Protein 6Y9B (pdb70)

Radius of gyration: 36.38 Å; Cα contacts (8 Å, |Δi|>4): 2744; chains: 9; bounding box: 90×86×98 Å

InterPro domains:
  IPR013130 Ferric reductase transmembrane component-like domain [PF01794] (120-263)
  IPR051267 STEAP family metalloreductases [PTHR14239] (14-333)

Solvent-accessible surface area: 61866 Å² total; per-residue (Å²): 75,36,94,114,67,88,60,0,91,125,52,6,55,106,30,28,65,125,6,57,107,45,0,32,65,13,45,2,77,40,19,63,60,68,57,152,19,51,22,70,15,42,49,18,0,40,0,44,10,62,9,16,33,22,0,10,20,16,0,7,0,23,17,17,33,0,26,6,39,13,29,71,42,84,108,160,108,63,92,171,180,76,52,156,145,0,68,88,49,47,131,4,92,99,7,4,17,44,22,0,45,48,35,12,42,12,40,21,41,1,20,14,0,56,2,26,7,56,1,21,28,2,54,6,3,2,16,4,7,2,3,26,43,4,53,36,14,4,4,1,59,50,107,18,0,74,16,14,0,42,25,8,14,42,18,13,47,5,24,10,28,8,36,57,11,18,66,9,15,22,47,21,29,24,122,74,49,71,178,135,14,62,72,84,16,53,34,107,52,0,36,54,2,0,77,32,19,3,56,41,19,53,45,62,2,112,80,54,97,144,49,130,129,36,66,32,117,207,39,44,3,12,18,58,68,10,3,130,37,0,64,45,1,31,90,87,60,58,104,50,179,100,139,132,121,4,89,13,54,24,86,33,88,62,40,59,5,41,90,54,83,140,11,65,0,30,0,92,2,66,28,48,0,44,1,97,8,14,40,34,16,0,0,0,1,0,8,19,51,98,83,99,21,0,83,6,1,0,54,38,2,53,49,93,47,112,81,19,58,106,28,2,63,10,55,36,70,16,40,77,0,45,0,24,0,69,44,0,93,71,94,2,66,4,28,0,0,0,1,0,3,10,16,17,7,5,26,20,4,62,9,0,96,0,71,47,179,72,107,2,114,14,44,41,55,43,98,12,125,79,100,88,68,8,48,0,23,0,36,6,71,76,79,51,2,48,57,48,20,4,1,0,0,0,11,10,39,110,66,79,127,10,32,1,0,0,8,3,15,27,55,13,3,28,8,44,10,78,83,4,114,101,62,10,36,5,54,68,40,77,98,113,32,35,2,48,0,49,0,96,50,4,67,94,130,0,37,5,35,0,11,0,0,30,9,112,40,40,41,32,97,16,6,8,41,7,1,41,70,10,1,126,22,24,89,0,61,39,71,108,2,114,13,45,41,56,44,99,12,122,79,100,88,68,7,47,0,24,0,35,6,71,77,78,49,2,48,58,48,20,4,1,0,0,0,11,10,38,110,67,77,126,11,33,2,0,0,7,4,17,27,58,13,5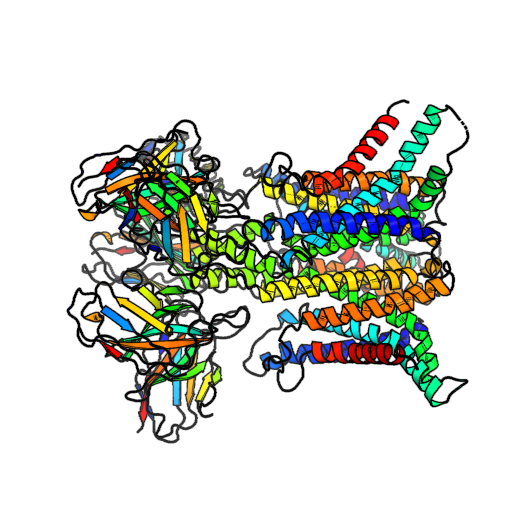,28,9,45,10,76,86,4,115,101,60,11,37,5,54,68,42,78,98,115,32,35,2,46,0,49,0,98,50,3,66,95,131,0,37,5,36,0,10,0,0,30,8,111,41,41,42,32,96,17,6,6,40,7,1,42,72,10,2,126,21,25,90,0,61,39,71,108,2,114,14,46,41,54,44,98,12,123,78,100,89,69,7,46,0,24,0,35,7,73,78,78,50,2,48,58,48,19,4,1,0,0,0,11,11,40,112,67,78,125,9,32,1,0,0,8,3,16,27,57,14,4,28,8,45,10,78,83,5,115,102,62,11,37,5,54,66,40,78,97,117,31,35,2,47,0,50,0,96,49,3,67,94,130,1,38,4,36,0,12,0,0,30,9,111,41,40,41,31,100,18,6,7,41,8,1,42,70,10,1,124,21,23,89,0,62,38,117,3,89,14,53,22,87,33,88,61,40,60,6,41,90,53,81,140,10,67,0,30,0,92,2,64,24,49,0,44,1,97,7,13,40,32,15,0,0,0,1,0,8,18,52,99,82,99,21,1,83,6,1,0,55,40,1,53,48,91,48,110,81,20,57,105,29,3,63,10,56,36,68,16,40,76,0,46,0,23,0,68,43,0,94,71,91,2,63,4,28,0,0,0,2,0,2,9,16,16,8,3,27,19,5,60,9,0,94,0,72,46,177,117,3,89,14,54,23,86,33,88,60,40,60,6,41,89,53,81,141,10,67,1,30,0,93,2,64,25,47,0,44,2,96,7,14,43,30,16,0,0,0,0,0,8,18,50,98,83,98,23,1,84,7,1,0,55,39,1,52,46,92,49,110,79,19,57,105,29,3,62,9,55,36,69,16,41,75,0,44,0,24,0,68,44,0,93,71,93,2,65,4,28,0,0,0,1,0,2,9,17,16,7,3,27,19,4,59,10,0,95,0,72,48,178,80,36,97,113,66,87,61,0,93,127,53,6,55,108,30,27,66,122,7,57,107,47,0,32,65,12,44,2,75,39,19,61,61,67,54,151,18,50,21,70,16,40,51,20,0,39,0,44,11,63,9,16,34,24,1,10,18,15,0,7,0,23,16,17,34,0,26,5,38,12,29,71,44,85,109,160,104,63,93,173,179,77,54,155,147,0,67,89,48,48,133,4,93,100,6,4,17,45,23,0,45,50,35,11,42,14,40,21,43,1,20,15,0,56,2,27,7,53,1,20,30,2,56,6,3,2,14,4,7,2,4,22,44,4,53,37,14,4,3,1,60,46,108,17,0,68,16,14,0,41,24,10,13,41,20,14,46,6,24,9,29,9,35,57,11,17,67,9,15,21,48,22,30,24,122,73,49,69,178,134,12,62,72,84,15,53,34,107,53,0,35,54,2,0,78,31,19,3,56,41,19,54,44,60,3,112,81,52,96,142,49,130,135,36,64,34,116,205,38,44,3,13,17,60,67,10,4,131,39,0,64,45,2,31,89,87,58,60,103,48,180,100,140,132,82,38,96,113,67,90,61,0,93,123,52,6,55,108,30,28,65,125,5,58,107,46,0,34,65,13,44,2,75,39,18,62,61,67,54,152,21,50,23,72,18,42,51,20,0,39,0,43,10,64,9,16,35,23,1,10,19,16,0,6,0,21,18,16,33,0,27,5,37,12,29,72,45,84,108,160,106,63,95,172,180,76,52,154,145,0,67,88,47,46,132,4,92,99,6,4,16,45,22,0,44,51,36,12,41,14,41,21,44,2,19,15,0,56,2,26,7,52,1,21,29,2,56,6,3,2,15,3,8,2,3,24,41,4,54,36,14,4,3,0,60,46,106,17,0,67,15,13,0,41,24,9,12,42,19,12,45,6,24,10,27,9,36,55,11,19,66,9,15,21,46,21,29,23,121,74,50,68,182,133,14,60,74,84,17,53,34,105,54,0,35,54,2,0,77,32,19,3,56,41,20,54,45,60,2,112,81,53,98,143,49,131,135,36,62,32,117,207,37,44,3,14,19,58,66,10,2,132,39,0,62,46,1,30,92,88,59,60,102,49,179,97,141,132

Secondary structure (DSSP, 8-state):
--GGGHHHHHHHHHHHHHHHHHHHIIIIIHHHHSS----GGGIIIIIHHHHHHHHHHHHHHHHHHHHHHHHHHHHHH------HHHHHHHHTHHHHHHHHHHHHHHHHHHHHTTTTSHHHHHHHHHHHHHHHHTT------HHHHHHHHHHHHHHHHHHHHHHHHHHTTSHHHHTTS-HHHHHIIIIIIHHHHHHHHHHHHHHHSSSTTT-STT-SSSPPPHHHHHTHHHHHHHHHHHHHHS--/--GGGHHHHHHHHHHHHHHHHHHHIIIIIHHHHSS----GGGIIIIIHHHHHHHHHHHHHHHHHHHHHHHHHHHHHH------HHHHHHHHTHHHHHHHHHHHHHHHHHHHHTTTTSHHHHHHHHHHHHHHHHTT------HHHHHHHHHHHHHHHHHHHHHHHHHHTTSHHHHTTS-HHHHHIIIIIIHHHHHHHHHHHHHHHSSSTTT-STT-SSSPPPHHHHHTHHHHHHHHHHHHHHS--/--GGGHHHHHHHHHHHHHHHHHHHIIIIIHHHHSS----GGGIIIIIHHHHHHHHHHHHHHHHHHHHHHHHHHHHHH------HHHHHHHHTHHHHHHHHHHHHHHHHHHHHTTTTSHHHHHHHHHHHHHHHHTT------HHHHHHHHHHHHHHHHHHHHHHHHHHTTSHHHHTTS-HHHHHIIIIIIHHHHHHHHHHHHHHHSSSTTT-STT-SSSPPPHHHHHTHHHHHHHHHHHHHHS--/-EE--B--SB--TT--EEEE--EESS-TTSSEEEEEEEEETTTEEEEEEEE-TTS-EEE-GGGSTT-EEEEETTTTEEEEEESS--GGG-EEEEEEEEEPP-SSS-----------EEEB-/-EE--B--SB--TT--EEEE--EESS-TTSSEEEEEEEEETTTEEEEEEEE-TTS-EEE-GGGSTT-EEEEETTTTEEEEEESS--GGG-EEEEEEEEEPP-SSS-----------EEEB-/-EE--B--SB--TT--EEEE--EESS-TTSSEEEEEEEEETTTEEEEEEEE-TTS-EEE-GGGSTT-EEEEETTTTEEEEEESS--GGG-EEEEEEEEEPP-SSS-----------EEEB-/----EES-SEEEE-SS--EEEEEE-SS--EETTTTEE-EEEEEE-TTS--EEEEETTTEEPTT--TTEEEEEETTEEEEEESS--GGG-SEEEEEE-SSSS-EE---EEEEE-/----EES-SEEEE-SS--EEEEEE-SS--EETTTTEE-EEEEEE-TTS--EEEEETTTEEPTT--TTEEEEEETTEEEEEESS--GGG-SEEEEEE-SSSS-EE---EEEEE-/----EES-SEEEE-SS--EEEEEE-SS--EETTTTEE-EEEEEE-TTS--EEEEETTTEEPTT--TTEEEEEETTEEEEEESS--GGG-SEEEEEE-SSSS-EE---EEEEE-

Foldseek 3Di:
DPPLCPVVVVVLVVQLVVQLVVLCCQQAVLCCVPVHDHSVVCNPQVRNLLSLLLSLLVLLLLLCVLVLVCVVVCVVVVDDDDDPVSVSSNVSSLVSLQSSLVSLVVNVVSVVCVCVDVVNVVVVVVVVVVCVVVVPPDPDDPVVVVLVVPLVVLSVVLSVLSVVSNVCSPVVNVVPDDPVVNCCSCPVSSLVSSVSSLVSLVSVPVPVPPDPVQQSPNDHHSSVVRSPSSVVSVVSVVVVVPDD/DKAKEKDAQEDEDAFFAKDKIKIFIRWFQADPVPGFRAKWKWWAFVPGDTDTADGSQAHGDPPHDPQWGKDDGTGMIMIMGRGHHPRRQTWMKMWGVSDPPIDIYSIYGYHYD/DAWAKAWDAEDDFFAKTKIKIQDPPDQLQDFKKKWKWWAAPVRDIDTAKIAHSVRDIDGDPVQVPQWDWGADRVGRMIMIMRGGHHQRNWTWMKMFMDGAADPPDGDGDRDGIHPTGTHGD/DAWAKAWDAEDDFFAKTKIKIQDPPDQLQDFKKKWKWWAAPVRDIDTAKIAHSVRDIDGDPVQVPQWDWGADRVGRMIMIMRGGHHQRNWTWMKMFMDGAADPPDGDGDRDGIHPTGTHGD/DAWAKAWDAEDDFFAKTKIKIQDPPDQLQDFKKKWKWWAAPVRDIDTAKIAHSVRDIDGDPVQVPQWDWGADRVGRMIMIMRGGHHQRNWTWMKMFMDGAADPPDGDGDRDGIHPTGTHGD/DKAKEKDAQEDEDAFFAKDKIKIFIRWFQADPVPGFRAKWKWWAFVPGDTDTADGSQAHGDPPHDPQWGKDDGTGMIMIMGRGHHPRRQTWMKMWGVSDPPIDIYSIYGYHYD/DKAKEKDAQEDEDAFFAKDKIKIFIRWFQADPVPGFRAKWKWWAFVPGDTDTADGSQAHGDPPHDPQWGKDDGTGMIMIMGRGHHPRRQTWMKMWGVSDPPIDIYSIYGYHYD/DPPLCPVVVVVLVVQLVVQLVVLCCQQAVLCCVPVHDHSVVCNPQVRNLLSLLLSLLVLLLLLCVLVLVCVVVCVVVVDDDDDPVSVSSNVSSLVSLQSSLVSLVVNVVSVVCVCVDVVNVVVVVVVVVVCVVVVPPDPDDPVVVVLVVPLVVLSVVLSVLSVVSNVCSPVVNVVPDDPVVNCCSCPVSSLVSSVSSLVSLVSVPVPVPPDPVQQSPNDHHSSVVRSPSSVVSVVSVVVVVPDD/DPPLCPVVVVVLVVQLVVQLVVLCCQQAVLCCVPVHDHSVVCNPQVRNLLSLLLSLLVLLLLLCVLVLVCVVVCVVVVDDDDDPVSVSSNVSSLVSLQSSLVSLVVNVVSVVCVCVDVVNVVVVVVVVVVCVVVVPPDPDDPVVVVLVVPLVVLSVVLSVLSVVSNVCSPVVNVVPDDPVVNCCSCPVSSLVSSVSSLVSLVSVPVPVPPDPVQQSPNDHHSSVVRSPSSVVSVVSVVVVVPDD

GO terms:
  GO:0005886 plasma membrane (C, IDA)
  GO:0020037 heme binding (F, IDA)
  GO:0005886 plasma membrane (C, TAS)
  GO:0005911 cell-cell junction (C, TAS)
  GO:0005515 protein binding (F, IPI)
  GO:0016020 membrane (C, HDA)

B-factor: mean 100.31, std 15.34, range [70.2, 149.29]

Nearest PDB structures (foldseek):
  6y9b-assembly1_L  TM=1.009E+00  e=1.838E-23  Mus musculus
  8fym-assembly4_G  TM=9.999E-01  e=4.791E-21  Mus musculus
  6h3t-assembly2_M  TM=9.952E-01  e=6.277E-21  Mus musculus
  4s2s-assembly2_B  TM=9.960E-01  e=3.173E-20  Mus musculus
  2gki-assembly1_A  TM=9.829E-01  e=2.906E-19  Mus musculus

Sequence (1434 aa):
LFPQWHLPIKIAAIIASLTFLYTLLREVIHPLATSHQQYFYKIPILVINKVLPMVSITLLALVYLPGVIAAIVQLHNGTKKFPHWLDKWMLTRKQFGLLSFFFAVLHAIYSLSYPMRRSYRYKLLNWAYQQVQQNKEDAWIEHDVWRMEIYVSLGIVGLAILALLAVTSIPSVSDSLTWREFHYIQSKLGIVSLLLGTIHALIFAWNKWIDIKQFVWYTPPTFMIAVFLPIVVLIFKSILFLPCDIVMSQSPSSLAVSVGEKVTMSCKSSQSLLYRSNQKNYLAWYQQKPGQSPKLLIYWASTRESGVPDRFTGSGSGTDFTLTISSV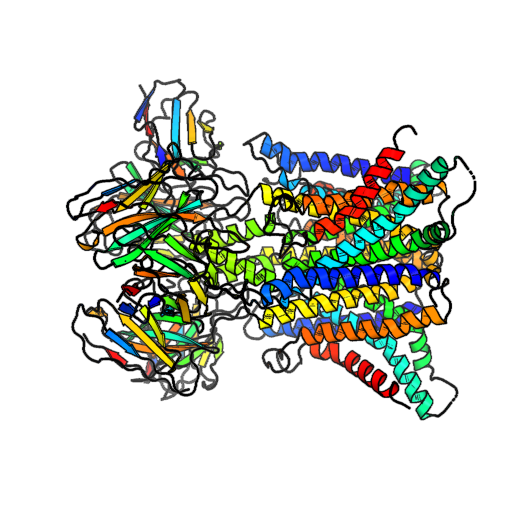KAEDLAVYYCQQYYNYPRTFGGGTKLEIKVQVQESGPGLVKPSQSLSLTCTVTGYSITSDYAWNWIRQFPGNKLEWMGYISNSGSTSYNPSLKSRISITRDTSKNQFFLQLISVTTEDTATYYCARERNYDYDDYYYAMDYWGQGTTLTVVQVQESGPGLVKPSQSLSLTCTVTGYSITSDYAWNWIRQFPGNKLEWMGYISNSGSTSYNPSLKSRISITRDTSKNQFFLQLISVTTEDTATYYCARERNYDYDDYYYAMDYWGQGTTLTVVQVQESGPGLVKPSQSLSLTCTVTGYSITSDYAWNWIRQFPGNKLEWMGYISNSGSTSYNPSLKSRISITRDTSKNQFFLQLISVTTEDTATYYCARERNYDYDDYYYAMDYWGQGTTLTVDIVMSQSPSSLAVSVGEKVTMSCKSSQSLLYRSNQKNYLAWYQQKPGQSPKLLIYWASTRESGVPDRFTGSGSGTDFTLTISSVKAEDLAVYYCQQYYNYPRTFGGGTKLEIKDIVMSQSPSSLAVSVGEKVTMSCKSSQSLLYRSNQKNYLAWYQQKPGQSPKLLIYWASTRESGVPDRFTGSGSGTDFTLTISSVKAEDLAVYYCQQYYNYPRTFGGGTKLEIKLFPQWHLPIKIAAIIASLTFLYTLLREVIHPLATSHQQYFYKIPILVINKVLPMVSITLLALVYLPGVIAAIVQLHNGTKKFPHWLDKWMLTRKQFGLLSFFFAVLHAIYSLSYPMRRSYRYKLLNWAYQQVQQNKEDAWIEHDVWRMEIYVSLGIVGLAILALLAVTSIPSVSDSLTWREFHYIQSKLGIVSLLLGTIHALIFAWNKWIDIKQFVWYTPPTFMIAVFLPIVVLIFKSILFLPCLFPQWHLPIKIAAIIASLTFLYTLLREVIHPLATSHQQYFYKIPILVINKVLPMVSITLLALVYLPGVIAAIVQLHNGTKKFPHWLDKWMLTRKQFGLLSFFFAVLHAIYSLSYPMRRSYRYKLLNWAYQQVQQNKEDAWIEHDVWRMEIYVSLGIVGLAILALLAVTSIPSVSDSLTWREFHYIQSKLGIVSLLLGTIHALIFAWNKWIDIKQFVWYTPPTFMIAVFLPIVVLIFKSILFLPC

Structure (mmCIF, N/CA/C/O backbone):
data_6Y9B
#
_entry.id   6Y9B
#
_cell.length_a   1.00
_cell.length_b   1.00
_cell.length_c   1.00
_cell.angle_alpha   90.00
_cell.angle_beta   90.00
_cell.angle_gamma   90.00
#
_symmetry.space_group_name_H-M   'P 1'
#
loop_
_entity.id
_entity.type
_entity.pdbx_description
1 polymer 'Metalloreductase STEAP1'
2 polymer 'Fab120.545 light chain'
3 polymer 'Fab120.545 heavy chain'
4 non-polymer 'PROTOPORPHYRIN IX CONTAINING FE'
5 non-polymer 1,2-DIMYRISTOYL-SN-GLYCERO-3-PHOSPHATE
#
loop_
_atom_site.group_PDB
_atom_site.id
_atom_site.type_symbol
_atom_site.label_atom_id
_atom_site.label_alt_id
_atom_site.label_comp_id
_atom_site.label_asym_id
_atom_site.label_entity_id
_atom_site.label_seq_id
_atom_site.pdbx_PDB_ins_code
_atom_site.Cartn_x
_atom_site.Cartn_y
_atom_site.Cartn_z
_atom_site.occupancy
_atom_site.B_iso_or_equiv
_atom_site.auth_seq_id
_atom_site.auth_comp_id
_atom_site.auth_asym_id
_atom_site.auth_atom_id
_atom_site.pdbx_PDB_model_num
ATOM 1 N N . LEU A 1 69 ? 133.385 160.661 116.708 1.00 115.52 67 LEU C N 1
ATOM 2 C CA . LEU A 1 69 ? 134.325 160.912 117.793 1.00 115.52 67 LEU C CA 1
ATOM 3 C C . LEU A 1 69 ? 134.476 159.675 118.672 1.00 115.52 67 LEU C C 1
ATOM 4 O O . LEU A 1 69 ? 133.586 159.355 119.460 1.00 115.52 67 LEU C O 1
ATOM 9 N N . PHE A 1 70 ? 135.614 158.992 118.530 1.00 113.00 68 PHE C N 1
ATOM 10 C CA . PHE A 1 70 ? 135.912 157.751 119.235 1.00 113.00 68 PHE C CA 1
ATOM 11 C C . PHE A 1 70 ? 134.786 156.743 119.048 1.00 113.00 68 PHE C C 1
ATOM 12 O O . PHE A 1 70 ? 134.033 156.473 119.991 1.00 113.00 68 PHE C O 1
ATOM 20 N N . PRO A 1 71 ? 134.634 156.172 117.852 1.00 112.42 69 PRO C N 1
ATOM 21 C CA . PRO A 1 71 ? 133.541 155.213 117.647 1.00 112.42 69 PRO C CA 1
ATOM 22 C C . PRO A 1 71 ? 133.759 153.893 118.361 1.00 112.42 69 PRO C C 1
ATOM 23 O O . PRO A 1 71 ? 132.782 153.270 118.794 1.00 112.42 69 PRO C O 1
ATOM 27 N N . GLN A 1 72 ? 135.002 153.446 118.500 1.00 111.11 70 GLN C N 1
ATOM 28 C CA . GLN A 1 72 ? 135.292 152.166 119.128 1.00 111.11 70 GLN C CA 1
ATOM 29 C C . GLN A 1 72 ? 135.422 152.260 120.640 1.00 111.11 70 GLN C C 1
ATOM 30 O O . GLN A 1 72 ? 135.679 151.241 121.287 1.00 111.11 70 GLN C O 1
ATOM 36 N N . TRP A 1 73 ? 135.255 153.446 121.217 1.00 106.47 71 TRP C N 1
ATOM 37 C CA . TRP A 1 73 ? 135.345 153.622 122.657 1.00 106.47 71 TRP C CA 1
ATOM 38 C C . TRP A 1 73 ? 134.005 153.918 123.308 1.00 106.47 71 TRP C C 1
ATOM 39 O O . TRP A 1 73 ? 133.943 154.028 124.536 1.00 106.47 71 TRP C O 1
ATOM 50 N N . HIS A 1 74 ? 132.931 154.051 122.529 1.00 106.52 72 HIS C N 1
ATOM 51 C CA . HIS A 1 74 ? 131.626 154.316 123.122 1.00 106.52 72 HIS C CA 1
ATOM 52 C C . HIS A 1 74 ? 131.161 153.140 123.968 1.00 106.52 72 HIS C C 1
ATOM 53 O O . HIS A 1 74 ? 130.811 153.307 125.141 1.00 106.52 72 HIS C O 1
ATOM 60 N N . LEU A 1 75 ? 131.156 151.941 123.393 1.00 104.07 73 LEU C N 1
ATOM 61 C CA . LEU A 1 75 ? 130.692 150.771 124.134 1.00 104.07 73 LEU C CA 1
ATOM 62 C C . LEU A 1 75 ? 131.548 150.460 125.355 1.00 104.07 73 LEU C C 1
ATOM 63 O O . LEU A 1 75 ? 130.975 150.208 126.429 1.00 104.07 73 LEU C O 1
ATOM 68 N N . PRO A 1 76 ? 132.884 150.446 125.284 1.00 101.50 74 PRO C N 1
ATOM 69 C CA . PRO A 1 76 ? 133.650 150.126 126.500 1.00 101.50 74 PRO C CA 1
ATOM 70 C C . PRO A 1 76 ? 133.502 151.160 127.598 1.00 101.50 74 PRO C C 1
ATOM 71 O O . PRO A 1 76 ? 133.455 150.793 128.778 1.00 101.50 74 PRO C O 1
ATOM 75 N N . ILE A 1 77 ? 133.427 152.445 127.252 1.00 100.31 75 ILE C N 1
ATOM 76 C CA . ILE A 1 77 ? 133.316 153.474 128.281 1.00 100.31 75 ILE C CA 1
ATOM 77 C C . ILE A 1 77 ? 131.957 153.406 128.964 1.00 100.31 75 ILE C C 1
ATOM 78 O O . ILE A 1 77 ? 131.861 153.521 130.192 1.00 100.31 75 ILE C O 1
ATOM 83 N N . LYS A 1 78 ? 130.887 153.216 128.189 1.00 100.47 76 LYS C N 1
ATOM 84 C CA . LYS A 1 78 ? 129.562 153.102 128.789 1.00 100.47 76 LYS C CA 1
ATOM 85 C C . LYS A 1 78 ? 129.489 151.913 129.737 1.00 100.47 76 LYS C C 1
ATOM 86 O O . LYS A 1 78 ? 128.865 151.996 130.800 1.00 100.47 76 LYS C O 1
ATOM 92 N N . ILE A 1 79 ? 130.126 150.800 129.375 1.00 99.78 77 ILE C N 1
ATOM 93 C CA . ILE A 1 79 ? 130.153 149.648 130.270 1.00 99.78 77 ILE C CA 1
ATOM 94 C C . ILE A 1 79 ? 131.038 149.933 131.474 1.00 99.78 77 ILE C C 1
ATOM 95 O O . ILE A 1 79 ? 130.731 149.522 132.599 1.00 99.78 77 ILE C O 1
ATOM 100 N N . ALA A 1 80 ? 132.143 150.650 131.267 1.00 98.66 78 ALA C N 1
ATOM 101 C CA . ALA A 1 80 ? 133.007 151.002 132.388 1.00 98.66 78 ALA C CA 1
ATOM 102 C C . ALA A 1 80 ? 132.327 151.999 133.315 1.00 98.66 78 ALA C C 1
ATOM 103 O O . ALA A 1 80 ? 132.493 151.930 134.537 1.00 98.66 78 ALA C O 1
ATOM 105 N N . ALA A 1 81 ? 131.557 152.932 132.755 1.00 98.38 79 ALA C N 1
ATOM 106 C CA . ALA A 1 81 ? 130.870 153.912 133.588 1.00 98.38 79 ALA C CA 1
ATOM 107 C C . ALA A 1 81 ? 129.723 153.275 134.359 1.00 98.38 79 ALA C C 1
ATOM 108 O O . ALA A 1 81 ? 129.448 153.658 135.501 1.00 98.38 79 ALA C O 1
ATOM 110 N N . ILE A 1 82 ? 129.039 152.304 133.753 1.00 97.59 80 ILE C N 1
ATOM 111 C CA . ILE A 1 82 ? 127.942 151.635 134.443 1.00 97.59 80 ILE C CA 1
ATOM 112 C C . ILE A 1 82 ? 128.469 150.807 135.607 1.00 97.59 80 ILE C C 1
ATOM 113 O O . ILE A 1 82 ? 127.920 150.846 136.713 1.00 97.59 80 ILE C O 1
ATOM 118 N N . ILE A 1 83 ? 129.544 150.051 135.381 1.00 96.72 81 ILE C N 1
ATOM 119 C CA . ILE A 1 83 ? 130.121 149.249 136.455 1.00 96.72 81 ILE C CA 1
ATOM 120 C C . ILE A 1 83 ? 130.678 150.146 137.552 1.00 96.72 81 ILE C C 1
ATOM 121 O O . ILE A 1 83 ? 130.520 149.861 138.744 1.00 96.72 81 ILE C O 1
ATOM 126 N N . ALA A 1 84 ? 131.329 151.246 137.172 1.00 97.28 82 ALA C N 1
ATOM 127 C CA . ALA A 1 84 ? 131.899 152.146 138.168 1.00 97.28 82 ALA C CA 1
ATOM 128 C C . ALA A 1 84 ? 130.809 152.832 138.979 1.00 97.28 82 ALA C C 1
ATOM 129 O O . ALA A 1 84 ? 130.884 152.893 140.211 1.00 97.28 82 ALA C O 1
ATOM 131 N N . SER A 1 85 ? 129.784 153.354 138.305 1.00 98.65 83 SER C N 1
ATOM 132 C CA . SER A 1 85 ? 128.717 154.050 139.016 1.00 98.65 83 SER C CA 1
ATOM 133 C C . SER A 1 85 ? 127.918 153.094 139.891 1.00 98.65 83 SER C C 1
ATOM 134 O O . SER A 1 85 ? 127.521 153.450 141.006 1.00 98.65 83 SER C O 1
ATOM 137 N N . LEU A 1 86 ? 127.671 151.878 139.406 1.00 97.48 84 LEU C N 1
ATOM 138 C CA . LEU A 1 86 ? 126.899 150.921 140.189 1.00 97.48 84 LEU C CA 1
ATOM 139 C C . LEU A 1 86 ? 127.694 150.419 141.386 1.00 97.48 84 LEU C C 1
ATOM 140 O O . LEU A 1 86 ? 127.142 150.257 142.479 1.00 97.48 84 LEU C O 1
ATOM 145 N N . THR A 1 87 ? 128.990 150.165 141.201 1.00 96.52 85 THR C N 1
ATOM 146 C CA . THR A 1 87 ? 129.819 149.734 142.321 1.00 96.52 85 THR C CA 1
ATOM 147 C C . THR A 1 87 ? 130.012 150.861 143.326 1.00 96.52 85 THR C C 1
ATOM 148 O O . THR A 1 87 ? 130.044 150.619 144.539 1.00 96.52 85 THR C O 1
ATOM 152 N N . PHE A 1 88 ? 130.134 152.098 142.844 1.00 97.98 86 PHE C N 1
ATOM 153 C CA . PHE A 1 88 ? 130.345 153.226 143.744 1.00 97.98 86 PHE C CA 1
ATOM 154 C C . PHE A 1 88 ? 129.189 153.370 144.723 1.00 97.98 86 PHE C C 1
ATOM 155 O O . PHE A 1 88 ? 129.396 153.418 145.940 1.00 97.98 86 PHE C O 1
ATOM 163 N N . LEU A 1 89 ? 127.960 153.435 144.209 1.00 99.42 87 LEU C N 1
ATOM 164 C CA . LEU A 1 89 ? 126.800 153.523 145.089 1.00 99.42 87 LEU C CA 1
ATOM 165 C C . LEU A 1 89 ? 126.686 152.301 145.986 1.00 99.42 87 LEU C C 1
ATOM 166 O O . LEU A 1 89 ? 126.226 152.409 147.127 1.00 99.42 87 LEU C O 1
ATOM 171 N N . TYR A 1 90 ? 127.100 151.135 145.494 1.00 100.04 88 TYR C N 1
ATOM 172 C CA . TYR A 1 90 ? 127.036 149.929 146.310 1.00 100.04 88 TYR C CA 1
ATOM 173 C C . TYR A 1 90 ? 128.073 149.960 147.424 1.00 100.04 88 TYR C C 1
ATOM 174 O O . TYR A 1 90 ? 127.775 149.598 148.566 1.00 100.04 88 TYR C O 1
ATOM 183 N N . THR A 1 91 ? 129.297 150.389 147.113 1.00 98.99 89 THR C N 1
ATOM 184 C CA . THR A 1 91 ? 130.331 150.461 148.140 1.00 98.99 89 THR C CA 1
ATOM 185 C C . THR A 1 91 ? 130.077 151.619 149.095 1.00 98.99 89 THR C C 1
ATOM 186 O O . THR A 1 91 ? 130.271 151.484 150.308 1.00 98.99 89 THR C O 1
ATOM 190 N N . LEU A 1 92 ? 129.642 152.764 148.566 1.00 100.73 90 LEU C N 1
ATOM 191 C CA . LEU A 1 92 ? 129.311 153.896 149.423 1.00 100.73 90 LEU C CA 1
ATOM 192 C C . LEU A 1 92 ? 128.188 153.552 150.389 1.00 100.73 90 LEU C C 1
ATOM 193 O O . LEU A 1 92 ? 128.126 154.102 151.493 1.00 100.73 90 LEU C O 1
ATOM 198 N N . LEU A 1 93 ? 127.298 152.642 149.996 1.00 101.96 91 LEU C N 1
ATOM 199 C CA . LEU A 1 93 ? 126.190 152.268 150.866 1.00 101.96 91 LEU C CA 1
ATOM 200 C C . LEU A 1 93 ? 126.666 151.400 152.023 1.00 101.96 91 LEU C C 1
ATOM 201 O O . LEU A 1 93 ? 126.184 151.543 153.152 1.00 101.96 91 LEU C O 1
ATOM 206 N N . ARG A 1 94 ? 127.611 150.497 151.768 1.00 104.29 92 ARG C N 1
ATOM 207 C CA . ARG A 1 94 ? 128.059 149.584 152.811 1.00 104.29 92 ARG C CA 1
ATOM 208 C C . ARG A 1 94 ? 129.042 150.235 153.773 1.00 104.29 92 ARG C C 1
ATOM 209 O O . ARG A 1 94 ? 129.148 149.805 154.926 1.00 104.29 92 ARG C O 1
ATOM 217 N N . GLU A 1 95 ? 129.766 151.263 153.330 1.00 104.05 93 GLU C N 1
ATOM 218 C CA . GLU A 1 95 ? 130.837 151.838 154.129 1.00 104.05 93 GLU C CA 1
ATOM 219 C C . GLU A 1 95 ? 130.497 153.178 154.758 1.00 104.05 93 GLU C C 1
ATOM 220 O O . GLU A 1 95 ? 131.142 153.556 155.739 1.00 104.05 93 GLU C O 1
ATOM 226 N N . VAL A 1 96 ? 129.516 153.904 154.228 1.00 100.50 94 VAL C N 1
ATOM 227 C CA . VAL A 1 96 ? 129.188 155.245 154.693 1.00 100.50 94 VAL C CA 1
ATOM 228 C C . VAL A 1 96 ? 127.724 155.356 155.098 1.00 100.50 94 VAL C C 1
ATOM 229 O O . VAL A 1 96 ? 127.407 155.808 156.201 1.00 100.50 94 VAL C O 1
ATOM 233 N N . ILE A 1 97 ? 126.814 154.949 154.213 1.00 100.68 95 ILE C N 1
ATOM 234 C CA . ILE A 1 97 ? 125.391 155.133 154.481 1.00 100.68 95 ILE C CA 1
ATOM 235 C C . ILE A 1 97 ? 124.935 154.239 155.625 1.00 100.68 95 ILE C C 1
ATOM 236 O O . ILE A 1 97 ? 124.237 154.691 156.540 1.00 100.68 95 ILE C O 1
ATOM 241 N N . HIS A 1 98 ? 125.312 152.963 155.596 1.00 104.07 96 HIS C N 1
ATOM 242 C CA . HIS A 1 98 ? 124.876 152.053 156.649 1.00 104.07 96 HIS C CA 1
ATOM 243 C C . HIS A 1 98 ? 125.361 152.458 158.036 1.00 104.07 96 HIS C C 1
ATOM 244 O O . HIS A 1 98 ? 124.542 152.436 158.970 1.00 104.07 96 HIS C O 1
ATOM 251 N N . PRO A 1 99 ? 126.630 152.822 158.254 1.00 102.06 97 PRO C N 1
ATOM 252 C CA . PRO A 1 99 ? 127.001 153.297 159.596 1.00 102.06 97 PRO C CA 1
ATOM 253 C C . PRO A 1 99 ? 126.348 154.615 159.957 1.00 102.06 97 PRO C C 1
ATOM 254 O O . PRO A 1 99 ? 126.119 154.883 161.142 1.00 102.06 97 PRO C O 1
ATOM 258 N N . LEU A 1 100 ? 126.042 155.453 158.967 1.00 102.37 98 LEU C N 1
ATOM 259 C CA . LEU A 1 100 ? 125.441 156.748 159.262 1.00 102.37 98 LEU C CA 1
ATOM 260 C C . LEU A 1 100 ? 123.992 156.598 159.702 1.00 102.37 98 LEU C C 1
ATOM 261 O O . LEU A 1 100 ? 123.533 157.309 160.603 1.00 102.37 98 LEU C O 1
ATOM 266 N N . ALA A 1 101 ? 123.255 155.679 159.078 1.00 105.47 99 ALA C N 1
ATOM 267 C CA . ALA A 1 101 ? 121.849 155.499 159.421 1.00 105.47 99 ALA C CA 1
ATOM 268 C C . ALA A 1 101 ? 121.699 154.876 160.802 1.00 105.47 99 ALA C C 1
ATOM 269 O O . ALA A 1 101 ? 121.117 155.478 161.711 1.00 105.47 99 ALA C O 1
ATOM 271 N N . THR A 1 102 ? 122.221 153.668 160.979 1.00 106.35 100 THR C N 1
ATOM 272 C CA . THR A 1 102 ? 122.158 152.979 162.259 1.00 106.35 100 THR C CA 1
ATOM 273 C C . THR A 1 102 ? 123.416 153.280 163.060 1.00 106.35 100 THR C C 1
ATOM 274 O O . THR A 1 102 ? 124.530 153.082 162.566 1.00 106.35 100 THR C O 1
ATOM 278 N N . SER A 1 103 ? 123.236 153.749 164.298 1.00 107.88 101 SER C N 1
ATOM 279 C CA . SER A 1 103 ? 124.348 154.087 165.186 1.00 107.88 101 SER C CA 1
ATOM 280 C C . SER A 1 103 ? 125.248 155.143 164.538 1.00 107.88 101 SER C C 1
ATOM 281 O O . SER A 1 103 ? 126.378 154.874 164.132 1.00 107.88 101 SER C O 1
ATOM 284 N N . HIS A 1 104 ? 124.684 156.346 164.428 1.00 108.38 102 HIS C N 1
ATOM 285 C CA . HIS A 1 104 ? 125.233 157.446 163.641 1.00 108.38 102 HIS C CA 1
ATOM 286 C C . HIS A 1 104 ? 126.747 157.537 163.752 1.00 108.38 102 HIS C C 1
ATOM 287 O O . HIS A 1 104 ? 127.296 157.692 164.847 1.00 108.38 102 HIS C O 1
ATOM 294 N N . GLN A 1 105 ? 127.418 157.444 162.607 1.00 100.02 103 GLN C N 1
ATOM 295 C CA . GLN A 1 105 ? 128.867 157.549 162.517 1.00 100.02 103 GLN C CA 1
ATOM 296 C C . GLN A 1 105 ? 129.193 158.244 161.207 1.00 100.02 103 GLN C C 1
ATOM 297 O O . GLN A 1 105 ? 128.658 157.869 160.161 1.00 100.02 103 GLN C O 1
ATOM 303 N N . GLN A 1 106 ? 130.056 159.256 161.267 1.00 98.74 104 GLN C N 1
ATOM 304 C CA . GLN A 1 106 ? 130.334 160.071 160.093 1.00 98.74 104 GLN C CA 1
ATOM 305 C C . GLN A 1 106 ? 130.949 159.249 158.967 1.00 98.74 104 GLN C C 1
ATOM 306 O O . GLN A 1 106 ? 130.308 159.037 157.933 1.00 98.74 104 GLN C O 1
ATOM 312 N N . TYR A 1 107 ? 132.176 158.765 159.164 1.00 94.53 105 TYR C N 1
ATOM 313 C CA . TYR A 1 107 ? 132.895 157.957 158.175 1.00 94.53 105 TYR C CA 1
ATOM 314 C C . TYR A 1 107 ? 132.951 158.619 156.802 1.00 94.53 105 TYR C C 1
ATOM 315 O O . TYR A 1 107 ? 133.167 157.943 155.793 1.00 94.53 105 TYR C O 1
ATOM 324 N N . PHE A 1 108 ? 132.761 159.936 156.735 1.00 93.08 106 PHE C N 1
ATOM 325 C CA . PHE A 1 108 ? 132.756 160.614 155.446 1.00 93.08 106 PHE C CA 1
ATOM 326 C C . PHE A 1 108 ? 134.149 160.736 154.848 1.00 93.08 106 PHE C C 1
ATOM 327 O O . PHE A 1 108 ? 134.272 160.987 153.646 1.00 93.08 106 PHE C O 1
ATOM 335 N N . TYR A 1 109 ? 135.196 160.566 155.653 1.00 87.26 107 TYR C N 1
ATOM 336 C CA . TYR A 1 109 ? 136.555 160.674 155.141 1.00 87.26 107 TYR C CA 1
ATOM 337 C C . TYR A 1 109 ? 136.963 159.476 154.297 1.00 87.26 107 TYR C C 1
ATOM 338 O O . TYR A 1 109 ? 138.002 159.536 153.633 1.00 87.26 107 TYR C O 1
ATOM 347 N N . LYS A 1 110 ? 136.191 158.391 154.316 1.00 86.63 108 LYS C N 1
ATOM 348 C CA . LYS A 1 110 ? 136.544 157.199 153.560 1.00 86.63 108 LYS C CA 1
ATOM 349 C C . LYS A 1 110 ? 136.217 157.315 152.080 1.00 86.63 108 LYS C C 1
ATOM 350 O O . LYS A 1 110 ? 136.680 156.481 151.296 1.00 86.63 108 LYS C O 1
ATOM 356 N N . ILE A 1 111 ? 135.444 158.318 151.683 1.00 84.60 109 ILE C N 1
ATOM 357 C CA . ILE A 1 111 ? 134.988 158.457 150.302 1.00 84.60 109 ILE C CA 1
ATOM 358 C C . ILE A 1 111 ? 136.143 158.739 149.344 1.00 84.60 109 ILE C C 1
ATOM 359 O O . ILE A 1 111 ? 136.249 158.053 148.318 1.00 84.60 109 ILE C O 1
ATOM 364 N N . PRO A 1 112 ? 137.021 159.717 149.603 1.00 83.28 110 PRO C N 1
ATOM 365 C CA . PRO A 1 112 ? 138.012 160.075 148.575 1.00 83.28 110 PRO C CA 1
ATOM 366 C C . PRO A 1 112 ? 138.966 158.955 148.197 1.00 83.28 110 PRO C C 1
ATOM 367 O O . PRO A 1 112 ? 139.379 158.887 147.034 1.00 83.28 110 PRO C O 1
ATOM 371 N N . ILE A 1 113 ? 139.340 158.080 149.127 1.00 81.63 111 ILE C N 1
ATOM 372 C CA . ILE A 1 113 ? 140.331 157.058 148.810 1.00 81.63 111 ILE C CA 1
ATOM 373 C C . ILE A 1 113 ? 139.807 155.663 149.118 1.00 81.63 111 ILE C C 1
ATOM 374 O O . ILE A 1 113 ? 139.782 154.795 148.240 1.00 81.63 111 ILE C O 1
ATOM 379 N N . LEU A 1 114 ? 139.387 155.433 150.362 1.00 83.23 112 LEU C N 1
ATOM 380 C CA . LEU A 1 114 ? 139.010 154.087 150.774 1.00 83.23 112 LEU C CA 1
ATOM 381 C C . LEU A 1 114 ? 137.776 153.569 150.050 1.00 83.23 112 LEU C C 1
ATOM 382 O O . LEU A 1 114 ? 137.516 152.363 150.089 1.00 83.23 112 LEU C O 1
ATOM 387 N N . VAL A 1 115 ? 137.013 154.440 149.400 1.00 84.55 113 VAL C N 1
ATOM 388 C CA . VAL A 1 115 ? 135.882 154.021 148.586 1.00 84.55 113 VAL C CA 1
ATOM 389 C C . VAL A 1 115 ? 136.249 153.962 147.111 1.00 84.55 113 VAL C C 1
ATOM 390 O O . VAL A 1 115 ? 135.859 153.030 146.408 1.00 84.55 113 VAL C O 1
ATOM 394 N N . ILE A 1 116 ? 137.013 154.945 146.631 1.00 82.48 114 ILE C N 1
ATOM 395 C CA . ILE A 1 116 ? 137.447 154.932 145.239 1.00 82.48 114 ILE C CA 1
ATOM 396 C C . ILE A 1 116 ? 138.364 153.746 144.980 1.00 82.48 114 ILE C C 1
ATOM 397 O O . ILE A 1 116 ? 138.311 153.122 143.915 1.00 82.48 114 ILE C O 1
ATOM 402 N N . ASN A 1 117 ? 139.206 153.403 145.952 1.00 80.55 115 ASN C N 1
ATOM 403 C CA . ASN A 1 117 ? 140.096 152.261 145.794 1.00 80.55 115 ASN C CA 1
ATOM 404 C C . ASN A 1 117 ? 139.374 150.929 145.931 1.00 80.55 115 ASN C C 1
ATOM 405 O O . ASN A 1 117 ? 140.028 149.884 145.894 1.00 80.55 115 ASN C O 1
ATOM 410 N N . LYS A 1 118 ? 138.056 150.935 146.107 1.00 85.39 116 LYS C N 1
ATOM 411 C CA . LYS A 1 118 ? 137.260 149.724 145.996 1.00 85.39 116 LYS C CA 1
ATOM 412 C C . LYS A 1 118 ? 136.418 149.691 144.733 1.00 85.39 116 LYS C C 1
ATOM 413 O O . LYS A 1 118 ? 135.820 148.653 144.434 1.00 85.39 116 LYS C O 1
ATOM 419 N N . VAL A 1 119 ? 136.355 150.792 143.993 1.00 86.00 117 VAL C N 1
ATOM 420 C CA . VAL A 1 119 ? 135.683 150.814 142.701 1.00 86.00 117 VAL C CA 1
ATOM 421 C C . VAL A 1 119 ? 136.662 150.537 141.571 1.00 86.00 117 VAL C C 1
ATOM 422 O O . VAL A 1 119 ? 136.354 149.779 140.650 1.00 86.00 117 VAL C O 1
ATOM 426 N N . LEU A 1 120 ? 137.846 151.143 141.630 1.00 83.25 118 LEU C N 1
ATOM 427 C CA . LEU A 1 120 ? 138.848 150.928 140.589 1.00 83.25 118 LEU C CA 1
ATOM 428 C C . LEU A 1 120 ? 139.225 149.464 140.415 1.00 83.25 118 LEU C C 1
ATOM 429 O O . LEU A 1 120 ? 139.209 148.982 139.270 1.00 83.25 118 LEU C O 1
ATOM 434 N N . PRO A 1 121 ? 139.574 148.706 141.461 1.00 84.45 119 PRO C N 1
ATOM 435 C CA . PRO A 1 121 ? 139.954 147.308 141.216 1.00 84.45 119 PRO C CA 1
ATOM 436 C C . PRO A 1 121 ? 138.811 146.462 140.696 1.00 84.45 119 PRO C C 1
ATOM 437 O O . PRO A 1 121 ? 139.034 145.589 139.850 1.00 84.45 119 PRO C O 1
ATOM 441 N N . MET A 1 122 ? 137.586 146.691 141.172 1.00 95.13 120 MET C N 1
ATOM 442 C CA . MET A 1 122 ? 136.460 145.915 140.669 1.00 95.13 120 MET C CA 1
ATOM 443 C C . MET A 1 122 ? 136.180 146.237 139.209 1.00 95.13 120 MET C C 1
ATOM 444 O O . MET A 1 122 ? 135.857 145.341 138.422 1.00 95.13 120 MET C O 1
ATOM 449 N N . VAL A 1 123 ? 136.300 147.507 138.826 1.00 90.71 121 VAL C N 1
ATOM 450 C CA . VAL A 1 123 ? 136.178 147.862 137.417 1.00 90.71 121 VAL C CA 1
ATOM 451 C C . VAL A 1 123 ? 137.340 147.285 136.623 1.00 90.71 121 VAL C C 1
ATOM 452 O O . VAL A 1 123 ? 137.168 146.818 135.492 1.00 90.71 121 VAL C O 1
ATOM 456 N N . SER A 1 124 ? 138.539 147.292 137.206 1.00 89.96 122 SER C N 1
ATOM 457 C CA . SER A 1 124 ? 139.712 146.809 136.488 1.00 89.96 122 SER C CA 1
ATOM 458 C C . SER A 1 124 ? 139.631 145.312 136.230 1.00 89.96 122 SER C C 1
ATOM 459 O O . SER A 1 124 ? 139.912 144.854 135.118 1.00 89.96 122 SER C O 1
ATOM 462 N N . ILE A 1 125 ? 139.250 144.530 137.241 1.00 91.02 123 ILE C N 1
ATOM 463 C CA . ILE A 1 125 ? 139.232 143.082 137.074 1.00 91.02 123 ILE C CA 1
ATOM 464 C C . ILE A 1 125 ? 137.995 142.606 136.326 1.00 91.02 123 ILE C C 1
ATOM 465 O O . ILE A 1 125 ? 138.024 141.527 135.724 1.00 91.02 123 ILE C O 1
ATOM 470 N N . THR A 1 126 ? 136.909 143.379 136.332 1.00 93.76 124 THR C N 1
ATOM 471 C CA . THR A 1 126 ? 135.735 142.986 135.564 1.00 93.76 124 THR C CA 1
ATOM 472 C C . THR A 1 126 ? 135.946 143.235 134.077 1.00 93.76 124 THR C C 1
ATOM 473 O O . THR A 1 126 ? 135.659 142.365 133.249 1.00 93.76 124 THR C O 1
ATOM 477 N N . LEU A 1 127 ? 136.448 144.420 133.722 1.00 94.41 125 LEU C N 1
ATOM 478 C CA . LEU A 1 127 ? 136.772 144.691 132.327 1.00 94.41 125 LEU C CA 1
ATOM 479 C C . LEU A 1 127 ? 137.804 143.712 131.795 1.00 94.41 125 LEU C C 1
ATOM 480 O O . LEU A 1 127 ? 137.754 143.338 130.619 1.00 94.41 125 LEU C O 1
ATOM 485 N N . LEU A 1 128 ? 138.744 143.285 132.637 1.00 94.76 126 LEU C N 1
ATOM 486 C CA . LEU A 1 128 ? 139.724 142.299 132.199 1.00 94.76 126 LEU C CA 1
ATOM 487 C C . LEU A 1 128 ? 139.065 140.956 131.923 1.00 94.76 126 LEU C C 1
ATOM 488 O O . LEU A 1 128 ? 139.451 140.250 130.986 1.00 94.76 126 LEU C O 1
ATOM 493 N N . ALA A 1 129 ? 138.068 140.585 132.728 1.00 97.43 127 ALA C N 1
ATOM 494 C CA . ALA A 1 129 ? 137.361 139.334 132.489 1.00 97.43 127 ALA C CA 1
ATOM 495 C C . ALA A 1 129 ? 136.517 139.400 131.225 1.00 97.43 127 ALA C C 1
ATOM 496 O O . ALA A 1 129 ? 136.313 138.377 130.565 1.00 97.43 127 ALA C O 1
ATOM 498 N N . LEU A 1 130 ? 136.022 140.585 130.871 1.00 98.69 128 LEU C N 1
ATOM 499 C CA . LEU A 1 130 ? 135.238 140.731 129.653 1.00 98.69 128 LEU C CA 1
ATOM 500 C C . LEU A 1 130 ? 136.086 140.652 128.394 1.00 98.69 128 LEU C C 1
ATOM 501 O O . LEU A 1 130 ? 135.529 140.672 127.294 1.00 98.69 128 LEU C O 1
ATOM 506 N N . VAL A 1 131 ? 137.409 140.572 128.524 1.00 100.38 129 VAL C N 1
ATOM 507 C CA . VAL A 1 131 ? 138.257 140.427 127.349 1.00 100.38 129 VAL C CA 1
ATOM 508 C C . VAL A 1 131 ? 138.257 138.987 126.863 1.00 100.38 129 VAL C C 1
ATOM 509 O O . VAL A 1 131 ? 138.228 138.726 125.656 1.00 100.38 129 VAL C O 1
ATOM 513 N N . TYR A 1 132 ? 138.281 138.031 127.789 1.00 104.19 130 TYR C N 1
ATOM 514 C CA . TYR A 1 132 ? 138.361 136.620 127.446 1.00 104.19 130 TYR C CA 1
ATOM 515 C C . TYR A 1 132 ? 137.029 135.902 127.570 1.00 104.19 130 TYR C C 1
ATOM 516 O O . TYR A 1 132 ? 136.937 134.733 127.187 1.00 104.19 130 TYR C O 1
ATOM 525 N N . LEU A 1 133 ? 136.004 136.566 128.096 1.00 112.09 131 LEU C N 1
ATOM 526 C CA . LEU A 1 133 ? 134.675 135.967 128.106 1.00 112.09 131 LEU C CA 1
ATOM 527 C C . LEU A 1 133 ? 134.150 135.675 126.705 1.00 112.09 131 LEU C C 1
ATOM 528 O O . LEU A 1 133 ? 133.582 134.587 126.510 1.00 112.09 131 LEU C O 1
ATOM 533 N N . PRO A 1 134 ? 134.290 136.556 125.709 1.00 114.78 132 PRO C N 1
ATOM 534 C CA . PRO A 1 134 ? 133.875 136.166 124.354 1.00 114.78 132 PRO C CA 1
ATOM 535 C C . PRO A 1 134 ? 134.700 135.030 123.787 1.00 114.78 132 PRO C C 1
ATOM 536 O O . PRO A 1 134 ? 134.168 134.210 123.030 1.00 114.78 132 PRO C O 1
ATOM 540 N N . GLY A 1 135 ? 135.986 134.955 124.130 1.00 118.55 133 GLY C N 1
ATOM 541 C CA . GLY A 1 135 ? 136.803 133.851 123.660 1.00 118.55 133 GLY C CA 1
ATOM 542 C C . GLY A 1 135 ? 136.303 132.503 124.134 1.00 118.55 133 GLY C C 1
ATOM 543 O O . GLY A 1 135 ? 136.510 131.489 123.464 1.00 118.55 133 GLY C O 1
ATOM 544 N N . VAL A 1 136 ? 135.642 132.469 125.290 1.00 122.41 134 VAL C N 1
ATOM 545 C CA . VAL A 1 136 ? 135.052 131.226 125.769 1.00 122.41 134 VAL C CA 1
ATOM 546 C C . VAL A 1 136 ? 133.692 130.997 125.127 1.00 122.41 134 VAL C C 1
ATOM 547 O O . VAL A 1 136 ? 133.370 129.879 124.710 1.00 122.41 134 VAL C O 1
ATOM 551 N N . ILE A 1 137 ? 132.876 132.049 125.031 1.00 124.03 135 ILE C N 1
ATOM 552 C CA . ILE A 1 137 ? 131.560 131.915 124.415 1.00 124.03 135 ILE C CA 1
ATOM 553 C C . ILE A 1 137 ? 131.695 131.531 122.948 1.00 124.03 135 ILE C C 1
ATOM 554 O O . ILE A 1 137 ? 130.955 130.679 122.444 1.00 124.03 135 ILE C O 1
ATOM 559 N N . ALA A 1 138 ? 132.650 132.142 122.243 1.00 128.66 136 ALA C N 1
ATOM 560 C CA . ALA A 1 138 ? 132.836 131.828 120.831 1.00 128.66 136 ALA C CA 1
ATOM 561 C C . ALA A 1 138 ? 133.223 130.372 120.626 1.00 128.66 136 ALA C C 1
ATOM 562 O O . ALA A 1 138 ? 132.929 129.793 119.574 1.00 128.66 136 ALA C O 1
ATOM 564 N N . ALA A 1 139 ? 133.877 129.762 121.612 1.00 131.21 137 ALA C N 1
ATOM 565 C CA . ALA A 1 139 ? 134.275 128.368 121.472 1.00 131.21 137 ALA C CA 1
ATOM 566 C C . ALA A 1 139 ? 133.110 127.421 121.731 1.00 131.21 137 ALA C C 1
ATOM 567 O O . ALA A 1 139 ? 132.951 126.425 121.018 1.00 131.21 137 ALA C O 1
ATOM 569 N N . ILE A 1 140 ? 132.284 127.710 122.738 1.00 133.44 138 ILE C N 1
ATOM 570 C CA . ILE A 1 140 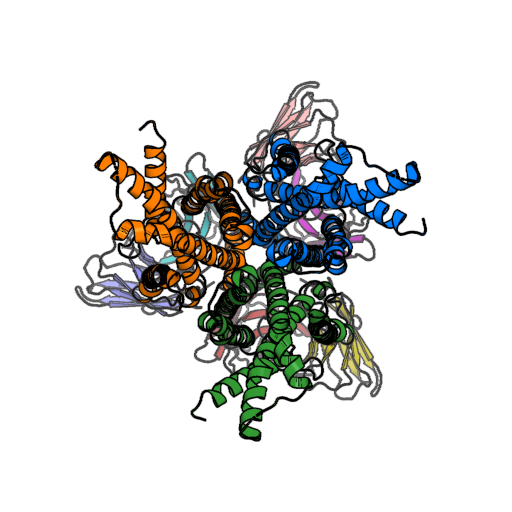? 131.194 126.794 123.053 1.00 133.44 138 ILE C CA 1
ATOM 571 C C . ILE A 1 140 ? 130.088 126.885 122.010 1.00 133.44 138 ILE C C 1
ATOM 572 O O . ILE A 1 140 ? 129.442 125.878 121.698 1.00 133.44 138 ILE C O 1
ATOM 577 N N . VAL A 1 141 ? 129.851 128.071 121.445 1.00 136.17 139 VAL C N 1
ATOM 578 C CA . VAL A 1 141 ? 128.850 128.179 120.389 1.00 136.17 139 VAL C CA 1
ATOM 579 C C . VAL A 1 141 ? 129.360 127.604 119.077 1.00 136.17 139 VAL C C 1
ATOM 580 O O . VAL A 1 141 ? 128.553 127.222 118.221 1.00 136.17 139 VAL C O 1
ATOM 584 N N . GLN A 1 142 ? 130.679 127.532 118.892 1.00 140.32 140 GLN C N 1
ATOM 585 C CA . GLN A 1 142 ? 131.217 126.832 117.734 1.00 140.32 140 GLN C CA 1
ATOM 586 C C . GLN A 1 142 ? 130.985 125.332 117.846 1.00 140.32 140 GLN C C 1
ATOM 587 O O . GLN A 1 142 ? 130.754 124.663 116.833 1.00 140.32 140 GLN C O 1
ATOM 593 N N . LEU A 1 143 ? 131.034 124.792 119.064 1.00 140.51 141 LEU C N 1
ATOM 594 C CA . LEU A 1 143 ? 130.724 123.384 119.272 1.00 140.51 141 LEU C CA 1
ATOM 595 C C . LEU A 1 143 ? 129.226 123.146 119.400 1.00 140.51 141 LEU C C 1
ATOM 596 O O . LEU A 1 143 ? 128.745 122.060 119.059 1.00 140.51 141 LEU C O 1
ATOM 601 N N . HIS A 1 144 ? 128.479 124.140 119.888 1.00 143.50 142 HIS C N 1
ATOM 602 C CA . HIS A 1 144 ? 127.036 123.985 120.035 1.00 143.50 142 HIS C CA 1
ATOM 603 C C . HIS A 1 144 ? 126.351 123.826 118.685 1.00 143.50 142 HIS C C 1
ATOM 604 O O . HIS A 1 144 ? 125.303 123.178 118.596 1.00 143.50 142 HIS C O 1
ATOM 611 N N . ASN A 1 145 ? 126.922 124.410 117.633 1.00 147.36 143 ASN C N 1
ATOM 612 C CA . ASN A 1 145 ? 126.418 124.243 116.279 1.00 147.36 143 ASN C CA 1
ATOM 613 C C . ASN A 1 145 ? 127.308 123.362 115.415 1.00 147.36 143 ASN C C 1
ATOM 614 O O . ASN A 1 145 ? 126.894 122.986 114.314 1.00 147.36 143 ASN C O 1
ATOM 619 N N . GLY A 1 146 ? 128.511 123.027 115.879 1.00 147.61 144 GLY C N 1
ATOM 620 C CA . GLY A 1 146 ? 129.431 122.210 115.119 1.00 147.61 144 GLY C CA 1
ATOM 621 C C . GLY A 1 146 ? 130.166 122.925 114.009 1.00 147.61 144 GLY C C 1
ATOM 622 O O . GLY A 1 146 ? 131.191 122.413 113.540 1.00 147.61 144 GLY C O 1
ATOM 623 N N . THR A 1 147 ? 129.688 124.086 113.573 1.00 149.29 145 THR C N 1
ATOM 624 C CA . THR A 1 147 ? 130.341 124.834 112.506 1.00 149.29 145 THR C CA 1
ATOM 625 C C . THR A 1 147 ? 130.084 126.329 112.658 1.00 149.29 145 THR C C 1
ATOM 626 O O . THR A 1 147 ? 129.147 126.741 113.342 1.00 149.29 145 THR C O 1
ATOM 630 N N . LYS A 1 150 ? 129.342 128.288 109.397 1.00 146.12 148 LYS C N 1
ATOM 631 C CA . LYS A 1 150 ? 130.216 128.946 110.360 1.00 146.12 148 LYS C CA 1
ATOM 632 C C . LYS A 1 150 ? 129.943 130.444 110.409 1.00 146.12 148 LYS C C 1
ATOM 633 O O . LYS A 1 150 ? 130.241 131.168 109.460 1.00 146.12 148 LYS C O 1
ATOM 639 N N . LYS A 1 151 ? 129.378 130.903 111.522 1.00 142.53 149 LYS C N 1
ATOM 640 C CA . LYS A 1 151 ? 129.020 132.305 111.671 1.00 142.53 149 LYS C CA 1
ATOM 641 C C . LYS A 1 151 ? 128.904 132.632 113.152 1.00 142.53 149 LYS C C 1
ATOM 642 O O . LYS A 1 151 ? 128.724 131.746 113.991 1.00 142.53 149 LYS C O 1
ATOM 648 N N . PHE A 1 152 ? 129.011 133.922 113.457 1.00 136.68 150 PHE C N 1
ATOM 649 C CA . PHE A 1 152 ? 128.793 134.435 114.797 1.00 136.68 150 PHE C CA 1
ATOM 650 C C . PHE A 1 152 ? 127.615 135.399 114.792 1.00 136.68 150 PHE C C 1
ATOM 651 O O . PHE A 1 152 ? 127.393 136.106 113.805 1.00 136.68 150 PHE C O 1
ATOM 659 N N . PRO A 1 153 ? 126.841 135.450 115.873 1.00 132.28 151 PRO C N 1
ATOM 660 C CA . PRO A 1 153 ? 125.762 136.437 115.952 1.00 132.28 151 PRO C CA 1
ATOM 661 C C . PRO A 1 153 ? 126.318 137.853 115.950 1.00 132.28 151 PRO C C 1
ATOM 662 O O . PRO A 1 153 ? 127.499 138.088 116.215 1.00 132.28 151 PRO C O 1
ATOM 666 N N . HIS A 1 154 ? 125.442 138.807 115.630 1.00 132.17 152 HIS C N 1
ATOM 667 C CA . HIS A 1 154 ? 125.874 140.196 115.526 1.00 132.17 152 HIS C CA 1
ATOM 668 C C . HIS A 1 154 ? 126.370 140.728 116.863 1.00 132.17 152 HIS C C 1
ATOM 669 O O . HIS A 1 154 ? 127.391 141.423 116.923 1.00 132.17 152 HIS C O 1
ATOM 676 N N . TRP A 1 155 ? 125.660 140.415 117.949 1.00 128.41 153 TRP C N 1
ATOM 677 C CA . TRP A 1 155 ? 126.052 140.928 119.256 1.00 128.41 153 TRP C CA 1
ATOM 678 C C . TRP A 1 155 ? 127.403 140.382 119.696 1.00 128.41 153 TRP C C 1
ATOM 679 O O . TRP A 1 155 ? 128.138 141.062 120.419 1.00 128.41 153 TRP C O 1
ATOM 690 N N . LEU A 1 156 ? 127.750 139.166 119.272 1.00 126.22 154 LEU C N 1
ATOM 691 C CA . LEU A 1 156 ? 129.024 138.585 119.677 1.00 126.22 154 LEU C CA 1
ATOM 692 C C . LEU A 1 156 ? 130.181 139.140 118.858 1.00 126.22 154 LEU C C 1
ATOM 693 O O . LEU A 1 156 ? 131.231 139.475 119.416 1.00 126.22 154 LEU C O 1
ATOM 698 N N . ASP A 1 157 ? 130.014 139.241 117.539 1.00 124.94 155 ASP C N 1
ATOM 699 C CA . ASP A 1 157 ? 131.102 139.735 116.703 1.00 124.94 155 ASP C CA 1
ATOM 700 C C . ASP A 1 157 ? 131.393 141.202 116.991 1.00 124.94 155 ASP C C 1
ATOM 701 O O . ASP A 1 157 ? 132.552 141.628 116.959 1.00 124.94 155 ASP C O 1
ATOM 706 N N . LYS A 1 158 ? 130.352 141.989 117.270 1.00 119.83 156 LYS C N 1
ATOM 707 C CA . LYS A 1 158 ? 130.565 143.355 117.736 1.00 119.83 156 LYS C CA 1
ATOM 708 C C . LYS A 1 158 ? 131.343 143.366 119.044 1.00 119.83 156 LYS C C 1
ATOM 709 O O . LYS A 1 158 ? 132.183 144.244 119.272 1.00 119.83 156 LYS C O 1
ATOM 715 N N . TRP A 1 159 ? 131.085 142.387 119.909 1.00 115.98 157 TRP C N 1
ATOM 716 C CA . TRP A 1 159 ? 131.800 142.297 121.176 1.00 115.98 157 TRP C CA 1
ATOM 717 C C . TRP A 1 159 ? 133.250 141.883 120.961 1.00 115.98 157 TRP C C 1
ATOM 718 O O . TRP A 1 159 ? 134.150 142.373 121.650 1.00 115.98 157 TRP C O 1
ATOM 729 N N . MET A 1 160 ? 133.496 140.988 120.002 1.00 117.37 158 MET C N 1
ATOM 730 C CA . MET A 1 160 ? 134.852 140.500 119.770 1.00 117.37 158 MET C CA 1
ATOM 731 C C . MET A 1 160 ? 135.788 141.611 119.317 1.00 117.37 158 MET C C 1
ATOM 732 O O . MET A 1 160 ? 136.998 141.534 119.554 1.00 117.37 158 MET C O 1
ATOM 737 N N . LEU A 1 161 ? 135.256 142.645 118.666 1.00 113.85 159 LEU C N 1
ATOM 738 C CA . LEU A 1 161 ? 136.108 143.711 118.154 1.00 113.85 159 LEU C CA 1
ATOM 739 C C . LEU A 1 161 ? 136.598 144.638 119.256 1.00 113.85 159 LEU C C 1
ATOM 740 O O . LEU A 1 161 ? 137.713 145.162 119.165 1.00 113.85 159 LEU C O 1
ATOM 745 N N . THR A 1 162 ? 135.794 144.854 120.295 1.00 109.95 160 THR C N 1
ATOM 746 C CA . THR A 1 162 ? 136.142 145.775 121.366 1.00 109.95 160 THR C CA 1
ATOM 747 C C . THR A 1 162 ? 137.007 145.132 122.442 1.00 109.95 160 THR C C 1
ATOM 748 O O . THR A 1 162 ? 137.119 145.682 123.542 1.00 109.95 160 THR C O 1
ATOM 752 N N . ARG A 1 163 ? 137.618 143.982 122.157 1.00 107.03 161 ARG C N 1
ATOM 753 C CA . ARG A 1 163 ? 138.493 143.364 123.145 1.00 107.03 161 ARG C CA 1
ATOM 754 C C . ARG A 1 163 ? 139.764 144.175 123.350 1.00 107.03 161 ARG C C 1
ATOM 755 O O . ARG A 1 163 ? 140.342 144.151 124.441 1.00 107.03 161 ARG C O 1
ATOM 763 N N . LYS A 1 164 ? 140.215 144.892 122.320 1.00 106.05 162 LYS C N 1
ATOM 764 C CA . LYS A 1 164 ? 141.399 145.729 122.475 1.00 106.05 162 LYS C CA 1
ATOM 765 C C . LYS A 1 164 ? 141.129 146.890 123.421 1.00 106.05 162 LYS C C 1
ATOM 766 O O . LYS A 1 164 ? 141.996 147.264 124.218 1.00 106.05 162 LYS C O 1
ATOM 772 N N . GLN A 1 165 ? 139.931 147.470 123.352 1.00 104.94 163 GLN C N 1
ATOM 773 C CA . GLN A 1 165 ? 139.616 148.608 124.208 1.00 104.94 163 GLN C CA 1
ATOM 774 C C . GLN A 1 165 ? 139.410 148.173 125.651 1.00 104.94 163 GLN C C 1
ATOM 775 O O . GLN A 1 165 ? 139.819 148.879 126.580 1.00 104.94 163 GLN C O 1
ATOM 781 N N . PHE A 1 166 ? 138.773 147.021 125.862 1.00 100.65 164 PHE C N 1
ATOM 782 C CA . PHE A 1 166 ? 138.587 146.522 127.220 1.00 100.65 164 PHE C CA 1
ATOM 783 C C . PHE A 1 166 ? 139.923 146.267 127.899 1.00 100.65 164 PHE C C 1
ATOM 784 O O . PHE A 1 166 ? 140.097 146.582 129.081 1.00 100.65 164 PHE C O 1
ATOM 792 N N . GLY A 1 167 ? 140.882 145.699 127.168 1.00 98.34 165 GLY C N 1
ATOM 793 C CA . GLY A 1 167 ? 142.193 145.449 127.737 1.00 98.34 165 GLY C CA 1
ATOM 794 C C . GLY A 1 167 ? 142.959 146.703 128.092 1.00 98.34 165 GLY C C 1
ATOM 795 O O . GLY A 1 167 ? 143.875 146.643 128.917 1.00 98.34 165 GLY C O 1
ATOM 796 N N . LEU A 1 168 ? 142.610 147.836 127.487 1.00 95.66 166 LEU C N 1
ATOM 797 C CA . LEU A 1 168 ? 143.273 149.094 127.803 1.00 95.66 166 LEU C CA 1
ATOM 798 C C . LEU A 1 168 ? 142.624 149.805 128.980 1.00 95.66 166 LEU C C 1
ATOM 799 O O . LEU A 1 168 ? 143.329 150.314 129.856 1.00 95.66 166 LEU C O 1
ATOM 804 N N . LEU A 1 169 ? 141.292 149.861 129.018 1.00 92.93 167 LEU C N 1
ATOM 805 C CA . LEU A 1 169 ? 140.624 150.440 130.176 1.00 92.93 167 LEU C CA 1
ATOM 806 C C . LEU A 1 169 ? 140.921 149.635 131.431 1.00 92.93 167 LEU C C 1
ATOM 807 O O . LEU A 1 169 ? 141.111 150.204 132.511 1.00 92.93 167 LEU C O 1
ATOM 812 N N . SER A 1 170 ? 140.968 148.308 131.309 1.00 90.91 168 SER C N 1
ATOM 813 C CA . SER A 1 170 ? 141.323 147.477 132.452 1.00 90.91 168 SER C CA 1
ATOM 814 C C . SER A 1 170 ? 142.707 147.827 132.973 1.00 90.91 168 SER C C 1
ATOM 815 O O . SER A 1 170 ? 142.936 147.841 134.187 1.00 90.91 168 SER C O 1
ATOM 818 N N . PHE A 1 171 ? 143.644 148.115 132.072 1.00 89.46 169 PHE C N 1
ATOM 819 C CA . PHE A 1 171 ? 144.971 148.525 132.504 1.00 89.46 169 PHE C CA 1
ATOM 820 C C . PHE A 1 171 ? 144.982 149.951 133.028 1.00 89.46 169 PHE C C 1
ATOM 821 O O . PHE A 1 171 ? 145.728 150.256 133.963 1.00 89.46 169 PHE C O 1
ATOM 829 N N . PHE A 1 172 ? 144.172 150.834 132.445 1.00 86.87 170 PHE C N 1
ATOM 830 C CA . PHE A 1 172 ? 144.134 152.212 132.914 1.00 86.87 170 PHE C CA 1
ATOM 831 C C . PHE A 1 172 ? 143.591 152.308 134.332 1.00 86.87 170 PHE C C 1
ATOM 832 O O . PHE A 1 172 ? 144.017 153.179 135.096 1.00 86.87 170 PHE C O 1
ATOM 840 N N . PHE A 1 173 ? 142.655 151.439 134.700 1.00 83.98 171 PHE C N 1
ATOM 841 C CA . PHE A 1 173 ? 142.163 151.412 136.068 1.00 83.98 171 PHE C CA 1
ATOM 842 C C . PHE A 1 173 ? 143.026 150.564 136.987 1.00 83.98 171 PHE C C 1
ATOM 843 O O . PHE A 1 173 ? 142.947 150.725 138.209 1.00 83.98 171 PHE C O 1
ATOM 851 N N . ALA A 1 174 ? 143.845 149.670 136.434 1.00 81.06 172 ALA C N 1
ATOM 852 C CA . ALA A 1 174 ? 144.747 148.893 137.274 1.00 81.06 172 ALA C CA 1
ATOM 853 C C . ALA A 1 174 ? 145.864 149.763 137.828 1.00 81.06 172 ALA C C 1
ATOM 854 O O . ALA A 1 174 ? 146.241 149.628 138.997 1.00 81.06 172 ALA C O 1
ATOM 856 N N . VAL A 1 175 ? 146.406 150.664 137.007 1.00 80.13 173 VAL C N 1
ATOM 857 C CA . VAL A 1 175 ? 147.466 151.541 137.488 1.00 80.13 173 VAL C CA 1
ATOM 858 C C . VAL A 1 175 ? 146.914 152.574 138.457 1.00 80.13 173 VAL C C 1
ATOM 859 O O . VAL A 1 175 ? 147.616 153.002 139.379 1.00 80.13 173 VAL C O 1
ATOM 863 N N . LEU A 1 176 ? 145.662 152.994 138.276 1.00 78.06 174 LEU C N 1
ATOM 864 C CA . LEU A 1 176 ? 145.043 153.869 139.264 1.00 78.06 174 LEU C CA 1
ATOM 865 C C . LEU A 1 176 ? 144.837 153.138 140.580 1.00 78.06 174 LEU C C 1
ATOM 866 O O . LEU A 1 176 ? 145.127 153.680 141.651 1.00 78.06 174 LEU C O 1
ATOM 871 N N . HIS A 1 177 ? 144.336 151.905 140.517 1.00 76.28 175 HIS C N 1
ATOM 872 C CA . HIS A 1 177 ? 144.240 151.085 141.717 1.00 76.28 175 HIS C CA 1
ATOM 873 C C . HIS A 1 177 ? 145.610 150.829 142.323 1.00 76.28 175 HIS C C 1
ATOM 874 O O . HIS A 1 177 ? 145.729 150.651 143.539 1.00 76.28 175 HIS C O 1
ATOM 881 N N . ALA A 1 178 ? 146.653 150.814 141.495 1.00 73.89 176 ALA C N 1
ATOM 882 C CA . ALA A 1 178 ? 148.004 150.620 142.005 1.00 73.89 176 ALA C CA 1
ATOM 883 C C . ALA A 1 178 ? 148.486 151.848 142.763 1.00 73.89 176 ALA C C 1
ATOM 884 O O . ALA A 1 178 ? 149.022 151.736 143.870 1.00 73.89 176 ALA C O 1
ATOM 886 N N . ILE A 1 179 ? 148.304 153.033 142.180 1.00 73.78 177 ILE C N 1
ATOM 887 C CA . ILE A 1 179 ? 148.797 154.251 142.810 1.00 73.78 177 ILE C CA 1
ATOM 888 C C . ILE A 1 179 ? 148.004 154.564 144.070 1.00 73.78 177 ILE C C 1
ATOM 889 O O . ILE A 1 179 ? 148.572 154.969 145.090 1.00 73.78 177 ILE C O 1
ATOM 894 N N . TYR A 1 180 ? 146.683 154.385 144.024 1.00 75.18 178 TYR C N 1
ATOM 895 C CA . TYR A 1 180 ? 145.870 154.609 145.215 1.00 75.18 178 TYR C CA 1
ATOM 896 C C . TYR A 1 180 ? 146.296 153.696 146.353 1.00 75.18 178 TYR C C 1
ATOM 897 O O . TYR A 1 180 ? 146.281 154.099 147.521 1.00 75.18 178 TYR C O 1
ATOM 906 N N . SER A 1 181 ? 146.681 152.462 146.034 1.00 74.56 179 SER C N 1
ATOM 907 C CA . SER A 1 181 ? 147.072 151.525 147.079 1.00 74.56 179 SER C CA 1
ATOM 908 C C . SER A 1 181 ? 148.434 151.877 147.657 1.00 74.56 179 SER C C 1
ATOM 909 O O . SER A 1 181 ? 148.643 151.772 148.870 1.00 74.56 179 SER C O 1
ATOM 912 N N . LEU A 1 182 ? 149.372 152.301 146.811 1.00 72.87 180 LEU C N 1
ATOM 913 C CA . LEU A 1 182 ? 150.688 152.680 147.306 1.00 72.87 180 LEU C CA 1
ATOM 914 C C . LEU A 1 182 ? 150.647 153.952 148.138 1.00 72.87 180 LEU C C 1
ATOM 915 O O . LEU A 1 182 ? 151.602 154.230 148.869 1.00 72.87 180 LEU C O 1
ATOM 920 N N . SER A 1 183 ? 149.573 154.727 148.044 1.00 75.07 181 SER C N 1
ATOM 921 C CA . SER A 1 183 ? 149.436 155.960 148.802 1.00 75.07 181 SER C CA 1
ATOM 922 C C . SER A 1 183 ? 148.751 155.755 150.143 1.00 75.07 181 SER C C 1
ATOM 923 O O . SER A 1 183 ? 148.411 156.740 150.804 1.00 75.07 181 SER C O 1
ATOM 926 N N . TYR A 1 184 ? 148.533 154.509 150.556 1.00 78.54 182 TYR C N 1
ATOM 927 C CA . TYR A 1 184 ? 147.914 154.270 151.858 1.00 78.54 182 TYR C CA 1
ATOM 928 C C . TYR A 1 184 ? 148.779 154.745 153.016 1.00 78.54 182 TYR C C 1
ATOM 929 O O . TYR A 1 184 ? 148.277 155.516 153.851 1.00 78.54 182 TYR C O 1
ATOM 938 N N . PRO A 1 185 ? 150.052 154.351 153.142 1.00 78.14 183 PRO C N 1
ATOM 939 C CA . PRO A 1 185 ? 150.838 154.813 154.294 1.00 78.14 183 PRO C CA 1
ATOM 940 C C . PRO A 1 185 ? 151.172 156.291 154.254 1.00 78.14 183 PRO C C 1
ATOM 941 O O . PRO A 1 185 ? 151.737 156.803 155.228 1.00 78.14 183 PRO C O 1
ATOM 945 N N . MET A 1 186 ? 150.845 156.991 153.171 1.00 82.21 184 MET C N 1
ATOM 946 C CA . MET A 1 186 ? 151.161 158.409 153.081 1.00 82.21 184 MET C CA 1
ATOM 947 C C . MET A 1 186 ? 150.101 159.271 153.749 1.00 82.21 184 MET C C 1
ATOM 948 O O . MET A 1 186 ? 150.409 160.372 154.217 1.00 82.21 184 MET C O 1
ATOM 953 N N . ARG A 1 187 ? 148.865 158.786 153.821 1.00 80.16 185 ARG C N 1
ATOM 954 C CA . ARG A 1 187 ? 147.765 159.580 154.344 1.00 80.16 185 ARG C CA 1
ATOM 955 C C . ARG A 1 187 ? 147.968 159.898 155.822 1.00 80.16 185 ARG C C 1
ATOM 956 O O . ARG A 1 187 ? 148.769 159.274 156.519 1.00 80.16 185 ARG C O 1
ATOM 964 N N . ARG A 1 188 ? 147.218 160.893 156.298 1.00 81.84 186 ARG C N 1
ATOM 965 C CA . ARG A 1 188 ? 147.237 161.228 157.715 1.00 81.84 186 ARG C CA 1
ATOM 966 C C . ARG A 1 188 ? 146.391 160.268 158.534 1.00 81.84 186 ARG C C 1
ATOM 967 O O . ARG A 1 188 ? 146.703 160.022 159.703 1.00 81.84 186 ARG C O 1
ATOM 975 N N . SER A 1 189 ? 145.323 159.726 157.949 1.00 79.19 187 SER C N 1
ATOM 976 C CA . SER A 1 189 ? 144.501 158.764 158.672 1.00 79.19 187 SER C CA 1
ATOM 977 C C . SER A 1 189 ? 145.304 157.537 159.066 1.00 79.19 187 SER C C 1
ATOM 978 O O . SER A 1 189 ? 145.004 156.899 160.080 1.00 79.19 187 SER C O 1
ATOM 981 N N . TYR A 1 190 ? 146.324 157.191 158.285 1.00 79.49 188 TYR C N 1
ATOM 982 C CA . TYR A 1 190 ? 147.185 156.077 158.651 1.00 79.49 188 TYR C CA 1
ATOM 983 C C . TYR A 1 190 ? 148.162 156.457 159.750 1.00 79.49 188 TYR C C 1
ATOM 984 O O . TYR A 1 190 ? 148.552 155.600 160.548 1.00 79.49 188 TYR C O 1
ATOM 993 N N . ARG A 1 191 ? 148.571 157.723 159.807 1.00 77.03 189 ARG C N 1
ATOM 994 C CA . ARG A 1 191 ? 149.458 158.161 160.877 1.00 77.03 189 ARG C CA 1
ATOM 995 C C . ARG A 1 191 ? 148.735 158.174 162.214 1.00 77.03 189 ARG C C 1
ATOM 996 O O . ARG A 1 191 ? 149.236 157.639 163.208 1.00 77.03 189 ARG C O 1
ATOM 1004 N N . TYR A 1 192 ? 147.551 158.784 162.258 1.00 77.84 190 TYR C N 1
ATOM 1005 C CA . TYR A 1 192 ? 146.817 158.895 163.510 1.00 77.84 190 TYR C CA 1
ATOM 1006 C C . TYR A 1 192 ? 146.346 157.547 164.026 1.00 77.84 190 TYR C C 1
ATOM 1007 O O . TYR A 1 192 ? 146.099 157.412 165.227 1.00 77.84 190 TYR C O 1
ATOM 1016 N N . LYS A 1 193 ? 146.214 156.548 163.156 1.00 75.04 191 LYS C N 1
ATOM 1017 C CA . LYS A 1 193 ? 145.882 155.213 163.630 1.00 75.04 191 LYS C CA 1
ATOM 1018 C C . LYS A 1 193 ? 147.107 154.479 164.150 1.00 75.04 191 LYS C C 1
ATOM 1019 O O . LYS A 1 193 ? 146.986 153.653 165.059 1.00 75.04 191 LYS C O 1
ATOM 1025 N N . LEU A 1 194 ? 148.287 154.763 163.599 1.00 73.10 192 LEU C N 1
ATOM 1026 C CA . LEU A 1 194 ? 149.504 154.169 164.138 1.00 73.10 192 LEU C CA 1
ATOM 1027 C C . LEU A 1 194 ? 149.796 154.688 165.536 1.00 73.10 192 LEU C C 1
ATOM 1028 O O . LEU A 1 194 ? 150.234 153.930 166.406 1.00 73.10 192 LEU C O 1
ATOM 1033 N N . LEU A 1 195 ? 149.563 155.978 165.772 1.00 71.91 193 LEU C N 1
ATOM 1034 C CA . LEU A 1 195 ? 149.821 156.533 167.093 1.00 71.91 193 LEU C CA 1
ATOM 1035 C C . LEU A 1 195 ? 148.816 156.029 168.117 1.00 71.91 193 LEU C C 1
ATOM 1036 O O . LEU A 1 195 ? 149.164 155.857 169.289 1.00 71.91 193 LEU C O 1
ATOM 1041 N N . ASN A 1 196 ? 147.573 155.787 167.702 1.00 74.10 194 ASN C N 1
ATOM 1042 C CA . ASN A 1 196 ? 146.592 155.222 168.619 1.00 74.10 194 ASN C CA 1
ATOM 1043 C C . ASN A 1 196 ? 146.934 153.780 168.958 1.00 74.10 194 ASN C C 1
ATOM 1044 O O . ASN A 1 196 ? 146.876 153.376 170.124 1.00 74.10 194 ASN C O 1
ATOM 1049 N N . TRP A 1 197 ? 147.287 152.984 167.949 1.00 71.59 195 TRP C N 1
ATOM 1050 C CA . TRP A 1 197 ? 147.673 151.602 168.205 1.00 71.59 195 TRP C CA 1
ATOM 1051 C C . TRP A 1 197 ? 148.908 151.531 169.086 1.00 71.59 195 TRP C C 1
ATOM 1052 O O . TRP A 1 197 ? 148.994 150.681 169.979 1.00 71.59 195 TRP C O 1
ATOM 1063 N N . ALA A 1 198 ? 149.880 152.411 168.848 1.00 70.20 196 ALA C N 1
ATOM 1064 C CA . ALA A 1 198 ? 151.085 152.412 169.666 1.00 70.20 196 ALA C CA 1
ATOM 1065 C C . ALA A 1 198 ? 150.767 152.773 171.108 1.00 70.20 196 ALA C C 1
ATOM 1066 O O . ALA A 1 198 ? 151.360 152.217 172.037 1.00 70.20 196 ALA C O 1
ATOM 1068 N N . TYR A 1 199 ? 149.831 153.696 171.316 1.00 71.77 197 TYR C N 1
ATOM 1069 C CA . TYR A 1 199 ? 149.444 154.056 172.673 1.00 71.77 197 TYR C CA 1
ATOM 1070 C C . TYR A 1 199 ? 148.662 152.930 173.332 1.00 71.77 197 TYR C C 1
ATOM 1071 O O . TYR A 1 199 ? 148.927 152.567 174.483 1.00 71.77 197 TYR C O 1
ATOM 1080 N N . GLN A 1 200 ? 147.687 152.367 172.619 1.00 73.57 198 GLN C N 1
ATOM 1081 C CA . GLN A 1 200 ? 146.883 151.292 173.182 1.00 73.57 198 GLN C CA 1
ATOM 1082 C C . GLN A 1 200 ? 147.703 150.045 173.456 1.00 73.57 198 GLN C C 1
ATOM 1083 O O . GLN A 1 200 ? 147.320 149.243 174.311 1.00 73.57 198 GLN C O 1
ATOM 1089 N N . GLN A 1 201 ? 148.816 149.859 172.751 1.00 72.71 199 GLN C N 1
ATOM 1090 C CA . GLN A 1 201 ? 149.691 148.733 173.043 1.00 72.71 199 GLN C CA 1
ATOM 1091 C C . GLN A 1 201 ? 150.499 148.973 174.310 1.00 72.71 199 GLN C C 1
ATOM 1092 O O . GLN A 1 201 ? 150.640 148.069 175.139 1.00 72.71 199 GLN C O 1
ATOM 1098 N N . VAL A 1 202 ? 151.037 150.181 174.474 1.00 70.54 200 VAL C N 1
ATOM 1099 C CA . VAL A 1 202 ? 151.730 150.521 175.709 1.00 70.54 200 VAL C CA 1
ATOM 1100 C C . VAL A 1 202 ? 150.759 150.531 176.878 1.00 70.54 200 VAL C C 1
ATOM 1101 O O . VAL A 1 202 ? 151.128 150.188 178.006 1.00 70.54 200 VAL C O 1
ATOM 1105 N N . GLN A 1 203 ? 149.505 150.904 176.628 1.00 73.82 201 GLN C N 1
ATOM 1106 C CA . GLN A 1 203 ? 148.526 150.996 177.704 1.00 73.82 201 GLN C CA 1
ATOM 1107 C C . GLN A 1 203 ? 148.246 149.631 178.317 1.00 73.82 201 GLN C C 1
ATOM 1108 O O . GLN A 1 203 ? 147.929 149.531 179.506 1.00 73.82 201 GLN C O 1
ATOM 1114 N N . GLN A 1 204 ? 148.363 148.568 177.525 1.00 77.06 202 GLN C N 1
ATOM 1115 C CA . GLN A 1 204 ? 148.057 147.223 177.989 1.00 77.06 202 GLN C CA 1
ATOM 1116 C C . GLN A 1 204 ? 149.291 146.340 178.108 1.00 77.06 202 GLN C C 1
ATOM 1117 O O . GLN A 1 204 ? 149.153 145.125 178.270 1.00 77.06 202 GLN C O 1
ATOM 1123 N N . ASN A 1 205 ? 150.488 146.921 178.031 1.00 79.82 203 ASN C N 1
ATOM 1124 C CA . ASN A 1 205 ? 151.741 146.210 178.290 1.00 79.82 203 ASN C CA 1
ATOM 1125 C C . ASN A 1 205 ? 151.870 144.958 177.426 1.00 79.82 203 ASN C C 1
ATOM 1126 O O . ASN A 1 205 ? 152.242 143.885 177.901 1.00 79.82 203 ASN C O 1
ATOM 1131 N N . LYS A 1 206 ? 151.561 145.102 176.144 1.00 80.42 204 LYS C N 1
ATOM 1132 C CA . LYS A 1 206 ? 151.601 143.985 175.206 1.00 80.42 204 LYS C CA 1
ATOM 1133 C C . LYS A 1 206 ? 152.827 144.137 174.317 1.00 80.42 204 LYS C C 1
ATOM 1134 O O . LYS A 1 206 ? 152.792 144.848 173.312 1.00 80.42 204 LYS C O 1
ATOM 1140 N N . GLU A 1 207 ? 153.912 143.464 174.682 1.00 84.55 205 GLU C N 1
ATOM 1141 C CA . GLU A 1 207 ? 155.062 143.406 173.799 1.00 84.55 205 GLU C CA 1
ATOM 1142 C C . GLU A 1 207 ? 154.761 142.500 172.612 1.00 84.55 205 GLU C C 1
ATOM 1143 O O . GLU A 1 207 ? 153.868 141.650 172.656 1.00 84.55 205 GLU C O 1
ATOM 1149 N N . ASP A 1 208 ? 155.526 142.688 171.537 1.00 84.31 206 ASP C N 1
ATOM 1150 C CA . ASP A 1 208 ? 155.502 141.794 170.381 1.00 84.31 206 ASP C CA 1
ATOM 1151 C C . ASP A 1 208 ? 154.098 141.708 169.774 1.00 84.31 206 ASP C C 1
ATOM 1152 O O . ASP A 1 208 ? 153.432 140.674 169.805 1.00 84.31 206 ASP C O 1
ATOM 1157 N N . ALA A 1 209 ? 153.662 142.835 169.229 1.00 81.84 207 ALA C N 1
ATOM 1158 C CA . ALA A 1 209 ? 152.379 142.916 168.530 1.00 81.84 207 ALA C CA 1
ATOM 1159 C C . ALA A 1 209 ? 152.347 142.121 167.234 1.00 81.84 207 ALA C C 1
ATOM 1160 O O . ALA A 1 209 ? 151.357 142.218 166.504 1.00 81.84 207 ALA C O 1
ATOM 1162 N N . TRP A 1 210 ? 153.391 141.356 166.938 1.00 82.14 208 TRP C N 1
ATOM 1163 C CA . TRP A 1 210 ? 153.472 140.614 165.689 1.00 82.14 208 TRP C CA 1
ATOM 1164 C C . TRP A 1 210 ? 152.395 139.541 165.616 1.00 82.14 208 TRP C C 1
ATOM 1165 O O . TRP A 1 210 ? 152.105 138.859 166.600 1.00 82.14 208 TRP C O 1
ATOM 1176 N N . ILE A 1 211 ? 151.800 139.397 164.434 1.00 84.24 209 ILE C N 1
ATOM 1177 C CA . ILE A 1 211 ? 150.826 138.350 164.150 1.00 84.24 209 ILE C CA 1
ATOM 1178 C C . ILE A 1 211 ? 151.292 137.620 162.901 1.00 84.24 209 ILE C C 1
ATOM 1179 O O . ILE A 1 211 ? 151.330 138.208 161.815 1.00 84.24 209 ILE C O 1
ATOM 1184 N N . GLU A 1 212 ? 151.637 136.342 163.052 1.00 91.44 210 GLU C N 1
ATOM 1185 C CA . GLU A 1 212 ? 152.344 135.636 161.988 1.00 91.44 210 GLU C CA 1
ATOM 1186 C C . GLU A 1 212 ? 151.468 135.445 160.758 1.00 91.44 210 GLU C C 1
ATOM 1187 O O . GLU A 1 212 ? 151.859 135.813 159.645 1.00 91.44 210 GLU C O 1
ATOM 1193 N N . HIS A 1 213 ? 150.278 134.866 160.932 1.00 92.58 211 HIS C N 1
ATOM 1194 C CA . HIS A 1 213 ? 149.445 134.544 159.780 1.00 92.58 211 HIS C CA 1
ATOM 1195 C C . HIS A 1 213 ? 148.947 135.786 159.056 1.00 92.58 211 HIS C C 1
ATOM 1196 O O . HIS A 1 213 ? 148.616 135.704 157.870 1.00 92.58 211 HIS C O 1
ATOM 1203 N N . ASP A 1 214 ? 148.883 136.930 159.736 1.00 87.80 212 ASP C N 1
ATOM 1204 C CA . ASP A 1 214 ? 148.471 138.160 159.073 1.00 87.80 212 ASP C CA 1
ATOM 1205 C C . ASP A 1 214 ? 149.586 138.736 158.214 1.00 87.80 212 ASP C C 1
ATOM 1206 O O . ASP A 1 214 ? 149.311 139.343 157.175 1.00 87.80 212 ASP C O 1
ATOM 1211 N N . VAL A 1 215 ? 150.840 138.563 158.629 1.00 84.16 213 VAL C N 1
ATOM 1212 C CA . VAL A 1 215 ? 151.957 139.007 157.803 1.00 84.16 213 VAL C CA 1
ATOM 1213 C C . VAL A 1 215 ? 152.063 138.149 156.552 1.00 84.16 213 VAL C C 1
ATOM 1214 O O . VAL A 1 215 ? 152.345 138.653 155.460 1.00 84.16 213 VAL C O 1
ATOM 1218 N N . TRP A 1 216 ? 151.836 136.841 156.689 1.00 90.01 214 TRP C N 1
ATOM 1219 C CA . TRP A 1 216 ? 151.824 135.958 155.527 1.00 90.01 214 TRP C CA 1
ATOM 1220 C C . TRP A 1 216 ? 150.836 136.439 154.476 1.00 90.01 214 TRP C C 1
ATOM 1221 O O . TRP A 1 216 ? 151.134 136.420 153.277 1.00 90.01 214 TRP C O 1
ATOM 1232 N N . ARG A 1 217 ? 149.652 136.871 154.907 1.00 87.58 215 ARG C N 1
ATOM 1233 C CA . ARG A 1 217 ? 148.632 137.315 153.966 1.00 87.58 215 ARG C CA 1
ATOM 1234 C C . ARG A 1 217 ? 149.100 138.533 153.183 1.00 87.58 215 ARG C C 1
ATOM 1235 O O . ARG A 1 217 ? 149.012 138.565 151.952 1.00 87.58 215 ARG C O 1
ATOM 1243 N N . MET A 1 218 ? 149.619 139.541 153.883 1.00 86.49 216 MET C N 1
ATOM 1244 C CA . MET A 1 218 ? 149.931 140.809 153.235 1.00 86.49 216 MET C CA 1
ATOM 1245 C C . MET A 1 218 ? 151.093 140.672 152.261 1.00 86.49 216 MET C C 1
ATOM 1246 O O . MET A 1 218 ? 151.098 141.311 151.204 1.00 86.49 216 MET C O 1
ATOM 1251 N N . GLU A 1 219 ? 152.091 139.855 152.598 1.00 86.59 217 GLU C N 1
ATOM 1252 C CA . GLU A 1 219 ? 153.245 139.720 151.717 1.00 86.59 217 GLU C CA 1
ATOM 1253 C C . GLU A 1 219 ? 152.874 139.049 150.404 1.00 86.59 217 GLU C C 1
ATOM 1254 O O . GLU A 1 219 ? 153.486 139.334 149.371 1.00 86.59 217 GLU C O 1
ATOM 1260 N N . ILE A 1 220 ? 151.881 138.164 150.419 1.00 83.07 218 ILE C N 1
ATOM 1261 C CA . ILE A 1 220 ? 151.573 137.375 149.233 1.00 83.07 218 ILE C CA 1
ATOM 1262 C C . ILE A 1 220 ? 150.727 138.174 148.252 1.00 83.07 218 ILE C C 1
ATOM 1263 O O . ILE A 1 220 ? 151.107 138.358 147.091 1.00 83.07 218 ILE C O 1
ATOM 1268 N N . TYR A 1 221 ? 149.568 138.662 148.696 1.00 82.80 219 TYR C N 1
ATOM 1269 C CA . TYR A 1 221 ? 148.662 139.305 147.753 1.00 82.80 219 TYR C CA 1
ATOM 1270 C C . TYR A 1 221 ? 149.198 140.637 147.249 1.00 82.80 219 TYR C C 1
ATOM 1271 O O . TYR A 1 221 ? 148.758 141.105 146.195 1.00 82.80 219 TYR C O 1
ATOM 1280 N N . VAL A 1 222 ? 150.128 141.260 147.970 1.00 80.61 220 VAL C N 1
ATOM 1281 C CA . VAL A 1 222 ? 150.782 142.449 147.437 1.00 80.61 220 VAL C CA 1
ATOM 1282 C C . VAL A 1 222 ? 151.794 142.058 146.371 1.00 80.61 220 VAL C C 1
ATOM 1283 O O . VAL A 1 222 ? 151.908 142.715 145.331 1.00 80.61 220 VAL C O 1
ATOM 1287 N N . SER A 1 223 ? 152.535 140.975 146.604 1.00 80.19 221 SER C N 1
ATOM 1288 C CA . SER A 1 223 ? 153.505 140.520 145.616 1.00 80.19 221 SER C CA 1
ATOM 1289 C C . SER A 1 223 ? 152.817 140.024 144.352 1.00 80.19 221 SER C C 1
ATOM 1290 O O . SER A 1 223 ? 153.298 140.268 143.242 1.00 80.19 221 SER C O 1
ATOM 1293 N N . LEU A 1 224 ? 151.692 139.323 144.499 1.00 80.51 222 LEU C N 1
ATOM 1294 C CA . LEU A 1 224 ? 150.971 138.844 143.326 1.00 80.51 222 LEU C CA 1
ATOM 1295 C C . LEU A 1 224 ? 150.334 139.987 142.553 1.00 80.51 222 LEU C C 1
ATOM 1296 O O . LEU A 1 224 ? 150.248 139.928 141.323 1.00 80.51 222 LEU C O 1
ATOM 1301 N N . GLY A 1 225 ? 149.879 141.027 143.249 1.00 79.28 223 GLY C N 1
ATOM 1302 C CA . GLY A 1 225 ? 149.278 142.154 142.561 1.00 79.28 223 GLY C CA 1
ATOM 1303 C C . GLY A 1 225 ? 150.264 142.931 141.718 1.00 79.28 223 GLY C C 1
ATOM 1304 O O . GLY A 1 225 ? 149.884 143.527 140.707 1.00 79.28 223 GLY C O 1
ATOM 1305 N N . ILE A 1 226 ? 151.536 142.937 142.110 1.00 78.32 224 ILE C N 1
ATOM 1306 C CA . ILE A 1 226 ? 152.538 143.678 141.355 1.00 78.32 224 ILE C CA 1
ATOM 1307 C C . ILE A 1 226 ? 152.922 142.927 140.090 1.00 78.32 224 ILE C C 1
ATOM 1308 O O . ILE A 1 226 ? 152.978 143.508 139.001 1.00 78.32 224 ILE C O 1
ATOM 1313 N N . VAL A 1 227 ? 153.193 141.625 140.206 1.00 81.17 225 VAL C N 1
ATOM 1314 C CA . VAL A 1 227 ? 153.489 140.839 139.017 1.00 81.17 225 VAL C CA 1
ATOM 1315 C C . VAL A 1 227 ? 152.258 140.682 138.140 1.00 81.17 225 VAL C C 1
ATOM 1316 O O . VAL A 1 227 ? 152.388 140.470 136.931 1.00 81.17 225 VAL C O 1
ATOM 1320 N N . GLY A 1 228 ? 151.061 140.783 138.716 1.00 83.35 226 GLY C N 1
ATOM 1321 C CA . GLY A 1 228 ? 149.861 140.796 137.901 1.00 83.35 226 GLY C CA 1
ATOM 1322 C C . GLY A 1 228 ? 149.701 142.085 137.126 1.00 83.35 226 GLY C C 1
ATOM 1323 O O . GLY A 1 228 ? 149.130 142.089 136.033 1.00 83.35 226 GLY C O 1
ATOM 1324 N N . LEU A 1 229 ? 150.197 143.192 137.675 1.00 80.94 227 LEU C N 1
ATOM 1325 C CA . LEU A 1 229 ? 150.171 144.460 136.960 1.00 80.94 227 LEU C CA 1
ATOM 1326 C C . LEU A 1 229 ? 151.278 144.544 135.921 1.00 80.94 227 LEU C C 1
ATOM 1327 O O . LEU A 1 229 ? 151.091 145.167 134.871 1.00 80.94 227 LEU C O 1
ATOM 1332 N N . ALA A 1 230 ? 152.429 143.928 136.193 1.00 85.48 228 ALA C N 1
ATOM 1333 C CA . ALA A 1 230 ? 153.521 143.942 135.227 1.00 85.48 228 ALA C CA 1
ATOM 1334 C C . ALA A 1 230 ? 153.126 143.235 133.941 1.00 85.48 228 ALA C C 1
ATOM 1335 O O . ALA A 1 230 ? 153.492 143.673 132.845 1.00 85.48 228 ALA C O 1
ATOM 1337 N N . ILE A 1 231 ? 152.379 142.137 134.052 1.00 88.36 229 ILE C N 1
ATOM 1338 C CA . ILE A 1 231 ? 151.955 141.414 132.860 1.00 88.36 229 ILE C CA 1
ATOM 1339 C C . ILE A 1 231 ? 150.946 142.235 132.069 1.00 88.36 229 ILE C C 1
ATOM 1340 O O . ILE A 1 231 ? 150.955 142.228 130.833 1.00 88.36 229 ILE C O 1
ATOM 1345 N N . LEU A 1 232 ? 150.065 142.959 132.762 1.00 89.60 230 LEU C N 1
ATOM 1346 C CA . LEU A 1 232 ? 149.157 143.863 132.066 1.00 89.60 230 LEU C CA 1
ATOM 1347 C C . LEU A 1 232 ? 149.917 144.936 131.302 1.00 89.60 230 LEU C C 1
ATOM 1348 O O . LEU A 1 232 ? 149.482 145.354 130.224 1.00 89.60 230 LEU C O 1
ATOM 1353 N N . ALA A 1 233 ? 151.048 145.393 131.841 1.00 93.10 231 ALA C N 1
ATOM 1354 C CA . ALA A 1 233 ? 151.842 146.394 131.141 1.00 93.10 231 ALA C CA 1
ATOM 1355 C C . ALA A 1 233 ? 152.368 145.861 129.818 1.00 93.10 231 ALA C C 1
ATOM 1356 O O . ALA A 1 233 ? 152.534 146.628 128.864 1.00 93.10 231 ALA C O 1
ATOM 1358 N N . LEU A 1 234 ? 152.633 144.557 129.736 1.00 95.10 232 LEU C N 1
ATOM 1359 C CA . LEU A 1 234 ? 153.043 143.974 128.465 1.00 95.10 232 LEU C CA 1
ATOM 1360 C C . LEU A 1 234 ? 151.890 143.962 127.471 1.00 95.10 232 LEU C C 1
ATOM 1361 O O . LEU A 1 234 ? 152.096 144.169 126.271 1.00 95.10 232 LEU C O 1
ATOM 1366 N N . LEU A 1 235 ? 150.669 143.720 127.950 1.00 98.61 233 LEU C N 1
ATOM 1367 C CA . LEU A 1 235 ? 149.513 143.783 127.065 1.00 98.61 233 LEU C CA 1
ATOM 1368 C C . LEU A 1 235 ? 149.268 145.204 126.582 1.00 98.61 233 LEU C C 1
ATOM 1369 O O . LEU A 1 235 ? 148.844 145.414 125.441 1.00 98.61 233 LEU C O 1
ATOM 1374 N N . ALA A 1 236 ? 149.525 146.192 127.437 1.00 98.31 234 ALA C N 1
ATOM 1375 C CA . ALA A 1 236 ? 149.276 147.576 127.053 1.00 98.31 234 ALA C CA 1
ATOM 1376 C C . ALA A 1 236 ? 150.339 148.083 126.091 1.00 98.31 234 ALA C C 1
ATOM 1377 O O . ALA A 1 236 ? 150.025 148.799 125.133 1.00 98.31 234 ALA C O 1
ATOM 1379 N N . VAL A 1 237 ? 151.603 147.725 126.324 1.00 99.16 235 VAL C N 1
ATOM 1380 C CA . VAL A 1 237 ? 152.672 148.240 125.477 1.00 99.16 235 VAL C CA 1
ATOM 1381 C C . VAL A 1 237 ? 152.606 147.623 124.087 1.00 99.16 235 VAL C C 1
ATOM 1382 O O . VAL A 1 237 ? 153.008 148.253 123.103 1.00 99.16 235 VAL C O 1
ATOM 1386 N N . THR A 1 238 ? 152.093 146.400 123.972 1.00 101.83 236 THR C N 1
ATOM 1387 C CA . THR A 1 238 ? 151.912 145.783 122.666 1.00 101.83 236 THR C CA 1
ATOM 1388 C C . THR A 1 238 ? 150.667 146.280 121.951 1.00 101.83 236 THR C C 1
ATOM 1389 O O . THR A 1 238 ? 150.401 145.842 120.828 1.00 101.83 236 THR C O 1
ATOM 1393 N N . SER A 1 239 ? 149.899 147.172 122.570 1.00 102.82 237 SER C N 1
ATOM 1394 C CA . SER A 1 239 ? 148.746 147.774 121.922 1.00 102.82 237 SER C CA 1
ATOM 1395 C C . SER A 1 239 ? 149.097 149.033 121.145 1.00 102.82 237 SER C C 1
ATOM 1396 O O . SER A 1 239 ? 148.245 149.548 120.415 1.00 102.82 237 SER C O 1
ATOM 1399 N N . ILE A 1 240 ? 150.315 149.538 121.287 1.00 104.14 238 ILE C N 1
ATOM 1400 C CA . ILE A 1 240 ? 150.751 150.692 120.495 1.00 104.14 238 ILE C CA 1
ATOM 1401 C C . ILE A 1 240 ? 150.808 150.289 119.026 1.00 104.14 238 ILE C C 1
ATOM 1402 O O . ILE A 1 240 ? 151.430 149.265 118.695 1.00 104.14 238 ILE C O 1
ATOM 1407 N N . PRO A 1 241 ? 150.186 151.043 118.118 1.00 106.67 239 PRO C N 1
ATOM 1408 C CA . PRO A 1 241 ? 150.116 150.593 116.719 1.00 106.67 239 PRO C CA 1
ATOM 1409 C C . PRO A 1 241 ? 151.471 150.388 116.068 1.00 106.67 239 PRO C C 1
ATOM 1410 O O . PRO A 1 241 ? 151.598 149.525 115.192 1.00 106.67 239 PRO C O 1
ATOM 1414 N N . SER A 1 242 ? 152.492 151.148 116.465 1.00 107.93 240 SER C N 1
ATOM 1415 C CA . SER A 1 242 ? 153.818 150.927 115.900 1.00 107.93 240 SER C CA 1
ATOM 1416 C C . SER A 1 242 ? 154.439 149.647 116.442 1.00 107.93 240 SER C C 1
ATOM 1417 O O . SER A 1 242 ? 155.095 148.906 115.701 1.00 107.93 240 SER C O 1
ATOM 1420 N N . VAL A 1 243 ? 154.242 149.370 117.730 1.00 107.47 241 VAL C N 1
ATOM 1421 C CA . VAL A 1 243 ? 154.753 148.133 118.307 1.00 107.47 241 VAL C CA 1
ATOM 1422 C C . VAL A 1 243 ? 153.875 146.956 117.910 1.00 107.47 241 VAL C C 1
ATOM 1423 O O . VAL A 1 243 ? 154.371 145.847 117.683 1.00 107.47 241 VAL C O 1
ATOM 1427 N N . SER A 1 244 ? 152.561 147.173 117.825 1.00 111.23 242 SER C N 1
ATOM 1428 C CA . SER A 1 244 ? 151.662 146.096 117.427 1.00 111.23 242 SER C CA 1
ATOM 1429 C C . SER A 1 244 ? 151.922 145.665 115.991 1.00 111.23 242 SER C C 1
ATOM 1430 O O . SER A 1 244 ? 151.964 144.466 115.694 1.00 111.23 242 SER C O 1
ATOM 1433 N N . ASP A 1 245 ? 152.106 146.625 115.086 1.00 114.92 243 ASP C N 1
ATOM 1434 C CA . ASP A 1 245 ? 152.407 146.286 113.702 1.00 114.92 243 ASP C CA 1
ATOM 1435 C C . ASP A 1 245 ? 153.904 146.071 113.531 1.00 114.92 243 ASP C C 1
ATOM 1436 O O . ASP A 1 245 ? 154.516 146.597 112.597 1.00 114.92 243 ASP C O 1
ATOM 1441 N N . SER A 1 246 ? 154.493 145.299 114.431 1.00 113.29 244 SER C N 1
ATOM 1442 C CA . SER A 1 246 ? 155.890 144.910 114.308 1.00 113.29 244 SER C CA 1
ATOM 1443 C C . SER A 1 246 ? 156.124 143.455 114.678 1.00 113.29 244 SER C C 1
ATOM 1444 O O . SER A 1 246 ? 157.281 143.027 114.705 1.00 113.29 244 SER C O 1
ATOM 1447 N N . LEU A 1 247 ? 155.080 142.686 114.969 1.00 115.62 245 LEU C N 1
ATOM 1448 C CA . LEU A 1 247 ? 155.202 141.304 115.399 1.00 115.62 245 LEU C CA 1
ATOM 1449 C C . LEU A 1 247 ? 154.300 140.439 114.536 1.00 115.62 245 LEU C C 1
ATOM 1450 O O . LEU A 1 247 ? 153.194 140.851 114.176 1.00 115.62 245 LEU C O 1
ATOM 1455 N N . THR A 1 248 ? 154.778 139.244 114.202 1.00 120.77 246 THR C N 1
ATOM 1456 C CA . THR A 1 248 ? 153.947 138.307 113.467 1.00 120.77 246 THR C CA 1
ATOM 1457 C C . THR A 1 248 ? 152.753 137.890 114.318 1.00 120.77 246 THR C C 1
ATOM 1458 O O . THR A 1 248 ? 152.755 138.016 115.545 1.00 120.77 246 THR C O 1
ATOM 1462 N N . TRP A 1 249 ? 151.717 137.388 113.643 1.00 122.70 247 TRP C N 1
ATOM 1463 C CA . TRP A 1 249 ? 150.472 137.078 114.335 1.00 122.70 247 TRP C CA 1
ATOM 1464 C C . TRP A 1 249 ? 150.673 136.039 115.428 1.00 122.70 247 TRP C C 1
ATOM 1465 O O . TRP A 1 249 ? 149.985 136.079 116.453 1.00 122.70 247 TRP C O 1
ATOM 1476 N N . ARG A 1 250 ? 151.604 135.105 115.233 1.00 121.70 248 ARG C N 1
ATOM 1477 C CA . ARG A 1 250 ? 151.846 134.094 116.255 1.00 121.70 248 ARG C CA 1
ATOM 1478 C C . ARG A 1 250 ? 152.402 134.720 117.527 1.00 121.70 248 ARG C C 1
ATOM 1479 O O . ARG A 1 250 ? 152.043 134.308 118.635 1.00 121.70 248 ARG C O 1
ATOM 1487 N N . GLU A 1 251 ? 153.275 135.718 117.388 1.00 118.15 249 GLU C N 1
ATOM 1488 C CA . GLU A 1 251 ? 153.816 136.395 118.561 1.00 118.15 249 GLU C CA 1
ATOM 1489 C C . GLU A 1 251 ? 152.759 137.261 119.231 1.00 118.15 249 GLU C C 1
ATOM 1490 O O . GLU A 1 251 ? 152.603 137.232 120.456 1.00 118.15 249 GLU C O 1
ATOM 1496 N N . PHE A 1 252 ? 152.024 138.044 118.439 1.00 114.66 250 PHE C N 1
ATOM 1497 C CA . PHE A 1 252 ? 150.994 138.909 119.002 1.00 114.66 250 PHE C CA 1
ATOM 1498 C C . PHE A 1 252 ? 149.920 138.094 119.708 1.00 114.66 250 PHE C C 1
ATOM 1499 O O . PHE A 1 252 ? 149.501 138.428 120.821 1.00 114.66 250 PHE C O 1
ATOM 1507 N N . HIS A 1 253 ? 149.460 137.016 119.072 1.00 116.55 251 HIS C N 1
ATOM 1508 C CA . HIS A 1 253 ? 148.465 136.163 119.709 1.00 116.55 251 HIS C CA 1
ATOM 1509 C C . HIS A 1 253 ? 149.025 135.472 120.943 1.00 116.55 251 HIS C C 1
ATOM 1510 O O . HIS A 1 253 ? 148.269 135.139 121.861 1.00 116.55 251 HIS C O 1
ATOM 1517 N N . TYR A 1 254 ? 150.340 135.249 120.988 1.00 114.70 252 TYR C N 1
ATOM 1518 C CA . TYR A 1 254 ? 150.930 134.618 122.161 1.00 114.70 252 TYR C CA 1
ATOM 1519 C C . TYR A 1 254 ? 150.892 135.535 123.372 1.00 114.70 252 TYR C C 1
ATOM 1520 O O . TYR A 1 254 ? 150.762 135.058 124.503 1.00 114.70 252 TYR C O 1
ATOM 1529 N N . ILE A 1 255 ? 151.011 136.844 123.166 1.00 109.73 253 ILE C N 1
ATOM 1530 C CA . ILE A 1 255 ? 151.001 137.766 124.294 1.00 109.73 253 ILE C CA 1
ATOM 1531 C C . ILE A 1 255 ? 149.576 138.042 124.751 1.00 109.73 253 ILE C C 1
ATOM 1532 O O . ILE A 1 255 ? 149.262 137.948 125.942 1.00 109.73 253 ILE C O 1
ATOM 1537 N N . GLN A 1 256 ? 148.691 138.373 123.811 1.00 108.95 254 GLN C N 1
ATOM 1538 C CA . GLN A 1 256 ? 147.333 138.756 124.169 1.00 108.95 254 GLN C CA 1
ATOM 1539 C C . GLN A 1 256 ? 146.530 137.605 124.759 1.00 108.95 254 GLN C C 1
ATOM 1540 O O . GLN A 1 256 ? 145.586 137.853 125.515 1.00 108.95 254 GLN C O 1
ATOM 1546 N N . SER A 1 257 ? 146.875 136.361 124.438 1.00 107.74 255 SER C N 1
ATOM 1547 C CA . SER A 1 257 ? 146.110 135.209 124.896 1.00 107.74 255 SER C CA 1
ATOM 1548 C C . SER A 1 257 ? 146.807 134.426 125.996 1.00 107.74 255 SER C C 1
ATOM 1549 O O . SER A 1 257 ? 146.229 134.221 127.066 1.00 107.74 255 SER C O 1
ATOM 1552 N N . LYS A 1 258 ? 148.040 133.975 125.764 1.00 107.80 256 LYS C N 1
ATOM 1553 C CA . LYS A 1 258 ? 148.726 133.166 126.765 1.00 107.80 256 LYS C CA 1
ATOM 1554 C C . LYS A 1 258 ? 149.086 134.001 127.986 1.00 107.80 256 LYS C C 1
ATOM 1555 O O . LYS A 1 258 ? 148.635 133.719 129.101 1.00 107.80 256 LYS C O 1
ATOM 1561 N N . LEU A 1 259 ? 149.896 135.043 127.795 1.00 104.44 257 LEU C N 1
ATOM 1562 C CA . LEU A 1 259 ? 150.242 135.917 128.908 1.00 104.44 257 LEU C CA 1
ATOM 1563 C C . LEU A 1 259 ? 149.056 136.735 129.389 1.00 104.44 257 LEU C C 1
ATOM 1564 O O . LEU A 1 259 ? 149.041 137.158 130.548 1.00 104.44 257 LEU C O 1
ATOM 1569 N N . GLY A 1 260 ? 148.065 136.967 128.531 1.00 102.35 258 GLY C N 1
ATOM 1570 C CA . GLY A 1 260 ? 146.927 137.769 128.945 1.00 102.35 258 GLY C CA 1
ATOM 1571 C C . GLY A 1 260 ? 146.089 137.087 130.009 1.00 102.35 258 GLY C C 1
ATOM 1572 O O . GLY A 1 260 ? 145.696 137.707 131.000 1.00 102.35 258 GLY C O 1
ATOM 1573 N N . ILE A 1 261 ? 145.803 135.797 129.817 1.00 100.61 259 ILE C N 1
ATOM 1574 C CA . ILE A 1 261 ? 144.996 135.068 130.785 1.00 100.61 259 ILE C CA 1
ATOM 1575 C C . ILE A 1 261 ? 145.751 134.852 132.087 1.00 100.61 259 ILE C C 1
ATOM 1576 O O . ILE A 1 261 ? 145.128 134.661 133.136 1.00 100.61 259 ILE C O 1
ATOM 1581 N N . VAL A 1 262 ? 147.084 134.888 132.053 1.00 95.04 260 VAL C N 1
ATOM 1582 C CA . VAL A 1 262 ? 147.858 134.747 133.280 1.00 95.04 260 VAL C CA 1
ATOM 1583 C C . VAL A 1 262 ? 147.638 135.948 134.186 1.00 95.04 260 VAL C C 1
ATOM 1584 O O . VAL A 1 262 ? 147.509 135.807 135.408 1.00 95.04 260 VAL C O 1
ATOM 1588 N N . SER A 1 263 ? 147.586 137.148 133.606 1.00 94.07 261 SER C N 1
ATOM 1589 C CA . SER A 1 263 ? 147.336 138.340 134.406 1.00 94.07 261 SER C CA 1
ATOM 1590 C C . SER A 1 263 ? 145.965 138.295 135.062 1.00 94.07 261 SER C C 1
ATOM 1591 O O . SER A 1 263 ? 145.795 138.792 136.180 1.00 94.07 261 SER C O 1
ATOM 1594 N N . LEU A 1 264 ? 144.976 137.714 134.384 1.00 93.71 262 LEU C N 1
ATOM 1595 C CA . LEU A 1 264 ? 143.672 137.530 135.007 1.00 93.71 262 LEU C CA 1
ATOM 1596 C C . LEU A 1 264 ? 143.753 136.534 136.154 1.00 93.71 262 LEU C C 1
ATOM 1597 O O . LEU A 1 264 ? 143.075 136.695 137.174 1.00 93.71 262 LEU C O 1
ATOM 1602 N N . LEU A 1 265 ? 144.582 135.501 136.005 1.00 90.91 263 LEU C N 1
ATOM 1603 C CA . LEU A 1 265 ? 144.754 134.526 137.075 1.00 90.91 263 LEU C CA 1
ATOM 1604 C C . LEU A 1 265 ? 145.439 135.153 138.281 1.00 90.91 263 LEU C C 1
ATOM 1605 O O . LEU A 1 265 ? 144.990 134.985 139.419 1.00 90.91 263 LEU C O 1
ATOM 1610 N N . LEU A 1 266 ? 146.534 135.879 138.052 1.00 87.94 264 LEU C N 1
ATOM 1611 C CA . LEU A 1 266 ? 147.203 136.569 139.146 1.00 87.94 264 LEU C CA 1
ATOM 1612 C C . LEU A 1 266 ? 146.355 137.690 139.723 1.00 87.94 264 LEU C C 1
ATOM 1613 O O . LEU A 1 266 ? 146.543 138.055 140.886 1.00 87.94 264 LEU C O 1
ATOM 1618 N N . GLY A 1 267 ? 145.432 138.245 138.940 1.00 86.62 265 GLY C N 1
ATOM 1619 C CA . GLY A 1 267 ? 144.586 139.305 139.457 1.00 86.62 265 GLY C CA 1
ATOM 1620 C C . GLY A 1 267 ? 143.540 138.797 140.428 1.00 86.62 265 GLY C C 1
ATOM 1621 O O . GLY A 1 267 ? 143.281 139.424 141.457 1.00 86.62 265 GLY C O 1
ATOM 1622 N N . THR A 1 268 ? 142.926 137.654 140.120 1.00 88.30 266 THR C N 1
ATOM 1623 C CA . THR A 1 268 ? 141.892 137.126 141.000 1.00 88.30 266 THR C CA 1
ATOM 1624 C C . THR A 1 268 ? 142.478 136.459 142.237 1.00 88.30 266 THR C C 1
ATOM 1625 O O . THR A 1 268 ? 141.868 136.518 143.309 1.00 88.30 266 THR C O 1
ATOM 1629 N N . ILE A 1 269 ? 143.648 135.828 142.120 1.00 84.38 267 ILE C N 1
ATOM 1630 C CA . ILE A 1 269 ? 144.307 135.302 143.308 1.00 84.38 267 ILE C CA 1
ATOM 1631 C C . ILE A 1 269 ? 144.769 136.442 144.202 1.00 84.38 267 ILE C C 1
ATOM 1632 O O . ILE A 1 269 ? 144.738 136.329 145.432 1.00 84.38 267 ILE C O 1
ATOM 1637 N N . HIS A 1 270 ? 145.191 137.557 143.604 1.00 80.67 268 HIS C N 1
ATOM 1638 C CA . HIS A 1 270 ? 145.524 138.745 144.381 1.00 80.67 268 HIS C CA 1
ATOM 1639 C C . HIS A 1 270 ? 144.349 139.206 145.228 1.00 80.67 268 HIS C C 1
ATOM 1640 O O . HIS A 1 270 ? 144.548 139.786 146.299 1.00 80.67 268 HIS C O 1
ATOM 1647 N N . ALA A 1 271 ? 143.124 138.947 144.779 1.00 82.37 269 ALA C N 1
ATOM 1648 C CA . ALA A 1 271 ? 141.945 139.334 145.538 1.00 82.37 269 ALA C CA 1
ATOM 1649 C C . ALA A 1 271 ? 141.480 138.250 146.496 1.00 82.37 269 ALA C C 1
ATOM 1650 O O . ALA A 1 271 ? 140.918 138.568 147.549 1.00 82.37 269 ALA C O 1
ATOM 1652 N N . LEU A 1 272 ? 141.695 136.979 146.159 1.00 86.21 270 LEU C N 1
ATOM 1653 C CA . LEU A 1 272 ? 141.305 135.903 147.064 1.00 86.21 270 LEU C CA 1
ATOM 1654 C C . LEU A 1 272 ? 142.207 135.864 148.288 1.00 86.21 270 LEU C C 1
ATOM 1655 O O . LEU A 1 272 ? 141.727 135.759 149.421 1.00 86.21 270 LEU C O 1
ATOM 1660 N N . ILE A 1 273 ? 143.524 135.941 148.078 1.00 84.36 271 ILE C N 1
ATOM 1661 C CA . ILE A 1 273 ? 144.455 135.983 149.200 1.00 84.36 271 ILE C CA 1
ATOM 1662 C C . ILE A 1 273 ? 144.178 137.191 150.079 1.00 84.36 271 ILE C C 1
ATOM 1663 O O . ILE A 1 273 ? 144.355 137.134 151.301 1.00 84.36 271 ILE C O 1
ATOM 1668 N N . PHE A 1 274 ? 143.731 138.296 149.482 1.00 86.78 272 PHE C N 1
ATOM 1669 C CA . PHE A 1 274 ? 143.318 139.446 150.276 1.00 86.78 272 PHE C CA 1
ATOM 1670 C C . PHE A 1 274 ? 142.166 139.094 151.206 1.00 86.78 272 PHE C C 1
ATOM 1671 O O . PHE A 1 274 ? 142.086 139.618 152.322 1.00 86.78 272 PHE C O 1
ATOM 1679 N N . ALA A 1 275 ? 141.271 138.214 150.771 1.00 94.65 273 ALA C N 1
ATOM 1680 C CA . ALA A 1 275 ? 140.190 137.723 151.620 1.00 94.65 273 ALA C CA 1
ATOM 1681 C C . ALA A 1 275 ? 140.599 136.386 152.234 1.00 94.65 273 ALA C C 1
ATOM 1682 O O . ALA A 1 275 ? 140.078 135.321 151.905 1.00 94.65 273 ALA C O 1
ATOM 1684 N N . TRP A 1 276 ? 141.570 136.471 153.144 1.00 103.24 274 TRP C N 1
ATOM 1685 C CA . TRP A 1 276 ? 142.122 135.274 153.771 1.00 103.24 274 TRP C CA 1
ATOM 1686 C C . TRP A 1 276 ? 141.040 134.485 154.494 1.00 103.24 274 TRP C C 1
ATOM 1687 O O . TRP A 1 276 ? 140.895 133.275 154.291 1.00 103.24 274 TRP C O 1
ATOM 1698 N N . ASN A 1 277 ? 140.270 135.159 155.349 1.00 109.18 275 ASN C N 1
ATOM 1699 C CA . ASN A 1 277 ? 139.209 134.498 156.096 1.00 109.18 275 ASN C CA 1
ATOM 1700 C C . ASN A 1 277 ? 137.947 135.350 156.169 1.00 109.18 275 ASN C C 1
ATOM 1701 O O . ASN A 1 277 ? 137.069 135.070 156.993 1.00 109.18 275 ASN C O 1
ATOM 1706 N N . LYS A 1 278 ? 137.835 136.382 155.335 1.00 109.11 276 LYS C N 1
ATOM 1707 C CA . LYS A 1 278 ? 136.651 137.229 155.332 1.00 109.11 276 LYS C CA 1
ATOM 1708 C C . LYS A 1 278 ? 135.440 136.553 154.710 1.00 109.11 276 LYS C C 1
ATOM 1709 O O . LYS A 1 278 ? 134.354 137.140 154.728 1.00 109.11 276 LYS C O 1
ATOM 1715 N N . TRP A 1 279 ? 135.594 135.350 154.156 1.00 109.37 277 TRP C N 1
ATOM 1716 C CA . TRP A 1 279 ? 134.446 134.639 153.608 1.00 109.37 277 TRP C CA 1
ATOM 1717 C C . TRP A 1 279 ? 133.502 134.192 154.715 1.00 109.37 277 TRP C C 1
ATOM 1718 O O . TRP A 1 279 ? 132.294 134.449 154.659 1.00 109.37 277 TRP C O 1
ATOM 1729 N N . ILE A 1 280 ? 134.040 133.521 155.735 1.00 114.67 278 ILE C N 1
ATOM 1730 C CA . ILE A 1 280 ? 133.205 132.977 156.795 1.00 114.67 278 ILE C CA 1
ATOM 1731 C C . ILE A 1 280 ? 132.704 134.057 157.741 1.00 114.67 278 ILE C C 1
ATOM 1732 O O . ILE A 1 280 ? 131.735 133.831 158.474 1.00 114.67 278 ILE C O 1
ATOM 1737 N N . ASP A 1 281 ? 133.337 135.226 157.751 1.00 117.83 279 ASP C N 1
ATOM 1738 C CA . ASP A 1 281 ? 132.929 136.283 158.665 1.00 117.83 279 ASP C CA 1
ATOM 1739 C C . ASP A 1 281 ? 131.574 136.847 158.259 1.00 117.83 279 ASP C C 1
ATOM 1740 O O . ASP A 1 281 ? 131.310 137.087 157.078 1.00 117.83 279 ASP C O 1
ATOM 1745 N N . ILE A 1 282 ? 130.711 137.058 159.253 1.00 117.32 280 ILE C N 1
ATOM 1746 C CA . ILE A 1 282 ? 129.391 137.623 158.998 1.00 117.32 280 ILE C CA 1
ATOM 1747 C C . ILE A 1 282 ? 129.380 139.141 159.141 1.00 117.32 280 ILE C C 1
ATOM 1748 O O . ILE A 1 282 ? 128.458 139.797 158.638 1.00 117.32 280 ILE C O 1
ATOM 1753 N N . LYS A 1 283 ? 130.388 139.719 159.796 1.00 117.05 281 LYS C N 1
ATOM 1754 C CA . LYS A 1 283 ? 130.461 141.167 159.935 1.00 117.05 281 LYS C CA 1
ATOM 1755 C C . LYS A 1 283 ? 130.596 141.869 158.589 1.00 117.05 281 LYS C C 1
ATOM 1756 O O . LYS A 1 283 ? 130.273 143.057 158.485 1.00 117.05 281 LYS C O 1
ATOM 1762 N N . GLN A 1 284 ? 131.050 141.159 157.555 1.00 113.20 282 GLN C N 1
ATOM 1763 C CA . GLN A 1 284 ? 131.206 141.775 156.242 1.00 113.20 282 GLN C CA 1
ATOM 1764 C C . GLN A 1 284 ? 129.859 142.170 155.649 1.00 113.20 282 GLN C C 1
ATOM 1765 O O . GLN A 1 284 ? 129.738 143.226 155.018 1.00 113.20 282 GLN C O 1
ATOM 1771 N N . PHE A 1 285 ? 128.840 141.341 155.841 1.00 110.96 283 PHE C N 1
ATOM 1772 C CA . PHE A 1 285 ? 127.516 141.610 155.291 1.00 110.96 283 PHE C CA 1
ATOM 1773 C C . PHE A 1 285 ? 126.848 142.709 156.107 1.00 110.96 283 PHE C C 1
ATOM 1774 O O . PHE A 1 285 ? 126.497 142.500 157.272 1.00 110.96 283 PHE C O 1
ATOM 1782 N N . VAL A 1 286 ? 126.671 143.884 155.499 1.00 110.06 284 VAL C N 1
ATOM 1783 C CA . VAL A 1 286 ? 126.151 145.032 156.237 1.00 110.06 284 VAL C CA 1
ATOM 1784 C C . VAL A 1 286 ? 124.690 144.811 156.612 1.00 110.06 284 VAL C C 1
ATOM 1785 O O . VAL A 1 286 ? 124.339 144.748 157.795 1.00 110.06 284 VAL C O 1
ATOM 1789 N N . TRP A 1 287 ? 123.816 144.686 155.614 1.00 109.30 285 TRP C N 1
ATOM 1790 C CA . TRP A 1 287 ? 122.439 144.290 155.863 1.00 109.30 285 TRP C CA 1
ATOM 1791 C C . TRP A 1 287 ? 122.163 142.891 155.330 1.00 109.30 285 TRP C C 1
ATOM 1792 O O . TRP A 1 287 ? 121.853 141.983 156.105 1.00 109.30 285 TRP C O 1
ATOM 1803 N N . TYR A 1 288 ? 122.287 142.694 154.022 1.00 113.01 286 TYR C N 1
ATOM 1804 C CA . TYR A 1 288 ? 122.348 141.360 153.448 1.00 113.01 286 TYR C CA 1
ATOM 1805 C C . TYR A 1 288 ? 123.292 141.277 152.260 1.00 113.01 286 TYR C C 1
ATOM 1806 O O . TYR A 1 288 ? 123.469 140.187 151.710 1.00 113.01 286 TYR C O 1
ATOM 1815 N N . THR A 1 289 ? 123.898 142.380 151.854 1.00 108.71 287 THR C N 1
ATOM 1816 C CA . THR A 1 289 ? 124.733 142.414 150.666 1.00 108.71 287 THR C CA 1
ATOM 1817 C C . THR A 1 289 ? 126.082 141.757 150.948 1.00 108.71 287 THR C C 1
ATOM 1818 O O . THR A 1 289 ? 126.621 141.893 152.049 1.00 108.71 287 THR C O 1
ATOM 1822 N N . PRO A 1 290 ? 126.645 141.046 149.978 1.00 105.47 288 PRO C N 1
ATOM 1823 C CA . PRO A 1 290 ? 127.962 140.451 150.168 1.00 105.47 288 PRO C CA 1
ATOM 1824 C C . PRO A 1 290 ? 129.036 141.520 150.140 1.00 105.47 288 PRO C C 1
ATOM 1825 O O . PRO A 1 290 ? 128.799 142.633 149.647 1.00 105.47 288 PRO C O 1
ATOM 1829 N N . PRO A 1 291 ? 130.224 141.233 150.666 1.00 105.87 289 PRO C N 1
ATOM 1830 C CA . PRO A 1 291 ? 131.319 142.198 150.560 1.00 105.87 289 PRO C CA 1
ATOM 1831 C C . PRO A 1 291 ? 131.686 142.437 149.105 1.00 105.87 289 PRO C C 1
ATOM 1832 O O . PRO A 1 291 ? 131.432 141.611 148.226 1.00 105.87 289 PRO C O 1
ATOM 1836 N N . THR A 1 292 ? 132.296 143.596 148.858 1.00 103.59 290 THR C N 1
ATOM 1837 C CA . THR A 1 292 ? 132.507 144.039 147.485 1.00 103.59 290 THR C CA 1
ATOM 1838 C C . THR A 1 292 ? 133.461 143.129 146.722 1.00 103.59 290 THR C C 1
ATOM 1839 O O . THR A 1 292 ? 133.392 143.066 145.490 1.00 103.59 290 THR C O 1
ATOM 1843 N N . PHE A 1 293 ? 134.349 142.416 147.416 1.00 104.51 291 PHE C N 1
ATOM 1844 C CA . PHE A 1 293 ? 135.282 141.553 146.702 1.00 104.51 291 PHE C CA 1
ATOM 1845 C C . PHE A 1 293 ? 134.618 140.278 146.202 1.00 104.51 291 PHE C C 1
ATOM 1846 O O . PHE A 1 293 ? 135.080 139.694 145.217 1.00 104.51 291 PHE C O 1
ATOM 1854 N N . MET A 1 294 ? 133.548 139.826 146.859 1.00 109.77 292 MET C N 1
ATOM 1855 C CA . MET A 1 294 ? 132.866 138.623 146.397 1.00 109.77 292 MET C CA 1
ATOM 1856 C C . MET A 1 294 ? 132.205 138.851 145.046 1.00 109.77 292 MET C C 1
ATOM 1857 O O . MET A 1 294 ? 132.158 137.942 144.210 1.00 109.77 292 MET C O 1
ATOM 1862 N N . ILE A 1 295 ? 131.688 140.056 144.813 1.00 106.70 293 ILE C N 1
ATOM 1863 C CA . ILE A 1 295 ? 131.111 140.361 143.511 1.00 106.70 293 ILE C CA 1
ATOM 1864 C C . ILE A 1 295 ? 132.206 140.581 142.478 1.00 106.70 293 ILE C C 1
ATOM 1865 O O . ILE A 1 295 ? 132.004 140.318 141.288 1.00 106.70 293 ILE C O 1
ATOM 1870 N N . ALA A 1 296 ? 133.375 141.054 142.908 1.00 106.08 294 ALA C N 1
ATOM 1871 C CA . ALA A 1 296 ? 134.455 141.328 141.967 1.00 106.08 294 ALA C CA 1
ATOM 1872 C C . ALA A 1 296 ? 135.018 140.040 141.385 1.00 106.08 294 ALA C C 1
ATOM 1873 O O . ALA A 1 296 ? 135.130 139.898 140.163 1.00 106.08 294 ALA C O 1
ATOM 1875 N N . VAL A 1 297 ? 135.374 139.082 142.246 1.00 106.71 295 VAL C N 1
ATOM 1876 C CA . VAL A 1 297 ? 136.017 137.852 141.787 1.00 106.71 295 VAL C CA 1
ATOM 1877 C C . VAL A 1 297 ? 135.042 136.847 141.204 1.00 106.71 295 VAL C C 1
ATOM 1878 O O . VAL A 1 297 ? 135.472 135.773 140.765 1.00 106.71 295 VAL C O 1
ATOM 1882 N N . PHE A 1 298 ? 133.745 137.152 141.186 1.00 109.53 296 PHE C N 1
ATOM 1883 C CA . PHE A 1 298 ? 132.774 136.192 140.673 1.00 109.53 296 PHE C CA 1
ATOM 1884 C C . PHE A 1 298 ? 132.973 135.946 139.183 1.00 109.53 296 PHE C C 1
ATOM 1885 O O . PHE A 1 298 ? 133.086 134.796 138.744 1.00 109.53 296 PHE C O 1
ATOM 1893 N N . LEU A 1 299 ? 133.016 137.017 138.389 1.00 107.34 297 LEU C N 1
ATOM 1894 C CA . LEU A 1 299 ? 133.126 136.846 136.941 1.00 107.34 297 LEU C CA 1
ATOM 1895 C C . LEU A 1 299 ? 134.469 136.261 136.519 1.00 107.34 297 LEU C C 1
ATOM 1896 O O . LEU A 1 299 ? 134.477 135.348 135.675 1.00 107.34 297 LEU C O 1
ATOM 1901 N N . PRO A 1 300 ? 135.619 136.721 137.026 1.00 105.23 298 PRO C N 1
ATOM 1902 C CA . PRO A 1 300 ? 136.884 136.092 136.613 1.00 105.23 298 PRO C CA 1
ATOM 1903 C C . PRO A 1 300 ? 136.973 134.618 136.956 1.00 105.23 298 PRO C C 1
ATOM 1904 O O . PRO A 1 300 ? 137.574 133.853 136.192 1.00 105.23 298 PRO C O 1
ATOM 1908 N N . ILE A 1 301 ? 136.399 134.192 138.082 1.00 107.47 299 ILE C N 1
ATOM 1909 C CA . ILE A 1 301 ? 136.428 132.775 138.430 1.00 107.47 299 ILE C CA 1
ATOM 1910 C C . ILE A 1 301 ? 135.632 131.962 137.419 1.00 107.47 299 ILE C C 1
ATOM 1911 O O . ILE A 1 301 ? 136.036 130.860 137.031 1.00 107.47 299 ILE C O 1
ATOM 1916 N N . VAL A 1 302 ? 134.498 132.497 136.965 1.00 109.41 300 VAL C N 1
ATOM 1917 C CA . VAL A 1 302 ? 133.708 131.809 135.948 1.00 109.41 300 VAL C CA 1
ATOM 1918 C C . VAL A 1 302 ? 134.497 131.687 134.652 1.00 109.41 300 VAL C C 1
ATOM 1919 O O . VAL A 1 302 ? 134.501 130.632 134.007 1.00 109.41 300 VAL C O 1
ATOM 1923 N N . VAL A 1 303 ? 135.185 132.757 134.255 1.00 109.86 301 VAL C N 1
ATOM 1924 C CA . VAL A 1 303 ? 135.941 132.729 133.008 1.00 109.86 301 VAL C CA 1
ATOM 1925 C C . VAL A 1 303 ? 137.118 131.768 133.112 1.00 109.86 301 VAL C C 1
ATOM 1926 O O . VAL A 1 303 ? 137.452 131.067 132.150 1.00 109.86 301 VAL C O 1
ATOM 1930 N N . LEU A 1 304 ? 137.758 131.706 134.280 1.00 110.39 302 LEU C N 1
ATOM 1931 C CA . LEU A 1 304 ? 138.951 130.878 134.415 1.00 110.39 302 LEU C CA 1
ATOM 1932 C C . LEU A 1 304 ? 138.612 129.394 134.382 1.00 110.39 302 LEU C C 1
ATOM 1933 O O . LEU A 1 304 ? 139.320 128.608 133.744 1.00 110.39 302 LEU C O 1
ATOM 1938 N N . ILE A 1 305 ? 137.540 128.986 135.064 1.00 114.79 303 ILE C N 1
ATOM 1939 C CA . ILE A 1 305 ? 137.215 127.565 135.096 1.00 114.79 303 ILE C CA 1
ATOM 1940 C C . ILE A 1 305 ? 136.751 127.086 133.728 1.00 114.79 303 ILE C C 1
ATOM 1941 O O . ILE A 1 305 ? 137.049 125.954 133.329 1.00 114.79 303 ILE C O 1
ATOM 1946 N N . PHE A 1 306 ? 136.035 127.927 132.979 1.00 117.44 304 PHE C N 1
ATOM 1947 C CA . PHE A 1 306 ? 135.612 127.526 131.643 1.00 117.44 304 PHE C CA 1
ATOM 1948 C C . PHE A 1 306 ? 136.783 127.480 130.674 1.00 117.44 304 PHE C C 1
ATOM 1949 O O . PHE A 1 306 ? 136.798 126.645 129.764 1.00 117.44 304 PHE C O 1
ATOM 1957 N N . LYS A 1 307 ? 137.768 128.364 130.846 1.00 119.23 305 LYS C N 1
ATOM 1958 C CA . LYS A 1 307 ? 138.998 128.240 130.074 1.00 119.23 305 LYS C CA 1
ATOM 1959 C C . LYS A 1 307 ? 139.727 126.948 130.405 1.00 119.23 305 LYS C C 1
ATOM 1960 O O . LYS A 1 307 ? 140.386 126.366 129.537 1.00 119.23 305 LYS C O 1
ATOM 1966 N N . SER A 1 308 ? 139.621 126.485 131.651 1.00 124.08 306 SER C N 1
ATOM 1967 C CA . SER A 1 308 ? 140.256 125.230 132.032 1.00 124.08 306 SER C CA 1
ATOM 1968 C C . SER A 1 308 ? 139.483 124.031 131.499 1.00 124.08 306 SER C C 1
ATOM 1969 O O . SER A 1 308 ? 140.088 123.045 131.064 1.00 124.08 306 SER C O 1
ATOM 1972 N N . ILE A 1 309 ? 138.150 124.097 131.530 1.00 124.82 307 ILE C N 1
ATOM 1973 C CA . ILE A 1 309 ? 137.339 123.014 130.980 1.00 124.82 307 ILE C CA 1
ATOM 1974 C C . ILE A 1 309 ? 137.618 122.846 129.494 1.00 124.82 307 ILE C C 1
ATOM 1975 O O . ILE A 1 309 ? 137.783 121.725 128.998 1.00 124.82 307 ILE C O 1
ATOM 1980 N N . LEU A 1 310 ? 137.685 123.958 128.761 1.00 126.67 308 LEU C N 1
ATOM 1981 C CA . LEU A 1 310 ? 137.997 123.896 127.339 1.00 126.67 308 LEU C CA 1
ATOM 1982 C C . LEU A 1 310 ? 139.418 123.421 127.081 1.00 126.67 308 LEU C C 1
ATOM 1983 O O . LEU A 1 310 ? 139.694 122.889 126.001 1.00 126.67 308 LEU C O 1
ATOM 1988 N N . PHE A 1 311 ? 140.326 123.601 128.042 1.00 133.48 309 PHE C N 1
ATOM 1989 C CA . PHE A 1 311 ? 141.689 123.118 127.869 1.00 133.48 309 PHE C CA 1
ATOM 1990 C C . PHE A 1 311 ? 141.775 121.602 127.970 1.00 133.48 309 PHE C C 1
ATOM 1991 O O . PHE A 1 311 ? 142.704 121.008 127.410 1.00 133.48 309 PHE C O 1
ATOM 1999 N N . LEU A 1 312 ? 140.835 120.966 128.671 1.00 136.32 310 LEU C N 1
ATOM 2000 C CA . LEU A 1 312 ? 140.757 119.517 128.681 1.00 136.32 310 LEU C CA 1
ATOM 2001 C C . LEU A 1 312 ? 140.453 119.008 127.273 1.00 136.32 310 LEU C C 1
ATOM 2002 O O . LEU A 1 312 ? 139.926 119.748 126.439 1.00 136.32 310 LEU C O 1
ATOM 2007 N N . PRO A 1 313 ? 140.795 117.745 126.979 1.00 141.38 311 PRO C N 1
ATOM 2008 C CA . PRO A 1 313 ? 140.514 117.201 125.643 1.00 141.38 311 PRO C CA 1
ATOM 2009 C C . PRO A 1 313 ? 139.047 117.318 125.262 1.00 141.38 311 PRO C C 1
ATOM 2010 O O . PRO A 1 313 ? 138.185 116.655 125.849 1.00 141.38 311 PRO C O 1
ATOM 2014 N N . CYS A 1 314 ? 138.765 118.152 124.267 1.00 143.53 312 CYS C N 1
ATOM 2015 C CA . CYS A 1 314 ? 137.398 118.439 123.850 1.00 143.53 312 CYS C CA 1
ATOM 2016 C C . CYS A 1 314 ? 137.394 119.193 122.526 1.00 143.53 312 CYS C C 1
ATOM 2017 O O . CYS A 1 314 ? 138.247 120.049 122.287 1.00 143.53 312 CYS C O 1
ATOM 2020 N N . ASP B 2 1 ? 142.146 158.644 185.690 1.00 102.02 1 ASP L N 1
ATOM 2021 C CA . ASP B 2 1 ? 141.008 157.735 185.703 1.00 102.02 1 ASP L CA 1
ATOM 2022 C C . ASP B 2 1 ? 139.725 158.464 185.333 1.00 102.02 1 ASP L C 1
ATOM 2023 O O . ASP B 2 1 ? 139.375 159.471 185.944 1.00 102.02 1 ASP L O 1
ATOM 2028 N N . ILE B 2 2 ? 139.027 157.949 184.324 1.00 93.06 2 ILE L N 1
ATOM 2029 C CA . ILE B 2 2 ? 137.765 158.545 183.905 1.00 93.06 2 ILE L CA 1
ATOM 2030 C C . ILE B 2 2 ? 136.727 158.303 184.990 1.00 93.06 2 ILE L C 1
ATOM 2031 O O . ILE B 2 2 ? 136.451 157.157 185.361 1.00 93.06 2 ILE L O 1
ATOM 2036 N N . VAL B 2 3 ? 136.149 159.381 185.506 1.00 95.20 3 VAL L N 1
ATOM 2037 C CA . VAL B 2 3 ? 135.186 159.303 186.597 1.00 95.20 3 VAL L CA 1
ATOM 2038 C C . VAL B 2 3 ? 133.791 159.192 185.997 1.00 95.20 3 VAL L C 1
ATOM 2039 O O . VAL B 2 3 ? 133.314 160.116 185.336 1.00 95.20 3 VAL L O 1
ATOM 2043 N N . MET B 2 4 ? 133.134 158.061 186.229 1.00 94.48 4 MET L N 1
ATOM 2044 C CA . MET B 2 4 ? 131.760 157.868 185.796 1.00 94.48 4 MET L CA 1
ATOM 2045 C C . MET B 2 4 ? 130.810 158.303 186.902 1.00 94.48 4 MET L C 1
ATOM 2046 O O . MET B 2 4 ? 131.070 158.071 188.086 1.00 94.48 4 MET L O 1
ATOM 2051 N N . SER B 2 5 ? 129.708 158.936 186.512 1.00 98.10 5 SER L N 1
ATOM 2052 C CA . SER B 2 5 ? 128.742 159.461 187.470 1.00 98.10 5 SER L CA 1
ATOM 2053 C C . SER B 2 5 ? 127.339 159.176 186.963 1.00 98.10 5 SER L C 1
ATOM 2054 O O . SER B 2 5 ? 126.949 159.677 185.905 1.00 98.10 5 SER L O 1
ATOM 2057 N N . GLN B 2 6 ? 126.586 158.380 187.714 1.00 101.15 6 GLN L N 1
ATOM 2058 C CA . GLN B 2 6 ? 125.203 158.085 187.375 1.00 101.15 6 GLN L CA 1
ATOM 2059 C C . GLN B 2 6 ? 124.287 159.063 188.094 1.00 101.15 6 GLN L C 1
ATOM 2060 O O . GLN B 2 6 ? 124.427 159.280 189.301 1.00 101.15 6 GLN L O 1
ATOM 2066 N N . SER B 2 7 ? 123.344 159.652 187.346 1.00 109.41 7 SER L N 1
ATOM 2067 C CA . SER B 2 7 ? 122.528 160.723 187.919 1.00 109.41 7 SER L CA 1
ATOM 2068 C C . SER B 2 7 ? 121.580 160.207 188.994 1.00 109.41 7 SER L C 1
ATOM 2069 O O . SER B 2 7 ? 121.680 160.658 190.149 1.00 109.41 7 SER L O 1
ATOM 2072 N N . PRO B 2 8 ? 120.654 159.285 188.712 1.00 108.18 8 PRO L N 1
ATOM 2073 C CA . PRO B 2 8 ? 119.755 158.829 189.780 1.00 108.18 8 PRO L CA 1
ATOM 2074 C C . PRO B 2 8 ? 120.421 157.724 190.585 1.00 108.18 8 PRO L C 1
ATOM 2075 O O . PRO B 2 8 ? 120.724 156.653 190.056 1.00 108.18 8 PRO L O 1
ATOM 2079 N N . SER B 2 9 ? 120.659 157.988 191.870 1.00 111.75 9 SER L N 1
ATOM 2080 C CA . SER B 2 9 ? 121.267 156.969 192.719 1.00 111.75 9 SER L CA 1
ATOM 2081 C C . SER B 2 9 ? 120.300 155.824 192.979 1.00 111.75 9 SER L C 1
ATOM 2082 O O . SER B 2 9 ? 120.706 154.658 193.029 1.00 111.75 9 SER L O 1
ATOM 2085 N N . SER B 2 10 ? 119.018 156.137 193.146 1.00 113.77 10 SER L N 1
ATOM 2086 C CA . SER B 2 10 ? 117.995 155.120 193.368 1.00 113.77 10 SER L CA 1
ATOM 2087 C C . SER B 2 10 ? 116.649 155.731 193.025 1.00 113.77 10 SER L C 1
ATOM 2088 O O . SER B 2 10 ? 116.232 156.699 193.667 1.00 113.77 10 SER L O 1
ATOM 2091 N N . LEU B 2 11 ? 115.977 155.179 192.022 1.00 115.22 11 LEU L N 1
ATOM 2092 C CA . LEU B 2 11 ? 114.692 155.697 191.580 1.00 115.22 11 LEU L CA 1
ATOM 2093 C C . LEU B 2 11 ? 113.669 154.573 191.553 1.00 115.22 11 LEU L C 1
ATOM 2094 O O . LEU B 2 11 ? 113.986 153.440 191.182 1.00 115.22 11 LEU L O 1
ATOM 2099 N N . ALA B 2 12 ? 112.448 154.892 191.961 1.00 119.12 12 ALA L N 1
ATOM 2100 C CA . ALA B 2 12 ? 111.358 153.931 192.006 1.00 119.12 12 ALA L CA 1
ATOM 2101 C C . ALA B 2 12 ? 110.497 154.044 190.755 1.00 119.12 12 ALA L C 1
ATOM 2102 O O . ALA B 2 12 ? 110.454 155.083 190.092 1.00 119.12 12 ALA L O 1
ATOM 2104 N N . VAL B 2 13 ? 109.802 152.952 190.441 1.00 119.67 13 VAL L N 1
ATOM 2105 C CA . VAL B 2 13 ? 108.952 152.891 189.258 1.00 119.67 13 VAL L CA 1
ATOM 2106 C C . VAL B 2 13 ? 107.986 151.732 189.441 1.00 119.67 13 VAL L C 1
ATOM 2107 O O . VAL B 2 13 ? 108.238 150.810 190.218 1.00 119.67 13 VAL L O 1
ATOM 2111 N N . SER B 2 14 ? 106.864 151.786 188.734 1.00 121.48 14 SER L N 1
ATOM 2112 C CA . SER B 2 14 ? 105.873 150.723 188.751 1.00 121.48 14 SER L CA 1
ATOM 2113 C C . SER B 2 14 ? 106.039 149.827 187.530 1.00 121.48 14 SER L C 1
ATOM 2114 O O . SER B 2 14 ? 106.695 150.186 186.551 1.00 121.48 14 SER L O 1
ATOM 2117 N N . VAL B 2 15 ? 105.431 148.643 187.604 1.00 121.59 15 VAL L N 1
ATOM 2118 C CA . VAL B 2 15 ? 105.517 147.688 186.507 1.00 121.59 15 VAL L CA 1
ATOM 2119 C C . VAL B 2 15 ? 104.821 148.263 185.282 1.00 121.59 15 VAL L C 1
ATOM 2120 O O . VAL B 2 15 ? 103.729 148.838 185.379 1.00 121.59 15 VAL L O 1
ATOM 2124 N N . GLY B 2 16 ? 105.453 148.113 184.121 1.00 121.67 16 GLY L N 1
ATOM 2125 C CA . GLY B 2 16 ? 104.899 148.639 182.891 1.00 121.67 16 GLY L CA 1
ATOM 2126 C C . GLY B 2 16 ? 104.959 150.149 182.828 1.00 121.67 16 GLY L C 1
ATOM 2127 O O . GLY B 2 16 ? 103.923 150.818 182.778 1.00 121.67 16 GLY L O 1
ATOM 2128 N N . GLU B 2 17 ? 106.171 150.697 182.831 1.00 121.19 17 GLU L N 1
ATOM 2129 C CA . GLU B 2 17 ? 106.362 152.139 182.804 1.00 121.19 17 GLU L CA 1
ATOM 2130 C C . GLU B 2 17 ? 107.768 152.435 182.309 1.00 121.19 17 GLU L C 1
ATOM 2131 O O . GLU B 2 17 ? 108.714 151.729 182.662 1.00 121.19 17 GLU L O 1
ATOM 2137 N N . LYS B 2 18 ? 107.896 153.475 181.491 1.00 117.82 18 LYS L N 1
ATOM 2138 C CA . LYS B 2 18 ? 109.196 153.847 180.953 1.00 117.82 18 LYS L CA 1
ATOM 2139 C C . LYS B 2 18 ? 110.072 154.455 182.041 1.00 117.82 18 LYS L C 1
ATOM 2140 O O . LYS B 2 18 ? 109.598 155.214 182.890 1.00 117.82 18 LYS L O 1
ATOM 2146 N N . VAL B 2 19 ? 111.359 154.115 182.013 1.00 113.62 19 VAL L N 1
ATOM 2147 C CA . VAL B 2 19 ? 112.326 154.636 182.970 1.00 113.62 19 VAL L CA 1
ATOM 2148 C C . VAL B 2 19 ? 113.648 154.865 182.251 1.00 113.62 19 VAL L C 1
ATOM 2149 O O . VAL B 2 19 ? 113.987 154.166 181.292 1.00 113.62 19 VAL L O 1
ATOM 2153 N N . THR B 2 20 ? 114.390 155.871 182.710 1.00 110.60 20 THR L N 1
ATOM 2154 C CA . THR B 2 20 ? 115.664 156.242 182.114 1.00 110.60 20 THR L CA 1
ATOM 2155 C C . THR B 2 20 ? 116.715 156.391 183.202 1.00 110.60 20 THR L C 1
ATOM 2156 O O . THR B 2 20 ? 116.420 156.871 184.300 1.00 110.60 20 THR L O 1
ATOM 2160 N N . MET B 2 21 ? 117.940 155.983 182.888 1.00 105.89 21 MET L N 1
ATOM 2161 C CA . MET B 2 21 ? 119.071 156.103 183.797 1.00 105.89 21 MET L CA 1
ATOM 2162 C C . MET B 2 21 ? 120.217 156.775 183.062 1.00 105.89 21 MET L C 1
ATOM 2163 O O . MET B 2 21 ? 120.564 156.370 181.950 1.00 105.89 21 MET L O 1
ATOM 2168 N N . SER B 2 22 ? 120.798 157.795 183.679 1.00 102.48 22 SER L N 1
ATOM 2169 C CA . SER B 2 22 ? 121.861 158.572 183.064 1.00 102.48 22 SER L CA 1
ATOM 2170 C C . SER B 2 22 ? 123.222 158.143 183.597 1.00 102.48 22 SER L C 1
ATOM 2171 O O . SER B 2 22 ? 123.346 157.616 184.704 1.00 102.48 22 SER L O 1
ATOM 2174 N N . CYS B 2 23 ? 124.250 158.379 182.783 1.00 99.07 23 CYS L N 1
ATOM 2175 C CA . CYS B 2 23 ? 125.635 158.050 183.131 1.00 99.07 23 CYS L CA 1
ATOM 2176 C C . CYS B 2 23 ? 126.512 159.176 182.589 1.00 99.07 23 CYS L C 1
ATOM 2177 O O . CYS B 2 23 ? 126.941 159.142 181.434 1.00 99.07 23 CYS L O 1
ATOM 2180 N N . LYS B 2 24 ? 126.773 160.170 183.431 1.00 98.56 24 LYS L N 1
ATOM 2181 C CA . LYS B 2 24 ? 127.586 161.314 183.038 1.00 98.56 24 LYS L CA 1
ATOM 2182 C C . LYS B 2 24 ? 129.059 160.965 183.196 1.00 98.56 24 LYS L C 1
ATOM 2183 O O . LYS B 2 24 ? 129.494 160.562 184.280 1.00 98.56 24 LYS L O 1
ATOM 2189 N N . SER B 2 25 ? 129.825 161.120 182.124 1.00 96.07 25 SER L N 1
ATOM 2190 C CA . SER B 2 25 ? 131.234 160.763 182.113 1.00 96.07 25 SER L CA 1
ATOM 2191 C C . SER B 2 25 ? 132.105 161.977 182.413 1.00 96.07 25 SER L C 1
ATOM 2192 O O . SER B 2 25 ? 131.653 163.123 182.399 1.00 96.07 25 SER L O 1
ATOM 2195 N N . SER B 2 26 ? 133.380 161.706 182.686 1.00 93.93 26 SER L N 1
ATOM 2196 C CA . SER B 2 26 ? 134.339 162.776 182.936 1.00 93.93 26 SER L CA 1
ATOM 2197 C C . SER B 2 26 ? 134.831 163.384 181.630 1.00 93.93 26 SER L C 1
ATOM 2198 O O . SER B 2 26 ? 134.651 164.579 181.380 1.00 93.93 26 SER L O 1
ATOM 2201 N N . GLN B 2 27 ? 135.458 162.572 180.788 1.00 91.66 27 GLN L N 1
ATOM 2202 C CA . GLN B 2 27 ? 135.883 162.983 179.461 1.00 91.66 27 GLN L CA 1
ATOM 2203 C C . GLN B 2 27 ? 135.142 162.158 178.419 1.00 91.66 27 GLN L C 1
ATOM 2204 O O . GLN B 2 27 ? 134.437 161.199 178.738 1.00 91.66 27 GLN L O 1
ATOM 2210 N N . SER B 2 28 ? 135.306 162.545 177.159 1.00 87.26 28 SER L N 1
ATOM 2211 C CA . SER B 2 28 ? 134.586 161.887 176.079 1.00 87.26 28 SER L CA 1
ATOM 2212 C C . SER B 2 28 ? 135.057 160.448 175.922 1.00 87.26 28 SER L C 1
ATOM 2213 O O . SER B 2 28 ? 136.258 160.169 175.958 1.00 87.26 28 SER L O 1
ATOM 2216 N N . LEU B 2 29 ? 134.105 159.534 175.750 1.00 82.46 29 LEU L N 1
ATOM 2217 C CA . LEU B 2 29 ? 134.396 158.125 175.535 1.00 82.46 29 LEU L CA 1
ATOM 2218 C C . LEU B 2 29 ? 134.339 157.746 174.063 1.00 82.46 29 LEU L C 1
ATOM 2219 O O . LEU B 2 29 ? 134.247 156.559 173.737 1.00 82.46 29 LEU L O 1
ATOM 2224 N N . LEU B 2 30 ? 134.392 158.728 173.173 1.00 82.99 30 LEU L N 1
ATOM 2225 C CA . LEU B 2 30 ? 134.231 158.507 171.744 1.00 82.99 30 LEU L CA 1
ATOM 2226 C C . LEU B 2 30 ? 135.597 158.507 171.073 1.00 82.99 30 LEU L C 1
ATOM 2227 O O . LEU B 2 30 ? 136.297 159.523 171.084 1.00 82.99 30 LEU L O 1
ATOM 2232 N N . TYR B 2 31 ? 135.972 157.372 170.495 1.00 80.54 31 TYR L N 1
ATOM 2233 C CA . TYR B 2 31 ? 137.171 157.305 169.672 1.00 80.54 31 TYR L CA 1
ATOM 2234 C C . TYR B 2 31 ? 136.853 157.886 168.303 1.00 80.54 31 TYR L C 1
ATOM 2235 O O . TYR B 2 31 ? 136.020 157.344 167.572 1.00 80.54 31 TYR L O 1
ATOM 2244 N N . ARG B 2 32 ? 137.506 158.994 167.958 1.00 81.43 32 ARG L N 1
ATOM 2245 C CA . ARG B 2 32 ? 137.206 159.652 166.695 1.00 81.43 32 ARG L CA 1
ATOM 2246 C C . ARG B 2 32 ? 137.695 158.857 165.493 1.00 81.43 32 ARG L C 1
ATOM 2247 O O . ARG B 2 32 ? 137.268 159.140 164.370 1.00 81.43 32 ARG L O 1
ATOM 2255 N N . SER B 2 33 ? 138.574 157.875 165.697 1.00 83.62 33 SER L N 1
ATOM 2256 C CA . SER B 2 33 ? 138.996 157.018 164.595 1.00 83.62 33 SER L CA 1
ATOM 2257 C C . SER B 2 33 ? 137.813 156.239 164.037 1.00 83.62 33 SER L C 1
ATOM 2258 O O . SER B 2 33 ? 137.412 156.425 162.884 1.00 83.62 33 SER L O 1
ATOM 2261 N N . ASN B 2 34 ? 137.237 155.363 164.852 1.00 86.53 34 ASN L N 1
ATOM 2262 C CA . ASN B 2 34 ? 135.985 154.685 164.546 1.00 86.53 34 ASN L CA 1
ATOM 2263 C C . ASN B 2 34 ? 134.960 155.197 165.545 1.00 86.53 34 ASN L C 1
ATOM 2264 O O . ASN B 2 34 ? 135.059 154.915 166.743 1.00 86.53 34 ASN L O 1
ATOM 2269 N N . GLN B 2 35 ? 133.970 155.936 165.058 1.00 91.28 35 GLN L N 1
ATOM 2270 C CA . GLN B 2 35 ? 133.144 156.726 165.958 1.00 91.28 35 GLN L CA 1
ATOM 2271 C C . GLN B 2 35 ? 132.217 155.846 166.783 1.00 91.28 35 GLN L C 1
ATOM 2272 O O . GLN B 2 35 ? 130.996 155.875 166.607 1.00 91.28 35 GLN L O 1
ATOM 2278 N N . LYS B 2 36 ? 132.794 155.073 167.698 1.00 86.70 36 LYS L N 1
ATOM 2279 C CA . LYS B 2 36 ? 132.045 154.226 168.612 1.00 86.70 36 LYS L CA 1
ATOM 2280 C C . LYS B 2 36 ? 132.326 154.664 170.039 1.00 86.70 36 LYS L C 1
ATOM 2281 O O . LYS B 2 36 ? 133.487 154.808 170.429 1.00 86.70 36 LYS L O 1
ATOM 2287 N N . ASN B 2 37 ? 131.265 154.881 170.809 1.00 85.21 37 ASN L N 1
ATOM 2288 C CA . ASN B 2 37 ? 131.409 155.215 172.216 1.00 85.21 37 ASN L CA 1
ATOM 2289 C C . ASN B 2 37 ? 131.665 153.944 173.008 1.00 85.21 37 ASN L C 1
ATOM 2290 O O . ASN B 2 37 ? 130.920 152.969 172.886 1.00 85.21 37 ASN L O 1
ATOM 2295 N N . TYR B 2 38 ? 132.714 153.953 173.818 1.00 81.28 38 TYR L N 1
ATOM 2296 C CA . TYR B 2 38 ? 133.138 152.766 174.553 1.00 81.28 38 TYR L CA 1
ATOM 2297 C C . TYR B 2 38 ? 132.567 152.843 175.962 1.00 81.28 38 TYR L C 1
ATOM 2298 O O . TYR B 2 38 ? 133.220 153.301 176.897 1.00 81.28 38 TYR L O 1
ATOM 2307 N N . LEU B 2 39 ? 131.329 152.382 176.107 1.00 82.43 39 LEU L N 1
ATOM 2308 C CA . LEU B 2 39 ? 130.646 152.377 177.392 1.00 82.43 39 LEU L CA 1
ATOM 2309 C C . LEU B 2 39 ? 129.662 151.222 177.409 1.00 82.43 39 LEU L C 1
ATOM 2310 O O . LEU B 2 39 ? 128.936 151.014 176.434 1.00 82.43 39 LEU L O 1
ATOM 2315 N N . ALA B 2 40 ? 129.637 150.479 178.509 1.00 84.03 40 ALA L N 1
ATOM 2316 C CA . ALA B 2 40 ? 128.769 149.324 178.647 1.00 84.03 40 ALA L CA 1
ATOM 2317 C C . ALA B 2 40 ? 127.834 149.507 179.833 1.00 84.03 40 ALA L C 1
ATOM 2318 O O . ALA B 2 40 ? 128.093 150.301 180.737 1.00 84.03 40 ALA L O 1
ATOM 2320 N N . TRP B 2 41 ? 126.738 148.755 179.817 1.00 87.99 41 TRP L N 1
ATOM 2321 C CA . TRP B 2 41 ? 125.754 148.762 180.890 1.00 87.99 41 TRP L CA 1
ATOM 2322 C C . TRP B 2 41 ? 125.587 147.350 181.426 1.00 87.99 41 TRP L C 1
ATOM 2323 O O . TRP B 2 41 ? 125.327 146.420 180.658 1.00 87.99 41 TRP L O 1
ATOM 2334 N N . TYR B 2 42 ? 125.724 147.195 182.736 1.00 90.13 42 TYR L N 1
ATOM 2335 C CA . TYR B 2 42 ? 125.574 145.905 183.387 1.00 90.13 42 TYR L CA 1
ATOM 2336 C C . TYR B 2 42 ? 124.336 145.898 184.270 1.00 90.13 42 TYR L C 1
ATOM 2337 O O . TYR B 2 42 ? 123.799 146.945 184.636 1.00 90.13 42 TYR L O 1
ATOM 2346 N N . GLN B 2 43 ? 123.887 144.694 184.607 1.00 95.62 43 GLN L N 1
ATOM 2347 C CA . GLN B 2 43 ? 122.712 144.502 185.447 1.00 95.62 43 GLN L CA 1
ATOM 2348 C C . GLN B 2 43 ? 123.019 143.411 186.454 1.00 95.62 43 GLN L C 1
ATOM 2349 O O . GLN B 2 43 ? 123.249 142.262 186.069 1.00 95.62 43 GLN L O 1
ATOM 2355 N N . GLN B 2 44 ? 123.019 143.759 187.731 1.00 98.29 44 GLN L N 1
ATOM 2356 C CA . GLN B 2 44 ? 123.334 142.814 188.796 1.00 98.29 44 GLN L CA 1
ATOM 2357 C C . GLN B 2 44 ? 122.055 142.510 189.567 1.00 98.29 44 GLN L C 1
ATOM 2358 O O . GLN B 2 44 ? 121.613 143.311 190.394 1.00 98.29 44 GLN L O 1
ATOM 2364 N N . LYS B 2 45 ? 121.464 141.349 189.291 1.00 103.15 45 LYS L N 1
ATOM 2365 C CA . LYS B 2 45 ? 120.326 140.887 190.061 1.00 103.15 45 LYS L CA 1
ATOM 2366 C C . LYS B 2 45 ? 120.729 140.713 191.523 1.00 103.15 45 LYS L C 1
ATOM 2367 O O . LYS B 2 45 ? 121.915 140.592 191.837 1.00 103.15 45 LYS L O 1
ATOM 2373 N N . PRO B 2 46 ? 119.759 140.709 192.439 1.00 106.23 46 PRO L N 1
ATOM 2374 C CA . PRO B 2 46 ? 120.093 140.495 193.853 1.00 106.23 46 PRO L CA 1
ATOM 2375 C C . PRO B 2 46 ? 120.798 139.169 194.088 1.00 106.23 46 PRO L C 1
ATOM 2376 O O . PRO B 2 46 ? 120.216 138.099 193.883 1.00 106.23 46 PRO L O 1
ATOM 2380 N N . GLY B 2 47 ? 122.055 139.232 194.514 1.00 107.51 47 GLY L N 1
ATOM 2381 C CA . GLY B 2 47 ? 122.820 138.030 194.792 1.00 107.51 47 GLY L CA 1
ATOM 2382 C C . GLY B 2 47 ? 123.272 137.268 193.566 1.00 107.51 47 GLY L C 1
ATOM 2383 O O . GLY B 2 47 ? 123.254 136.031 193.570 1.00 107.51 47 GLY L O 1
ATOM 2384 N N . GLN B 2 48 ? 123.678 137.973 192.513 1.00 105.82 48 GLN L N 1
ATOM 2385 C CA . GLN B 2 48 ? 124.177 137.338 191.303 1.00 105.82 48 GLN L CA 1
ATOM 2386 C C . GLN B 2 48 ? 125.350 138.141 190.763 1.00 105.82 48 GLN L C 1
ATOM 2387 O O . GLN B 2 48 ? 125.674 139.223 191.256 1.00 105.82 48 GLN L O 1
ATOM 2393 N N . SER B 2 49 ? 125.988 137.594 189.742 1.00 100.42 49 SER L N 1
ATOM 2394 C CA . SER B 2 49 ? 127.076 138.293 189.087 1.00 100.42 49 SER L CA 1
ATOM 2395 C C . SER B 2 49 ? 126.527 139.268 188.050 1.00 100.42 49 SER L C 1
ATOM 2396 O O . SER B 2 49 ? 125.515 138.990 187.403 1.00 100.42 49 SER L O 1
ATOM 2399 N N . PRO B 2 50 ? 127.172 140.418 187.880 1.00 95.51 50 PRO L N 1
ATOM 2400 C CA . PRO B 2 50 ? 126.703 141.380 186.879 1.00 95.51 50 PRO L CA 1
ATOM 2401 C C . PRO B 2 50 ? 126.786 140.792 185.480 1.00 95.51 50 PRO L C 1
ATOM 2402 O O . PRO B 2 50 ? 127.812 140.242 185.080 1.00 95.51 50 PRO L O 1
ATOM 2406 N N . LYS B 2 51 ? 125.690 140.904 184.740 1.00 93.87 51 LYS L N 1
ATOM 2407 C CA . LYS B 2 51 ? 125.619 140.426 183.370 1.00 93.87 51 LYS L CA 1
ATOM 2408 C C . LYS B 2 51 ? 125.534 141.611 182.420 1.00 93.87 51 LYS L C 1
ATOM 2409 O O . LYS B 2 51 ? 124.922 142.634 182.741 1.00 93.87 51 LYS L O 1
ATOM 2415 N N . LEU B 2 52 ? 126.156 141.469 181.256 1.00 91.50 52 LEU L N 1
ATOM 2416 C CA . LEU B 2 52 ? 126.201 142.559 180.294 1.00 91.50 52 LEU L CA 1
ATOM 2417 C C . LEU B 2 52 ? 124.853 142.728 179.610 1.00 91.50 52 LEU L C 1
ATOM 2418 O O . LEU B 2 52 ? 124.192 141.750 179.252 1.00 91.50 52 LEU L O 1
ATOM 2423 N N . LEU B 2 53 ? 124.442 143.982 179.432 1.00 93.70 53 LEU L N 1
ATOM 2424 C CA . LEU B 2 53 ? 123.212 144.309 178.725 1.00 93.70 53 LEU L CA 1
ATOM 2425 C C . LEU B 2 53 ? 123.489 144.991 177.393 1.00 93.70 53 LEU L C 1
ATOM 2426 O O . LEU B 2 53 ? 123.026 144.529 176.348 1.00 93.70 53 LEU L O 1
ATOM 2431 N N . ILE B 2 54 ? 124.240 146.087 177.407 1.00 90.58 54 ILE L N 1
ATOM 2432 C CA . ILE B 2 54 ? 124.487 146.890 176.218 1.00 90.58 54 ILE L CA 1
ATOM 2433 C C . ILE B 2 54 ? 125.957 147.264 176.186 1.00 90.58 54 ILE L C 1
ATOM 2434 O O . ILE B 2 54 ? 126.480 147.815 177.158 1.00 90.58 54 ILE L O 1
ATOM 2439 N N . TYR B 2 55 ? 126.624 146.969 175.078 1.00 88.19 55 TYR L N 1
ATOM 2440 C CA . TYR B 2 55 ? 127.994 147.401 174.865 1.00 88.19 55 TYR L CA 1
ATOM 2441 C C . TYR B 2 55 ? 128.048 148.380 173.702 1.00 88.19 55 TYR L C 1
ATOM 2442 O O . TYR B 2 55 ? 127.162 148.409 172.846 1.00 88.19 55 TYR L O 1
ATOM 2451 N N . TRP B 2 56 ? 129.098 149.198 173.695 1.00 85.71 56 TRP L N 1
ATOM 2452 C CA . TRP B 2 56 ? 129.251 150.310 172.760 1.00 85.71 56 TRP L CA 1
ATOM 2453 C C . TRP B 2 56 ? 128.095 151.298 172.849 1.00 85.71 56 TRP L C 1
ATOM 2454 O O . TRP B 2 56 ? 127.835 152.038 171.896 1.00 85.71 56 TRP L O 1
ATOM 2465 N N . ALA B 2 57 ? 127.380 151.283 173.974 1.00 88.78 57 ALA L N 1
ATOM 2466 C CA . ALA B 2 57 ? 126.389 152.287 174.346 1.00 88.78 57 ALA L CA 1
ATOM 2467 C C . ALA B 2 57 ? 125.118 152.212 173.511 1.00 88.78 57 ALA L C 1
ATOM 2468 O O . ALA B 2 57 ? 124.146 152.913 173.805 1.00 88.78 57 ALA L O 1
ATOM 2470 N N . SER B 2 58 ? 125.099 151.377 172.474 1.00 92.38 58 SER L N 1
ATOM 2471 C CA . SER B 2 58 ? 123.896 151.260 171.655 1.00 92.38 58 SER L CA 1
ATOM 2472 C C . SER B 2 58 ? 123.501 149.839 171.291 1.00 92.38 58 SER L C 1
ATOM 2473 O O . SER B 2 58 ? 122.319 149.611 171.018 1.00 92.38 58 SER L O 1
ATOM 2476 N N . THR B 2 59 ? 124.413 148.874 171.281 1.00 93.19 59 THR L N 1
ATOM 2477 C CA . THR B 2 59 ? 124.116 147.532 170.801 1.00 93.19 59 THR L CA 1
ATOM 2478 C C . THR B 2 59 ? 123.792 146.622 171.975 1.00 93.19 59 THR L C 1
ATOM 2479 O O . THR B 2 59 ? 124.560 146.549 172.939 1.00 93.19 59 THR L O 1
ATOM 2483 N N . ARG B 2 60 ? 122.664 145.929 171.888 1.00 100.82 60 ARG L N 1
ATOM 2484 C CA . ARG B 2 60 ? 122.274 144.995 172.930 1.00 100.82 60 ARG L CA 1
ATOM 2485 C C . ARG B 2 60 ? 123.090 143.714 172.843 1.00 100.82 60 ARG L C 1
ATOM 2486 O O . ARG B 2 60 ? 123.455 143.255 171.758 1.00 100.82 60 ARG L O 1
ATOM 2494 N N . GLU B 2 61 ? 123.374 143.140 174.006 1.00 103.04 61 GLU L N 1
ATOM 2495 C CA . GLU B 2 61 ? 124.037 141.849 174.055 1.00 103.04 61 GLU L CA 1
ATOM 2496 C C . GLU B 2 61 ? 123.084 140.755 173.591 1.00 103.04 61 GLU L C 1
ATOM 2497 O O . GLU B 2 61 ? 121.870 140.833 173.792 1.00 103.04 61 GLU L O 1
ATOM 2503 N N . SER B 2 62 ? 123.645 139.736 172.946 1.00 107.51 62 SER L N 1
ATOM 2504 C CA . SER B 2 62 ? 122.846 138.615 172.470 1.00 107.51 62 SER L CA 1
ATOM 2505 C C . SER B 2 62 ? 122.133 137.943 173.635 1.00 107.51 62 SER L C 1
ATOM 2506 O O . SER B 2 62 ? 122.775 137.432 174.558 1.00 107.51 62 SER L O 1
ATOM 2509 N N . GLY B 2 63 ? 120.805 137.949 173.593 1.00 106.91 63 GLY L N 1
ATOM 2510 C CA . GLY B 2 63 ? 120.002 137.383 174.653 1.00 106.91 63 GLY L CA 1
ATOM 2511 C C . GLY B 2 63 ? 119.403 138.382 175.615 1.00 106.91 63 GLY L C 1
ATOM 2512 O O . GLY B 2 63 ? 118.941 137.979 176.688 1.00 106.91 63 GLY L O 1
ATOM 2513 N N . VAL B 2 64 ? 119.394 139.664 175.270 1.00 105.45 64 VAL L N 1
ATOM 2514 C CA . VAL B 2 64 ? 118.835 140.704 176.129 1.00 105.45 64 VAL L CA 1
ATOM 2515 C C . VAL B 2 64 ? 117.470 141.100 175.581 1.00 105.45 64 VAL L C 1
ATOM 2516 O O . VAL B 2 64 ? 117.316 141.242 174.359 1.00 105.45 64 VAL L O 1
ATOM 2520 N N . PRO B 2 65 ? 116.456 141.265 176.431 1.00 108.06 65 PRO L N 1
ATOM 2521 C CA . PRO B 2 65 ? 115.142 141.688 175.937 1.00 108.06 65 PRO L CA 1
ATOM 2522 C C . PRO B 2 65 ? 115.219 143.004 175.180 1.00 108.06 65 PRO L C 1
ATOM 2523 O O . PRO B 2 65 ? 116.114 143.823 175.397 1.00 108.06 65 PRO L O 1
ATOM 2527 N N . ASP B 2 66 ? 114.258 143.200 174.278 1.00 108.41 66 ASP L N 1
ATOM 2528 C CA . ASP B 2 66 ? 114.252 144.373 173.415 1.00 108.41 66 ASP L CA 1
ATOM 2529 C C . ASP B 2 66 ? 113.916 145.657 174.160 1.00 108.41 66 ASP L C 1
ATOM 2530 O O . ASP B 2 66 ? 114.152 146.743 173.622 1.00 108.41 66 ASP L O 1
ATOM 2535 N N . ARG B 2 67 ? 113.378 145.569 175.376 1.00 109.53 67 ARG L N 1
ATOM 2536 C CA . ARG B 2 67 ? 112.957 146.771 176.081 1.00 109.53 67 ARG L CA 1
ATOM 2537 C C . ARG B 2 67 ? 114.123 147.614 176.578 1.00 109.53 67 ARG L C 1
ATOM 2538 O O . ARG B 2 67 ? 113.901 148.755 176.994 1.00 109.53 67 ARG L O 1
ATOM 2546 N N . PHE B 2 68 ? 115.347 147.094 176.545 1.00 103.95 68 PHE L N 1
ATOM 2547 C CA . PHE B 2 68 ? 116.524 147.852 176.950 1.00 103.95 68 PHE L CA 1
ATOM 2548 C C . PHE B 2 68 ? 117.114 148.550 175.732 1.00 103.95 68 PHE L C 1
ATOM 2549 O O . PHE B 2 68 ? 117.477 147.894 174.751 1.00 103.95 68 PHE L O 1
ATOM 2557 N N . THR B 2 69 ? 117.208 149.876 175.792 1.00 103.10 69 THR L N 1
ATOM 2558 C CA . THR B 2 69 ? 117.759 150.662 174.695 1.00 103.10 69 THR L CA 1
ATOM 2559 C C . THR B 2 69 ? 118.677 151.726 175.269 1.00 103.10 69 THR L C 1
ATOM 2560 O O . THR B 2 69 ? 118.233 152.578 176.043 1.00 103.10 69 THR L O 1
ATOM 2564 N N . GLY B 2 70 ? 119.948 151.679 174.886 1.00 98.52 70 GLY L N 1
ATOM 2565 C CA . GLY B 2 70 ? 120.925 152.664 175.314 1.00 98.52 70 GLY L CA 1
ATOM 2566 C C . GLY B 2 70 ? 121.195 153.662 174.201 1.00 98.52 70 GLY L C 1
ATOM 2567 O O . GLY B 2 70 ? 121.193 153.308 173.023 1.00 98.52 70 GLY L O 1
ATOM 2568 N N . SER B 2 71 ? 121.425 154.911 174.590 1.00 98.71 71 SER L N 1
ATOM 2569 C CA . SER B 2 71 ? 121.652 155.983 173.635 1.00 98.71 71 SER L CA 1
ATOM 2570 C C . SER B 2 71 ? 122.674 156.943 174.227 1.00 98.71 71 SER L C 1
ATOM 2571 O O . SER B 2 71 ? 123.236 156.702 175.299 1.00 98.71 71 SER L O 1
ATOM 2574 N N . GLY B 2 72 ? 122.913 158.042 173.526 1.00 95.44 72 GLY L N 1
ATOM 2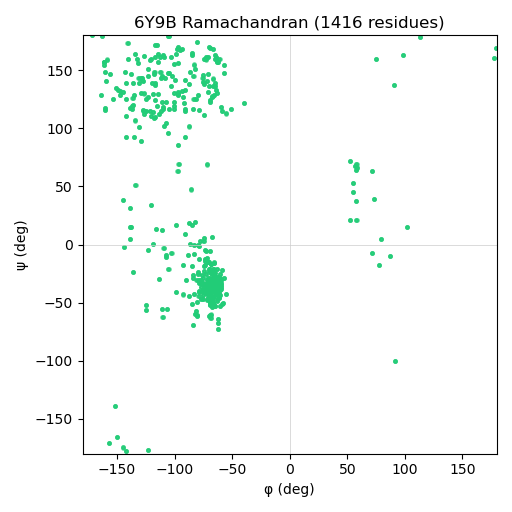575 C CA . GLY B 2 72 ? 123.861 159.038 173.967 1.00 95.44 72 GLY L CA 1
ATOM 2576 C C . GLY B 2 72 ? 125.208 158.889 173.282 1.00 95.44 72 GLY L C 1
ATOM 2577 O O . GLY B 2 72 ? 125.536 157.857 172.694 1.00 95.44 72 GLY L O 1
ATOM 2578 N N . SER B 2 73 ? 126.002 159.953 173.363 1.00 94.64 73 SER L N 1
ATOM 2579 C CA . SER B 2 73 ? 127.329 159.957 172.768 1.00 94.64 73 SER L CA 1
ATOM 2580 C C . SER B 2 73 ? 128.150 161.062 173.410 1.00 94.64 73 SER L C 1
ATOM 2581 O O . SER B 2 73 ? 127.615 162.099 173.810 1.00 94.64 73 SER L O 1
ATOM 2584 N N . GLY B 2 74 ? 129.455 160.828 173.503 1.00 94.32 74 GLY L N 1
ATOM 2585 C CA . GLY B 2 74 ? 130.351 161.801 174.091 1.00 94.32 74 GLY L CA 1
ATOM 2586 C C . GLY B 2 74 ? 130.545 161.605 175.578 1.00 94.32 74 GLY L C 1
ATOM 2587 O O . GLY B 2 74 ? 131.316 160.739 176.000 1.00 94.32 74 GLY L O 1
ATOM 2588 N N . THR B 2 75 ? 129.851 162.404 176.385 1.00 97.71 75 THR L N 1
ATOM 2589 C CA . THR B 2 75 ? 129.978 162.340 177.832 1.00 97.71 75 THR L CA 1
ATOM 2590 C C . THR B 2 75 ? 128.661 162.076 178.546 1.00 97.71 75 THR L C 1
ATOM 2591 O O . THR B 2 75 ? 128.663 161.921 179.772 1.00 97.71 75 THR L O 1
ATOM 2595 N N . ASP B 2 76 ? 127.542 162.024 177.829 1.00 98.82 76 ASP L N 1
ATOM 2596 C CA . ASP B 2 76 ? 126.231 161.805 178.430 1.00 98.82 76 ASP L CA 1
ATOM 2597 C C . ASP B 2 76 ? 125.581 160.605 177.760 1.00 98.82 76 ASP L C 1
ATOM 2598 O O . ASP B 2 76 ? 125.270 160.647 176.565 1.00 98.82 76 ASP L O 1
ATOM 2603 N N . PHE B 2 77 ? 125.373 159.542 178.529 1.00 93.73 77 PHE L N 1
ATOM 2604 C CA . PHE B 2 77 ? 124.758 158.321 178.041 1.00 93.73 77 PHE L CA 1
ATOM 2605 C C . PHE B 2 77 ? 123.535 157.999 178.884 1.00 93.73 77 PHE L C 1
ATOM 2606 O O . PHE B 2 77 ? 123.471 158.342 180.067 1.00 93.73 77 PHE L O 1
ATOM 2614 N N . THR B 2 78 ? 122.561 157.339 178.266 1.00 98.39 78 THR L N 1
ATOM 2615 C CA . THR B 2 78 ? 121.314 157.014 178.939 1.00 98.39 78 THR L CA 1
ATOM 2616 C C . THR B 2 78 ? 120.912 155.585 178.621 1.00 98.39 78 THR L C 1
ATOM 2617 O O . THR B 2 78 ? 121.038 155.134 177.480 1.00 98.39 78 THR L O 1
ATOM 2621 N N . LEU B 2 79 ? 120.427 154.881 179.637 1.00 98.95 79 LEU L N 1
ATOM 2622 C CA . LEU B 2 79 ? 119.851 153.553 179.485 1.00 98.95 79 LEU L CA 1
ATOM 2623 C C . LEU B 2 79 ? 118.357 153.661 179.743 1.00 98.95 79 LEU L C 1
ATOM 2624 O O . LEU B 2 79 ? 117.942 154.111 180.815 1.00 98.95 79 LEU L O 1
ATOM 2629 N N . THR B 2 80 ? 117.556 153.256 178.765 1.00 105.53 80 THR L N 1
ATOM 2630 C CA . THR B 2 80 ? 116.110 153.389 178.838 1.00 105.53 80 THR L CA 1
ATOM 2631 C C . THR B 2 80 ? 115.458 152.016 178.820 1.00 105.53 80 THR L C 1
ATOM 2632 O O . THR B 2 80 ? 115.858 151.137 178.052 1.00 105.53 80 THR L O 1
ATOM 2636 N N . ILE B 2 81 ? 114.454 151.841 179.672 1.00 110.74 81 ILE L N 1
ATOM 2637 C CA . ILE B 2 81 ? 113.637 150.636 179.705 1.00 110.74 81 ILE L CA 1
ATOM 2638 C C . ILE B 2 81 ? 112.226 151.037 179.308 1.00 110.74 81 ILE L C 1
ATOM 2639 O O . ILE B 2 81 ? 111.601 151.867 179.979 1.00 110.74 81 ILE L O 1
ATOM 2644 N N . SER B 2 82 ? 111.728 150.459 178.215 1.00 114.69 82 SER L N 1
ATOM 2645 C CA . SER B 2 82 ? 110.423 150.859 177.700 1.00 114.69 82 SER L CA 1
ATOM 2646 C C . SER B 2 82 ? 109.309 150.479 178.667 1.00 114.69 82 SER L C 1
ATOM 2647 O O . SER B 2 82 ? 108.468 151.313 179.019 1.00 114.69 82 SER L O 1
ATOM 2650 N N . SER B 2 83 ? 109.286 149.224 179.109 1.00 116.96 83 SER L N 1
ATOM 2651 C CA . SER B 2 83 ? 108.262 148.731 180.024 1.00 116.96 83 SER L CA 1
ATOM 2652 C C . SER B 2 83 ? 108.943 147.926 181.120 1.00 116.96 83 SER L C 1
ATOM 2653 O O . SER B 2 83 ? 109.398 146.804 180.878 1.00 116.96 83 SER L O 1
ATOM 2656 N N . VAL B 2 84 ? 109.011 148.497 182.321 1.00 117.99 84 VAL L N 1
ATOM 2657 C CA . VAL B 2 84 ? 109.633 147.809 183.444 1.00 117.99 84 VAL L CA 1
ATOM 2658 C C . VAL B 2 84 ? 108.795 146.599 183.827 1.00 117.99 84 VAL L C 1
ATOM 2659 O O . VAL B 2 84 ? 107.581 146.707 184.045 1.00 117.99 84 VAL L O 1
ATOM 2663 N N . LYS B 2 85 ? 109.435 145.441 183.904 1.00 115.78 85 LYS L N 1
ATOM 2664 C CA . LYS B 2 85 ? 108.795 144.212 184.339 1.00 115.78 85 LYS L CA 1
ATOM 2665 C C . LYS B 2 85 ? 109.248 143.873 185.755 1.00 115.78 85 LYS L C 1
ATOM 2666 O O . LYS B 2 85 ? 110.053 144.582 186.364 1.00 115.78 85 LYS L O 1
ATOM 2672 N N . ALA B 2 86 ? 108.718 142.768 186.280 1.00 115.74 86 ALA L N 1
ATOM 2673 C CA . ALA B 2 86 ? 109.020 142.391 187.655 1.00 115.74 86 ALA L CA 1
ATOM 2674 C C . ALA B 2 86 ? 110.461 141.926 187.814 1.00 115.74 86 ALA L C 1
ATOM 2675 O O . ALA B 2 86 ? 111.063 142.135 188.873 1.00 115.74 86 ALA L O 1
ATOM 2677 N N . GLU B 2 87 ? 111.028 141.297 186.789 1.00 116.13 87 GLU L N 1
ATOM 2678 C CA . GLU B 2 87 ? 112.386 140.777 186.875 1.00 116.13 87 GLU L CA 1
ATOM 2679 C C . GLU B 2 87 ? 113.449 141.827 186.591 1.00 116.13 87 GLU L C 1
ATOM 2680 O O . GLU B 2 87 ? 114.640 141.505 186.646 1.00 116.13 87 GLU L O 1
ATOM 2686 N N . ASP B 2 88 ? 113.061 143.065 186.290 1.00 112.12 88 ASP L N 1
ATOM 2687 C CA . ASP B 2 88 ? 114.010 144.137 186.031 1.00 112.12 88 ASP L CA 1
ATOM 2688 C C . ASP B 2 88 ? 114.429 144.866 187.300 1.00 112.12 88 ASP L C 1
ATOM 2689 O O . ASP B 2 88 ? 114.936 145.990 187.221 1.00 112.12 88 ASP L O 1
ATOM 2694 N N . LEU B 2 89 ? 114.228 144.256 188.464 1.00 109.01 89 LEU L N 1
ATOM 2695 C CA . LEU B 2 89 ? 114.622 144.846 189.741 1.00 109.01 89 LEU L CA 1
ATOM 2696 C C . LEU B 2 89 ? 116.065 144.448 190.014 1.00 109.01 89 LEU L C 1
ATOM 2697 O O . LEU B 2 89 ? 116.341 143.324 190.438 1.00 109.01 89 LEU L O 1
ATOM 2702 N N . ALA B 2 90 ? 116.991 145.369 189.771 1.00 101.27 90 ALA L N 1
ATOM 2703 C CA . ALA B 2 90 ? 118.410 145.091 189.944 1.00 101.27 90 ALA L CA 1
ATOM 2704 C C . ALA B 2 90 ? 119.159 146.414 190.007 1.00 101.27 90 ALA L C 1
ATOM 2705 O O . ALA B 2 90 ? 118.568 147.491 189.904 1.00 101.27 90 ALA L O 1
ATOM 2707 N N . VAL B 2 91 ? 120.472 146.321 190.182 1.00 95.64 91 VAL L N 1
ATOM 2708 C CA . VAL B 2 91 ? 121.356 147.479 190.172 1.00 95.64 91 VAL L CA 1
ATOM 2709 C C . VAL B 2 91 ? 122.026 147.548 188.811 1.00 95.64 91 VAL L C 1
ATOM 2710 O O . VAL B 2 91 ? 122.568 146.547 188.328 1.00 95.64 91 VAL L O 1
ATOM 2714 N N . TYR B 2 92 ? 121.994 148.722 188.191 1.00 95.74 92 TYR L N 1
ATOM 2715 C CA . TYR B 2 92 ? 122.516 148.914 186.846 1.00 95.74 92 TYR L CA 1
ATOM 2716 C C . TYR B 2 92 ? 123.774 149.766 186.915 1.00 95.74 92 TYR L C 1
ATOM 2717 O O . TYR B 2 92 ? 123.725 150.915 187.364 1.00 95.74 92 TYR L O 1
ATOM 2726 N N . TYR B 2 93 ? 124.891 149.201 186.476 1.00 91.98 93 TYR L N 1
ATOM 2727 C CA . TYR B 2 93 ? 126.166 149.896 186.440 1.00 91.98 93 TYR L CA 1
ATOM 2728 C C . TYR B 2 93 ? 126.508 150.280 185.009 1.00 91.98 93 TYR L C 1
ATOM 2729 O O . TYR B 2 93 ? 126.161 149.573 184.061 1.00 91.98 93 TYR L O 1
ATOM 2738 N N . CYS B 2 94 ? 127.193 151.408 184.860 1.00 91.83 94 CYS L N 1
ATOM 2739 C CA . CYS B 2 94 ? 127.778 151.803 183.587 1.00 91.83 94 CYS L CA 1
ATOM 2740 C C . CYS B 2 94 ? 129.284 151.862 183.760 1.00 91.83 94 CYS L C 1
ATOM 2741 O O . CYS B 2 94 ? 129.782 152.549 184.656 1.00 91.83 94 CYS L O 1
ATOM 2744 N N . GLN B 2 95 ? 130.005 151.131 182.920 1.00 84.95 95 GLN L N 1
ATOM 2745 C CA . GLN B 2 95 ? 131.455 151.165 182.924 1.00 84.95 95 GLN L CA 1
ATOM 2746 C C . GLN B 2 95 ? 131.955 151.703 181.595 1.00 84.95 95 GLN L C 1
ATOM 2747 O O . GLN B 2 95 ? 131.233 151.722 180.597 1.00 84.95 95 GLN L O 1
ATOM 2753 N N . GLN B 2 96 ? 133.204 152.144 181.595 1.00 82.28 96 GLN L N 1
ATOM 2754 C CA . GLN B 2 96 ? 133.871 152.594 180.386 1.00 82.28 96 GLN L CA 1
ATOM 2755 C C . GLN B 2 96 ? 135.095 151.730 180.143 1.00 82.28 96 GLN L C 1
ATOM 2756 O O . GLN B 2 96 ? 135.812 151.375 181.082 1.00 82.28 96 GLN L O 1
ATOM 2762 N N . TYR B 2 97 ? 135.321 151.375 178.886 1.00 81.67 97 TYR L N 1
ATOM 2763 C CA . TYR B 2 97 ? 136.556 150.721 178.482 1.00 81.67 97 TYR L CA 1
ATOM 2764 C C . TYR B 2 97 ? 137.276 151.546 177.426 1.00 81.67 97 TYR L C 1
ATOM 2765 O O . TYR B 2 97 ? 137.915 151.005 176.524 1.00 81.67 97 TYR L O 1
ATOM 2774 N N . TYR B 2 98 ? 137.169 152.869 177.536 1.00 81.38 98 TYR L N 1
ATOM 2775 C CA . TYR B 2 98 ? 137.872 153.756 176.621 1.00 81.38 98 TYR L CA 1
ATOM 2776 C C . TYR B 2 98 ? 139.379 153.640 176.786 1.00 81.38 98 TYR L C 1
ATOM 2777 O O . TYR B 2 98 ? 140.120 153.740 175.803 1.00 81.38 98 TYR L O 1
ATOM 2786 N N . ASN B 2 99 ? 139.848 153.422 178.008 1.00 82.48 99 ASN L N 1
ATOM 2787 C CA . ASN B 2 99 ? 141.270 153.272 178.282 1.00 82.48 99 ASN L CA 1
ATOM 2788 C C . ASN B 2 99 ? 141.421 152.499 179.586 1.00 82.48 99 ASN L C 1
ATOM 2789 O O . ASN B 2 99 ? 140.445 151.974 180.131 1.00 82.48 99 ASN L O 1
ATOM 2794 N N . TYR B 2 100 ? 142.643 152.432 180.089 1.00 81.32 100 TYR L N 1
ATOM 2795 C CA . TYR B 2 100 ? 142.906 151.779 181.356 1.00 81.32 100 TYR L CA 1
ATOM 2796 C C . TYR B 2 100 ? 143.241 152.811 182.423 1.00 81.32 100 TYR L C 1
ATOM 2797 O O . TYR B 2 100 ? 143.910 153.807 182.130 1.00 81.32 100 TYR L O 1
ATOM 2806 N N . PRO B 2 101 ? 142.802 152.606 183.670 1.00 82.96 101 PRO L N 1
ATOM 2807 C CA . PRO B 2 101 ? 142.013 151.462 184.130 1.00 82.96 101 PRO L CA 1
ATOM 2808 C C . PRO B 2 101 ? 140.524 151.619 183.862 1.00 82.96 101 PRO L C 1
ATOM 2809 O O . PRO B 2 101 ? 140.040 152.743 183.756 1.00 82.96 101 PRO L O 1
ATOM 2813 N N . ARG B 2 102 ? 139.809 150.504 183.754 1.00 82.79 102 ARG L N 1
ATOM 2814 C CA . ARG B 2 102 ? 138.363 150.563 183.620 1.00 82.79 102 ARG L CA 1
ATOM 2815 C C . ARG B 2 102 ? 137.749 151.100 184.904 1.00 82.79 102 ARG L C 1
ATOM 2816 O O . ARG B 2 102 ? 138.218 150.803 186.005 1.00 82.79 102 ARG L O 1
ATOM 2824 N N . THR B 2 103 ? 136.699 151.898 184.763 1.00 85.15 103 THR L N 1
ATOM 2825 C CA . THR B 2 103 ? 136.014 152.477 185.906 1.00 85.15 103 THR L CA 1
ATOM 2826 C C . THR B 2 103 ? 134.519 152.256 185.767 1.00 85.15 103 THR L C 1
ATOM 2827 O O . THR B 2 103 ? 133.962 152.388 184.675 1.00 85.15 103 THR L O 1
ATOM 2831 N N . PHE B 2 104 ? 133.877 151.921 186.877 1.00 86.23 104 PHE L N 1
ATOM 2832 C CA . PHE B 2 104 ? 132.444 151.692 186.921 1.00 86.23 104 PHE L CA 1
ATOM 2833 C C . PHE B 2 104 ? 131.733 152.886 187.540 1.00 86.23 104 PHE L C 1
ATOM 2834 O O . PHE B 2 104 ? 132.337 153.716 188.221 1.00 86.23 104 PHE L O 1
ATOM 2842 N N . GLY B 2 105 ? 130.435 152.962 187.291 1.00 91.41 105 GLY L N 1
ATOM 2843 C CA . GLY B 2 105 ? 129.626 153.987 187.906 1.00 91.41 105 GLY L CA 1
ATOM 2844 C C . GLY B 2 105 ? 129.239 153.631 189.325 1.00 91.41 105 GLY L C 1
ATOM 2845 O O . GLY B 2 105 ? 129.511 152.541 189.824 1.00 91.41 105 GLY L O 1
ATOM 2846 N N . GLY B 2 106 ? 128.587 154.585 189.989 1.00 95.68 106 GLY L N 1
ATOM 2847 C CA . GLY B 2 106 ? 128.137 154.353 191.348 1.00 95.68 106 GLY L CA 1
ATOM 2848 C C . GLY B 2 106 ? 127.020 153.340 191.460 1.00 95.68 106 GLY L C 1
ATOM 2849 O O . GLY B 2 106 ? 126.765 152.833 192.556 1.00 95.68 106 GLY L O 1
ATOM 2850 N N . GLY B 2 107 ? 126.351 153.033 190.355 1.00 98.00 107 GLY L N 1
ATOM 2851 C CA . GLY B 2 107 ? 125.252 152.093 190.380 1.00 98.00 107 GLY L CA 1
ATOM 2852 C C . GLY B 2 107 ? 123.919 152.766 190.620 1.00 98.00 107 GLY L C 1
ATOM 2853 O O . GLY B 2 107 ? 123.808 153.653 191.470 1.00 98.00 107 GLY L O 1
ATOM 2854 N N . THR B 2 108 ? 122.900 152.354 189.874 1.00 102.66 108 THR L N 1
ATOM 2855 C CA . THR B 2 108 ? 121.553 152.897 189.999 1.00 102.66 108 THR L CA 1
ATOM 2856 C C . THR B 2 108 ? 120.625 151.767 190.417 1.00 102.66 108 THR L C 1
ATOM 2857 O O . THR B 2 108 ? 120.340 150.867 189.621 1.00 102.66 108 THR L O 1
ATOM 2861 N N . LYS B 2 109 ? 120.160 151.808 191.660 1.00 106.32 109 LYS L N 1
ATOM 2862 C CA . LYS B 2 109 ? 119.274 150.770 192.167 1.00 106.32 109 LYS L CA 1
ATOM 2863 C C . LYS B 2 109 ? 117.850 151.056 191.713 1.00 106.32 109 LYS L C 1
ATOM 2864 O O . LYS B 2 109 ? 117.319 152.143 191.961 1.00 106.32 109 LYS L O 1
ATOM 2870 N N . LEU B 2 110 ? 117.234 150.085 191.051 1.00 108.67 110 LEU L N 1
ATOM 2871 C CA . LEU B 2 110 ? 115.874 150.215 190.551 1.00 108.67 110 LEU L CA 1
ATOM 2872 C C . LEU B 2 110 ? 114.929 149.494 191.503 1.00 108.67 110 LEU L C 1
ATOM 2873 O O . LEU B 2 110 ? 115.049 148.282 191.702 1.00 108.67 110 LEU L O 1
ATOM 2878 N N . GLU B 2 111 ? 113.996 150.239 192.086 1.00 117.00 111 GLU L N 1
ATOM 2879 C CA . GLU B 2 111 ? 113.050 149.706 193.057 1.00 117.00 111 GLU L CA 1
ATOM 2880 C C . GLU B 2 111 ? 111.663 149.684 192.435 1.00 117.00 111 GLU L C 1
ATOM 2881 O O . GLU B 2 111 ? 111.113 150.738 192.100 1.00 117.00 111 GLU L O 1
ATOM 2887 N N . ILE B 2 112 ? 111.104 148.494 192.284 1.00 116.94 112 ILE L N 1
ATOM 2888 C CA . ILE B 2 112 ? 109.769 148.347 191.719 1.00 116.94 112 ILE L CA 1
ATOM 2889 C C . ILE B 2 112 ? 108.738 148.758 192.759 1.00 116.94 112 ILE L C 1
ATOM 2890 O O . ILE B 2 112 ? 108.873 148.454 193.950 1.00 116.94 112 ILE L O 1
ATOM 2895 N N . LYS B 2 113 ? 107.703 149.460 192.310 1.00 119.19 113 LYS L N 1
ATOM 2896 C CA . LYS B 2 113 ? 106.672 149.965 193.203 1.00 119.19 113 LYS L CA 1
ATOM 2897 C C . LYS B 2 113 ? 105.298 149.419 192.829 1.00 119.19 113 LYS L C 1
ATOM 2898 O O . LYS B 2 113 ? 104.659 148.724 193.618 1.00 119.19 113 LYS L O 1
ATOM 2904 N N . VAL C 3 2 ? 131.086 127.849 178.291 1.00 109.89 2 VAL H N 1
ATOM 2905 C CA . VAL C 3 2 ? 132.190 128.150 179.192 1.00 109.89 2 VAL H CA 1
ATOM 2906 C C . VAL C 3 2 ? 131.681 128.307 180.620 1.00 109.89 2 VAL H C 1
ATOM 2907 O O . VAL C 3 2 ? 130.713 129.022 180.873 1.00 109.89 2 VAL H O 1
ATOM 2911 N N . GLN C 3 3 ? 132.335 127.619 181.552 1.00 111.64 3 GLN H N 1
ATOM 2912 C CA . GLN C 3 3 ? 131.971 127.658 182.964 1.00 111.64 3 GLN H CA 1
ATOM 2913 C C . GLN C 3 3 ? 133.216 128.006 183.766 1.00 111.64 3 GLN H C 1
ATOM 2914 O O . GLN C 3 3 ? 134.179 127.234 183.788 1.00 111.64 3 GLN H O 1
ATOM 2920 N N . VAL C 3 4 ? 133.197 129.161 184.423 1.00 109.31 4 VAL H N 1
ATOM 2921 C CA . VAL C 3 4 ? 134.316 129.632 185.227 1.00 109.31 4 VAL H CA 1
ATOM 2922 C C . VAL C 3 4 ? 133.895 129.624 186.689 1.00 109.31 4 VAL H C 1
ATOM 2923 O O . VAL C 3 4 ? 132.716 129.817 187.008 1.00 109.31 4 VAL H O 1
ATOM 2927 N N . GLN C 3 5 ? 134.855 129.378 187.577 1.00 110.38 5 GLN H N 1
ATOM 2928 C CA . GLN C 3 5 ? 134.578 129.273 189.001 1.00 110.38 5 GLN H CA 1
ATOM 2929 C C . GLN C 3 5 ? 135.767 129.792 189.790 1.00 110.38 5 GLN H C 1
ATOM 2930 O O . GLN C 3 5 ? 136.901 129.366 189.558 1.00 110.38 5 GLN H O 1
ATOM 2936 N N . GLU C 3 6 ? 135.505 130.702 190.720 1.00 109.39 6 GLU H N 1
ATOM 2937 C CA . GLU C 3 6 ? 136.548 131.241 191.576 1.00 109.39 6 GLU H CA 1
ATOM 2938 C C . GLU C 3 6 ? 136.781 130.325 192.771 1.00 109.39 6 GLU H C 1
ATOM 2939 O O . GLU C 3 6 ? 135.956 129.471 193.102 1.00 109.39 6 GLU H O 1
ATOM 2945 N N . SER C 3 7 ? 137.924 130.512 193.416 1.00 112.47 7 SER H N 1
ATOM 2946 C CA . SER C 3 7 ? 138.290 129.724 194.585 1.00 112.47 7 SER H CA 1
ATOM 2947 C C . SER C 3 7 ? 139.164 130.593 195.481 1.00 112.47 7 SER H C 1
ATOM 2948 O O . SER C 3 7 ? 139.230 131.814 195.308 1.00 112.47 7 SER H O 1
ATOM 2951 N N . GLY C 3 8 ? 139.835 129.968 196.442 1.00 115.99 8 GLY H N 1
ATOM 2952 C CA . GLY C 3 8 ? 140.721 130.678 197.332 1.00 115.99 8 GLY H CA 1
ATOM 2953 C C . GLY C 3 8 ? 140.215 130.691 198.758 1.00 115.99 8 GLY H C 1
ATOM 2954 O O . GLY C 3 8 ? 139.143 130.163 199.067 1.00 115.99 8 GLY H O 1
ATOM 2955 N N . PRO C 3 9 ? 140.983 131.300 199.657 1.00 118.75 9 PRO H N 1
ATOM 2956 C CA . PRO C 3 9 ? 140.582 131.345 201.066 1.00 118.75 9 PRO H CA 1
ATOM 2957 C C . PRO C 3 9 ? 139.336 132.194 201.261 1.00 118.75 9 PRO H C 1
ATOM 2958 O O . PRO C 3 9 ? 138.887 132.920 200.372 1.00 118.75 9 PRO H O 1
ATOM 2962 N N . GLY C 3 10 ? 138.774 132.090 202.460 1.00 119.10 10 GLY H N 1
ATOM 2963 C CA . GLY C 3 10 ? 137.620 132.887 202.820 1.00 119.10 10 GLY H CA 1
ATOM 2964 C C . GLY C 3 10 ? 137.938 133.884 203.913 1.00 119.10 10 GLY H C 1
ATOM 2965 O O . GLY C 3 10 ? 137.340 134.962 203.978 1.00 119.10 10 GLY H O 1
ATOM 2966 N N . LEU C 3 11 ? 138.886 133.532 204.775 1.00 119.42 11 LEU H N 1
ATOM 2967 C CA . LEU C 3 11 ? 139.304 134.383 205.880 1.00 119.42 11 LEU H CA 1
ATOM 2968 C C . LEU C 3 11 ? 140.822 134.382 205.942 1.00 119.42 11 LEU H C 1
ATOM 2969 O O . LEU C 3 11 ? 141.444 133.315 205.947 1.00 119.42 11 LEU H O 1
ATOM 2974 N N . VAL C 3 12 ? 141.414 135.574 205.983 1.00 120.80 12 VAL H N 1
ATOM 2975 C CA . VAL C 3 12 ? 142.858 135.726 206.065 1.00 120.80 12 VAL H CA 1
ATOM 2976 C C . VAL C 3 12 ? 143.184 136.743 207.148 1.00 120.80 12 VAL H C 1
ATOM 2977 O O . VAL C 3 12 ? 142.348 137.556 207.546 1.00 120.80 12 VAL H O 1
ATOM 2981 N N . LYS C 3 13 ? 144.399 136.684 207.619 1.00 122.07 13 LYS H N 1
ATOM 2982 C CA . LYS C 3 13 ? 144.811 137.659 208.614 1.00 122.07 13 LYS H CA 1
ATOM 2983 C C . LYS C 3 13 ? 145.330 138.918 207.931 1.00 122.07 13 LYS H C 1
ATOM 2984 O O . LYS C 3 13 ? 145.879 138.850 206.828 1.00 122.07 13 LYS H O 1
ATOM 2990 N N . PRO C 3 14 ? 145.160 140.083 208.551 1.00 124.47 14 PRO H N 1
ATOM 2991 C CA . PRO C 3 14 ? 145.683 141.313 207.951 1.00 124.47 14 PRO H CA 1
ATOM 2992 C C . PRO C 3 14 ? 147.199 141.273 207.835 1.00 124.47 14 PRO H C 1
ATOM 2993 O O . PRO C 3 14 ? 147.885 140.524 208.534 1.00 124.47 14 PRO H O 1
ATOM 2997 N N . SER C 3 15 ? 147.716 142.097 206.923 1.00 123.94 15 SER H N 1
ATOM 2998 C CA . SER C 3 15 ? 149.150 142.170 206.632 1.00 123.94 15 SER H CA 1
ATOM 2999 C C . SER C 3 15 ? 149.703 140.811 206.209 1.00 123.94 15 SER H C 1
ATOM 3000 O O . SER C 3 15 ? 150.827 140.442 206.552 1.00 123.94 15 SER H O 1
ATOM 3003 N N . GLN C 3 16 ? 148.907 140.060 205.458 1.00 121.49 16 GLN H N 1
ATOM 3004 C CA . GLN C 3 16 ? 149.299 138.765 204.923 1.00 121.49 16 GLN H CA 1
ATOM 3005 C C . GLN C 3 16 ? 149.161 138.793 203.402 1.00 121.49 16 GLN H C 1
ATOM 3006 O O . GLN C 3 16 ? 148.832 139.820 202.805 1.00 121.49 16 GLN H O 1
ATOM 3012 N N . SER C 3 17 ? 149.418 137.649 202.773 1.00 118.88 17 SER H N 1
ATOM 3013 C CA . SER C 3 17 ? 149.359 137.515 201.323 1.00 118.88 17 SER H CA 1
ATOM 3014 C C . SER C 3 17 ? 148.410 136.380 200.970 1.00 118.88 17 SER H C 1
ATOM 3015 O O . SER C 3 17 ? 148.580 135.254 201.450 1.00 118.88 17 SER H O 1
ATOM 3018 N N . LEU C 3 18 ? 147.419 136.674 200.134 1.00 115.30 18 LEU H N 1
ATOM 3019 C CA . LEU C 3 18 ? 146.457 135.680 199.693 1.00 115.30 18 LEU H CA 1
ATOM 3020 C C . LEU C 3 18 ? 146.758 135.258 198.258 1.00 115.30 18 LEU H C 1
ATOM 3021 O O . LEU C 3 18 ? 147.691 135.747 197.617 1.00 115.30 18 LEU H O 1
ATOM 3026 N N . SER C 3 19 ? 145.947 134.334 197.748 1.00 110.59 19 SER H N 1
ATOM 3027 C CA . SER C 3 19 ? 146.084 133.876 196.369 1.00 110.59 19 SER H CA 1
ATOM 3028 C C . SER C 3 19 ? 144.767 133.235 195.959 1.00 110.59 19 SER H C 1
ATOM 3029 O O . SER C 3 19 ? 144.377 132.210 196.525 1.00 110.59 19 SER H O 1
ATOM 3032 N N . LEU C 3 20 ? 144.091 133.832 194.986 1.00 105.77 20 LEU H N 1
ATOM 3033 C CA . LEU C 3 20 ? 142.826 133.322 194.485 1.00 105.77 20 LEU H CA 1
ATOM 3034 C C . LEU C 3 20 ? 143.052 132.497 193.225 1.00 105.77 20 LEU H C 1
ATOM 3035 O O . LEU C 3 20 ? 144.140 132.477 192.649 1.00 105.77 20 LEU H O 1
ATOM 3040 N N . THR C 3 21 ? 142.000 131.805 192.799 1.00 108.81 21 THR H N 1
ATOM 3041 C CA . THR C 3 21 ? 142.073 130.949 191.627 1.00 108.81 21 THR H CA 1
ATOM 3042 C C . THR C 3 21 ? 140.817 131.138 190.791 1.00 108.81 21 THR H C 1
ATOM 3043 O O . THR C 3 21 ? 139.730 131.391 191.314 1.00 108.81 21 THR H O 1
ATOM 3047 N N . CYS C 3 22 ? 140.981 131.017 189.479 1.00 109.44 22 CYS H N 1
ATOM 3048 C CA . CYS C 3 22 ? 139.915 131.263 188.519 1.00 109.44 22 CYS H CA 1
ATOM 3049 C C . CYS C 3 22 ? 139.900 130.127 187.497 1.00 109.44 22 CYS H C 1
ATOM 3050 O O . CYS C 3 22 ? 139.953 130.338 186.289 1.00 109.44 22 CYS H O 1
ATOM 3053 N N . THR C 3 23 ? 139.881 128.888 187.989 1.00 111.27 23 THR H N 1
ATOM 3054 C CA . THR C 3 23 ? 139.884 127.720 187.114 1.00 111.27 23 THR H CA 1
ATOM 3055 C C . THR C 3 23 ? 138.800 127.830 186.050 1.00 111.27 23 THR H C 1
ATOM 3056 O O . THR C 3 23 ? 137.606 127.860 186.360 1.00 111.27 23 THR H O 1
ATOM 3060 N N . VAL C 3 24 ? 139.224 127.889 184.792 1.00 108.62 24 VAL H N 1
ATOM 3061 C CA . VAL C 3 24 ? 138.321 127.995 183.653 1.00 108.62 24 VAL H CA 1
ATOM 3062 C C . VAL C 3 24 ? 138.111 126.606 183.073 1.00 108.62 24 VAL H C 1
ATOM 3063 O O . VAL C 3 24 ? 139.079 125.884 182.806 1.00 108.62 24 VAL H O 1
ATOM 3067 N N . THR C 3 25 ? 136.853 126.231 182.878 1.00 113.39 25 THR H N 1
ATOM 3068 C CA . THR C 3 25 ? 136.499 124.934 182.327 1.00 113.39 25 THR H CA 1
ATOM 3069 C C . THR C 3 25 ? 135.769 125.108 181.002 1.00 113.39 25 THR H C 1
ATOM 3070 O O . THR C 3 25 ? 135.059 126.093 180.788 1.00 113.39 25 THR H O 1
ATOM 3074 N N . GLY C 3 26 ? 135.954 124.137 180.113 1.00 115.62 26 GLY H N 1
ATOM 3075 C CA . GLY C 3 26 ? 135.271 124.141 178.839 1.00 115.62 26 GLY H CA 1
ATOM 3076 C C . GLY C 3 26 ? 135.856 125.056 177.790 1.00 115.62 26 GLY H C 1
ATOM 3077 O O . GLY C 3 26 ? 135.272 125.180 176.708 1.00 115.62 26 GLY H O 1
ATOM 3078 N N . TYR C 3 27 ? 136.987 125.700 178.067 1.00 114.35 27 TYR H N 1
ATOM 3079 C CA . TYR C 3 27 ? 137.593 126.599 177.097 1.00 114.35 27 TYR H CA 1
ATOM 3080 C C . TYR C 3 27 ? 139.052 126.816 177.466 1.00 114.35 27 TYR H C 1
ATOM 3081 O O . TYR C 3 27 ? 139.447 126.634 178.620 1.00 114.35 27 TYR H O 1
ATOM 3090 N N . SER C 3 28 ? 139.846 127.203 176.472 1.00 113.44 28 SER H N 1
ATOM 3091 C CA . SER C 3 28 ? 141.266 127.458 176.668 1.00 113.44 28 SER H CA 1
ATOM 3092 C C . SER C 3 28 ? 141.481 128.925 177.012 1.00 113.44 28 SER H C 1
ATOM 3093 O O . SER C 3 28 ? 140.943 129.812 176.342 1.00 113.44 28 SER H O 1
ATOM 3096 N N . ILE C 3 29 ? 142.282 129.178 178.052 1.00 111.66 29 ILE H N 1
ATOM 3097 C CA . ILE C 3 29 ? 142.499 130.544 178.523 1.00 111.66 29 ILE H CA 1
ATOM 3098 C C . ILE C 3 29 ? 143.475 131.325 177.663 1.00 111.66 29 ILE H C 1
ATOM 3099 O O . ILE C 3 29 ? 143.787 132.476 177.993 1.00 111.66 29 ILE H O 1
ATOM 3104 N N . THR C 3 30 ? 143.974 130.741 176.576 1.00 110.90 30 THR H N 1
ATOM 3105 C CA . THR C 3 30 ? 145.009 131.377 175.779 1.00 110.90 30 THR H CA 1
ATOM 3106 C C . THR C 3 30 ? 144.600 131.660 174.342 1.00 110.90 30 THR H C 1
ATOM 3107 O O . THR C 3 30 ? 145.419 132.190 173.582 1.00 110.90 30 THR H O 1
ATOM 3111 N N . SER C 3 31 ? 143.376 131.324 173.935 1.00 108.19 31 SER H N 1
ATOM 3112 C CA . SER C 3 31 ? 143.056 131.407 172.510 1.00 108.19 31 SER H CA 1
ATOM 3113 C C . SER C 3 31 ? 142.650 132.816 172.082 1.00 108.19 31 SER H C 1
ATOM 3114 O O . SER C 3 31 ? 143.387 133.490 171.357 1.00 108.19 31 SER H O 1
ATOM 3117 N N . ASP C 3 32 ? 141.480 133.281 172.521 1.00 103.50 32 ASP H N 1
ATOM 3118 C CA . ASP C 3 32 ? 140.970 134.562 172.040 1.00 103.50 32 ASP H CA 1
ATOM 3119 C C . ASP C 3 32 ? 140.219 135.315 173.129 1.00 103.50 32 ASP H C 1
ATOM 3120 O O . ASP C 3 32 ? 139.204 135.964 172.859 1.00 103.50 32 ASP H O 1
ATOM 3125 N N . TYR C 3 33 ? 140.695 135.255 174.368 1.00 98.25 33 TYR H N 1
ATOM 3126 C CA . TYR C 3 33 ? 139.973 135.921 175.444 1.00 98.25 33 TYR H CA 1
ATOM 3127 C C . TYR C 3 33 ? 140.936 136.397 176.517 1.00 98.25 33 TYR H C 1
ATOM 3128 O O . TYR C 3 33 ? 141.812 135.644 176.949 1.00 98.25 33 TYR H O 1
ATOM 3137 N N . ALA C 3 34 ? 140.763 137.644 176.938 1.00 92.89 34 ALA H N 1
ATOM 3138 C CA . ALA C 3 34 ? 141.490 138.207 178.063 1.00 92.89 34 ALA H CA 1
ATOM 3139 C C . ALA C 3 34 ? 140.606 138.163 179.298 1.00 92.89 34 ALA H C 1
ATOM 3140 O O . ALA C 3 34 ? 139.396 138.385 179.213 1.00 92.89 34 ALA H O 1
ATOM 3142 N N . TRP C 3 35 ? 141.210 137.872 180.443 1.00 93.88 35 TRP H N 1
ATOM 3143 C CA . TRP C 3 35 ? 140.481 137.696 181.689 1.00 93.88 35 TRP H CA 1
ATOM 3144 C C . TRP C 3 35 ? 140.865 138.791 182.670 1.00 93.88 35 TRP H C 1
ATOM 3145 O O . TRP C 3 35 ? 142.053 139.035 182.899 1.00 93.88 35 TRP H O 1
ATOM 3156 N N . ASN C 3 36 ? 139.860 139.446 183.243 1.00 89.96 36 ASN H N 1
ATOM 3157 C CA . ASN C 3 36 ? 140.067 140.540 184.176 1.00 89.96 36 ASN H CA 1
ATOM 3158 C C . ASN C 3 36 ? 139.679 140.095 185.575 1.00 89.96 36 ASN H C 1
ATOM 3159 O O . ASN C 3 36 ? 138.964 139.108 185.754 1.00 89.96 36 ASN H O 1
ATOM 3164 N N . TRP C 3 37 ? 140.160 140.834 186.568 1.00 94.19 37 TRP H N 1
ATOM 3165 C CA . TRP C 3 37 ? 139.826 140.596 187.964 1.00 94.19 37 TRP H CA 1
ATOM 3166 C C . TRP C 3 37 ? 139.123 141.824 188.518 1.00 94.19 37 TRP H C 1
ATOM 3167 O O . TRP C 3 37 ? 139.732 142.892 188.632 1.00 94.19 37 TRP H O 1
ATOM 3178 N N . ILE C 3 38 ? 137.850 141.671 188.858 1.00 92.01 38 ILE H N 1
ATOM 3179 C CA . ILE C 3 38 ? 137.036 142.752 189.394 1.00 92.01 38 ILE H CA 1
ATOM 3180 C C . ILE C 3 38 ? 136.618 142.379 190.806 1.00 92.01 38 ILE H C 1
ATOM 3181 O O . ILE C 3 38 ? 136.272 141.223 191.074 1.00 92.01 38 ILE H O 1
ATOM 3186 N N . ARG C 3 39 ? 136.655 143.352 191.709 1.00 95.28 39 ARG H N 1
ATOM 3187 C CA . ARG C 3 39 ? 136.205 143.152 193.076 1.00 95.28 39 ARG H CA 1
ATOM 3188 C C . ARG C 3 39 ? 135.111 144.154 193.409 1.00 95.28 39 ARG H C 1
ATOM 3189 O O . ARG C 3 39 ? 135.126 145.294 192.939 1.00 95.28 39 ARG H O 1
ATOM 3197 N N . GLN C 3 40 ? 134.155 143.714 194.222 1.00 97.43 40 GLN H N 1
ATOM 3198 C CA . GLN C 3 40 ? 132.985 144.510 194.571 1.00 97.43 40 GLN H CA 1
ATOM 3199 C C . GLN C 3 40 ? 132.942 144.681 196.082 1.00 97.43 40 GLN H C 1
ATOM 3200 O O . GLN C 3 40 ? 132.767 143.705 196.817 1.00 97.43 40 GLN H O 1
ATOM 3206 N N . PHE C 3 41 ? 133.092 145.919 196.540 1.00 100.49 41 PHE H N 1
ATOM 3207 C CA . PHE C 3 41 ? 133.070 146.202 197.961 1.00 100.49 41 PHE H CA 1
ATOM 3208 C C . PHE C 3 41 ? 131.659 146.032 198.517 1.00 100.49 41 PHE H C 1
ATOM 3209 O O . PHE C 3 41 ? 130.683 146.020 197.764 1.00 100.49 41 PHE H O 1
ATOM 3217 N N . PRO C 3 42 ? 131.526 145.880 199.843 1.00 104.46 42 PRO H N 1
ATOM 3218 C CA . PRO C 3 42 ? 130.193 145.705 200.436 1.00 104.46 42 PRO H CA 1
ATOM 3219 C C . PRO C 3 42 ? 129.242 146.857 200.154 1.00 104.46 42 PRO H C 1
ATOM 3220 O O . PRO C 3 42 ? 128.021 146.688 200.222 1.00 104.46 42 PRO H O 1
ATOM 3224 N N . GLY C 3 43 ? 129.783 148.030 199.836 1.00 105.18 43 GLY H N 1
ATOM 3225 C CA . GLY C 3 43 ? 128.953 149.176 199.526 1.00 105.18 43 GLY H CA 1
ATOM 3226 C C . GLY C 3 43 ? 128.457 149.190 198.095 1.00 105.18 43 GLY H C 1
ATOM 3227 O O . GLY C 3 43 ? 128.047 150.238 197.588 1.00 105.18 43 GLY H O 1
ATOM 3228 N N . ASN C 3 44 ? 128.486 148.028 197.440 1.00 104.20 44 ASN H N 1
ATOM 3229 C CA . ASN C 3 44 ? 128.074 147.889 196.042 1.00 104.20 44 ASN H CA 1
ATOM 3230 C C . ASN C 3 44 ? 128.847 148.852 195.145 1.00 104.20 44 ASN H C 1
ATOM 3231 O O . ASN C 3 44 ? 128.273 149.631 194.382 1.00 104.20 44 ASN H O 1
ATOM 3236 N N . LYS C 3 45 ? 130.171 148.792 195.246 1.00 100.66 45 LYS H N 1
ATOM 3237 C CA . LYS C 3 45 ? 131.069 149.643 194.474 1.00 100.66 45 LYS H CA 1
ATOM 3238 C C . LYS C 3 45 ? 132.071 148.746 193.763 1.00 100.66 45 LYS H C 1
ATOM 3239 O O . LYS C 3 45 ? 132.907 148.111 194.411 1.00 100.66 45 LYS H O 1
ATOM 3245 N N . LEU C 3 46 ? 131.987 148.692 192.439 1.00 93.24 46 LEU H N 1
ATOM 3246 C CA . LEU C 3 46 ? 132.866 147.835 191.663 1.00 93.24 46 LEU H CA 1
ATOM 3247 C C . LEU C 3 46 ? 134.212 148.508 191.434 1.00 93.24 46 LEU H C 1
ATOM 3248 O O . LEU C 3 46 ? 134.317 149.736 191.374 1.00 93.24 46 LEU H O 1
ATOM 3253 N N . GLU C 3 47 ? 135.250 147.687 191.306 1.00 94.77 47 GLU H N 1
ATOM 3254 C CA . GLU C 3 47 ? 136.591 148.185 191.040 1.00 94.77 47 GLU H CA 1
ATOM 3255 C C . GLU C 3 47 ? 137.332 147.175 190.183 1.00 94.77 47 GLU H C 1
ATOM 3256 O O . GLU C 3 47 ? 137.320 145.979 190.483 1.00 94.77 47 GLU H O 1
ATOM 3262 N N . TRP C 3 48 ? 137.974 147.659 189.127 1.00 86.51 48 TRP H N 1
ATOM 3263 C CA . TRP C 3 48 ? 138.731 146.810 188.218 1.00 86.51 48 TRP H CA 1
ATOM 3264 C C . TRP C 3 48 ? 140.171 146.727 188.703 1.00 86.51 48 TRP H C 1
ATOM 3265 O O . TRP C 3 48 ? 140.876 147.739 188.741 1.00 86.51 48 TRP H O 1
ATOM 3276 N N . MET C 3 49 ? 140.604 145.525 189.077 1.00 92.73 49 MET H N 1
ATOM 3277 C CA . MET C 3 49 ? 141.933 145.340 189.643 1.00 92.73 49 MET H CA 1
ATOM 3278 C C . MET C 3 49 ? 142.998 145.179 188.567 1.00 92.73 49 MET H C 1
ATOM 3279 O O . MET C 3 49 ? 144.022 145.865 188.597 1.00 92.73 49 MET H O 1
ATOM 3284 N N . GLY C 3 50 ? 142.777 144.281 187.621 1.00 87.97 50 GLY H N 1
ATOM 3285 C CA . GLY C 3 50 ? 143.744 144.068 186.563 1.00 87.97 50 GLY H CA 1
ATOM 3286 C C . GLY C 3 50 ? 143.259 142.981 185.634 1.00 87.97 50 GLY H C 1
ATOM 3287 O O . GLY C 3 50 ? 142.286 142.276 185.917 1.00 87.97 50 GLY H O 1
ATOM 3288 N N . TYR C 3 51 ? 143.957 142.857 184.511 1.00 87.04 51 TYR H N 1
ATOM 3289 C CA . TYR C 3 51 ? 143.626 141.857 183.511 1.00 87.04 51 TYR H CA 1
ATOM 3290 C C . TYR C 3 51 ? 144.903 141.169 183.065 1.00 87.04 51 TYR H C 1
ATOM 3291 O O . TYR C 3 51 ? 146.009 141.657 183.303 1.00 87.04 51 TYR H O 1
ATOM 3300 N N . ILE C 3 52 ? 144.741 140.022 182.413 1.00 90.26 52 ILE H N 1
ATOM 3301 C CA . ILE C 3 52 ? 145.869 139.276 181.869 1.00 90.26 52 ILE H CA 1
ATOM 3302 C C . ILE C 3 52 ? 145.492 138.802 180.474 1.00 90.26 52 ILE H C 1
ATOM 3303 O O . ILE C 3 52 ? 144.512 138.069 180.307 1.00 90.26 52 ILE H O 1
ATOM 3308 N N . SER C 3 53 ? 146.255 139.229 179.475 1.00 94.54 53 SER H N 1
ATOM 3309 C CA . SER C 3 53 ? 145.970 138.850 178.104 1.00 94.54 53 SER H CA 1
ATOM 3310 C C . SER C 3 53 ? 146.252 137.366 177.892 1.00 94.54 53 SER H C 1
ATOM 3311 O O . SER C 3 53 ? 146.847 136.688 178.732 1.00 94.54 53 SER H O 1
ATOM 3314 N N . ASN C 3 54 ? 145.816 136.861 176.741 1.00 99.38 54 ASN H N 1
ATOM 3315 C CA . ASN C 3 54 ? 146.066 135.468 176.400 1.00 99.38 54 ASN H CA 1
ATOM 3316 C C . ASN C 3 54 ? 147.510 135.209 176.000 1.00 99.38 54 ASN H C 1
ATOM 3317 O O . ASN C 3 54 ? 147.827 134.090 175.587 1.00 99.38 54 ASN H O 1
ATOM 3322 N N . SER C 3 55 ? 148.384 136.207 176.105 1.00 97.05 55 SER H N 1
ATOM 3323 C CA . SER C 3 55 ? 149.802 136.048 175.819 1.00 97.05 55 SER H CA 1
ATOM 3324 C C . SER C 3 55 ? 150.668 136.274 177.050 1.00 97.05 55 SER H C 1
ATOM 3325 O O . SER C 3 55 ? 151.886 136.422 176.920 1.00 97.05 55 SER H O 1
ATOM 3328 N N . GLY C 3 56 ? 150.070 136.309 178.238 1.00 93.45 56 GLY H N 1
ATOM 3329 C CA . GLY C 3 56 ? 150.799 136.553 179.459 1.00 93.45 56 GLY H CA 1
ATOM 3330 C C . GLY C 3 56 ? 150.967 138.010 179.823 1.00 93.45 56 GLY H C 1
ATOM 3331 O O . GLY C 3 56 ? 151.419 138.305 180.936 1.00 93.45 56 GLY H O 1
ATOM 3332 N N . SER C 3 57 ? 150.621 138.929 178.927 1.00 92.45 57 SER H N 1
ATOM 3333 C CA . SER C 3 57 ? 150.743 140.349 179.222 1.00 92.45 57 SER H CA 1
ATOM 3334 C C . SER C 3 57 ? 149.689 140.764 180.238 1.00 92.45 57 SER H C 1
ATOM 3335 O O . SER C 3 57 ? 148.506 140.452 180.082 1.00 92.45 57 SER H O 1
ATOM 3338 N N . THR C 3 58 ? 150.118 141.469 181.280 1.00 89.22 58 THR H N 1
ATOM 3339 C CA . THR C 3 58 ? 149.228 141.907 182.340 1.00 89.22 58 THR H CA 1
ATOM 3340 C C . THR C 3 58 ? 149.261 143.423 182.460 1.00 89.22 58 THR H C 1
ATOM 3341 O O . THR C 3 58 ? 150.209 144.084 182.031 1.00 89.22 58 THR H O 1
ATOM 3345 N N . SER C 3 59 ? 148.205 143.965 183.056 1.00 87.83 59 SER H N 1
ATOM 3346 C CA . SER C 3 59 ? 148.107 145.394 183.316 1.00 87.83 59 SER H CA 1
ATOM 3347 C C . SER C 3 59 ? 147.200 145.586 184.518 1.00 87.83 59 SER H C 1
ATOM 3348 O O . SER C 3 59 ? 146.065 145.105 184.518 1.00 87.83 59 SER H O 1
ATOM 3351 N N . TYR C 3 60 ? 147.696 146.280 185.533 1.00 92.54 60 TYR H N 1
ATOM 3352 C CA . TYR C 3 60 ? 146.999 146.394 186.802 1.00 92.54 60 TYR H CA 1
ATOM 3353 C C . TYR C 3 60 ? 146.480 147.808 187.014 1.00 92.54 60 TYR H C 1
ATOM 3354 O O . TYR C 3 60 ? 146.900 148.759 186.352 1.00 92.54 60 TYR H O 1
ATOM 3363 N N . ASN C 3 61 ? 145.554 147.927 187.952 1.00 94.85 61 ASN H N 1
ATOM 3364 C CA . ASN C 3 61 ? 145.041 149.231 188.338 1.00 94.85 61 ASN H CA 1
ATOM 3365 C C . ASN C 3 61 ? 146.148 150.023 189.022 1.00 94.85 61 ASN H C 1
ATOM 3366 O O . ASN C 3 61 ? 146.761 149.524 189.972 1.00 94.85 61 ASN H O 1
ATOM 3371 N N . PRO C 3 62 ? 146.442 151.243 188.571 1.00 96.12 62 PRO H N 1
ATOM 3372 C CA . PRO C 3 62 ? 147.532 152.010 189.194 1.00 96.12 62 PRO H CA 1
ATOM 3373 C C . PRO C 3 62 ? 147.319 152.295 190.668 1.00 96.12 62 PRO H C 1
ATOM 3374 O O . PRO C 3 62 ? 148.300 152.492 191.393 1.00 96.12 62 PRO H O 1
ATOM 3378 N N . SER C 3 63 ? 146.071 152.323 191.140 1.00 100.12 63 SER H N 1
ATOM 3379 C CA . SER C 3 63 ? 145.819 152.591 192.550 1.00 100.12 63 SER H CA 1
ATOM 3380 C C . SER C 3 63 ? 146.327 151.476 193.452 1.00 100.12 63 SER H C 1
ATOM 3381 O O . SER C 3 63 ? 146.539 151.710 194.646 1.00 100.12 63 SER H O 1
ATOM 3384 N N . LEU C 3 64 ? 146.521 150.271 192.915 1.00 104.21 64 LEU H N 1
ATOM 3385 C CA . LEU C 3 64 ? 147.087 149.170 193.683 1.00 104.21 64 LEU H CA 1
ATOM 3386 C C . LEU C 3 64 ? 148.080 148.373 192.848 1.00 104.21 64 LEU H C 1
ATOM 3387 O O . LEU C 3 64 ? 148.227 147.162 193.041 1.00 104.21 64 LEU H O 1
ATOM 3392 N N . LYS C 3 65 ? 148.773 149.037 191.920 1.00 107.58 65 LYS H N 1
ATOM 3393 C CA . LYS C 3 65 ? 149.675 148.332 191.016 1.00 107.58 65 LYS H CA 1
ATOM 3394 C C . LYS C 3 65 ? 150.843 147.699 191.758 1.00 107.58 65 LYS H C 1
ATOM 3395 O O . LYS C 3 65 ? 151.353 146.654 191.338 1.00 107.58 65 LYS H O 1
ATOM 3401 N N . SER C 3 66 ? 151.278 148.307 192.862 1.00 110.16 66 SER H N 1
ATOM 3402 C CA . SER C 3 66 ? 152.433 147.784 193.584 1.00 110.16 66 SER H CA 1
ATOM 3403 C C . SER C 3 66 ? 152.109 146.457 194.259 1.00 110.16 66 SER H C 1
ATOM 3404 O O . SER C 3 66 ? 152.833 145.469 194.088 1.00 110.16 66 SER H O 1
ATOM 3407 N N . ARG C 3 67 ? 151.029 146.413 195.029 1.00 111.72 67 ARG H N 1
ATOM 3408 C CA . ARG C 3 67 ? 150.679 145.227 195.809 1.00 111.72 67 ARG H CA 1
ATOM 3409 C C . ARG C 3 67 ? 149.642 144.375 195.079 1.00 111.72 67 ARG H C 1
ATOM 3410 O O . ARG C 3 67 ? 148.524 144.167 195.546 1.00 111.72 67 ARG H O 1
ATOM 3418 N N . ILE C 3 68 ? 150.036 143.856 193.917 1.00 103.58 68 ILE H N 1
ATOM 3419 C CA . ILE C 3 68 ? 149.152 143.011 193.123 1.00 103.58 68 ILE H CA 1
ATOM 3420 C C . ILE C 3 68 ? 150.004 142.226 192.141 1.00 103.58 68 ILE H C 1
ATOM 3421 O O . ILE C 3 68 ? 151.103 142.649 191.774 1.00 103.58 68 ILE H O 1
ATOM 3426 N N . SER C 3 69 ? 149.494 141.071 191.719 1.00 101.85 69 SER H N 1
ATOM 3427 C CA . SER C 3 69 ? 150.184 140.228 190.752 1.00 101.85 69 SER H CA 1
ATOM 3428 C C . SER C 3 69 ? 149.191 139.220 190.202 1.00 101.85 69 SER H C 1
ATOM 3429 O O . SER C 3 69 ? 148.514 138.536 190.974 1.00 101.85 69 SER H O 1
ATOM 3432 N N . ILE C 3 70 ? 149.107 139.127 188.880 1.00 97.77 70 ILE H N 1
ATOM 3433 C CA . ILE C 3 70 ? 148.184 138.222 188.209 1.00 97.77 70 ILE H CA 1
ATOM 3434 C C . ILE C 3 70 ? 149.007 137.275 187.352 1.00 97.77 70 ILE H C 1
ATOM 3435 O O . ILE C 3 70 ? 149.601 137.690 186.350 1.00 97.77 70 ILE H O 1
ATOM 3440 N N . THR C 3 71 ? 149.045 136.007 187.742 1.00 101.13 71 THR H N 1
ATOM 3441 C CA . THR C 3 71 ? 149.749 134.973 187.002 1.00 101.13 71 THR H CA 1
ATOM 3442 C C . THR C 3 71 ? 148.746 133.959 186.472 1.00 101.13 71 THR H C 1
ATOM 3443 O O . THR C 3 71 ? 147.563 133.982 186.816 1.00 101.13 71 THR H O 1
ATOM 3447 N N . ARG C 3 72 ? 149.232 133.057 185.625 1.00 101.25 72 ARG H N 1
ATOM 3448 C CA . ARG C 3 72 ? 148.382 132.037 185.034 1.00 101.25 72 ARG H CA 1
ATOM 3449 C C . ARG C 3 72 ? 149.136 130.720 184.966 1.00 101.25 72 ARG H C 1
ATOM 3450 O O . ARG C 3 72 ? 150.367 130.677 185.017 1.00 101.25 72 ARG H O 1
ATOM 3458 N N . ASP C 3 73 ? 148.371 129.636 184.852 1.00 111.53 73 ASP H N 1
ATOM 3459 C CA . ASP C 3 73 ? 148.900 128.282 184.693 1.00 111.53 73 ASP H CA 1
ATOM 3460 C C . ASP C 3 73 ? 148.178 127.679 183.493 1.00 111.53 73 ASP H C 1
ATOM 3461 O O . ASP C 3 73 ? 147.133 127.043 183.642 1.00 111.53 73 ASP H O 1
ATOM 3466 N N . THR C 3 74 ? 148.743 127.883 182.301 1.00 114.10 74 THR H N 1
ATOM 3467 C CA . THR C 3 74 ? 148.087 127.440 181.077 1.00 114.10 74 THR H CA 1
ATOM 3468 C C . THR C 3 74 ? 147.972 125.925 180.987 1.00 114.10 74 THR H C 1
ATOM 3469 O O . THR C 3 74 ? 147.197 125.425 180.166 1.00 114.10 74 THR H O 1
ATOM 3473 N N . SER C 3 75 ? 148.720 125.185 181.806 1.00 113.92 75 SER H N 1
ATOM 3474 C CA . SER C 3 75 ? 148.628 123.731 181.784 1.00 113.92 75 SER H CA 1
ATOM 3475 C C . SER C 3 75 ? 147.282 123.229 182.287 1.00 113.92 75 SER H C 1
ATOM 3476 O O . SER C 3 75 ? 146.883 122.112 181.941 1.00 113.92 75 SER H O 1
ATOM 3479 N N . LYS C 3 76 ? 146.572 124.023 183.093 1.00 112.61 76 LYS H N 1
ATOM 3480 C CA . LYS C 3 76 ? 145.288 123.589 183.630 1.00 112.61 76 LYS H CA 1
ATOM 3481 C C . LYS C 3 76 ? 144.238 124.695 183.603 1.00 112.61 76 LYS H C 1
ATOM 3482 O O . LYS C 3 76 ? 143.207 124.569 184.275 1.00 112.61 76 LYS H O 1
ATOM 3488 N N . ASN C 3 77 ? 144.471 125.768 182.849 1.00 111.59 77 ASN H N 1
ATOM 3489 C CA . ASN C 3 77 ? 143.513 126.860 182.682 1.00 111.59 77 ASN H CA 1
ATOM 3490 C C . ASN C 3 77 ? 143.137 127.478 184.031 1.00 111.59 77 ASN H C 1
ATOM 3491 O O . ASN C 3 77 ? 141.995 127.424 184.483 1.00 111.59 77 ASN H O 1
ATOM 3496 N N . GLN C 3 78 ? 144.144 128.069 184.667 1.00 108.61 78 GLN H N 1
ATOM 3497 C CA . GLN C 3 78 ? 143.955 128.710 185.957 1.00 108.61 78 GLN H CA 1
ATOM 3498 C C . GLN C 3 78 ? 144.583 130.094 185.943 1.00 108.61 78 GLN H C 1
ATOM 3499 O O . GLN C 3 78 ? 145.487 130.385 185.158 1.00 108.61 78 GLN H O 1
ATOM 3505 N N . PHE C 3 79 ? 144.083 130.948 186.830 1.00 105.30 79 PHE H N 1
ATOM 3506 C CA . PHE C 3 79 ? 144.659 132.258 187.083 1.00 105.30 79 PHE H CA 1
ATOM 3507 C C . PHE C 3 79 ? 144.918 132.394 188.573 1.00 105.30 79 PHE H C 1
ATOM 3508 O O . PHE C 3 79 ? 144.367 131.647 189.384 1.00 105.30 79 PHE H O 1
ATOM 3516 N N . PHE C 3 80 ? 145.767 133.350 188.932 1.00 103.81 80 PHE H N 1
ATOM 3517 C CA . PHE C 3 80 ? 146.153 133.553 190.321 1.00 103.81 80 PHE H CA 1
ATOM 3518 C C . PHE C 3 80 ? 146.288 135.042 190.585 1.00 103.81 80 PHE H C 1
ATOM 3519 O O . PHE C 3 80 ? 147.032 135.734 189.886 1.00 103.81 80 PHE H O 1
ATOM 3527 N N . LEU C 3 81 ? 145.571 135.528 191.589 1.00 104.35 81 LEU H N 1
ATOM 3528 C CA . LEU C 3 81 ? 145.627 136.922 192.006 1.00 104.35 81 LEU H CA 1
ATOM 3529 C C . LEU C 3 81 ? 146.286 136.972 193.377 1.00 104.35 81 LEU H C 1
ATOM 3530 O O . LEU C 3 81 ? 145.737 136.450 194.352 1.00 104.35 81 LEU H O 1
ATOM 3535 N N . GLN C 3 82 ? 147.459 137.591 193.452 1.00 107.88 82 GLN H N 1
ATOM 3536 C CA . GLN C 3 82 ? 148.213 137.698 194.693 1.00 107.88 82 GLN H CA 1
ATOM 3537 C C . GLN C 3 82 ? 148.139 139.129 195.206 1.00 107.88 82 GLN H C 1
ATOM 3538 O O . GLN C 3 82 ? 148.527 140.065 194.500 1.00 107.88 82 GLN H O 1
ATOM 3544 N N . LEU C 3 83 ? 147.644 139.291 196.426 1.00 113.78 83 LEU H N 1
ATOM 3545 C CA . LEU C 3 83 ? 147.679 140.563 197.142 1.00 113.78 83 LEU H CA 1
ATOM 3546 C C . LEU C 3 83 ? 148.728 140.413 198.237 1.00 113.78 83 LEU H C 1
ATOM 3547 O O . LEU C 3 83 ? 148.486 139.754 199.251 1.00 113.78 83 LEU H O 1
ATOM 3552 N N . ILE C 3 84 ? 149.892 141.030 198.029 1.00 117.17 84 ILE H N 1
ATOM 3553 C CA . ILE C 3 84 ? 151.044 140.726 198.871 1.00 117.17 84 ILE H CA 1
ATOM 3554 C C . ILE C 3 84 ? 150.848 141.228 200.296 1.00 117.17 84 ILE H C 1
ATOM 3555 O O . ILE C 3 84 ? 151.355 140.620 201.246 1.00 117.17 84 ILE H O 1
ATOM 3560 N N . SER C 3 85 ? 150.116 142.324 200.481 1.00 121.28 85 SER H N 1
ATOM 3561 C CA . SER C 3 85 ? 149.892 142.898 201.807 1.00 121.28 85 SER H CA 1
ATOM 3562 C C . SER C 3 85 ? 148.417 143.267 201.925 1.00 121.28 85 SER H C 1
ATOM 3563 O O . SER C 3 85 ? 148.014 144.370 201.545 1.00 121.28 85 SER H O 1
ATOM 3566 N N . VAL C 3 86 ? 147.617 142.344 202.456 1.00 121.91 86 VAL H N 1
ATOM 3567 C CA . VAL C 3 86 ? 146.187 142.584 202.582 1.00 121.91 86 VAL H CA 1
ATOM 3568 C C . VAL C 3 86 ? 145.926 143.551 203.725 1.00 121.91 86 VAL H C 1
ATOM 3569 O O . VAL C 3 86 ? 146.765 143.736 204.617 1.00 121.91 86 VAL H O 1
ATOM 3573 N N . THR C 3 87 ? 144.756 144.183 203.699 1.00 122.50 87 THR H N 1
ATOM 3574 C CA . THR C 3 87 ? 144.366 145.139 204.720 1.00 122.50 87 THR H CA 1
ATOM 3575 C C . THR C 3 87 ? 142.879 144.977 204.998 1.00 122.50 87 THR H C 1
ATOM 3576 O O . THR C 3 87 ? 142.215 144.102 204.439 1.00 122.50 87 THR H O 1
ATOM 3580 N N . THR C 3 88 ? 142.363 145.830 205.882 1.00 124.13 88 THR H N 1
ATOM 3581 C CA . THR C 3 88 ? 140.936 145.818 206.180 1.00 124.13 88 THR H CA 1
ATOM 3582 C C . THR C 3 88 ? 140.120 146.214 204.956 1.00 124.13 88 THR H C 1
ATOM 3583 O O . THR C 3 88 ? 138.984 145.764 204.777 1.00 124.13 88 THR H O 1
ATOM 3587 N N . GLU C 3 89 ? 140.691 147.058 204.095 1.00 123.83 89 GLU H N 1
ATOM 3588 C CA . GLU C 3 89 ? 139.958 147.537 202.928 1.00 123.83 89 GLU H CA 1
ATOM 3589 C C . GLU C 3 89 ? 139.815 146.465 201.858 1.00 123.83 89 GLU H C 1
ATOM 3590 O O . GLU C 3 89 ? 139.007 146.614 200.935 1.00 123.83 89 GLU H O 1
ATOM 3596 N N . ASP C 3 90 ? 140.585 145.380 201.957 1.00 118.13 90 ASP H N 1
ATOM 3597 C CA . ASP C 3 90 ? 140.662 144.435 200.848 1.00 118.13 90 ASP H CA 1
ATOM 3598 C C . ASP C 3 90 ? 139.507 143.442 200.861 1.00 118.13 90 ASP H C 1
ATOM 3599 O O . ASP C 3 90 ? 139.346 142.663 199.915 1.00 118.13 90 ASP H O 1
ATOM 3604 N N . THR C 3 91 ? 138.698 143.441 201.916 1.00 113.97 91 THR H N 1
ATOM 3605 C CA . THR C 3 91 ? 137.557 142.536 201.957 1.00 113.97 91 THR H CA 1
ATOM 3606 C C . THR C 3 91 ? 136.508 142.950 200.935 1.00 113.97 91 THR H C 1
ATOM 3607 O O . THR C 3 91 ? 136.035 144.090 200.938 1.00 113.97 91 THR H O 1
ATOM 3611 N N . ALA C 3 92 ? 136.152 142.022 200.053 1.00 104.79 92 ALA H N 1
ATOM 3612 C CA . ALA C 3 92 ? 135.199 142.284 198.981 1.00 104.79 92 ALA H CA 1
ATOM 3613 C C . ALA C 3 92 ? 134.883 140.962 198.296 1.00 104.79 92 ALA H C 1
ATOM 3614 O O . ALA C 3 92 ? 135.403 139.906 198.668 1.00 104.79 92 ALA H O 1
ATOM 3616 N N . THR C 3 93 ? 134.021 141.030 197.288 1.00 100.07 93 THR H N 1
ATOM 3617 C CA . THR C 3 93 ? 133.682 139.883 196.457 1.00 100.07 93 THR H CA 1
ATOM 3618 C C . THR C 3 93 ? 134.465 139.984 195.156 1.00 100.07 93 THR H C 1
ATOM 3619 O O . THR C 3 93 ? 134.345 140.979 194.436 1.00 100.07 93 THR H O 1
ATOM 3623 N N . TYR C 3 94 ? 135.255 138.960 194.855 1.00 98.68 94 TYR H N 1
ATOM 3624 C CA . TYR C 3 94 ? 136.170 138.988 193.723 1.00 98.68 94 TYR H CA 1
ATOM 3625 C C . TYR C 3 94 ? 135.630 138.133 192.587 1.00 98.68 94 TYR H C 1
ATOM 3626 O O . TYR C 3 94 ? 135.492 136.915 192.733 1.00 98.68 94 TYR H O 1
ATOM 3635 N N . TYR C 3 95 ? 135.331 138.772 191.461 1.00 96.68 95 TYR H N 1
ATOM 3636 C CA . TYR C 3 95 ? 134.921 138.086 190.245 1.00 96.68 95 TYR H CA 1
ATOM 3637 C C . TYR C 3 95 ? 136.071 138.105 189.252 1.00 96.68 95 TYR H C 1
ATOM 3638 O O . TYR C 3 95 ? 136.857 139.056 189.221 1.00 96.68 95 TYR H O 1
ATOM 3647 N N . CYS C 3 96 ? 136.170 137.058 188.441 1.00 99.10 96 CYS H N 1
ATOM 3648 C CA . CYS C 3 96 ? 137.048 137.063 187.280 1.00 99.10 96 CYS H CA 1
ATOM 3649 C C . CYS C 3 96 ? 136.191 136.926 186.030 1.00 99.10 96 CYS H C 1
ATOM 3650 O O . CYS C 3 96 ? 135.618 135.863 185.779 1.00 99.10 96 CYS H O 1
ATOM 3653 N N . ALA C 3 97 ? 136.098 138.005 185.258 1.00 94.68 97 ALA H N 1
ATOM 3654 C CA . ALA C 3 97 ? 135.247 138.066 184.080 1.00 94.68 97 ALA H CA 1
ATOM 3655 C C . ALA C 3 97 ? 136.114 138.136 182.835 1.00 94.68 97 ALA H C 1
ATOM 3656 O O . ALA C 3 97 ? 137.170 138.776 182.846 1.00 94.68 97 ALA H O 1
ATOM 3658 N N . ARG C 3 98 ? 135.670 137.483 181.769 1.00 94.87 98 ARG H N 1
ATOM 3659 C CA . ARG C 3 98 ? 136.424 137.456 180.529 1.00 94.87 98 ARG H CA 1
ATOM 3660 C C . ARG C 3 98 ? 135.963 138.564 179.592 1.00 94.87 98 ARG H C 1
ATOM 3661 O O . ARG C 3 98 ? 134.937 139.211 179.803 1.00 94.87 98 ARG H O 1
ATOM 3669 N N . GLU C 3 99 ? 136.742 138.775 178.537 1.00 94.51 99 GLU H N 1
ATOM 3670 C CA . GLU C 3 99 ? 136.405 139.746 177.512 1.00 94.51 99 GLU H CA 1
ATOM 3671 C C . GLU C 3 99 ? 137.107 139.353 176.224 1.00 94.51 99 GLU H C 1
ATOM 3672 O O . GLU C 3 99 ? 138.205 138.792 176.247 1.00 94.51 99 GLU H O 1
ATOM 3678 N N . ARG C 3 100 ? 136.457 139.635 175.100 1.00 93.98 100 ARG H N 1
ATOM 3679 C CA . ARG C 3 100 ? 137.080 139.379 173.811 1.00 93.98 100 ARG H CA 1
ATOM 3680 C C . ARG C 3 100 ? 138.307 140.263 173.661 1.00 93.98 100 ARG H C 1
ATOM 3681 O O . ARG C 3 100 ? 138.256 141.465 173.931 1.00 93.98 100 ARG H O 1
ATOM 3689 N N . ASN C 3 101 ? 139.416 139.666 173.237 1.00 92.46 101 ASN H N 1
ATOM 3690 C CA . ASN C 3 101 ? 140.692 140.357 173.300 1.00 92.46 101 ASN H CA 1
ATOM 3691 C C . ASN C 3 101 ? 140.749 141.498 172.286 1.00 92.46 101 ASN H C 1
ATOM 3692 O O . ASN C 3 101 ? 139.885 141.652 171.420 1.00 92.46 101 ASN H O 1
ATOM 3697 N N . TYR C 3 102 ? 141.798 142.304 172.421 1.00 82.04 102 TYR H N 1
ATOM 3698 C CA . TYR C 3 102 ? 141.966 143.522 171.642 1.00 82.04 102 TYR H CA 1
ATOM 3699 C C . TYR C 3 102 ? 141.940 143.232 170.147 1.00 82.04 102 TYR H C 1
ATOM 3700 O O . TYR C 3 102 ? 142.376 142.174 169.687 1.00 82.04 102 TYR H O 1
ATOM 3709 N N . ASP C 3 103 ? 141.423 144.192 169.387 1.00 85.93 103 ASP H N 1
ATOM 3710 C CA . ASP C 3 103 ? 141.340 144.087 167.939 1.00 85.93 103 ASP H CA 1
ATOM 3711 C C . ASP C 3 103 ? 141.616 145.450 167.328 1.00 85.93 103 ASP H C 1
ATOM 3712 O O . ASP C 3 103 ? 141.143 146.470 167.833 1.00 85.93 103 ASP H O 1
ATOM 3717 N N . TYR C 3 104 ? 142.375 145.462 166.232 1.00 81.43 104 TYR H N 1
ATOM 3718 C CA . TYR C 3 104 ? 142.789 146.725 165.634 1.00 81.43 104 TYR H CA 1
ATOM 3719 C C . TYR C 3 104 ? 141.638 147.469 164.974 1.00 81.43 104 TYR H C 1
ATOM 3720 O O . TYR C 3 104 ? 141.736 148.684 164.781 1.00 81.43 104 TYR H O 1
ATOM 3729 N N . ASP C 3 105 ? 140.557 146.777 164.621 1.00 89.42 105 ASP H N 1
ATOM 3730 C CA . ASP C 3 105 ? 139.429 147.442 163.978 1.00 89.42 105 ASP H CA 1
ATOM 3731 C C . ASP C 3 105 ? 138.523 148.108 165.007 1.00 89.42 105 ASP H C 1
ATOM 3732 O O . ASP C 3 105 ? 138.315 149.325 164.975 1.00 89.42 105 ASP H O 1
ATOM 3737 N N . ASP C 3 106 ? 137.974 147.319 165.927 1.00 88.29 106 ASP H N 1
ATOM 3738 C CA . ASP C 3 106 ? 137.122 147.816 167.006 1.00 88.29 106 ASP H CA 1
ATOM 3739 C C . ASP C 3 106 ? 137.640 147.206 168.303 1.00 88.29 106 ASP H C 1
ATOM 3740 O O . ASP C 3 106 ? 137.361 146.044 168.606 1.00 88.29 106 ASP H O 1
ATOM 3745 N N . TYR C 3 107 ? 138.390 147.993 169.063 1.00 81.71 107 TYR H N 1
ATOM 3746 C CA . TYR C 3 107 ? 139.119 147.485 170.211 1.00 81.71 107 TYR H CA 1
ATOM 3747 C C . TYR C 3 107 ? 138.239 147.435 171.454 1.00 81.71 107 TYR H C 1
ATOM 3748 O O . TYR C 3 107 ? 137.165 148.035 171.510 1.00 81.71 107 TYR H O 1
ATOM 3757 N N . TYR C 3 108 ? 138.708 146.693 172.460 1.00 81.04 108 TYR H N 1
ATOM 3758 C CA . TYR C 3 108 ? 138.167 146.761 173.817 1.00 81.04 108 TYR H CA 1
ATOM 3759 C C . TYR C 3 108 ? 136.664 146.470 173.829 1.00 81.04 108 TYR H C 1
ATOM 3760 O O . TYR C 3 108 ? 135.843 147.350 174.070 1.00 81.04 108 TYR H O 1
ATOM 3769 N N . TYR C 3 109 ? 136.314 145.224 173.517 1.00 88.02 109 TYR H N 1
ATOM 3770 C CA . TYR C 3 109 ? 134.903 144.942 173.280 1.00 88.02 109 TYR H CA 1
ATOM 3771 C C . TYR C 3 109 ? 134.012 145.182 174.496 1.00 88.02 109 TYR H C 1
ATOM 3772 O O . TYR C 3 109 ? 133.281 146.177 174.528 1.00 88.02 109 TYR H O 1
ATOM 3781 N N . ALA C 3 110 ? 134.085 144.312 175.501 1.00 89.90 110 ALA H N 1
ATOM 3782 C CA . ALA C 3 110 ? 133.309 144.428 176.735 1.00 89.90 110 ALA H CA 1
ATOM 3783 C C . ALA C 3 110 ? 133.616 143.214 177.596 1.00 89.90 110 ALA H C 1
ATOM 3784 O O . ALA C 3 110 ? 134.059 142.181 177.092 1.00 89.90 110 ALA H O 1
ATOM 3786 N N . MET C 3 111 ? 133.330 143.330 178.891 1.00 94.20 111 MET H N 1
ATOM 3787 C CA . MET C 3 111 ? 133.437 142.191 179.802 1.00 94.20 111 MET H CA 1
ATOM 3788 C C . MET C 3 111 ? 132.082 141.499 179.839 1.00 94.20 111 MET H C 1
ATOM 3789 O O . MET C 3 111 ? 131.204 141.843 180.628 1.00 94.20 111 MET H O 1
ATOM 3794 N N . ASP C 3 112 ? 131.915 140.497 178.976 1.00 96.20 112 ASP H N 1
ATOM 3795 C CA . ASP C 3 112 ? 130.604 139.889 178.779 1.00 96.20 112 ASP H CA 1
ATOM 3796 C C . ASP C 3 112 ? 130.273 138.877 179.870 1.00 96.20 112 ASP H C 1
ATOM 3797 O O . ASP C 3 112 ? 129.293 139.040 180.603 1.00 96.20 112 ASP H O 1
ATOM 3802 N N . TYR C 3 113 ? 131.073 137.825 179.992 1.00 96.13 113 TYR H N 1
ATOM 3803 C CA . TYR C 3 113 ? 130.774 136.730 180.903 1.00 96.13 113 TYR H CA 1
ATOM 3804 C C . TYR C 3 113 ? 131.530 136.910 182.210 1.00 96.13 113 TYR H C 1
ATOM 3805 O O . TYR C 3 113 ? 132.740 137.150 182.205 1.00 96.13 113 TYR H O 1
ATOM 3814 N N . TRP C 3 114 ? 130.815 136.783 183.321 1.00 92.83 114 TRP H N 1
ATOM 3815 C CA . TRP C 3 114 ? 131.376 136.918 184.655 1.00 92.83 114 TRP H CA 1
ATOM 3816 C C . TRP C 3 114 ? 131.294 135.586 185.386 1.00 92.83 114 TRP H C 1
ATOM 3817 O O . TRP C 3 114 ? 130.567 134.674 184.989 1.00 92.83 114 TRP H O 1
ATOM 3828 N N . GLY C 3 115 ? 132.052 135.484 186.473 1.00 100.44 115 GLY H N 1
ATOM 3829 C CA . GLY C 3 115 ? 131.986 134.338 187.348 1.00 100.44 115 GLY H CA 1
ATOM 3830 C C . GLY C 3 115 ? 131.102 134.610 188.552 1.00 100.44 115 GLY H C 1
ATOM 3831 O O . GLY C 3 115 ? 130.711 135.738 188.829 1.00 100.44 115 GLY H O 1
ATOM 3832 N N . GLN C 3 116 ? 130.790 133.537 189.280 1.00 105.23 116 GLN H N 1
ATOM 3833 C CA . GLN C 3 116 ? 129.957 133.682 190.467 1.00 105.23 116 GLN H CA 1
ATOM 3834 C C . GLN C 3 116 ? 130.682 134.396 191.597 1.00 105.23 116 GLN H C 1
ATOM 3835 O O . GLN C 3 116 ? 130.033 134.838 192.550 1.00 105.23 116 GLN H O 1
ATOM 3841 N N . GLY C 3 117 ? 131.998 134.518 191.516 1.00 104.25 117 GLY H N 1
ATOM 3842 C CA . GLY C 3 117 ? 132.756 135.276 192.484 1.00 104.25 117 GLY H CA 1
ATOM 3843 C C . GLY C 3 117 ? 132.913 134.555 193.810 1.00 104.25 117 GLY H C 1
ATOM 3844 O O . GLY C 3 117 ? 132.161 133.648 194.161 1.00 104.25 117 GLY H O 1
ATOM 3845 N N . THR C 3 118 ? 133.924 134.981 194.560 1.00 105.05 118 THR H N 1
ATOM 3846 C CA . THR C 3 118 ? 134.207 134.439 195.878 1.00 105.05 118 THR H CA 1
ATOM 3847 C C . THR C 3 118 ? 134.328 135.579 196.874 1.00 105.05 118 THR H C 1
ATOM 3848 O O . THR C 3 118 ? 134.831 136.656 196.542 1.00 105.05 118 THR H O 1
ATOM 3852 N N . THR C 3 119 ? 133.853 135.342 198.090 1.00 107.05 119 THR H N 1
ATOM 3853 C CA . THR C 3 119 ? 133.913 136.338 199.146 1.00 107.05 119 THR H CA 1
ATOM 3854 C C . THR C 3 119 ? 135.241 136.230 199.880 1.00 107.05 119 THR H C 1
ATOM 3855 O O . THR C 3 119 ? 135.725 135.130 200.154 1.00 107.05 119 THR H O 1
ATOM 3859 N N . LEU C 3 120 ? 135.830 137.381 200.190 1.00 111.37 120 LEU H N 1
ATOM 3860 C CA . LEU C 3 120 ? 137.107 137.446 200.888 1.00 111.37 120 LEU H CA 1
ATOM 3861 C C . LEU C 3 120 ? 136.941 138.343 202.103 1.00 111.37 120 LEU H C 1
ATOM 3862 O O . LEU C 3 120 ? 136.427 139.459 201.987 1.00 111.37 120 LEU H O 1
ATOM 3867 N N . THR C 3 121 ? 137.371 137.855 203.262 1.00 115.87 121 THR H N 1
ATOM 3868 C CA . THR C 3 121 ? 137.279 138.591 204.515 1.00 115.87 121 THR H CA 1
ATOM 3869 C C . THR C 3 121 ? 138.642 138.585 205.190 1.00 115.87 121 THR H C 1
ATOM 3870 O O . THR C 3 121 ? 139.364 137.585 205.126 1.00 115.87 121 THR H O 1
ATOM 3874 N N . VAL C 3 122 ? 138.991 139.695 205.829 1.00 118.57 122 VAL H N 1
ATOM 3875 C CA . VAL C 3 122 ? 140.270 139.801 206.515 1.00 118.57 122 VAL H CA 1
ATOM 3876 C C . VAL C 3 122 ? 140.072 139.827 208.025 1.00 118.57 122 VAL H C 1
ATOM 3877 O O . VAL C 3 122 ? 138.985 140.128 208.515 1.00 118.57 122 VAL H O 1
ATOM 3881 N N . VAL D 3 2 ? 143.062 187.547 178.037 1.00 111.99 2 VAL I N 1
ATOM 3882 C CA . VAL D 3 2 ? 142.764 186.449 178.946 1.00 111.99 2 VAL I CA 1
ATOM 3883 C C . VAL D 3 2 ? 143.146 186.825 180.373 1.00 111.99 2 VAL I C 1
ATOM 3884 O O . VAL D 3 2 ? 144.248 187.306 180.628 1.00 111.99 2 VAL I O 1
ATOM 3888 N N . GLN D 3 3 ? 142.218 186.612 181.302 1.00 114.46 3 GLN I N 1
ATOM 3889 C CA . GLN D 3 3 ? 142.425 186.920 182.712 1.00 114.46 3 GLN I CA 1
ATOM 3890 C C . GLN D 3 3 ? 142.097 185.676 183.524 1.00 114.46 3 GLN I C 1
ATOM 3891 O O . GLN D 3 3 ? 140.946 185.230 183.542 1.00 114.46 3 GLN I O 1
ATOM 3897 N N . VAL D 3 4 ? 143.101 185.119 184.191 1.00 111.50 4 VAL I N 1
ATOM 3898 C CA . VAL D 3 4 ? 142.944 183.922 185.006 1.00 111.50 4 VAL I CA 1
ATOM 3899 C C . VAL D 3 4 ? 143.138 184.305 186.466 1.00 111.50 4 VAL I C 1
ATOM 3900 O O . VAL D 3 4 ? 143.895 185.231 186.780 1.00 111.50 4 VAL I O 1
ATOM 3904 N N . GLN D 3 5 ? 142.439 183.605 187.355 1.00 112.10 5 GLN I N 1
ATOM 3905 C CA . GLN D 3 5 ? 142.479 183.910 188.777 1.00 112.10 5 GLN I CA 1
ATOM 3906 C C . GLN D 3 5 ? 142.327 182.629 189.577 1.00 112.10 5 GLN I C 1
ATOM 3907 O O . GLN D 3 5 ? 141.391 181.859 189.346 1.00 112.10 5 GLN I O 1
ATOM 3913 N N . GLU D 3 6 ? 143.240 182.407 190.515 1.00 111.45 6 GLU I N 1
ATOM 3914 C CA . GLU D 3 6 ? 143.178 181.243 191.381 1.00 111.45 6 GLU I CA 1
ATOM 3915 C C . GLU D 3 6 ? 142.262 181.512 192.568 1.00 111.45 6 GLU I C 1
ATOM 3916 O O . GLU D 3 6 ? 141.934 182.656 192.887 1.00 111.45 6 GLU I O 1
ATOM 3922 N N . SER D 3 7 ? 141.847 180.434 193.220 1.00 113.81 7 SER I N 1
ATOM 3923 C CA . SER D 3 7 ? 140.974 180.524 194.383 1.00 113.81 7 SER I CA 1
ATOM 3924 C C . SER D 3 7 ? 141.282 179.339 195.292 1.00 113.81 7 SER I C 1
ATOM 3925 O O . SER D 3 7 ? 142.307 178.670 195.131 1.00 113.81 7 SER I O 1
ATOM 3928 N N . GLY D 3 8 ? 140.399 179.081 196.250 1.00 118.02 8 GLY I N 1
ATOM 3929 C CA . GLY D 3 8 ? 140.564 177.967 197.151 1.00 118.02 8 GLY I CA 1
ATOM 3930 C C . GLY D 3 8 ? 140.821 178.411 198.575 1.00 118.02 8 GLY I C 1
ATOM 3931 O O . GLY D 3 8 ? 140.899 179.606 198.874 1.00 118.02 8 GLY I O 1
ATOM 3932 N N . PRO D 3 9 ? 140.957 177.450 199.483 1.00 119.98 9 PRO I N 1
ATOM 3933 C CA . PRO D 3 9 ? 141.188 177.787 200.891 1.00 119.98 9 PRO I CA 1
ATOM 3934 C C . PRO D 3 9 ? 142.546 178.441 201.088 1.00 119.98 9 PRO I C 1
ATOM 3935 O O . PRO D 3 9 ? 143.405 178.458 200.205 1.00 119.98 9 PRO I O 1
ATOM 3939 N N . GLY D 3 10 ? 142.731 178.991 202.284 1.00 121.06 10 GLY I N 1
ATOM 3940 C CA . GLY D 3 10 ? 143.996 179.593 202.646 1.00 121.06 10 GLY I CA 1
ATOM 3941 C C . GLY D 3 10 ? 144.693 178.829 203.750 1.00 121.06 10 GLY I C 1
ATOM 3942 O O . GLY D 3 10 ? 145.925 178.807 203.823 1.00 121.06 10 GLY I O 1
ATOM 3943 N N . LEU D 3 11 ? 143.908 178.192 204.614 1.00 120.87 11 LEU I N 1
ATOM 3944 C CA . LEU D 3 11 ? 144.428 177.415 205.728 1.00 120.87 11 LEU I CA 1
ATOM 3945 C C . LEU D 3 11 ? 143.666 176.103 205.798 1.00 120.87 11 LEU I C 1
ATOM 3946 O O . LEU D 3 11 ? 142.431 176.098 205.796 1.00 120.87 11 LEU I O 1
ATOM 3951 N N . VAL D 3 12 ? 144.401 174.993 205.854 1.00 121.29 12 VAL I N 1
ATOM 3952 C CA . VAL D 3 12 ? 143.808 173.668 205.944 1.00 121.29 12 VAL I CA 1
ATOM 3953 C C . VAL D 3 12 ? 144.518 172.886 207.039 1.00 121.29 12 VAL I C 1
ATOM 3954 O O . VAL D 3 12 ? 145.638 173.206 207.441 1.00 121.29 12 VAL I O 1
ATOM 3958 N N . LYS D 3 13 ? 143.855 171.869 207.516 1.00 122.43 13 LYS I N 1
ATOM 3959 C CA . LYS D 3 13 ? 144.486 171.033 208.521 1.00 122.43 13 LYS I CA 1
ATOM 3960 C C . LYS D 3 13 ? 145.319 169.947 207.854 1.00 122.43 13 LYS I C 1
ATOM 3961 O O . LYS D 3 13 ? 144.992 169.496 206.753 1.00 122.43 13 LYS I O 1
ATOM 3967 N N . PRO D 3 14 ? 146.409 169.515 208.484 1.00 123.95 14 PRO I N 1
ATOM 3968 C CA . PRO D 3 14 ? 147.215 168.441 207.899 1.00 123.95 14 PRO I CA 1
ATOM 3969 C C . PRO D 3 14 ? 146.421 167.148 207.790 1.00 123.95 14 PRO I C 1
ATOM 3970 O O . PRO D 3 14 ? 145.425 166.936 208.485 1.00 123.95 14 PRO I O 1
ATOM 3974 N N . SER D 3 15 ? 146.881 166.279 206.889 1.00 124.20 15 SER I N 1
ATOM 3975 C CA . SER D 3 15 ? 146.227 165.000 206.606 1.00 124.20 15 SER I CA 1
ATOM 3976 C C . SER D 3 15 ? 144.776 165.198 206.172 1.00 124.20 15 SER I C 1
ATOM 3977 O O . SER D 3 15 ? 143.892 164.413 206.517 1.00 124.20 15 SER I O 1
ATOM 3980 N N . GLN D 3 16 ? 144.530 166.256 205.410 1.00 122.82 16 GLN I N 1
ATOM 3981 C CA . GLN D 3 16 ? 143.216 166.561 204.863 1.00 122.82 16 GLN I CA 1
ATOM 3982 C C . GLN D 3 16 ? 143.319 166.653 203.343 1.00 122.82 16 GLN I C 1
ATOM 3983 O O . GLN D 3 16 ? 144.376 166.417 202.754 1.00 122.82 16 GLN I O 1
ATOM 3989 N N . SER D 3 17 ? 142.205 166.998 202.704 1.00 120.00 17 SER I N 1
ATOM 3990 C CA . SER D 3 17 ? 142.126 167.103 201.252 1.00 120.00 17 SER I CA 1
ATOM 3991 C C . SER D 3 17 ? 141.622 168.489 200.883 1.00 120.00 17 SER I C 1
ATOM 3992 O O . SER D 3 17 ? 140.560 168.911 201.353 1.00 120.00 17 SER I O 1
ATOM 3995 N N . LEU D 3 18 ? 142.378 169.191 200.046 1.00 116.91 18 LEU I N 1
ATOM 3996 C CA . LEU D 3 18 ? 142.003 170.518 199.590 1.00 116.91 18 LEU I CA 1
ATOM 3997 C C . LEU D 3 18 ? 141.496 170.456 198.152 1.00 116.91 18 LEU I C 1
ATOM 3998 O O . LEU D 3 18 ? 141.456 169.398 197.521 1.00 116.91 18 LEU I O 1
ATOM 4003 N N . SER D 3 19 ? 141.107 171.617 197.629 1.00 112.57 19 SER I N 1
ATOM 4004 C CA . SER D 3 19 ? 140.649 171.715 196.246 1.00 112.57 19 SER I CA 1
ATOM 4005 C C . SER D 3 19 ? 140.758 173.172 195.823 1.00 112.57 19 SER I C 1
ATOM 4006 O O . SER D 3 19 ? 140.062 174.028 196.378 1.00 112.57 19 SER I O 1
ATOM 4009 N N . LEU D 3 20 ? 141.619 173.448 194.853 1.00 107.65 20 LEU I N 1
ATOM 4010 C CA . LEU D 3 20 ? 141.815 174.794 194.341 1.00 107.65 20 LEU I CA 1
ATOM 4011 C C . LEU D 3 20 ? 140.995 175.001 193.074 1.00 107.65 20 LEU I C 1
ATOM 4012 O O . LEU D 3 20 ? 140.436 174.064 192.503 1.00 107.65 20 LEU I O 1
ATOM 4017 N N . THR D 3 21 ? 140.926 176.254 192.636 1.00 110.18 21 THR I N 1
ATOM 4018 C CA . THR D 3 21 ? 140.156 176.609 191.456 1.00 110.18 21 THR I CA 1
ATOM 4019 C C . THR D 3 21 ? 140.954 177.594 190.616 1.00 110.18 21 THR I C 1
ATOM 4020 O O . THR D 3 21 ? 141.715 178.412 191.136 1.00 110.18 21 THR I O 1
ATOM 4024 N N . CYS D 3 22 ? 140.775 177.500 189.304 1.00 111.48 22 CYS I N 1
ATOM 4025 C CA . CYS D 3 22 ? 141.529 178.290 188.340 1.00 111.48 22 CYS I CA 1
ATOM 4026 C C . CYS D 3 22 ? 140.559 178.864 187.307 1.00 111.48 22 CYS I C 1
ATOM 4027 O O . CYS D 3 22 ? 140.722 178.700 186.102 1.00 111.48 22 CYS I O 1
ATOM 4030 N N . THR D 3 23 ? 139.493 179.505 187.788 1.00 113.34 23 THR I N 1
ATOM 4031 C CA . THR D 3 23 ? 138.487 180.080 186.901 1.00 113.34 23 THR I CA 1
ATOM 4032 C C . THR D 3 23 ? 139.132 180.953 185.833 1.00 113.34 23 THR I C 1
ATOM 4033 O O . THR D 3 23 ? 139.754 181.974 186.137 1.00 113.34 23 THR I O 1
ATOM 4037 N N . VAL D 3 24 ? 138.978 180.545 184.577 1.00 111.43 24 VAL I N 1
ATOM 4038 C CA . VAL D 3 24 ? 139.529 181.262 183.435 1.00 111.43 24 VAL I CA 1
ATOM 4039 C C . VAL D 3 24 ? 138.436 182.135 182.841 1.00 111.43 24 VAL I C 1
ATOM 4040 O O . VAL D 3 24 ? 137.328 181.657 182.571 1.00 111.43 24 VAL I O 1
ATOM 4044 N N . THR D 3 25 ? 138.744 183.410 182.635 1.00 115.86 25 THR I N 1
ATOM 4045 C CA . THR D 3 25 ? 137.802 184.361 182.070 1.00 115.86 25 THR I CA 1
ATOM 4046 C C . THR D 3 25 ? 138.326 184.893 180.744 1.00 115.86 25 THR I C 1
ATOM 4047 O O . THR D 3 25 ? 139.536 185.012 180.536 1.00 115.86 25 THR I O 1
ATOM 4051 N N . GLY D 3 26 ? 137.399 185.212 179.846 1.00 117.76 26 GLY I N 1
ATOM 4052 C CA . GLY D 3 26 ? 137.753 185.789 178.568 1.00 117.76 26 GLY I CA 1
ATOM 4053 C C . GLY D 3 26 ? 138.258 184.815 177.531 1.00 117.76 26 GLY I C 1
ATOM 4054 O O . GLY D 3 26 ? 138.664 185.248 176.447 1.00 117.76 26 GLY I O 1
ATOM 4055 N N . TYR D 3 27 ? 138.246 183.516 177.820 1.00 116.24 27 TYR I N 1
ATOM 4056 C CA . TYR D 3 27 ? 138.726 182.532 176.862 1.00 116.24 27 TYR I CA 1
ATOM 4057 C C . TYR D 3 27 ? 138.181 181.164 177.240 1.00 116.24 27 TYR I C 1
ATOM 4058 O O . TYR D 3 27 ? 137.818 180.924 178.395 1.00 116.24 27 TYR I O 1
ATOM 4067 N N . SER D 3 28 ? 138.124 180.274 176.254 1.00 115.37 28 SER I N 1
ATOM 4068 C CA . SER D 3 28 ? 137.632 178.920 176.460 1.00 115.37 28 SER I CA 1
ATOM 4069 C C . SER D 3 28 ? 138.791 178.001 176.819 1.00 115.37 28 SER I C 1
ATOM 4070 O O . SER D 3 28 ? 139.832 178.017 176.156 1.00 115.37 28 SER I O 1
ATOM 4073 N N . ILE D 3 29 ? 138.602 177.191 177.865 1.00 113.56 29 ILE I N 1
ATOM 4074 C CA . ILE D 3 29 ? 139.673 176.322 178.351 1.00 113.56 29 ILE I CA 1
ATOM 4075 C C . ILE D 3 29 ? 139.864 175.079 177.504 1.00 113.56 29 ILE I C 1
ATOM 4076 O O . ILE D 3 29 ? 140.702 174.236 177.846 1.00 113.56 29 ILE I O 1
ATOM 4081 N N . THR D 3 30 ? 139.116 174.930 176.414 1.00 112.71 30 THR I N 1
ATOM 4082 C CA . THR D 3 30 ? 139.152 173.708 175.628 1.00 112.71 30 THR I CA 1
ATOM 4083 C C . THR D 3 30 ? 139.611 173.907 174.192 1.00 112.71 30 THR I C 1
ATOM 4084 O O . THR D 3 30 ? 139.663 172.927 173.441 1.00 112.71 30 THR I O 1
ATOM 4088 N N . SER D 3 31 ? 139.936 175.131 173.775 1.00 110.47 31 SER I N 1
ATOM 4089 C CA . SER D 3 31 ? 140.177 175.353 172.350 1.00 110.47 31 SER I CA 1
ATOM 4090 C C . SER D 3 31 ? 141.602 174.995 171.934 1.00 110.47 31 SER I C 1
ATOM 4091 O O . SER D 3 31 ? 141.820 174.013 171.219 1.00 110.47 31 SER I O 1
ATOM 4094 N N . ASP D 3 32 ? 142.588 175.778 172.372 1.00 105.65 32 ASP I N 1
ATOM 4095 C CA . ASP D 3 32 ? 143.955 175.573 171.900 1.00 105.65 32 ASP I CA 1
ATOM 4096 C C . ASP D 3 32 ? 144.977 175.855 172.993 1.00 105.65 32 ASP I C 1
ATOM 4097 O O . ASP D 3 32 ? 146.049 176.406 172.725 1.00 105.65 32 ASP I O 1
ATOM 4102 N N . TYR D 3 33 ? 144.679 175.485 174.234 1.00 100.27 33 TYR I N 1
ATOM 4103 C CA . TYR D 3 33 ? 145.610 175.786 175.313 1.00 100.27 33 TYR I CA 1
ATOM 4104 C C . TYR D 3 33 ? 145.533 174.724 176.395 1.00 100.27 33 TYR I C 1
ATOM 4105 O O . TYR D 3 33 ? 144.440 174.348 176.824 1.00 100.27 33 TYR I O 1
ATOM 4114 N N . ALA D 3 34 ? 146.696 174.252 176.828 1.00 94.64 34 ALA I N 1
ATOM 4115 C CA . ALA D 3 34 ? 146.811 173.351 177.962 1.00 94.64 34 ALA I CA 1
ATOM 4116 C C . ALA D 3 34 ? 147.209 174.150 179.192 1.00 94.64 34 ALA I C 1
ATOM 4117 O O . ALA D 3 34 ? 148.009 175.085 179.104 1.00 94.64 34 ALA I O 1
ATOM 4119 N N . TRP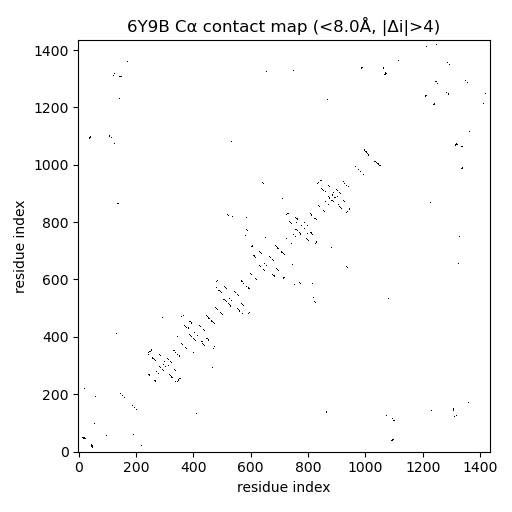 D 3 35 ? 146.647 173.784 180.337 1.00 95.63 35 TRP I N 1
ATOM 4120 C CA . TRP D 3 35 ? 146.853 174.514 181.578 1.00 95.63 35 TRP I CA 1
ATOM 4121 C C . TRP D 3 35 ? 147.602 173.642 182.571 1.00 95.63 35 TRP I C 1
ATOM 4122 O O . TRP D 3 35 ? 147.217 172.494 182.809 1.00 95.63 35 TRP I O 1
ATOM 4133 N N . ASN D 3 36 ? 148.669 174.189 183.146 1.00 92.15 36 ASN I N 1
ATOM 4134 C CA . ASN D 3 36 ? 149.506 173.470 184.091 1.00 92.15 36 ASN I CA 1
ATOM 4135 C C . ASN D 3 36 ? 149.307 174.041 185.484 1.00 92.15 36 ASN I C 1
ATOM 4136 O O . ASN D 3 36 ? 148.811 175.156 185.649 1.00 92.15 36 ASN I O 1
ATOM 4141 N N . TRP D 3 37 ? 149.700 173.264 186.486 1.00 95.46 37 TRP I N 1
ATOM 4142 C CA . TRP D 3 37 ? 149.652 173.685 187.878 1.00 95.46 37 TRP I CA 1
ATOM 4143 C C . TRP D 3 37 ? 151.064 173.683 188.440 1.00 95.46 37 TRP I C 1
ATOM 4144 O O . TRP D 3 37 ? 151.683 172.622 188.568 1.00 95.46 37 TRP I O 1
ATOM 4155 N N . ILE D 3 38 ? 151.568 174.865 188.773 1.00 93.50 38 ILE I N 1
ATOM 4156 C CA . ILE D 3 38 ? 152.908 175.032 189.316 1.00 93.50 38 ILE I CA 1
ATOM 4157 C C . ILE D 3 38 ? 152.785 175.594 190.722 1.00 93.50 38 ILE I C 1
ATOM 4158 O O . ILE D 3 38 ? 151.957 176.475 190.977 1.00 93.50 38 ILE I O 1
ATOM 4163 N N . ARG D 3 39 ? 153.603 175.082 191.635 1.00 96.10 39 ARG I N 1
ATOM 4164 C CA . ARG D 3 39 ? 153.647 175.585 192.997 1.00 96.10 39 ARG I CA 1
ATOM 4165 C C . ARG D 3 39 ? 155.061 176.032 193.335 1.00 96.10 39 ARG I C 1
ATOM 4166 O O . ARG D 3 39 ? 156.043 175.444 192.876 1.00 96.10 39 ARG I O 1
ATOM 4174 N N . GLN D 3 40 ? 155.154 177.087 194.139 1.00 98.02 40 GLN I N 1
ATOM 4175 C CA . GLN D 3 40 ? 156.428 177.704 194.490 1.00 98.02 40 GLN I CA 1
ATOM 4176 C C . GLN D 3 40 ? 156.588 177.669 196.002 1.00 98.02 40 GLN I C 1
ATOM 4177 O O . GLN D 3 40 ? 155.826 178.317 196.726 1.00 98.02 40 GLN I O 1
ATOM 4183 N N . PHE D 3 41 ? 157.580 176.923 196.473 1.00 101.86 41 PHE I N 1
ATOM 4184 C CA . PHE D 3 41 ? 157.828 176.813 197.897 1.00 101.86 41 PHE I CA 1
ATOM 4185 C C . PHE D 3 41 ? 158.385 178.125 198.444 1.00 101.86 41 PHE I C 1
ATOM 4186 O O . PHE D 3 41 ? 158.868 178.968 197.687 1.00 101.86 41 PHE I O 1
ATOM 4194 N N . PRO D 3 42 ? 158.312 178.328 199.768 1.00 107.05 42 PRO I N 1
ATOM 4195 C CA . PRO D 3 42 ? 158.825 179.575 200.353 1.00 107.05 42 PRO I CA 1
ATOM 4196 C C . PRO D 3 42 ? 160.301 179.818 200.077 1.00 107.05 42 PRO I C 1
ATOM 4197 O O . PRO D 3 42 ? 160.766 180.960 200.138 1.00 107.05 42 PRO I O 1
ATOM 4201 N N . GLY D 3 43 ? 161.046 178.759 199.773 1.00 106.78 43 GLY I N 1
ATOM 4202 C CA . GLY D 3 43 ? 162.456 178.900 199.472 1.00 106.78 43 GLY I CA 1
ATOM 4203 C C . GLY D 3 43 ? 162.725 179.309 198.038 1.00 106.78 43 GLY I C 1
ATOM 4204 O O . GLY D 3 43 ? 163.841 179.134 197.539 1.00 106.78 43 GLY I O 1
ATOM 4205 N N . ASN D 3 44 ? 161.709 179.861 197.371 1.00 105.40 44 ASN I N 1
ATOM 4206 C CA . ASN D 3 44 ? 161.803 180.274 195.970 1.00 105.40 44 ASN I CA 1
ATOM 4207 C C . ASN D 3 44 ? 162.255 179.113 195.086 1.00 105.40 44 ASN I C 1
ATOM 4208 O O . ASN D 3 44 ? 163.221 179.213 194.329 1.00 105.40 44 ASN I O 1
ATOM 4213 N N . LYS D 3 45 ? 161.539 177.999 195.194 1.00 103.00 45 LYS I N 1
ATOM 4214 C CA . LYS D 3 45 ? 161.830 176.789 194.435 1.00 103.00 45 LYS I CA 1
ATOM 4215 C C . LYS D 3 45 ? 160.556 176.364 193.720 1.00 103.00 45 LYS I C 1
ATOM 4216 O O . LYS D 3 45 ? 159.583 175.965 194.366 1.00 103.00 45 LYS I O 1
ATOM 4222 N N . LEU D 3 46 ? 160.560 176.452 192.395 1.00 94.90 46 LEU I N 1
ATOM 4223 C CA . LEU D 3 46 ? 159.382 176.113 191.615 1.00 94.90 46 LEU I CA 1
ATOM 4224 C C . LEU D 3 46 ? 159.291 174.609 191.399 1.00 94.90 46 LEU I C 1
ATOM 4225 O O . LEU D 3 46 ? 160.301 173.903 191.352 1.00 94.90 46 LEU I O 1
ATOM 4230 N N . GLU D 3 47 ? 158.061 174.122 191.267 1.00 96.29 47 GLU I N 1
ATOM 4231 C CA . GLU D 3 47 ? 157.822 172.709 191.013 1.00 96.29 47 GLU I CA 1
ATOM 4232 C C . GLU D 3 47 ? 156.582 172.567 190.149 1.00 96.29 47 GLU I C 1
ATOM 4233 O O . GLU D 3 47 ? 155.551 173.179 190.437 1.00 96.29 47 GLU I O 1
ATOM 4239 N N . TRP D 3 48 ? 156.685 171.759 189.101 1.00 87.19 48 TRP I N 1
ATOM 4240 C CA . TRP D 3 48 ? 155.577 171.521 188.188 1.00 87.19 48 TRP I CA 1
ATOM 4241 C C . TRP D 3 48 ? 154.780 170.321 188.680 1.00 87.19 48 TRP I C 1
ATOM 4242 O O . TRP D 3 48 ? 155.302 169.204 188.730 1.00 87.19 48 TRP I O 1
ATOM 4253 N N . MET D 3 49 ? 153.521 170.552 189.043 1.00 93.29 49 MET I N 1
ATOM 4254 C CA . MET D 3 49 ? 152.692 169.500 189.614 1.00 93.29 49 MET I CA 1
ATOM 4255 C C . MET D 3 49 ? 152.025 168.649 188.542 1.00 93.29 49 MET I C 1
ATOM 4256 O O . MET D 3 49 ? 152.105 167.419 188.584 1.00 93.29 49 MET I O 1
ATOM 4261 N N . GLY D 3 50 ? 151.364 169.282 187.585 1.00 88.85 50 GLY I N 1
ATOM 4262 C CA . GLY D 3 50 ? 150.701 168.542 186.530 1.00 88.85 50 GLY I CA 1
ATOM 4263 C C . GLY D 3 50 ? 150.010 169.498 185.589 1.00 88.85 50 GLY I C 1
ATOM 4264 O O . GLY D 3 50 ? 149.886 170.696 185.859 1.00 88.85 50 GLY I O 1
ATOM 4265 N N . TYR D 3 51 ? 149.560 168.946 184.467 1.00 88.18 51 TYR I N 1
ATOM 4266 C CA . TYR D 3 51 ? 148.867 169.724 183.456 1.00 88.18 51 TYR I CA 1
ATOM 4267 C C . TYR D 3 51 ? 147.634 168.960 183.010 1.00 88.18 51 TYR I C 1
ATOM 4268 O O . TYR D 3 51 ? 147.501 167.760 183.258 1.00 88.18 51 TYR I O 1
ATOM 4277 N N . ILE D 3 52 ? 146.726 169.668 182.346 1.00 91.45 52 ILE I N 1
ATOM 4278 C CA . ILE D 3 52 ? 145.519 169.062 181.799 1.00 91.45 52 ILE I CA 1
ATOM 4279 C C . ILE D 3 52 ? 145.306 169.613 180.398 1.00 91.45 52 ILE I C 1
ATOM 4280 O O . ILE D 3 52 ? 145.164 170.827 180.219 1.00 91.45 52 ILE I O 1
ATOM 4285 N N . SER D 3 53 ? 145.300 168.729 179.407 1.00 95.14 53 SER I N 1
ATOM 4286 C CA . SER D 3 53 ? 145.122 169.153 178.031 1.00 95.14 53 SER I CA 1
ATOM 4287 C C . SER D 3 53 ? 143.699 169.650 177.806 1.00 95.14 53 SER I C 1
ATOM 4288 O O . SER D 3 53 ? 142.809 169.483 178.642 1.00 95.14 53 SER I O 1
ATOM 4291 N N . ASN D 3 54 ? 143.487 170.271 176.648 1.00 100.24 54 ASN I N 1
ATOM 4292 C CA . ASN D 3 54 ? 142.158 170.749 176.294 1.00 100.24 54 ASN I CA 1
ATOM 4293 C C . ASN D 3 54 ? 141.214 169.626 175.899 1.00 100.24 54 ASN I C 1
ATOM 4294 O O . ASN D 3 54 ? 140.089 169.909 175.476 1.00 100.24 54 ASN I O 1
ATOM 4299 N N . SER D 3 55 ? 141.638 168.370 176.018 1.00 97.09 55 SER I N 1
ATOM 4300 C CA . SER D 3 55 ? 140.792 167.220 175.737 1.00 97.09 55 SER I CA 1
ATOM 4301 C C . SER D 3 55 ? 140.546 166.369 176.974 1.00 97.09 55 SER I C 1
ATOM 4302 O O . SER D 3 55 ? 140.063 165.240 176.852 1.00 97.09 55 SER I O 1
ATOM 4305 N N . GLY D 3 56 ? 140.868 166.881 178.160 1.00 93.09 56 GLY I N 1
ATOM 4306 C CA . GLY D 3 56 ? 140.706 166.138 179.387 1.00 93.09 56 GLY I CA 1
ATOM 4307 C C . GLY D 3 56 ? 141.881 165.265 179.766 1.00 93.09 56 GLY I C 1
ATOM 4308 O O . GLY D 3 56 ? 141.902 164.737 180.884 1.00 93.09 56 GLY I O 1
ATOM 4309 N N . SER D 3 57 ? 142.855 165.097 178.877 1.00 92.57 57 SER I N 1
ATOM 4310 C CA . SER D 3 57 ? 144.021 164.282 179.188 1.00 92.57 57 SER I CA 1
ATOM 4311 C C . SER D 3 57 ? 144.902 164.995 180.202 1.00 92.57 57 SER I C 1
ATOM 4312 O O . SER D 3 57 ? 145.226 166.174 180.038 1.00 92.57 57 SER I O 1
ATOM 4315 N N . THR D 3 58 ? 145.290 164.281 181.253 1.00 89.78 58 THR I N 1
ATOM 4316 C CA . THR D 3 58 ? 146.109 164.841 182.313 1.00 89.78 58 THR I CA 1
ATOM 4317 C C . THR D 3 58 ? 147.403 164.054 182.448 1.00 89.78 58 THR I C 1
ATOM 4318 O O . THR D 3 58 ? 147.503 162.898 182.030 1.00 89.78 58 THR I O 1
ATOM 4322 N N . SER D 3 59 ? 148.399 164.701 183.044 1.00 88.06 59 SER I N 1
ATOM 4323 C CA . SER D 3 59 ? 149.682 164.072 183.318 1.00 88.06 59 SER I CA 1
ATOM 4324 C C . SER D 3 59 ? 150.295 164.772 184.517 1.00 88.06 59 SER I C 1
ATOM 4325 O O . SER D 3 59 ? 150.448 165.995 184.507 1.00 88.06 59 SER I O 1
ATOM 4328 N N . TYR D 3 60 ? 150.641 164.004 185.542 1.00 92.84 60 TYR I N 1
ATOM 4329 C CA . TYR D 3 60 ? 151.082 164.562 186.808 1.00 92.84 60 TYR I CA 1
ATOM 4330 C C . TYR D 3 60 ? 152.564 164.304 187.032 1.00 92.84 60 TYR I C 1
ATOM 4331 O O . TYR D 3 60 ? 153.181 163.458 186.381 1.00 92.84 60 TYR I O 1
ATOM 4340 N N . ASN D 3 61 ? 153.125 165.055 187.966 1.00 95.03 61 ASN I N 1
ATOM 4341 C CA . ASN D 3 61 ? 154.508 164.849 188.362 1.00 95.03 61 ASN I CA 1
ATOM 4342 C C . ASN D 3 61 ? 154.635 163.500 189.060 1.00 95.03 61 ASN I C 1
ATOM 4343 O O . ASN D 3 61 ? 153.890 163.229 190.008 1.00 95.03 61 ASN I O 1
ATOM 4348 N N . PRO D 3 62 ? 155.546 162.630 188.622 1.00 95.28 62 PRO I N 1
ATOM 4349 C CA . PRO D 3 62 ? 155.660 161.308 189.259 1.00 95.28 62 PRO I CA 1
ATOM 4350 C C . PRO D 3 62 ? 156.004 161.364 190.734 1.00 95.28 62 PRO I C 1
ATOM 4351 O O . PRO D 3 62 ? 155.678 160.422 191.466 1.00 95.28 62 PRO I O 1
ATOM 4355 N N . SER D 3 63 ? 156.651 162.434 191.200 1.00 99.31 63 SER I N 1
ATOM 4356 C CA . SER D 3 63 ? 157.000 162.530 192.612 1.00 99.31 63 SER I CA 1
ATOM 4357 C C . SER D 3 63 ? 155.775 162.658 193.505 1.00 99.31 63 SER I C 1
ATOM 4358 O O . SER D 3 63 ? 155.864 162.368 194.702 1.00 99.31 63 SER I O 1
ATOM 4361 N N . LEU D 3 64 ? 154.638 163.089 192.957 1.00 103.95 64 LEU I N 1
ATOM 4362 C CA . LEU D 3 64 ? 153.397 163.158 193.716 1.00 103.95 64 LEU I CA 1
ATOM 4363 C C . LEU D 3 64 ? 152.215 162.690 192.879 1.00 103.95 64 LEU I C 1
ATOM 4364 O O . LEU D 3 64 ? 151.092 163.171 193.061 1.00 103.95 64 LEU I O 1
ATOM 4369 N N . LYS D 3 65 ? 152.448 161.749 191.961 1.00 108.38 65 LYS I N 1
ATOM 4370 C CA . LYS D 3 65 ? 151.392 161.314 191.054 1.00 108.38 65 LYS I CA 1
ATOM 4371 C C . LYS D 3 65 ? 150.254 160.627 191.796 1.00 108.38 65 LYS I C 1
ATOM 4372 O O . LYS D 3 65 ? 149.097 160.706 191.367 1.00 108.38 65 LYS I O 1
ATOM 4378 N N . SER D 3 66 ? 150.555 159.956 192.907 1.00 110.30 66 SER I N 1
ATOM 4379 C CA . SER D 3 66 ? 149.520 159.226 193.630 1.00 110.30 66 SER I CA 1
ATOM 4380 C C . SER D 3 66 ? 148.529 160.177 194.290 1.00 110.30 66 SER I C 1
ATOM 4381 O O . SER D 3 66 ? 147.313 160.044 194.113 1.00 110.30 66 SER I O 1
ATOM 4384 N N . ARG D 3 67 ? 149.028 161.141 195.055 1.00 110.86 67 ARG I N 1
ATOM 4385 C CA . ARG D 3 67 ? 148.172 162.045 195.821 1.00 110.86 67 ARG I CA 1
ATOM 4386 C C . ARG D 3 67 ? 147.959 163.363 195.077 1.00 110.86 67 ARG I C 1
ATOM 4387 O O . ARG D 3 67 ? 148.337 164.439 195.537 1.00 110.86 67 ARG I O 1
ATOM 4395 N N . ILE D 3 68 ? 147.320 163.271 193.912 1.00 104.73 68 ILE I N 1
ATOM 4396 C CA . ILE D 3 68 ? 147.036 164.452 193.106 1.00 104.73 68 ILE I CA 1
ATOM 4397 C C . ILE D 3 68 ? 145.936 164.099 192.120 1.00 104.73 68 ILE I C 1
ATOM 4398 O O . ILE D 3 68 ? 145.754 162.933 191.763 1.00 104.73 68 ILE I O 1
ATOM 4403 N N . SER D 3 69 ? 145.195 165.115 191.685 1.00 103.72 69 SER I N 1
ATOM 4404 C CA . SER D 3 69 ? 144.126 164.932 190.713 1.00 103.72 69 SER I CA 1
ATOM 4405 C C . SER D 3 69 ? 143.754 166.292 190.148 1.00 103.72 69 SER I C 1
ATOM 4406 O O . SER D 3 69 ? 143.498 167.227 190.910 1.00 103.72 69 SER I O 1
ATOM 4409 N N . ILE D 3 70 ? 143.724 166.398 188.825 1.00 99.34 70 ILE I N 1
ATOM 4410 C CA . ILE D 3 70 ? 143.408 167.645 188.140 1.00 99.34 70 ILE I CA 1
ATOM 4411 C C . ILE D 3 70 ? 142.181 167.400 187.278 1.00 99.34 70 ILE I C 1
ATOM 4412 O O . ILE D 3 70 ? 142.248 166.668 186.283 1.00 99.34 70 ILE I O 1
ATOM 4417 N N . THR D 3 71 ? 141.062 168.006 187.655 1.00 102.80 71 THR I N 1
ATOM 4418 C CA . THR D 3 71 ? 139.819 167.908 186.909 1.00 102.80 71 THR I CA 1
ATOM 4419 C C . THR D 3 71 ? 139.448 169.279 186.364 1.00 102.80 71 THR I C 1
ATOM 4420 O O . THR D 3 71 ? 140.059 170.294 186.702 1.00 102.80 71 THR I O 1
ATOM 4424 N N . ARG D 3 72 ? 138.429 169.303 185.511 1.00 103.63 72 ARG I N 1
ATOM 4425 C CA . ARG D 3 72 ? 137.976 170.543 184.905 1.00 103.63 72 ARG I CA 1
ATOM 4426 C C . ARG D 3 72 ? 136.458 170.551 184.827 1.00 103.63 72 ARG I C 1
ATOM 4427 O O . ARG D 3 72 ? 135.804 169.507 184.884 1.00 103.63 72 ARG I O 1
ATOM 4435 N N . ASP D 3 73 ? 135.905 171.755 184.699 1.00 115.00 73 ASP I N 1
ATOM 4436 C CA . ASP D 3 73 ? 134.470 171.974 184.530 1.00 115.00 73 ASP I CA 1
ATOM 4437 C C . ASP D 3 73 ? 134.317 172.890 183.320 1.00 115.00 73 ASP I C 1
ATOM 4438 O O . ASP D 3 73 ? 134.289 174.115 183.457 1.00 115.00 73 ASP I O 1
ATOM 4443 N N . THR D 3 74 ? 134.217 172.288 182.133 1.00 117.63 74 THR I N 1
ATOM 4444 C CA . THR D 3 74 ? 134.170 173.066 180.901 1.00 117.63 74 THR I CA 1
ATOM 4445 C C . THR D 3 74 ? 132.918 173.924 180.796 1.00 117.63 74 THR I C 1
ATOM 4446 O O . THR D 3 74 ? 132.879 174.838 179.966 1.00 117.63 74 THR I O 1
ATOM 4450 N N . SER D 3 75 ? 131.897 173.655 181.611 1.00 118.31 75 SER I N 1
ATOM 4451 C CA . SER D 3 75 ? 130.686 174.464 181.574 1.00 118.31 75 SER I CA 1
ATOM 4452 C C . SER D 3 75 ? 130.922 175.885 182.066 1.00 118.31 75 SER I C 1
ATOM 4453 O O . SER D 3 75 ? 130.158 176.786 181.706 1.00 118.31 75 SER I O 1
ATOM 4456 N N . LYS D 3 76 ? 131.961 176.108 182.876 1.00 116.14 76 LYS I N 1
ATOM 4457 C CA . LYS D 3 76 ? 132.225 177.442 183.402 1.00 116.14 76 LYS I CA 1
ATOM 4458 C C . LYS D 3 76 ? 133.709 177.796 183.381 1.00 116.14 76 LYS I C 1
ATOM 4459 O O . LYS D 3 76 ? 134.112 178.757 184.047 1.00 116.14 76 LYS I O 1
ATOM 4465 N N . ASN D 3 77 ? 134.525 177.049 182.639 1.00 115.41 77 ASN I N 1
ATOM 4466 C CA . ASN D 3 77 ? 135.951 177.330 182.478 1.00 115.41 77 ASN I CA 1
ATOM 4467 C C . ASN D 3 77 ? 136.666 177.358 183.831 1.00 115.41 77 ASN I C 1
ATOM 4468 O O . ASN D 3 77 ? 137.189 178.378 184.277 1.00 115.41 77 ASN I O 1
ATOM 4473 N N . GLN D 3 78 ? 136.668 176.196 184.478 1.00 111.59 78 GLN I N 1
ATOM 4474 C CA . GLN D 3 78 ? 137.311 176.050 185.774 1.00 111.59 78 GLN I CA 1
ATOM 4475 C C . GLN D 3 78 ? 138.193 174.813 185.777 1.00 111.59 78 GLN I C 1
ATOM 4476 O O . GLN D 3 78 ? 137.997 173.878 184.998 1.00 111.59 78 GLN I O 1
ATOM 4482 N N . PHE D 3 79 ? 139.177 174.826 186.670 1.00 107.68 79 PHE I N 1
ATOM 4483 C CA . PHE D 3 79 ? 140.020 173.674 186.938 1.00 107.68 79 PHE I CA 1
ATOM 4484 C C . PHE D 3 79 ? 139.999 173.395 188.431 1.00 107.68 79 PHE I C 1
ATOM 4485 O O . PHE D 3 79 ? 139.624 174.254 189.231 1.00 107.68 79 PHE I O 1
ATOM 4493 N N . PHE D 3 80 ? 140.399 172.184 188.803 1.00 105.80 80 PHE I N 1
ATOM 4494 C CA . PHE D 3 80 ? 140.372 171.761 190.196 1.00 105.80 80 PHE I CA 1
ATOM 4495 C C . PHE D 3 80 ? 141.591 170.901 190.476 1.00 105.80 80 PHE I C 1
ATOM 4496 O O . PHE D 3 80 ? 141.821 169.904 189.787 1.00 105.80 80 PHE I O 1
ATOM 4504 N N . LEU D 3 81 ? 142.365 171.287 191.480 1.00 106.37 81 LEU I N 1
ATOM 4505 C CA . LEU D 3 81 ? 143.541 170.543 191.911 1.00 106.37 81 LEU I CA 1
ATOM 4506 C C . LEU D 3 81 ? 143.246 169.961 193.286 1.00 106.37 81 LEU I C 1
ATOM 4507 O O . LEU D 3 81 ? 143.063 170.706 194.253 1.00 106.37 81 LEU I O 1
ATOM 4512 N N . GLN D 3 82 ? 143.192 168.637 193.373 1.00 109.85 82 GLN I N 1
ATOM 4513 C CA . GLN D 3 82 ? 142.900 167.941 194.619 1.00 109.85 82 GLN I CA 1
ATOM 4514 C C . GLN D 3 82 ? 144.172 167.293 195.145 1.00 109.85 82 GLN I C 1
ATOM 4515 O O . GLN D 3 82 ? 144.792 166.482 194.451 1.00 109.85 82 GLN I O 1
ATOM 4521 N N . LEU D 3 83 ? 144.553 167.651 196.365 1.00 115.19 83 LEU I N 1
ATOM 4522 C CA . LEU D 3 83 ? 145.632 166.991 197.093 1.00 115.19 83 LEU I CA 1
ATOM 4523 C C . LEU D 3 83 ? 144.970 166.168 198.191 1.00 115.19 83 LEU I C 1
ATOM 4524 O O . LEU D 3 83 ? 144.514 166.716 199.198 1.00 115.19 83 LEU I O 1
ATOM 4529 N N . ILE D 3 84 ? 144.921 164.849 197.996 1.00 119.08 84 ILE I N 1
ATOM 4530 C CA . ILE D 3 84 ? 144.076 164.013 198.840 1.00 119.08 84 ILE I CA 1
ATOM 4531 C C . ILE D 3 84 ? 144.600 163.944 200.269 1.00 119.08 84 ILE I C 1
ATOM 4532 O O . ILE D 3 84 ? 143.814 163.819 201.215 1.00 119.08 84 ILE I O 1
ATOM 4537 N N . SER D 3 85 ? 145.913 164.030 200.461 1.00 121.73 85 SER I N 1
ATOM 4538 C CA . SER D 3 85 ? 146.515 163.948 201.791 1.00 121.73 85 SER I CA 1
ATOM 4539 C C . SER D 3 85 ? 147.572 165.040 201.906 1.00 121.73 85 SER I C 1
ATOM 4540 O O . SER D 3 85 ? 148.731 164.833 201.535 1.00 121.73 85 SER I O 1
ATOM 4543 N N . VAL D 3 86 ? 147.172 166.201 202.424 1.00 121.54 86 VAL I N 1
ATOM 4544 C CA . VAL D 3 86 ? 148.094 167.319 202.545 1.00 121.54 86 VAL I CA 1
ATOM 4545 C C . VAL D 3 86 ? 149.056 167.070 203.697 1.00 121.54 86 VAL I C 1
ATOM 4546 O O . VAL D 3 86 ? 148.789 166.260 204.595 1.00 121.54 86 VAL I O 1
ATOM 4550 N N . THR D 3 87 ? 150.189 167.766 203.671 1.00 121.15 87 THR I N 1
ATOM 4551 C CA . THR D 3 87 ? 151.206 167.634 204.700 1.00 121.15 87 THR I CA 1
ATOM 4552 C C . THR D 3 87 ? 151.808 169.004 204.969 1.00 121.15 87 THR I C 1
ATOM 4553 O O . THR D 3 87 ? 151.388 170.012 204.398 1.00 121.15 87 THR I O 1
ATOM 4557 N N . THR D 3 88 ? 152.800 169.031 205.859 1.00 122.75 88 THR I N 1
ATOM 4558 C CA . THR D 3 88 ? 153.503 170.275 206.150 1.00 122.75 88 THR I CA 1
ATOM 4559 C C . THR D 3 88 ? 154.262 170.771 204.925 1.00 122.75 88 THR I C 1
ATOM 4560 O O . THR D 3 88 ? 154.443 171.978 204.736 1.00 122.75 88 THR I O 1
ATOM 4564 N N . GLU D 3 89 ? 154.712 169.846 204.076 1.00 122.32 89 GLU I N 1
ATOM 4565 C CA . GLU D 3 89 ? 155.501 170.229 202.911 1.00 122.32 89 GLU I CA 1
ATOM 4566 C C . GLU D 3 89 ? 154.651 170.881 201.829 1.00 122.32 89 GLU I C 1
ATOM 4567 O O . GLU D 3 89 ? 155.191 171.496 200.904 1.00 122.32 89 GLU I O 1
ATOM 4573 N N . ASP D 3 90 ? 153.326 170.759 201.921 1.00 117.87 90 ASP I N 1
ATOM 4574 C CA . ASP D 3 90 ? 152.476 171.156 200.803 1.00 117.87 90 ASP I CA 1
ATOM 4575 C C . ASP D 3 90 ? 152.196 172.653 200.800 1.00 117.87 90 ASP I C 1
ATOM 4576 O O . ASP D 3 90 ? 151.608 173.174 199.846 1.00 117.87 90 ASP I O 1
ATOM 4581 N N . THR D 3 91 ? 152.594 173.363 201.852 1.00 114.43 91 THR I N 1
ATOM 4582 C CA . THR D 3 91 ? 152.383 174.805 201.878 1.00 114.43 91 THR I CA 1
ATOM 4583 C C . THR D 3 91 ? 153.273 175.496 200.855 1.00 114.43 91 THR I C 1
ATOM 4584 O O . THR D 3 91 ? 154.496 175.333 200.868 1.00 114.43 91 THR I O 1
ATOM 4588 N N . ALA D 3 92 ? 152.653 176.260 199.963 1.00 105.04 92 ALA I N 1
ATOM 4589 C CA . ALA D 3 92 ? 153.364 176.944 198.888 1.00 105.04 92 ALA I CA 1
ATOM 4590 C C . ALA D 3 92 ? 152.383 177.874 198.189 1.00 105.04 92 ALA I C 1
ATOM 4591 O O . ALA D 3 92 ? 151.207 177.956 198.553 1.00 105.04 92 ALA I O 1
ATOM 4593 N N . THR D 3 93 ? 152.880 178.577 197.177 1.00 100.46 93 THR I N 1
ATOM 4594 C CA . THR D 3 93 ? 152.062 179.437 196.333 1.00 100.46 93 THR I CA 1
ATOM 4595 C C . THR D 3 93 ? 151.766 178.697 195.037 1.00 100.46 93 THR I C 1
ATOM 4596 O O . THR D 3 93 ? 152.691 178.295 194.326 1.00 100.46 93 THR I O 1
ATOM 4600 N N . TYR D 3 94 ? 150.486 178.524 194.730 1.00 99.56 94 TYR I N 1
ATOM 4601 C CA . TYR D 3 94 ? 150.058 177.707 193.603 1.00 99.56 94 TYR I CA 1
ATOM 4602 C C . TYR D 3 94 ? 149.596 178.593 192.456 1.00 99.56 94 TYR I C 1
ATOM 4603 O O . TYR D 3 94 ? 148.610 179.324 192.589 1.00 99.56 94 TYR I O 1
ATOM 4612 N N . TYR D 3 95 ? 150.305 178.521 191.334 1.00 97.39 95 TYR I N 1
ATOM 4613 C CA . TYR D 3 95 ? 149.925 179.208 190.110 1.00 97.39 95 TYR I CA 1
ATOM 4614 C C . TYR D 3 95 ? 149.371 178.195 189.123 1.00 97.39 95 TYR I C 1
ATOM 4615 O O . TYR D 3 95 ? 149.800 177.038 189.105 1.00 97.39 95 TYR I O 1
ATOM 4624 N N . CYS D 3 96 ? 148.420 178.626 188.302 1.00 101.28 96 CYS I N 1
ATOM 4625 C CA . CYS D 3 96 ? 147.992 177.853 187.146 1.00 101.28 96 CYS I CA 1
ATOM 4626 C C . CYS D 3 96 ? 148.311 178.652 185.890 1.00 101.28 96 CYS I C 1
ATOM 4627 O O . CYS D 3 96 ? 147.679 179.679 185.625 1.00 101.28 96 CYS I O 1
ATOM 4630 N N . ALA D 3 97 ? 149.295 178.185 185.129 1.00 96.49 97 ALA I N 1
ATOM 4631 C CA . ALA D 3 97 ? 149.782 178.880 183.947 1.00 96.49 97 ALA I CA 1
ATOM 4632 C C . ALA D 3 97 ? 149.416 178.083 182.707 1.00 96.49 97 ALA I C 1
ATOM 4633 O O . ALA D 3 97 ? 149.440 176.849 182.729 1.00 96.49 97 ALA I O 1
ATOM 4635 N N . ARG D 3 98 ? 149.080 178.785 181.632 1.00 96.04 98 ARG I N 1
ATOM 4636 C CA . ARG D 3 98 ? 148.685 178.134 180.395 1.00 96.04 98 ARG I CA 1
ATOM 4637 C C . ARG D 3 98 ? 149.882 177.969 179.468 1.00 96.04 98 ARG I C 1
ATOM 4638 O O . ARG D 3 98 ? 150.954 178.535 179.680 1.00 96.04 98 ARG I O 1
ATOM 4646 N N . GLU D 3 99 ? 149.680 177.180 178.418 1.00 95.51 99 GLU I N 1
ATOM 4647 C CA . GLU D 3 99 ? 150.696 176.975 177.401 1.00 95.51 99 GLU I CA 1
ATOM 4648 C C . GLU D 3 99 ? 150.012 176.553 176.113 1.00 95.51 99 GLU I C 1
ATOM 4649 O O . GLU D 3 99 ? 148.976 175.884 176.136 1.00 95.51 99 GLU I O 1
ATOM 4655 N N . ARG D 3 100 ? 150.588 176.964 174.988 1.00 95.38 100 ARG I N 1
ATOM 4656 C CA . ARG D 3 100 ? 150.062 176.542 173.700 1.00 95.38 100 ARG I CA 1
ATOM 4657 C C . ARG D 3 100 ? 150.214 175.035 173.565 1.00 95.38 100 ARG I C 1
ATOM 4658 O O . ARG D 3 100 ? 151.278 174.479 173.847 1.00 95.38 100 ARG I O 1
ATOM 4666 N N . ASN D 3 101 ? 149.143 174.371 173.141 1.00 93.60 101 ASN I N 1
ATOM 4667 C CA . ASN D 3 101 ? 149.102 172.921 173.217 1.00 93.60 101 ASN I CA 1
ATOM 4668 C C . ASN D 3 101 ? 150.066 172.290 172.214 1.00 93.60 101 ASN I C 1
ATOM 4669 O O . ASN D 3 101 ? 150.638 172.953 171.345 1.00 93.60 101 ASN I O 1
ATOM 4674 N N . TYR D 3 102 ? 150.237 170.980 172.362 1.00 82.45 102 TYR I N 1
ATOM 4675 C CA . TYR D 3 102 ? 151.212 170.217 171.596 1.00 82.45 102 TYR I CA 1
ATOM 4676 C C . TYR D 3 102 ? 150.983 170.372 170.098 1.00 82.45 102 TYR I C 1
ATOM 4677 O O . TYR D 3 102 ? 149.852 170.520 169.630 1.00 82.45 102 TYR I O 1
ATOM 4686 N N . ASP D 3 103 ? 152.078 170.331 169.345 1.00 87.38 103 ASP I N 1
ATOM 4687 C CA . ASP D 3 103 ? 152.037 170.442 167.896 1.00 87.38 103 ASP I CA 1
ATOM 4688 C C . ASP D 3 103 ? 153.082 169.514 167.300 1.00 87.38 103 ASP I C 1
ATOM 4689 O O . ASP D 3 103 ? 154.198 169.417 167.813 1.00 87.38 103 ASP I O 1
ATOM 4694 N N . TYR D 3 104 ? 152.719 168.841 166.208 1.00 82.69 104 TYR I N 1
ATOM 4695 C CA . TYR D 3 104 ? 153.608 167.845 165.624 1.00 82.69 104 TYR I CA 1
ATOM 4696 C C . TYR D 3 104 ? 154.832 168.462 164.966 1.00 82.69 104 TYR I C 1
ATOM 4697 O O . TYR D 3 104 ? 155.836 167.767 164.786 1.00 82.69 104 TYR I O 1
ATOM 4706 N N . ASP D 3 105 ? 154.778 169.741 164.602 1.00 90.76 105 ASP I N 1
ATOM 4707 C CA . ASP D 3 105 ? 155.922 170.378 163.959 1.00 90.76 105 ASP I CA 1
ATOM 4708 C C . ASP D 3 105 ? 156.946 170.838 164.991 1.00 90.76 105 ASP I C 1
ATOM 4709 O O . ASP D 3 105 ? 158.104 170.408 164.970 1.00 90.76 105 ASP I O 1
ATOM 4714 N N . ASP D 3 106 ? 156.533 171.717 165.900 1.00 88.32 106 ASP I N 1
ATOM 4715 C CA . ASP D 3 106 ? 157.383 172.215 166.979 1.00 88.32 106 ASP I CA 1
ATOM 4716 C C . ASP D 3 106 ? 156.589 172.084 168.273 1.00 88.32 106 ASP I C 1
ATOM 4717 O O . ASP D 3 106 ? 155.721 172.911 168.563 1.00 88.32 106 ASP I O 1
ATOM 4722 N N . TYR D 3 107 ? 156.889 171.048 169.044 1.00 82.02 107 TYR I N 1
ATOM 4723 C CA . TYR D 3 107 ? 156.076 170.682 170.191 1.00 82.02 107 TYR I CA 1
ATOM 4724 C C . TYR D 3 107 ? 156.467 171.480 171.429 1.00 82.02 107 TYR I C 1
ATOM 4725 O O . TYR D 3 107 ? 157.524 172.108 171.485 1.00 82.02 107 TYR I O 1
ATOM 4734 N N . TYR D 3 108 ? 155.584 171.454 172.430 1.00 81.16 108 TYR I N 1
ATOM 4735 C CA . TYR D 3 108 ? 155.905 171.901 173.784 1.00 81.16 108 TYR I CA 1
ATOM 4736 C C . TYR D 3 108 ? 156.406 173.348 173.787 1.00 81.16 108 TYR I C 1
ATOM 4737 O O . TYR D 3 108 ? 157.578 173.619 174.032 1.00 81.16 108 TYR I O 1
ATOM 4746 N N . TYR D 3 109 ? 155.506 174.272 173.461 1.00 88.12 109 TYR I N 1
ATOM 4747 C CA . TYR D 3 109 ? 155.970 175.632 173.214 1.00 88.12 109 TYR I CA 1
ATOM 4748 C C . TYR D 3 109 ? 156.617 176.294 174.427 1.00 88.12 109 TYR I C 1
ATOM 4749 O O . TYR D 3 109 ? 157.844 176.428 174.466 1.00 88.12 109 TYR I O 1
ATOM 4758 N N . ALA D 3 110 ? 155.822 176.677 175.425 1.00 90.16 110 ALA I N 1
ATOM 4759 C CA . ALA D 3 110 ? 156.303 177.301 176.656 1.00 90.16 110 ALA I CA 1
ATOM 4760 C C . ALA D 3 110 ? 155.094 177.651 177.507 1.00 90.16 110 ALA I C 1
ATOM 4761 O O . ALA D 3 110 ? 153.981 177.782 176.994 1.00 90.16 110 ALA I O 1
ATOM 4763 N N . MET D 3 111 ? 155.330 177.853 178.801 1.00 94.55 111 MET I N 1
ATOM 4764 C CA . MET D 3 111 ? 154.284 178.340 179.701 1.00 94.55 111 MET I CA 1
ATOM 4765 C C . MET D 3 111 ? 154.365 179.859 179.725 1.00 94.55 111 MET I C 1
ATOM 4766 O O . MET D 3 111 ? 155.098 180.454 180.513 1.00 94.55 111 MET I O 1
ATOM 4771 N N . ASP D 3 112 ? 153.586 180.498 178.851 1.00 97.24 112 ASP I N 1
ATOM 4772 C CA . ASP D 3 112 ? 153.719 181.935 178.641 1.00 97.24 112 ASP I CA 1
ATOM 4773 C C . ASP D 3 112 ? 153.003 182.738 179.721 1.00 97.24 112 ASP I C 1
ATOM 4774 O O . ASP D 3 112 ? 153.630 183.512 180.450 1.00 97.24 112 ASP I O 1
ATOM 4779 N N . TYR D 3 113 ? 151.690 182.575 179.836 1.00 97.90 113 TYR I N 1
ATOM 4780 C CA . TYR D 3 113 ? 150.887 183.391 180.735 1.00 97.90 113 TYR I CA 1
ATOM 4781 C C . TYR D 3 113 ? 150.656 182.658 182.048 1.00 97.90 113 TYR I C 1
ATOM 4782 O O . TYR D 3 113 ? 150.257 181.490 182.051 1.00 97.90 113 TYR I O 1
ATOM 4791 N N . TRP D 3 114 ? 150.898 183.351 183.154 1.00 94.50 114 TRP I N 1
ATOM 4792 C CA . TRP D 3 114 ? 150.725 182.810 184.492 1.00 94.50 114 TRP I CA 1
ATOM 4793 C C . TRP D 3 114 ? 149.610 183.555 185.209 1.00 94.50 114 TRP I C 1
ATOM 4794 O O . TRP D 3 114 ? 149.187 184.638 184.799 1.00 94.50 114 TRP I O 1
ATOM 4805 N N . GLY D 3 115 ? 149.134 182.960 186.298 1.00 101.79 115 GLY I N 1
ATOM 4806 C CA . GLY D 3 115 ? 148.170 183.600 187.162 1.00 101.79 115 GLY I CA 1
ATOM 4807 C C . GLY D 3 115 ? 148.842 184.240 188.365 1.00 101.79 115 GLY I C 1
ATOM 4808 O O . GLY D 3 115 ? 150.012 184.015 188.650 1.00 101.79 115 GLY I O 1
ATOM 4809 N N . GLN D 3 116 ? 148.065 185.054 189.080 1.00 106.93 116 GLN I N 1
ATOM 4810 C CA . GLN D 3 116 ? 148.601 185.713 190.264 1.00 106.93 116 GLN I CA 1
ATOM 4811 C C . GLN D 3 116 ? 148.848 184.738 191.405 1.00 106.93 116 GLN I C 1
ATOM 4812 O O . GLN D 3 116 ? 149.550 185.087 192.359 1.00 106.93 116 GLN I O 1
ATOM 4818 N N . GLY D 3 117 ? 148.294 183.537 191.331 1.00 106.53 117 GLY I N 1
ATOM 4819 C CA . GLY D 3 117 ? 148.565 182.510 192.311 1.00 106.53 117 GLY I CA 1
ATOM 4820 C C . GLY D 3 117 ? 147.854 182.748 193.630 1.00 106.53 117 GLY I C 1
ATOM 4821 O O . GLY D 3 117 ? 147.443 183.856 193.968 1.00 106.53 117 GLY I O 1
ATOM 4822 N N . THR D 3 118 ? 147.712 181.667 194.389 1.00 107.61 118 THR I N 1
ATOM 4823 C CA . THR D 3 118 ? 147.092 181.705 195.703 1.00 107.61 118 THR I CA 1
ATOM 4824 C C . THR D 3 118 ? 148.012 181.038 196.711 1.00 107.61 118 THR I C 1
ATOM 4825 O O . THR D 3 118 ? 148.694 180.060 196.392 1.00 107.61 118 THR I O 1
ATOM 4829 N N . THR D 3 119 ? 148.037 181.580 197.922 1.00 108.49 119 THR I N 1
ATOM 4830 C CA . THR D 3 119 ? 148.863 181.038 198.988 1.00 108.49 119 THR I CA 1
ATOM 4831 C C . THR D 3 119 ? 148.100 179.950 199.728 1.00 108.49 119 THR I C 1
ATOM 4832 O O . THR D 3 119 ? 146.903 180.085 199.993 1.00 108.49 119 THR I O 1
ATOM 4836 N N . LEU D 3 120 ? 148.798 178.866 200.052 1.00 112.07 120 LEU I N 1
ATOM 4837 C CA . LEU D 3 120 ? 148.210 177.736 200.757 1.00 112.07 120 LEU I CA 1
ATOM 4838 C C . LEU D 3 120 ? 149.062 177.441 201.980 1.00 112.07 120 LEU I C 1
ATOM 4839 O O . LEU D 3 120 ? 150.286 177.324 201.872 1.00 112.07 120 LEU I O 1
ATOM 4844 N N . THR D 3 121 ? 148.417 177.323 203.136 1.00 116.27 121 THR I N 1
ATOM 4845 C CA . THR D 3 121 ? 149.092 177.046 204.395 1.00 116.27 121 THR I CA 1
ATOM 4846 C C . THR D 3 121 ? 148.400 175.876 205.077 1.00 116.27 121 THR I C 1
ATOM 4847 O O . THR D 3 121 ? 147.174 175.751 205.007 1.00 116.27 121 THR I O 1
ATOM 4851 N N . VAL D 3 122 ? 149.182 175.023 205.729 1.00 117.31 122 VAL I N 1
ATOM 4852 C CA . VAL D 3 122 ? 148.628 173.870 206.422 1.00 117.31 122 VAL I CA 1
ATOM 4853 C C . VAL D 3 122 ? 148.741 174.041 207.932 1.00 117.31 122 VAL I C 1
ATOM 4854 O O . VAL D 3 122 ? 149.543 174.836 208.419 1.00 117.31 122 VAL I O 1
ATOM 4858 N N . VAL E 3 2 ? 188.659 147.469 178.332 1.00 108.81 2 VAL J N 1
ATOM 4859 C CA . VAL E 3 2 ? 187.846 148.273 179.234 1.00 108.81 2 VAL J CA 1
ATOM 4860 C C . VAL E 3 2 ? 187.967 147.752 180.661 1.00 108.81 2 VAL J C 1
ATOM 4861 O O . VAL E 3 2 ? 187.833 146.556 180.913 1.00 108.81 2 VAL J O 1
ATOM 4865 N N . GLN E 3 3 ? 188.234 148.662 181.594 1.00 111.46 3 GLN J N 1
ATOM 4866 C CA . GLN E 3 3 ? 188.384 148.326 183.006 1.00 111.46 3 GLN J CA 1
ATOM 4867 C C . GLN E 3 3 ? 187.460 149.228 183.809 1.00 111.46 3 GLN J C 1
ATOM 4868 O O . GLN E 3 3 ? 187.645 150.449 183.832 1.00 111.46 3 GLN J O 1
ATOM 4874 N N . VAL E 3 4 ? 186.470 148.633 184.466 1.00 107.53 4 VAL J N 1
ATOM 4875 C CA . VAL E 3 4 ? 185.502 149.364 185.272 1.00 107.53 4 VAL J CA 1
ATOM 4876 C C . VAL E 3 4 ? 185.722 149.002 186.733 1.00 107.53 4 VAL J C 1
ATOM 4877 O O . VAL E 3 4 ? 186.145 147.885 187.051 1.00 107.53 4 VAL J O 1
ATOM 4881 N N . GLN E 3 5 ? 185.453 149.956 187.622 1.00 109.27 5 GLN J N 1
ATOM 4882 C CA . GLN E 3 5 ? 185.684 149.767 189.046 1.00 109.27 5 GLN J CA 1
ATOM 4883 C C . GLN E 3 5 ? 184.639 150.535 189.836 1.00 109.27 5 GLN J C 1
ATOM 4884 O O . GLN E 3 5 ? 184.439 151.730 189.605 1.00 109.27 5 GLN J O 1
ATOM 4890 N N . GLU E 3 6 ? 183.983 149.852 190.766 1.00 108.85 6 GLU J N 1
ATOM 4891 C CA . GLU E 3 6 ? 182.995 150.483 191.623 1.00 108.85 6 GLU J CA 1
ATOM 4892 C C . GLU E 3 6 ? 183.672 151.143 192.818 1.00 108.85 6 GLU J C 1
ATOM 4893 O O . GLU E 3 6 ? 184.825 150.857 193.149 1.00 108.85 6 GLU J O 1
ATOM 4899 N N . SER E 3 7 ? 182.937 152.038 193.464 1.00 112.51 7 SER J N 1
ATOM 4900 C CA . SER E 3 7 ? 183.437 152.748 194.634 1.00 112.51 7 SER J CA 1
ATOM 4901 C C . SER E 3 7 ? 182.247 153.069 195.531 1.00 112.51 7 SER J C 1
ATOM 4902 O O . SER E 3 7 ? 181.158 152.513 195.358 1.00 112.51 7 SER J O 1
ATOM 4905 N N . GLY E 3 8 ? 182.452 153.962 196.493 1.00 115.66 8 GLY J N 1
ATOM 4906 C CA . GLY E 3 8 ? 181.395 154.371 197.384 1.00 115.66 8 GLY J CA 1
ATOM 4907 C C . GLY E 3 8 ? 181.638 153.925 198.809 1.00 115.66 8 GLY J C 1
ATOM 4908 O O . GLY E 3 8 ? 182.632 153.262 199.117 1.00 115.66 8 GLY J O 1
ATOM 4909 N N . PRO E 3 9 ? 180.727 154.284 199.709 1.00 118.59 9 PRO J N 1
ATOM 4910 C CA . PRO E 3 9 ? 180.890 153.914 201.118 1.00 118.59 9 PRO J CA 1
ATOM 4911 C C . PRO E 3 9 ? 180.779 152.410 201.311 1.00 118.59 9 PRO J C 1
ATOM 4912 O O . PRO E 3 9 ? 180.376 151.658 200.422 1.00 118.59 9 PRO J O 1
ATOM 4916 N N . GLY E 3 10 ? 181.152 151.974 202.510 1.00 117.96 10 GLY J N 1
ATOM 4917 C CA . GLY E 3 10 ? 181.041 150.576 202.869 1.00 117.96 10 GLY J CA 1
ATOM 4918 C C . GLY E 3 10 ? 180.020 150.350 203.962 1.00 117.96 10 GLY J C 1
ATOM 4919 O O . GLY E 3 10 ? 179.387 149.293 204.027 1.00 117.96 10 GLY J O 1
ATOM 4920 N N . LEU E 3 11 ? 179.850 151.347 204.826 1.00 119.08 11 LEU J N 1
ATOM 4921 C CA . LEU E 3 11 ? 178.905 151.281 205.930 1.00 119.08 11 LEU J CA 1
ATOM 4922 C C . LEU E 3 11 ? 178.145 152.595 205.994 1.00 119.08 11 LEU J C 1
ATOM 4923 O O . LEU E 3 11 ? 178.756 153.668 206.000 1.00 119.08 11 LEU J O 1
ATOM 4928 N N . VAL E 3 12 ? 176.816 152.509 206.036 1.00 119.90 12 VAL J N 1
ATOM 4929 C CA . VAL E 3 12 ? 175.961 153.683 206.120 1.00 119.90 12 VAL J CA 1
ATOM 4930 C C . VAL E 3 12 ? 174.918 153.454 207.203 1.00 119.90 12 VAL J C 1
ATOM 4931 O O . VAL E 3 12 ? 174.634 152.323 207.601 1.00 119.90 12 VAL J O 1
ATOM 4935 N N . LYS E 3 13 ? 174.361 154.534 207.676 1.00 122.42 13 LYS J N 1
ATOM 4936 C CA . LYS E 3 13 ? 173.312 154.402 208.671 1.00 122.42 13 LYS J CA 1
ATOM 4937 C C . LYS E 3 13 ? 171.962 154.220 207.989 1.00 122.42 13 LYS J C 1
ATOM 4938 O O . LYS E 3 13 ? 171.745 154.730 206.887 1.00 122.42 13 LYS J O 1
ATOM 4944 N N . PRO E 3 14 ? 171.039 153.489 208.609 1.00 125.22 14 PRO J N 1
ATOM 4945 C CA . PRO E 3 14 ? 169.712 153.325 208.009 1.00 125.22 14 PRO J CA 1
ATOM 4946 C C . PRO E 3 14 ? 168.987 154.657 207.895 1.00 125.22 14 PRO J C 1
ATOM 4947 O O . PRO E 3 14 ? 169.291 155.625 208.595 1.00 125.22 14 PRO J O 1
ATOM 4951 N N . SER E 3 15 ? 168.014 154.692 206.984 1.00 125.93 15 SER J N 1
ATOM 4952 C CA . SER E 3 15 ? 167.232 155.896 206.694 1.00 125.93 15 SER J CA 1
ATOM 4953 C C . SER E 3 15 ? 168.131 157.057 206.272 1.00 125.93 15 SER J C 1
ATOM 4954 O O . SER E 3 15 ? 167.886 158.214 206.617 1.00 125.93 15 SER J O 1
ATOM 4957 N N . GLN E 3 16 ? 169.178 156.745 205.520 1.00 123.00 16 GLN J N 1
ATOM 4958 C CA . GLN E 3 16 ? 170.102 157.734 204.985 1.00 123.00 16 GLN J CA 1
ATOM 4959 C C . GLN E 3 16 ? 170.146 157.601 203.464 1.00 123.00 16 GLN J C 1
ATOM 4960 O O . GLN E 3 16 ? 169.422 156.803 202.867 1.00 123.00 16 GLN J O 1
ATOM 4966 N N . SER E 3 17 ? 171.007 158.398 202.835 1.00 120.17 17 SER J N 1
ATOM 4967 C CA . SER E 3 17 ? 171.152 158.415 201.385 1.00 120.17 17 SER J CA 1
ATOM 4968 C C . SER E 3 17 ? 172.609 158.163 201.031 1.00 120.17 17 SER J C 1
ATOM 4969 O O . SER E 3 17 ? 173.498 158.874 201.511 1.00 120.17 17 SER J O 1
ATOM 4972 N N . LEU E 3 18 ? 172.851 157.160 200.194 1.00 116.25 18 LEU J N 1
ATOM 4973 C CA . LEU E 3 18 ? 174.193 156.826 199.752 1.00 116.25 18 LEU J CA 1
ATOM 4974 C C . LEU E 3 18 ? 174.406 157.299 198.317 1.00 116.25 18 LEU J C 1
ATOM 4975 O O . LEU E 3 18 ? 173.515 157.862 197.677 1.00 116.25 18 LEU J O 1
ATOM 4980 N N . SER E 3 19 ? 175.612 157.060 197.806 1.00 111.24 19 SER J N 1
ATOM 4981 C CA . SER E 3 19 ? 175.939 157.410 196.427 1.00 111.24 19 SER J CA 1
ATOM 4982 C C . SER E 3 19 ? 177.154 156.592 196.015 1.00 111.24 19 SER J C 1
ATOM 4983 O O . SER E 3 19 ? 178.236 156.768 196.581 1.00 111.24 19 SER J O 1
ATOM 4986 N N . LEU E 3 20 ? 176.974 155.709 195.041 1.00 106.73 20 LEU J N 1
ATOM 4987 C CA . LEU E 3 20 ? 178.050 154.870 194.539 1.00 106.73 20 LEU J CA 1
ATOM 4988 C C . LEU E 3 20 ? 178.650 155.480 193.279 1.00 106.73 20 LEU J C 1
ATOM 4989 O O . LEU E 3 20 ? 178.121 156.432 192.704 1.00 106.73 20 LEU J O 1
ATOM 4994 N N . THR E 3 21 ? 179.776 154.917 192.852 1.00 108.43 21 THR J N 1
ATOM 4995 C CA . THR E 3 21 ? 180.479 155.411 191.680 1.00 108.43 21 THR J CA 1
ATOM 4996 C C . THR E 3 21 ? 180.944 154.229 190.843 1.00 108.43 21 THR J C 1
ATOM 4997 O O . THR E 3 21 ? 181.271 153.162 191.365 1.00 108.43 21 THR J O 1
ATOM 5001 N N . CYS E 3 22 ? 180.966 154.433 189.532 1.00 109.81 22 CYS J N 1
ATOM 5002 C CA . CYS E 3 22 ? 181.286 153.388 188.570 1.00 109.81 22 CYS J CA 1
ATOM 5003 C C . CYS E 3 22 ? 182.277 153.946 187.547 1.00 109.81 22 CYS J C 1
ATOM 5004 O O . CYS E 3 22 ? 182.067 153.887 186.340 1.00 109.81 22 CYS J O 1
ATOM 5007 N N . THR E 3 23 ? 183.358 154.550 188.040 1.00 110.88 23 THR J N 1
ATOM 5008 C CA . THR E 3 23 ? 184.367 155.138 187.165 1.00 110.88 23 THR J CA 1
ATOM 5009 C C . THR E 3 23 ? 184.815 154.147 186.099 1.00 110.88 23 THR J C 1
ATOM 5010 O O . THR E 3 23 ? 185.387 153.098 186.408 1.00 110.88 23 THR J O 1
ATOM 5014 N N . VAL E 3 24 ? 184.550 154.485 184.842 1.00 109.09 24 VAL J N 1
ATOM 5015 C CA . VAL E 3 24 ? 184.910 153.652 183.702 1.00 109.09 24 VAL J CA 1
ATOM 5016 C C . VAL E 3 24 ? 186.216 154.167 183.122 1.00 109.09 24 VAL J C 1
ATOM 5017 O O . VAL E 3 24 ? 186.357 155.366 182.856 1.00 109.09 24 VAL J O 1
ATOM 5021 N N . THR E 3 25 ? 187.172 153.266 182.924 1.00 113.46 25 THR J N 1
ATOM 5022 C CA . THR E 3 25 ? 188.471 153.610 182.373 1.00 113.46 25 THR J CA 1
ATOM 5023 C C . THR E 3 25 ? 188.686 152.893 181.048 1.00 113.46 25 THR J C 1
ATOM 5024 O O . THR E 3 25 ? 188.189 151.785 180.833 1.00 113.46 25 THR J O 1
ATOM 5028 N N . GLY E 3 26 ? 189.433 153.540 180.159 1.00 114.94 26 GLY J N 1
ATOM 5029 C CA . GLY E 3 26 ? 189.771 152.948 178.883 1.00 114.94 26 GLY J CA 1
ATOM 5030 C C . GLY E 3 26 ? 188.685 152.997 177.836 1.00 114.94 26 GLY J C 1
ATOM 5031 O O . GLY E 3 26 ? 188.870 152.430 176.753 1.00 114.94 26 GLY J O 1
ATOM 5032 N N . TYR E 3 27 ? 187.561 153.653 178.114 1.00 113.42 27 TYR J N 1
ATOM 5033 C CA . TYR E 3 27 ? 186.479 153.727 177.145 1.00 113.42 27 TYR J CA 1
ATOM 5034 C C . TYR E 3 27 ? 185.560 154.880 177.515 1.00 113.42 27 TYR J C 1
ATOM 5035 O O . TYR E 3 27 ? 185.520 155.312 178.670 1.00 113.42 27 TYR J O 1
ATOM 5044 N N . SER E 3 28 ? 184.826 155.374 176.522 1.00 112.67 28 SER J N 1
ATOM 5045 C CA . SER E 3 28 ? 183.894 156.475 176.720 1.00 112.67 28 SER J CA 1
ATOM 5046 C C . SER E 3 28 ? 182.517 155.926 177.064 1.00 112.67 28 SER J C 1
ATOM 5047 O O . SER E 3 28 ? 182.019 155.016 176.394 1.00 112.67 28 SER J O 1
ATOM 5050 N N . ILE E 3 29 ? 181.897 156.491 178.105 1.00 111.32 29 ILE J N 1
ATOM 5051 C CA . ILE E 3 29 ? 180.606 155.994 178.577 1.00 111.32 29 ILE J CA 1
ATOM 5052 C C . ILE E 3 29 ? 179.442 156.448 177.718 1.00 111.32 29 ILE J C 1
ATOM 5053 O O . ILE E 3 29 ? 178.289 156.140 178.048 1.00 111.32 29 ILE J O 1
ATOM 5058 N N . THR E 3 30 ? 179.696 157.173 176.632 1.00 111.30 30 THR J N 1
ATOM 5059 C CA . THR E 3 30 ? 178.626 157.751 175.836 1.00 111.30 30 THR J CA 1
ATOM 5060 C C . THR E 3 30 ? 178.585 157.256 174.398 1.00 111.30 30 THR J C 1
ATOM 5061 O O . THR E 3 30 ? 177.716 157.700 173.639 1.00 111.30 30 THR J O 1
ATOM 5065 N N . SER E 3 31 ? 179.489 156.366 173.989 1.00 107.90 31 SER J N 1
ATOM 5066 C CA . SER E 3 31 ? 179.577 156.048 172.565 1.00 107.90 31 SER J CA 1
ATOM 5067 C C . SER E 3 31 ? 178.561 154.991 172.137 1.00 107.90 31 SER J C 1
ATOM 5068 O O . SER E 3 31 ? 177.608 155.292 171.412 1.00 107.90 31 SER J O 1
ATOM 5071 N N . ASP E 3 32 ? 178.746 153.746 172.574 1.00 102.86 32 ASP J N 1
ATOM 5072 C CA . ASP E 3 32 ? 177.893 152.663 172.092 1.00 102.86 32 ASP J CA 1
ATOM 5073 C C . ASP E 3 32 ? 177.618 151.634 173.180 1.00 102.86 32 ASP J C 1
ATOM 5074 O O . ASP E 3 32 ? 177.564 150.430 172.910 1.00 102.86 32 ASP J O 1
ATOM 5079 N N . TYR E 3 33 ? 177.432 152.075 174.420 1.00 98.33 33 TYR J N 1
ATOM 5080 C CA . TYR E 3 33 ? 177.218 151.115 175.495 1.00 98.33 33 TYR J CA 1
ATOM 5081 C C . TYR E 3 33 ? 176.324 151.709 176.569 1.00 98.33 33 TYR J C 1
ATOM 5082 O O . TYR E 3 33 ? 176.537 152.844 177.003 1.00 98.33 33 TYR J O 1
ATOM 5091 N N . ALA E 3 34 ? 175.332 150.934 176.991 1.00 92.79 34 ALA J N 1
ATOM 5092 C CA . ALA E 3 34 ? 174.482 151.281 178.117 1.00 92.79 34 ALA J CA 1
ATOM 5093 C C . ALA E 3 34 ? 174.964 150.536 179.351 1.00 92.79 34 ALA J C 1
ATOM 5094 O O . ALA E 3 34 ? 175.378 149.377 179.265 1.00 92.79 34 ALA J O 1
ATOM 5096 N N . TRP E 3 35 ? 174.913 151.204 180.496 1.00 94.28 35 TRP J N 1
ATOM 5097 C CA . TRP E 3 35 ? 175.432 150.660 181.742 1.00 94.28 35 TRP J CA 1
ATOM 5098 C C . TRP E 3 35 ? 174.292 150.442 182.723 1.00 94.28 35 TRP J C 1
ATOM 5099 O O . TRP E 3 35 ? 173.486 151.348 182.954 1.00 94.28 35 TRP J O 1
ATOM 5110 N N . ASN E 3 36 ? 174.230 149.244 183.295 1.00 90.28 36 ASN J N 1
ATOM 5111 C CA . ASN E 3 36 ? 173.180 148.874 184.228 1.00 90.28 36 ASN J CA 1
ATOM 5112 C C . ASN E 3 36 ? 173.760 148.760 185.627 1.00 90.28 36 ASN J C 1
ATOM 5113 O O . ASN E 3 36 ? 174.973 148.636 185.805 1.00 90.28 36 ASN J O 1
ATOM 5118 N N . TRP E 3 37 ? 172.881 148.805 186.620 1.00 94.89 37 TRP J N 1
ATOM 5119 C CA . TRP E 3 37 ? 173.255 148.634 188.016 1.00 94.89 37 TRP J CA 1
ATOM 5120 C C . TRP E 3 37 ? 172.545 147.410 188.569 1.00 94.89 37 TRP J C 1
ATOM 5121 O O . TRP E 3 37 ? 171.316 147.401 188.684 1.00 94.89 37 TRP J O 1
ATOM 5132 N N . ILE E 3 38 ? 173.316 146.384 188.908 1.00 92.26 38 ILE J N 1
ATOM 5133 C CA . ILE E 3 38 ? 172.789 145.137 189.443 1.00 92.26 38 ILE J CA 1
ATOM 5134 C C . ILE E 3 38 ? 173.322 144.962 190.855 1.00 92.26 38 ILE J C 1
ATOM 5135 O O . ILE E 3 38 ? 174.496 145.242 191.122 1.00 92.26 38 ILE J O 1
ATOM 5140 N N . ARG E 3 39 ? 172.462 144.505 191.758 1.00 95.18 39 ARG J N 1
ATOM 5141 C CA . ARG E 3 39 ? 172.862 144.215 193.124 1.00 95.18 39 ARG J CA 1
ATOM 5142 C C . ARG E 3 39 ? 172.543 142.766 193.457 1.00 95.18 39 ARG J C 1
ATOM 5143 O O . ARG E 3 39 ? 171.549 142.207 192.986 1.00 95.18 39 ARG J O 1
ATOM 5151 N N . GLN E 3 40 ? 173.403 142.159 194.268 1.00 96.60 40 GLN J N 1
ATOM 5152 C CA . GLN E 3 40 ? 173.301 140.746 194.617 1.00 96.60 40 GLN J CA 1
ATOM 5153 C C . GLN E 3 40 ? 173.176 140.623 196.127 1.00 96.60 40 GLN J C 1
ATOM 5154 O O . GLN E 3 40 ? 174.109 140.960 196.861 1.00 96.60 40 GLN J O 1
ATOM 5160 N N . PHE E 3 41 ? 172.030 140.132 196.586 1.00 100.57 41 PHE J N 1
ATOM 5161 C CA . PHE E 3 41 ? 171.797 139.970 198.006 1.00 100.57 41 PHE J CA 1
ATOM 5162 C C . PHE E 3 41 ? 172.652 138.833 198.561 1.00 100.57 41 PHE J C 1
ATOM 5163 O O . PHE E 3 41 ? 173.151 137.995 197.807 1.00 100.57 41 PHE J O 1
ATOM 5171 N N . PRO E 3 42 ? 172.851 138.793 199.886 1.00 104.59 42 PRO J N 1
ATOM 5172 C CA . PRO E 3 42 ? 173.671 137.726 200.478 1.00 104.59 42 PRO J CA 1
ATOM 5173 C C . PRO E 3 42 ? 173.150 136.326 200.195 1.00 104.59 42 PRO J C 1
ATOM 5174 O O . PRO E 3 42 ? 173.909 135.354 200.262 1.00 104.59 42 PRO J O 1
ATOM 5178 N N . GLY E 3 43 ? 171.865 136.207 199.878 1.00 105.44 43 GLY J N 1
ATOM 5179 C CA . GLY E 3 43 ? 171.288 134.914 199.568 1.00 105.44 43 GLY J CA 1
ATOM 5180 C C . GLY E 3 43 ? 171.524 134.479 198.136 1.00 105.44 43 GLY J C 1
ATOM 5181 O O . GLY E 3 43 ? 170.822 133.600 197.628 1.00 105.44 43 GLY J O 1
ATOM 5182 N N . ASN E 3 44 ? 172.515 135.088 197.480 1.00 104.74 44 ASN J N 1
ATOM 5183 C CA . ASN E 3 44 ? 172.840 134.802 196.082 1.00 104.74 44 ASN J CA 1
ATOM 5184 C C . ASN E 3 44 ? 171.618 134.989 195.186 1.00 104.74 44 ASN J C 1
ATOM 5185 O O . ASN E 3 44 ? 171.232 134.103 194.423 1.00 104.74 44 ASN J O 1
ATOM 5190 N N . LYS E 3 45 ? 171.007 136.165 195.289 1.00 100.64 45 LYS J N 1
ATOM 5191 C CA . LYS E 3 45 ? 169.820 136.516 194.518 1.00 100.64 45 LYS J CA 1
ATOM 5192 C C . LYS E 3 45 ? 170.093 137.833 193.808 1.00 100.64 45 LYS J C 1
ATOM 5193 O O . LYS E 3 45 ? 170.225 138.875 194.457 1.00 100.64 45 LYS J O 1
ATOM 5199 N N . LEU E 3 46 ? 170.181 137.788 192.484 1.00 92.75 46 LEU J N 1
ATOM 5200 C CA . LEU E 3 46 ? 170.481 138.980 191.709 1.00 92.75 46 LEU J CA 1
ATOM 5201 C C . LEU E 3 46 ? 169.224 139.807 191.481 1.00 92.75 46 LEU J C 1
ATOM 5202 O O . LEU E 3 46 ? 168.110 139.283 191.422 1.00 92.75 46 LEU J O 1
ATOM 5207 N N . GLU E 3 47 ? 169.415 141.117 191.354 1.00 94.43 47 GLU J N 1
ATOM 5208 C CA . GLU E 3 47 ? 168.311 142.028 191.090 1.00 94.43 47 GLU J CA 1
ATOM 5209 C C . GLU E 3 47 ? 168.814 143.176 190.233 1.00 94.43 47 GLU J C 1
ATOM 5210 O O . GLU E 3 47 ? 169.855 143.765 190.533 1.00 94.43 47 GLU J O 1
ATOM 5216 N N . TRP E 3 48 ? 168.073 143.490 189.178 1.00 87.14 48 TRP J N 1
ATOM 5217 C CA . TRP E 3 48 ? 168.427 144.571 188.269 1.00 87.14 48 TRP J CA 1
ATOM 5218 C C . TRP E 3 48 ? 167.778 145.859 188.757 1.00 87.14 48 TRP J C 1
ATOM 5219 O O . TRP E 3 48 ? 166.548 145.962 188.795 1.00 87.14 48 TRP J O 1
ATOM 5230 N N . MET E 3 49 ? 168.601 146.835 189.130 1.00 93.27 49 MET J N 1
ATOM 5231 C CA . MET E 3 49 ? 168.095 148.078 189.699 1.00 93.27 49 MET J CA 1
ATOM 5232 C C . MET E 3 49 ? 167.700 149.081 188.624 1.00 93.27 49 MET J C 1
ATOM 5233 O O . MET E 3 49 ? 166.592 149.623 188.655 1.00 93.27 49 MET J O 1
ATOM 5238 N N . GLY E 3 50 ? 168.587 149.341 187.677 1.00 88.44 50 GLY J N 1
ATOM 5239 C CA . GLY E 3 50 ? 168.286 150.286 186.620 1.00 88.44 50 GLY J CA 1
ATOM 5240 C C . GLY E 3 50 ? 169.469 150.411 185.690 1.00 88.44 50 GLY J C 1
ATOM 5241 O O . GLY E 3 50 ? 170.567 149.922 185.972 1.00 88.44 50 GLY J O 1
ATOM 5242 N N . TYR E 3 51 ? 169.226 151.078 184.568 1.00 87.26 51 TYR J N 1
ATOM 5243 C CA . TYR E 3 51 ? 170.256 151.294 183.568 1.00 87.26 51 TYR J CA 1
ATOM 5244 C C . TYR E 3 51 ? 170.211 152.744 183.123 1.00 87.26 51 TYR J C 1
ATOM 5245 O O . TYR E 3 51 ? 169.234 153.456 183.362 1.00 87.26 51 TYR J O 1
ATOM 5254 N N . ILE E 3 52 ? 171.284 153.180 182.471 1.00 90.64 52 ILE J N 1
ATOM 5255 C CA . ILE E 3 52 ? 171.364 154.529 181.927 1.00 90.64 52 ILE J CA 1
ATOM 5256 C C . ILE E 3 52 ? 171.963 154.443 180.532 1.00 90.64 52 ILE J C 1
ATOM 5257 O O . ILE E 3 52 ? 173.088 153.962 180.364 1.00 90.64 52 ILE J O 1
ATOM 5262 N N . SER E 3 53 ? 171.210 154.890 179.534 1.00 95.25 53 SER J N 1
ATOM 5263 C CA . SER E 3 53 ? 171.679 154.835 178.162 1.00 95.25 53 SER J CA 1
ATOM 5264 C C . SER E 3 53 ? 172.822 155.822 177.951 1.00 95.25 53 SER J C 1
ATOM 5265 O O . SER E 3 53 ? 173.111 156.676 178.791 1.00 95.25 53 SER J O 1
ATOM 5268 N N . ASN E 3 54 ? 173.477 155.699 176.799 1.00 99.75 54 ASN J N 1
ATOM 5269 C CA . ASN E 3 54 ? 174.557 156.614 176.458 1.00 99.75 54 ASN J CA 1
ATOM 5270 C C . ASN E 3 54 ? 174.057 157.993 176.060 1.00 99.75 54 ASN J C 1
ATOM 5271 O O . ASN E 3 54 ? 174.866 158.829 175.647 1.00 99.75 54 ASN J O 1
ATOM 5276 N N . SER E 3 55 ? 172.755 158.250 176.166 1.00 97.51 55 SER J N 1
ATOM 5277 C CA . SER E 3 55 ? 172.182 159.556 175.881 1.00 97.51 55 SER J CA 1
ATOM 5278 C C . SER E 3 55 ? 171.553 160.191 177.113 1.00 97.51 55 SER J C 1
ATOM 5279 O O . SER E 3 55 ? 170.815 161.172 176.985 1.00 97.51 55 SER J O 1
ATOM 5282 N N . GLY E 3 56 ? 171.824 159.655 178.301 1.00 93.24 56 GLY J N 1
ATOM 5283 C CA . GLY E 3 56 ? 171.248 160.163 179.523 1.00 93.24 56 GLY J CA 1
ATOM 5284 C C . GLY E 3 56 ? 169.903 159.578 179.887 1.00 93.24 56 GLY J C 1
ATOM 5285 O O . GLY E 3 56 ? 169.422 159.820 181.000 1.00 93.24 56 GLY J O 1
ATOM 5286 N N . SER E 3 57 ? 169.281 158.818 178.991 1.00 92.40 57 SER J N 1
ATOM 5287 C CA . SER E 3 57 ? 167.991 158.212 179.286 1.00 92.40 57 SER J CA 1
ATOM 5288 C C . SER E 3 57 ? 168.160 157.091 180.301 1.00 92.40 57 SER J C 1
ATOM 5289 O O . SER E 3 57 ? 169.023 156.224 180.144 1.00 92.40 57 SER J O 1
ATOM 5292 N N . THR E 3 58 ? 167.336 157.108 181.343 1.00 89.73 58 THR J N 1
ATOM 5293 C CA . THR E 3 58 ? 167.404 156.117 182.403 1.00 89.73 58 THR J CA 1
ATOM 5294 C C . THR E 3 58 ? 166.076 155.386 182.523 1.00 89.73 58 THR J C 1
ATOM 5295 O O . THR E 3 58 ? 165.029 155.875 182.095 1.00 89.73 58 THR J O 1
ATOM 5299 N N . SER E 3 59 ? 166.136 154.200 183.118 1.00 87.24 59 SER J N 1
ATOM 5300 C CA . SER E 3 59 ? 164.949 153.399 183.378 1.00 87.24 59 SER J CA 1
ATOM 5301 C C . SER E 3 59 ? 165.238 152.517 184.579 1.00 87.24 59 SER J C 1
ATOM 5302 O O . SER E 3 59 ? 166.224 151.776 184.577 1.00 87.24 59 SER J O 1
ATOM 5305 N N . TYR E 3 60 ? 164.390 152.597 185.595 1.00 92.80 60 TYR J N 1
ATOM 5306 C CA . TYR E 3 60 ? 164.642 151.935 186.863 1.00 92.80 60 TYR J CA 1
ATOM 5307 C C . TYR E 3 60 ? 163.678 150.778 187.074 1.00 92.80 60 TYR J C 1
ATOM 5308 O O . TYR E 3 60 ? 162.644 150.665 186.413 1.00 92.80 60 TYR J O 1
ATOM 5317 N N . ASN E 3 61 ? 164.040 149.916 188.011 1.00 95.66 61 ASN J N 1
ATOM 5318 C CA . ASN E 3 61 ? 163.169 148.818 188.397 1.00 95.66 61 ASN J CA 1
ATOM 5319 C C . ASN E 3 61 ? 161.929 149.378 189.083 1.00 95.66 61 ASN J C 1
ATOM 5320 O O . ASN E 3 61 ? 162.055 150.158 190.033 1.00 95.66 61 ASN J O 1
ATOM 5325 N N . PRO E 3 62 ? 160.726 149.021 188.632 1.00 96.77 62 PRO J N 1
ATOM 5326 C CA . PRO E 3 62 ? 159.516 149.580 189.256 1.00 96.77 62 PRO J CA 1
ATOM 5327 C C . PRO E 3 62 ? 159.378 149.251 190.730 1.00 96.77 62 PRO J C 1
ATOM 5328 O O . PRO E 3 62 ? 158.715 150.001 191.456 1.00 96.77 62 PRO J O 1
ATOM 5332 N N . SER E 3 63 ? 159.979 148.157 191.200 1.00 100.90 63 SER J N 1
ATOM 5333 C CA . SER E 3 63 ? 159.875 147.803 192.610 1.00 100.90 63 SER J CA 1
ATOM 5334 C C . SER E 3 63 ? 160.586 148.802 193.513 1.00 100.90 63 SER J C 1
ATOM 5335 O O . SER E 3 63 ? 160.278 148.866 194.707 1.00 100.90 63 SER J O 1
ATOM 5338 N N . LEU E 3 64 ? 161.530 149.573 192.976 1.00 104.89 64 LEU J N 1
ATOM 5339 C CA . LEU E 3 64 ? 162.201 150.614 193.744 1.00 104.89 64 LEU J CA 1
ATOM 5340 C C . LEU E 3 64 ? 162.392 151.874 192.910 1.00 104.89 64 LEU J C 1
ATOM 5341 O O . LEU E 3 64 ? 163.366 152.608 193.104 1.00 104.89 64 LEU J O 1
ATOM 5346 N N . LYS E 3 65 ? 161.469 152.141 191.983 1.00 108.37 65 LYS J N 1
ATOM 5347 C CA . LYS E 3 65 ? 161.626 153.276 191.080 1.00 108.37 65 LYS J CA 1
ATOM 5348 C C . LYS E 3 65 ? 161.589 154.604 191.823 1.00 108.37 65 LYS J C 1
ATOM 5349 O O . LYS E 3 65 ? 162.237 155.568 191.403 1.00 108.37 65 LYS J O 1
ATOM 5355 N N . SER E 3 66 ? 160.846 154.674 192.927 1.00 111.13 66 SER J N 1
ATOM 5356 C CA . SER E 3 66 ? 160.720 155.935 193.651 1.00 111.13 66 SER J CA 1
ATOM 5357 C C . SER E 3 66 ? 162.031 156.320 194.325 1.00 111.13 66 SER J C 1
ATOM 5358 O O . SER E 3 66 ? 162.522 157.441 194.155 1.00 111.13 66 SER J O 1
ATOM 5361 N N . ARG E 3 67 ? 162.611 155.406 195.094 1.00 111.59 67 ARG J N 1
ATOM 5362 C CA . ARG E 3 67 ? 163.813 155.698 195.874 1.00 111.59 67 ARG J CA 1
ATOM 5363 C C . ARG E 3 67 ? 165.069 155.227 195.142 1.00 111.59 67 ARG J C 1
ATOM 5364 O O . ARG E 3 67 ? 165.810 154.364 195.608 1.00 111.59 67 ARG J O 1
ATOM 5372 N N . ILE E 3 68 ? 165.321 155.829 193.980 1.00 104.82 68 ILE J N 1
ATOM 5373 C CA . ILE E 3 68 ? 166.494 155.489 193.186 1.00 104.82 68 ILE J CA 1
ATOM 5374 C C . ILE E 3 68 ? 166.745 156.621 192.204 1.00 104.82 68 ILE J C 1
ATOM 5375 O O . ILE E 3 68 ? 165.828 157.360 191.839 1.00 104.82 68 ILE J O 1
ATOM 5380 N N . SER E 3 69 ? 168.000 156.759 191.782 1.00 103.40 69 SER J N 1
ATOM 5381 C CA . SER E 3 69 ? 168.383 157.779 190.816 1.00 103.40 69 SER J CA 1
ATOM 5382 C C . SER E 3 69 ? 169.753 157.425 190.265 1.00 103.40 69 SER J C 1
ATOM 5383 O O . SER E 3 69 ? 170.685 157.181 191.035 1.00 103.40 69 SER J O 1
ATOM 5386 N N . ILE E 3 70 ? 169.874 157.401 188.942 1.00 99.52 70 ILE J N 1
ATOM 5387 C CA . ILE E 3 70 ? 171.120 157.055 188.270 1.00 99.52 70 ILE J CA 1
ATOM 5388 C C . ILE E 3 70 ? 171.527 158.243 187.414 1.00 99.52 70 ILE J C 1
ATOM 5389 O O . ILE E 3 70 ? 170.869 158.551 186.413 1.00 99.52 70 ILE J O 1
ATOM 5394 N N . THR E 3 71 ? 172.605 158.912 187.803 1.00 102.47 71 THR J N 1
ATOM 5395 C CA . THR E 3 71 ? 173.146 160.039 187.065 1.00 102.47 71 THR J CA 1
ATOM 5396 C C . THR E 3 71 ? 174.526 159.681 186.533 1.00 102.47 71 THR J C 1
ATOM 5397 O O . THR E 3 71 ? 175.099 158.645 186.876 1.00 102.47 71 THR J O 1
ATOM 5401 N N . ARG E 3 72 ? 175.062 160.554 185.687 1.00 101.56 72 ARG J N 1
ATOM 5402 C CA . ARG E 3 72 ? 176.370 160.330 185.094 1.00 101.56 72 ARG J CA 1
ATOM 5403 C C . ARG E 3 72 ? 177.132 161.643 185.027 1.00 101.56 72 ARG J C 1
ATOM 5404 O O . ARG E 3 72 ? 176.552 162.730 185.079 1.00 101.56 72 ARG J O 1
ATOM 5412 N N . ASP E 3 73 ? 178.454 161.524 184.912 1.00 112.58 73 ASP J N 1
ATOM 5413 C CA . ASP E 3 73 ? 179.360 162.660 184.754 1.00 112.58 73 ASP J CA 1
ATOM 5414 C C . ASP E 3 73 ? 180.242 162.340 183.552 1.00 112.58 73 ASP J C 1
ATOM 5415 O O . ASP E 3 73 ? 181.317 161.753 183.700 1.00 112.58 73 ASP J O 1
ATOM 5420 N N . THR E 3 74 ? 179.782 162.727 182.361 1.00 115.08 74 THR J N 1
ATOM 5421 C CA . THR E 3 74 ? 180.493 162.383 181.136 1.00 115.08 74 THR J CA 1
ATOM 5422 C C . THR E 3 74 ? 181.862 163.043 181.046 1.00 115.08 74 THR J C 1
ATOM 5423 O O . THR E 3 74 ? 182.683 162.623 180.224 1.00 115.08 74 THR J O 1
ATOM 5427 N N . SER E 3 75 ? 182.128 164.060 181.866 1.00 116.72 75 SER J N 1
ATOM 5428 C CA . SER E 3 75 ? 183.432 164.709 181.844 1.00 116.72 75 SER J CA 1
ATOM 5429 C C . SER E 3 75 ? 184.542 163.796 182.345 1.00 116.72 75 SER J C 1
ATOM 5430 O O . SER E 3 75 ? 185.708 164.011 181.998 1.00 116.72 75 SER J O 1
ATOM 5433 N N . LYS E 3 76 ? 184.211 162.782 183.150 1.00 114.34 76 LYS J N 1
ATOM 5434 C CA . LYS E 3 76 ? 185.230 161.889 183.686 1.00 114.34 76 LYS J CA 1
ATOM 5435 C C . LYS E 3 76 ? 184.800 160.425 183.658 1.00 114.34 76 LYS J C 1
ATOM 5436 O O . LYS E 3 76 ? 185.426 159.596 184.329 1.00 114.34 76 LYS J O 1
ATOM 5442 N N . ASN E 3 77 ? 183.754 160.090 182.905 1.00 112.54 77 ASN J N 1
ATOM 5443 C CA . ASN E 3 77 ? 183.289 158.714 182.736 1.00 112.54 77 ASN J CA 1
ATOM 5444 C C . ASN E 3 77 ? 182.944 158.078 184.085 1.00 112.54 77 ASN J C 1
ATOM 5445 O O . ASN E 3 77 ? 183.563 157.116 184.536 1.00 112.54 77 ASN J O 1
ATOM 5450 N N . GLN E 3 78 ? 181.928 158.652 184.722 1.00 109.80 78 GLN J N 1
ATOM 5451 C CA . GLN E 3 78 ? 181.469 158.166 186.012 1.00 109.80 78 GLN J CA 1
ATOM 5452 C C . GLN E 3 78 ? 179.956 158.016 185.999 1.00 109.80 78 GLN J C 1
ATOM 5453 O O . GLN E 3 78 ? 179.252 158.653 185.215 1.00 109.80 78 GLN J O 1
ATOM 5459 N N . PHE E 3 79 ? 179.469 157.155 186.886 1.00 106.15 79 PHE J N 1
ATOM 5460 C CA . PHE E 3 79 ? 178.047 156.996 187.140 1.00 106.15 79 PHE J CA 1
ATOM 5461 C C . PHE E 3 79 ? 177.800 157.151 188.630 1.00 106.15 79 PHE J C 1
ATOM 5462 O O . PHE E 3 79 ? 178.724 157.047 189.440 1.00 106.15 79 PHE J O 1
ATOM 5470 N N . PHE E 3 80 ? 176.548 157.405 188.990 1.00 105.84 80 PHE J N 1
ATOM 5471 C CA . PHE E 3 80 ? 176.179 157.637 190.379 1.00 105.84 80 PHE J CA 1
ATOM 5472 C C . PHE E 3 80 ? 174.824 157.007 190.644 1.00 105.84 80 PHE J C 1
ATOM 5473 O O . PHE E 3 80 ? 173.852 157.305 189.945 1.00 105.84 80 PHE J O 1
ATOM 5481 N N . LEU E 3 81 ? 174.763 156.142 191.646 1.00 106.07 81 LEU J N 1
ATOM 5482 C CA . LEU E 3 81 ? 173.529 155.492 192.063 1.00 106.07 81 LEU J CA 1
ATOM 5483 C C . LEU E 3 81 ? 173.156 156.035 193.436 1.00 106.07 81 LEU J C 1
ATOM 5484 O O . LEU E 3 81 ? 173.884 155.821 194.410 1.00 106.07 81 LEU J O 1
ATOM 5489 N N . GLN E 3 82 ? 172.033 156.740 193.512 1.00 109.08 82 GLN J N 1
ATOM 5490 C CA . GLN E 3 82 ? 171.563 157.338 194.754 1.00 109.08 82 GLN J CA 1
ATOM 5491 C C . GLN E 3 82 ? 170.362 156.557 195.267 1.00 109.08 82 GLN J C 1
ATOM 5492 O O . GLN E 3 82 ? 169.357 156.423 194.562 1.00 109.08 82 GLN J O 1
ATOM 5498 N N . LEU E 3 83 ? 170.471 156.046 196.487 1.00 114.89 83 LEU J N 1
ATOM 5499 C CA . LEU E 3 83 ? 169.354 155.437 197.203 1.00 114.89 83 LEU J CA 1
ATOM 5500 C C . LEU E 3 83 ? 168.958 156.419 198.298 1.00 114.89 83 LEU J C 1
ATOM 5501 O O . LEU E 3 83 ? 169.650 156.540 199.312 1.00 114.89 83 LEU J O 1
ATOM 5506 N N . ILE E 3 84 ? 167.840 157.118 198.092 1.00 118.69 84 ILE J N 1
ATOM 5507 C CA . ILE E 3 84 ? 167.527 158.266 198.935 1.00 118.69 84 ILE J CA 1
ATOM 5508 C C . ILE E 3 84 ? 167.192 157.843 200.360 1.00 118.69 84 ILE J C 1
ATOM 5509 O O . ILE E 3 84 ? 167.464 158.586 201.311 1.00 118.69 84 ILE J O 1
ATOM 5514 N N . SER E 3 85 ? 166.611 156.661 200.544 1.00 122.11 85 SER J N 1
ATOM 5515 C CA . SER E 3 85 ? 166.227 156.178 201.870 1.00 122.11 85 SER J CA 1
ATOM 5516 C C . SER E 3 85 ? 166.647 154.717 201.987 1.00 122.11 85 SER J C 1
ATOM 5517 O O . SER E 3 85 ? 165.894 153.816 201.606 1.00 122.11 85 SER J O 1
ATOM 5520 N N . VAL E 3 86 ? 167.847 154.486 202.517 1.00 122.01 86 VAL J N 1
ATOM 5521 C CA . VAL E 3 86 ? 168.356 153.129 202.641 1.00 122.01 86 VAL J CA 1
ATOM 5522 C C . VAL E 3 86 ? 167.651 152.417 203.784 1.00 122.01 86 VAL J C 1
ATOM 5523 O O . VAL E 3 86 ? 167.071 153.050 204.677 1.00 122.01 86 VAL J O 1
ATOM 5527 N N . THR E 3 87 ? 167.691 151.088 203.757 1.00 121.60 87 THR J N 1
ATOM 5528 C CA . THR E 3 87 ? 167.059 150.270 204.778 1.00 121.60 87 THR J CA 1
ATOM 5529 C C . THR E 3 87 ? 167.945 149.065 205.054 1.00 121.60 87 THR J C 1
ATOM 5530 O O . THR E 3 87 ? 169.035 148.930 204.494 1.00 121.60 87 THR J O 1
ATOM 5534 N N . THR E 3 88 ? 167.466 148.190 205.938 1.00 123.13 88 THR J N 1
ATOM 5535 C CA . THR E 3 88 ? 168.192 146.961 206.234 1.00 123.13 88 THR J CA 1
ATOM 5536 C C . THR E 3 88 ? 168.258 146.057 205.009 1.00 123.13 88 THR J C 1
ATOM 5537 O O . THR E 3 88 ? 169.216 145.300 204.828 1.00 123.13 88 THR J O 1
ATOM 5541 N N . GLU E 3 89 ? 167.240 146.129 204.148 1.00 121.90 89 GLU J N 1
ATOM 5542 C CA . GLU E 3 89 ? 167.192 145.256 202.982 1.00 121.90 89 GLU J CA 1
ATOM 5543 C C . GLU E 3 89 ? 168.191 145.671 201.911 1.00 121.90 89 GLU J C 1
ATOM 5544 O O . GLU E 3 89 ? 168.466 144.898 200.987 1.00 121.90 89 GLU J O 1
ATOM 5550 N N . ASP E 3 90 ? 168.744 146.880 202.011 1.00 116.61 90 ASP J N 1
ATOM 5551 C CA . ASP E 3 90 ? 169.522 147.422 200.902 1.00 116.61 90 ASP J CA 1
ATOM 5552 C C . ASP E 3 90 ? 170.961 146.920 200.913 1.00 116.61 90 ASP J C 1
ATOM 5553 O O . ASP E 3 90 ? 171.715 147.173 199.967 1.00 116.61 90 ASP J O 1
ATOM 5558 N N . THR E 3 91 ? 171.368 146.220 201.967 1.00 113.04 91 THR J N 1
ATOM 5559 C CA . THR E 3 91 ? 172.723 145.686 202.007 1.00 113.04 91 THR J CA 1
ATOM 5560 C C . THR E 3 91 ? 172.890 144.571 200.984 1.00 113.04 91 THR J C 1
ATOM 5561 O O . THR E 3 91 ? 172.140 143.591 200.987 1.00 113.04 91 THR J O 1
ATOM 5565 N N . ALA E 3 92 ? 173.870 144.730 200.102 1.00 103.47 92 ALA J N 1
ATOM 5566 C CA . ALA E 3 92 ? 174.121 143.775 199.028 1.00 103.47 92 ALA J CA 1
ATOM 5567 C C . ALA E 3 92 ? 175.423 144.164 198.343 1.00 103.47 92 ALA J C 1
ATOM 5568 O O . ALA E 3 92 ? 176.076 145.143 198.715 1.00 103.47 92 ALA J O 1
ATOM 5570 N N . THR E 3 93 ? 175.796 143.385 197.333 1.00 98.64 93 THR J N 1
ATOM 5571 C CA . THR E 3 93 ? 176.957 143.668 196.502 1.00 98.64 93 THR J CA 1
ATOM 5572 C C . THR E 3 93 ? 176.476 144.295 195.202 1.00 98.64 93 THR J C 1
ATOM 5573 O O . THR E 3 93 ? 175.675 143.693 194.482 1.00 98.64 93 THR J O 1
ATOM 5577 N N . TYR E 3 94 ? 176.966 145.492 194.901 1.00 97.76 94 TYR J N 1
ATOM 5578 C CA . TYR E 3 94 ? 176.483 146.271 193.771 1.00 97.76 94 TYR J CA 1
ATOM 5579 C C . TYR E 3 94 ? 177.493 146.233 192.635 1.00 97.76 94 TYR J C 1
ATOM 5580 O O . TYR E 3 94 ? 178.615 146.724 192.780 1.00 97.76 94 TYR J O 1
ATOM 5589 N N . TYR E 3 95 ? 177.089 145.655 191.507 1.00 96.71 95 TYR J N 1
ATOM 5590 C CA . TYR E 3 95 ? 177.886 145.646 190.291 1.00 96.71 95 TYR J CA 1
ATOM 5591 C C . TYR E 3 95 ? 177.294 146.632 189.300 1.00 96.71 95 TYR J C 1
ATOM 5592 O O . TYR E 3 95 ? 176.077 146.835 189.269 1.00 96.71 95 TYR J O 1
ATOM 5601 N N . CYS E 3 96 ? 178.149 147.244 188.489 1.00 99.28 96 CYS J N 1
ATOM 5602 C CA . CYS E 3 96 ? 177.704 148.002 187.329 1.00 99.28 96 CYS J CA 1
ATOM 5603 C C . CYS E 3 96 ? 178.251 147.329 186.078 1.00 99.28 96 CYS J C 1
ATOM 5604 O O . CYS E 3 96 ? 179.459 147.367 185.825 1.00 99.28 96 CYS J O 1
ATOM 5607 N N . ALA E 3 97 ? 177.364 146.709 185.306 1.00 95.27 97 ALA J N 1
ATOM 5608 C CA . ALA E 3 97 ? 177.737 145.943 184.126 1.00 95.27 97 ALA J CA 1
ATOM 5609 C C . ALA E 3 97 ? 177.240 146.660 182.883 1.00 95.27 97 ALA J C 1
ATOM 5610 O O . ALA E 3 97 ? 176.158 147.252 182.895 1.00 95.27 97 ALA J O 1
ATOM 5612 N N . ARG E 3 98 ? 178.027 146.603 181.816 1.00 95.13 98 ARG J N 1
ATOM 5613 C CA . ARG E 3 98 ? 177.672 147.271 180.577 1.00 95.13 98 ARG J CA 1
ATOM 5614 C C . ARG E 3 98 ? 176.944 146.317 179.640 1.00 95.13 98 ARG J C 1
ATOM 5615 O O . ARG E 3 98 ? 176.898 145.105 179.849 1.00 95.13 98 ARG J O 1
ATOM 5623 N N . GLU E 3 99 ? 176.370 146.887 178.585 1.00 94.12 99 GLU J N 1
ATOM 5624 C CA . GLU E 3 99 ? 175.698 146.109 177.560 1.00 94.12 99 GLU J CA 1
ATOM 5625 C C . GLU E 3 99 ? 175.686 146.915 176.273 1.00 94.12 99 GLU J C 1
ATOM 5626 O O . GLU E 3 99 ? 175.620 148.146 176.297 1.00 94.12 99 GLU J O 1
ATOM 5632 N N . ARG E 3 100 ? 175.767 146.212 175.148 1.00 92.68 100 ARG J N 1
ATOM 5633 C CA . ARG E 3 100 ? 175.675 146.880 173.860 1.00 92.68 100 ARG J CA 1
ATOM 5634 C C . ARG E 3 100 ? 174.294 147.499 173.711 1.00 92.68 100 ARG J C 1
ATOM 5635 O O . ARG E 3 100 ? 173.280 146.852 173.982 1.00 92.68 100 ARG J O 1
ATOM 5643 N N . ASN E 3 101 ? 174.256 148.758 173.289 1.00 91.63 101 ASN J N 1
ATOM 5644 C CA . ASN E 3 101 ? 173.018 149.515 173.353 1.00 91.63 101 ASN J CA 1
ATOM 5645 C C . ASN E 3 101 ? 172.001 148.995 172.339 1.00 91.63 101 ASN J C 1
ATOM 5646 O O . ASN E 3 101 ? 172.300 148.171 171.472 1.00 91.63 101 ASN J O 1
ATOM 5651 N N . TYR E 3 102 ? 170.778 149.498 172.476 1.00 82.22 102 TYR J N 1
ATOM 5652 C CA . TYR E 3 102 ? 169.639 149.034 171.697 1.00 82.22 102 TYR J CA 1
ATOM 5653 C C . TYR E 3 102 ? 169.903 149.158 170.202 1.00 82.22 102 TYR J C 1
ATOM 5654 O O . TYR E 3 102 ? 170.599 150.065 169.742 1.00 82.22 102 TYR J O 1
ATOM 5663 N N . ASP E 3 103 ? 169.331 148.230 169.441 1.00 87.97 103 ASP J N 1
ATOM 5664 C CA . ASP E 3 103 ? 169.462 148.212 167.993 1.00 87.97 103 ASP J CA 1
ATOM 5665 C C . ASP E 3 103 ? 168.143 147.768 167.383 1.00 87.97 103 ASP J C 1
ATOM 5666 O O . ASP E 3 103 ? 167.499 146.847 167.887 1.00 87.97 103 ASP J O 1
ATOM 5671 N N . TYR E 3 104 ? 167.752 148.420 166.288 1.00 84.08 104 TYR J N 1
ATOM 5672 C CA . TYR E 3 104 ? 166.451 148.145 165.690 1.00 84.08 104 TYR J CA 1
ATOM 5673 C C . TYR E 3 104 ? 166.384 146.778 165.029 1.00 84.08 104 TYR J C 1
ATOM 5674 O O . TYR E 3 104 ? 165.283 146.253 164.836 1.00 84.08 104 TYR J O 1
ATOM 5683 N N . ASP E 3 105 ? 167.525 146.189 164.675 1.00 92.04 105 ASP J N 1
ATOM 5684 C CA . ASP E 3 105 ? 167.514 144.880 164.031 1.00 92.04 105 ASP J CA 1
ATOM 5685 C C . ASP E 3 105 ? 167.393 143.762 165.059 1.00 92.04 105 ASP J C 1
ATOM 5686 O O . ASP E 3 105 ? 166.444 142.972 165.027 1.00 92.04 105 ASP J O 1
ATOM 5691 N N . ASP E 3 106 ? 168.351 143.681 165.978 1.00 89.71 106 ASP J N 1
ATOM 5692 C CA . ASP E 3 106 ? 168.349 142.694 167.056 1.00 89.71 106 ASP J CA 1
ATOM 5693 C C . ASP E 3 106 ? 168.617 143.446 168.353 1.00 89.71 106 ASP J C 1
ATOM 5694 O O . ASP E 3 106 ? 169.764 143.787 168.656 1.00 89.71 106 ASP J O 1
ATOM 5699 N N . TYR E 3 107 ? 167.562 143.700 169.115 1.00 82.57 107 TYR J N 1
ATOM 5700 C CA . TYR E 3 107 ? 167.637 144.585 170.263 1.00 82.57 107 TYR J CA 1
ATOM 5701 C C . TYR E 3 107 ? 168.122 143.847 171.506 1.00 82.57 107 TYR J C 1
ATOM 5702 O O . TYR E 3 107 ? 168.140 142.617 171.560 1.00 82.57 107 TYR J O 1
ATOM 5711 N N . TYR E 3 108 ? 168.529 144.624 172.512 1.00 81.20 108 TYR J N 1
ATOM 5712 C CA . TYR E 3 108 ? 168.743 144.121 173.868 1.00 81.20 108 TYR J CA 1
ATOM 5713 C C . TYR E 3 108 ? 169.748 142.966 173.879 1.00 81.20 108 TYR J C 1
ATOM 5714 O O . TYR E 3 108 ? 169.398 141.814 174.119 1.00 81.20 108 TYR J O 1
ATOM 5723 N N . TYR E 3 109 ? 171.001 143.288 173.566 1.00 87.30 109 TYR J N 1
ATOM 5724 C CA . TYR E 3 109 ? 171.952 142.209 173.327 1.00 87.30 109 TYR J CA 1
ATOM 5725 C C . TYR E 3 109 ? 172.191 141.316 174.542 1.00 87.30 109 TYR J C 1
ATOM 5726 O O . TYR E 3 109 ? 171.697 140.185 174.574 1.00 87.30 109 TYR J O 1
ATOM 5735 N N . ALA E 3 110 ? 172.909 141.814 175.547 1.00 89.63 110 ALA J N 1
ATOM 5736 C CA . ALA E 3 110 ? 173.198 141.084 176.781 1.00 89.63 110 ALA J CA 1
ATOM 5737 C C . ALA E 3 110 ? 174.095 141.957 177.642 1.00 89.63 110 ALA J C 1
ATOM 5738 O O . ALA E 3 110 ? 174.767 142.859 177.138 1.00 89.63 110 ALA J O 1
ATOM 5740 N N . MET E 3 111 ? 174.139 141.650 178.936 1.00 93.50 111 MET J N 1
ATOM 5741 C CA . MET E 3 111 ? 175.072 142.313 179.848 1.00 93.50 111 MET J CA 1
ATOM 5742 C C . MET E 3 111 ? 176.350 141.488 179.883 1.00 93.50 111 MET J C 1
ATOM 5743 O O . MET E 3 111 ? 176.493 140.554 180.671 1.00 93.50 111 MET J O 1
ATOM 5748 N N . ASP E 3 112 ? 177.300 141.847 179.019 1.00 95.26 112 ASP J N 1
ATOM 5749 C CA . ASP E 3 112 ? 178.483 141.017 178.820 1.00 95.26 112 ASP J CA 1
ATOM 5750 C C . ASP E 3 112 ? 179.525 141.237 179.911 1.00 95.26 112 ASP J C 1
ATOM 5751 O O . ASP E 3 112 ? 179.876 140.306 180.643 1.00 95.26 112 ASP J O 1
ATOM 5756 N N . TYR E 3 113 ? 180.035 142.456 180.034 1.00 95.86 113 TYR J N 1
ATOM 5757 C CA . TYR E 3 113 ? 181.133 142.745 180.945 1.00 95.86 113 TYR J CA 1
ATOM 5758 C C . TYR E 3 113 ? 180.599 143.308 182.253 1.00 95.86 113 TYR J C 1
ATOM 5759 O O . TYR E 3 113 ? 179.784 144.235 182.249 1.00 95.86 113 TYR J O 1
ATOM 5768 N N . TRP E 3 114 ? 181.068 142.752 183.363 1.00 92.50 114 TRP J N 1
ATOM 5769 C CA . TRP E 3 114 ? 180.671 143.168 184.697 1.00 92.50 114 TRP J CA 1
ATOM 5770 C C . TRP E 3 114 ? 181.865 143.764 185.428 1.00 92.50 114 TRP J C 1
ATOM 5771 O O . TRP E 3 114 ? 183.019 143.593 185.030 1.00 92.50 114 TRP J O 1
ATOM 5782 N N . GLY E 3 115 ? 181.574 144.471 186.516 1.00 100.73 115 GLY J N 1
ATOM 5783 C CA . GLY E 3 115 ? 182.600 144.987 187.391 1.00 100.73 115 GLY J CA 1
ATOM 5784 C C . GLY E 3 115 ? 182.808 144.085 188.594 1.00 100.73 115 GLY J C 1
ATOM 5785 O O . GLY E 3 115 ? 182.028 143.181 188.870 1.00 100.73 115 GLY J O 1
ATOM 5786 N N . GLN E 3 116 ? 183.893 144.352 189.321 1.00 105.19 116 GLN J N 1
ATOM 5787 C CA . GLN E 3 116 ? 184.186 143.558 190.507 1.00 105.19 116 GLN J CA 1
ATOM 5788 C C . GLN E 3 116 ? 183.206 143.826 191.638 1.00 105.19 116 GLN J C 1
ATOM 5789 O O . GLN E 3 116 ? 183.149 143.042 192.591 1.00 105.19 116 GLN J O 1
ATOM 5795 N N . GLY E 3 117 ? 182.440 144.904 191.558 1.00 104.31 117 GLY J N 1
ATOM 5796 C CA . GLY E 3 117 ? 181.405 145.178 192.528 1.00 104.31 117 GLY J CA 1
ATOM 5797 C C . GLY E 3 117 ? 181.951 145.675 193.854 1.00 104.31 117 GLY J C 1
ATOM 5798 O O . GLY E 3 117 ? 183.113 145.479 194.204 1.00 104.31 117 GLY J O 1
ATOM 5799 N N . THR E 3 118 ? 181.076 146.335 194.605 1.00 105.12 118 THR J N 1
ATOM 5800 C CA . THR E 3 118 ? 181.404 146.851 195.923 1.00 105.12 118 THR J CA 1
ATOM 5801 C C . THR E 3 118 ? 180.358 146.383 196.919 1.00 105.12 118 THR J C 1
ATOM 5802 O O . THR E 3 118 ? 179.174 146.279 196.588 1.00 105.12 118 THR J O 1
ATOM 5806 N N . THR E 3 119 ? 180.802 146.090 198.135 1.00 106.53 119 THR J N 1
ATOM 5807 C CA . THR E 3 119 ? 179.910 145.642 199.191 1.00 106.53 119 THR J CA 1
ATOM 5808 C C . THR E 3 119 ? 179.339 146.844 199.927 1.00 106.53 119 THR J C 1
ATOM 5809 O O . THR E 3 119 ? 180.049 147.815 200.201 1.00 106.53 119 THR J O 1
ATOM 5813 N N . LEU E 3 120 ? 178.048 146.777 200.237 1.00 111.01 120 LEU J N 1
ATOM 5814 C CA . LEU E 3 120 ? 177.353 147.848 200.937 1.00 111.01 120 LEU J CA 1
ATOM 5815 C C . LEU E 3 120 ? 176.660 147.254 202.152 1.00 111.01 120 LEU J C 1
ATOM 5816 O O . LEU E 3 120 ? 175.951 146.250 202.035 1.00 111.01 120 LEU J O 1
ATOM 5821 N N . THR E 3 121 ? 176.867 147.870 203.311 1.00 115.48 121 THR J N 1
ATOM 5822 C CA . THR E 3 121 ? 176.278 147.421 204.564 1.00 115.48 121 THR J CA 1
ATOM 5823 C C . THR E 3 121 ? 175.600 148.602 205.240 1.00 115.48 121 THR J C 1
ATOM 5824 O O . THR E 3 121 ? 176.103 149.728 205.178 1.00 115.48 121 THR J O 1
ATOM 5828 N N . VAL E 3 122 ? 174.465 148.347 205.880 1.00 117.23 122 VAL J N 1
ATOM 5829 C CA . VAL E 3 122 ? 173.733 149.400 206.567 1.00 117.23 122 VAL J CA 1
ATOM 5830 C C . VAL E 3 122 ? 173.810 149.215 208.078 1.00 117.23 122 VAL J C 1
ATOM 5831 O O . VAL E 3 122 ? 174.096 148.123 208.566 1.00 117.23 122 VAL J O 1
ATOM 5835 N N . ASP F 2 1 ? 163.978 162.599 185.668 1.00 100.36 1 ASP M N 1
ATOM 5836 C CA . ASP F 2 1 ? 163.769 164.040 185.676 1.00 100.36 1 ASP M CA 1
ATOM 5837 C C . ASP F 2 1 ? 165.051 164.777 185.317 1.00 100.36 1 ASP M C 1
ATOM 5838 O O . ASP F 2 1 ? 166.091 164.570 185.939 1.00 100.36 1 ASP M O 1
ATOM 5843 N N . ILE F 2 2 ? 164.971 165.637 184.306 1.00 92.76 2 ILE M N 1
ATOM 5844 C CA . ILE F 2 2 ? 166.128 166.423 183.896 1.00 92.76 2 ILE M CA 1
ATOM 5845 C C . ILE F 2 2 ? 166.433 167.444 184.982 1.00 92.76 2 ILE M C 1
ATOM 5846 O O . ILE F 2 2 ? 165.581 168.263 185.343 1.00 92.76 2 ILE M O 1
ATOM 5851 N N . VAL F 2 3 ? 167.650 167.397 185.511 1.00 94.55 3 VAL M N 1
ATOM 5852 C CA . VAL F 2 3 ? 168.059 168.269 186.604 1.00 94.55 3 VAL M CA 1
ATOM 5853 C C . VAL F 2 3 ? 168.676 169.528 186.007 1.00 94.55 3 VAL M C 1
ATOM 5854 O O . VAL F 2 3 ? 169.722 169.470 185.357 1.00 94.55 3 VAL M O 1
ATOM 5858 N N . MET F 2 4 ? 168.030 170.667 186.230 1.00 94.48 4 MET M N 1
ATOM 5859 C CA . MET F 2 4 ? 168.564 171.949 185.799 1.00 94.48 4 MET M CA 1
ATOM 5860 C C . MET F 2 4 ? 169.409 172.550 186.913 1.00 94.48 4 MET M C 1
ATOM 5861 O O . MET F 2 4 ? 169.065 172.446 188.093 1.00 94.48 4 MET M O 1
ATOM 5866 N N . SER F 2 5 ? 170.517 173.180 186.533 1.00 97.54 5 SER M N 1
ATOM 5867 C CA . SER F 2 5 ? 171.448 173.750 187.498 1.00 97.54 5 SER M CA 1
ATOM 5868 C C . SER F 2 5 ? 171.918 175.102 186.993 1.00 97.54 5 SER M C 1
ATOM 5869 O O . SER F 2 5 ? 172.558 175.183 185.941 1.00 97.54 5 SER M O 1
ATOM 5872 N N . GLN F 2 6 ? 171.605 176.156 187.739 1.00 99.94 6 GLN M N 1
ATOM 5873 C CA . GLN F 2 6 ? 172.053 177.498 187.402 1.00 99.94 6 GLN M CA 1
ATOM 5874 C C . GLN F 2 6 ? 173.354 177.795 188.133 1.00 99.94 6 GLN M C 1
ATOM 5875 O O . GLN F 2 6 ? 173.458 177.567 189.342 1.00 99.94 6 GLN M O 1
ATOM 5881 N N . SER F 2 7 ? 174.346 178.308 187.394 1.00 109.17 7 SER M N 1
ATOM 5882 C CA . SER F 2 7 ? 175.677 178.471 187.980 1.00 109.17 7 SER M CA 1
ATOM 5883 C C . SER F 2 7 ? 175.701 179.552 189.053 1.00 109.17 7 SER M C 1
ATOM 5884 O O . SER F 2 7 ? 176.027 179.241 190.211 1.00 109.17 7 SER M O 1
ATOM 5887 N N . PRO F 2 8 ? 175.378 180.817 188.764 1.00 107.37 8 PRO M N 1
ATOM 5888 C CA . PRO F 2 8 ? 175.428 181.825 189.831 1.00 107.37 8 PRO M CA 1
ATOM 5889 C C . PRO F 2 8 ? 174.130 181.813 190.623 1.00 107.37 8 PRO M C 1
ATOM 5890 O O . PRO F 2 8 ? 173.059 182.092 190.081 1.00 107.37 8 PRO M O 1
ATOM 5894 N N . SER F 2 9 ? 174.224 181.477 191.909 1.00 110.99 9 SER M N 1
ATOM 5895 C CA . SER F 2 9 ? 173.029 181.469 192.746 1.00 110.99 9 SER M CA 1
ATOM 5896 C C . SER F 2 9 ? 172.529 182.884 192.998 1.00 110.99 9 SER M C 1
ATOM 5897 O O . SER F 2 9 ? 171.317 183.124 193.034 1.00 110.99 9 SER M O 1
ATOM 5900 N N . SER F 2 10 ? 173.446 183.831 193.172 1.00 113.93 10 SER M N 1
ATOM 5901 C CA . SER F 2 10 ? 173.084 185.229 193.387 1.00 113.93 10 SER M CA 1
ATOM 5902 C C . SER F 2 10 ? 174.295 186.080 193.054 1.00 113.93 10 SER M C 1
ATOM 5903 O O . SER F 2 10 ? 175.335 185.952 193.707 1.00 113.93 10 SER M O 1
ATOM 5906 N N . LEU F 2 11 ? 174.170 186.937 192.047 1.00 113.92 11 LEU M N 1
ATOM 5907 C CA . LEU F 2 11 ? 175.272 187.781 191.615 1.00 113.92 11 LEU M CA 1
ATOM 5908 C C . LEU F 2 11 ? 174.820 189.232 191.580 1.00 113.92 11 LEU M C 1
ATOM 5909 O O . LEU F 2 11 ? 173.687 189.532 191.196 1.00 113.92 11 LEU M O 1
ATOM 5914 N N . ALA F 2 12 ? 175.709 190.126 191.995 1.00 119.38 12 ALA M N 1
ATOM 5915 C CA . ALA F 2 12 ? 175.432 191.552 192.034 1.00 119.38 12 ALA M CA 1
ATOM 5916 C C . ALA F 2 12 ? 175.978 192.234 190.787 1.00 119.38 12 ALA M C 1
ATOM 5917 O O . ALA F 2 12 ? 176.902 191.744 190.134 1.00 119.38 12 ALA M O 1
ATOM 5919 N N . VAL F 2 13 ? 175.391 193.385 190.464 1.00 120.44 13 VAL M N 1
ATOM 5920 C CA . VAL F 2 13 ? 175.780 194.147 189.283 1.00 120.44 13 VAL M CA 1
ATOM 5921 C C . VAL F 2 13 ? 175.269 195.567 189.458 1.00 120.44 13 VAL M C 1
ATOM 5922 O O . VAL F 2 13 ? 174.338 195.818 190.224 1.00 120.44 13 VAL M O 1
ATOM 5926 N N . SER F 2 14 ? 175.890 196.506 188.754 1.00 121.68 14 SER M N 1
ATOM 5927 C CA . SER F 2 14 ? 175.474 197.899 188.764 1.00 121.68 14 SER M CA 1
ATOM 5928 C C . SER F 2 14 ? 174.630 198.206 187.534 1.00 121.68 14 SER M C 1
ATOM 5929 O O . SER F 2 14 ? 174.618 197.456 186.556 1.00 121.68 14 SER M O 1
ATOM 5932 N N . VAL F 2 15 ? 173.917 199.329 187.598 1.00 121.89 15 VAL M N 1
ATOM 5933 C CA . VAL F 2 15 ? 173.060 199.737 186.491 1.00 121.89 15 VAL M CA 1
ATOM 5934 C C . VAL F 2 15 ? 173.921 200.043 185.274 1.00 121.89 15 VAL M C 1
ATOM 5935 O O . VAL F 2 15 ? 174.968 200.693 185.380 1.00 121.89 15 VAL M O 1
ATOM 5939 N N . GLY F 2 16 ? 173.484 199.571 184.110 1.00 122.70 16 GLY M N 1
ATOM 5940 C CA . GLY F 2 16 ? 174.231 199.779 182.887 1.00 122.70 16 GLY M CA 1
ATOM 5941 C C . GLY F 2 16 ? 175.503 198.963 182.838 1.00 122.70 16 GLY M C 1
ATOM 5942 O O . GLY F 2 16 ? 176.605 199.517 182.799 1.00 122.70 16 GLY M O 1
ATOM 5943 N N . GLU F 2 17 ? 175.362 197.640 182.843 1.00 121.53 17 GLU M N 1
ATOM 5944 C CA . GLU F 2 17 ? 176.510 196.746 182.830 1.00 121.53 17 GLU M CA 1
ATOM 5945 C C . GLU F 2 17 ? 176.058 195.382 182.334 1.00 121.53 17 GLU M C 1
ATOM 5946 O O . GLU F 2 17 ? 174.966 194.924 182.677 1.00 121.53 17 GLU M O 1
ATOM 5952 N N . LYS F 2 18 ? 176.899 194.744 181.526 1.00 117.33 18 LYS M N 1
ATOM 5953 C CA . LYS F 2 18 ? 176.567 193.433 180.988 1.00 117.33 18 LYS M CA 1
ATOM 5954 C C . LYS F 2 18 ? 176.637 192.372 182.078 1.00 117.33 18 LYS M C 1
ATOM 5955 O O . LYS F 2 18 ? 177.522 192.398 182.937 1.00 117.33 18 LYS M O 1
ATOM 5961 N N . VAL F 2 19 ? 175.692 191.434 182.043 1.00 112.88 19 VAL M N 1
ATOM 5962 C CA . VAL F 2 19 ? 175.642 190.339 183.002 1.00 112.88 19 VAL M CA 1
ATOM 5963 C C . VAL F 2 19 ? 175.178 189.081 182.282 1.00 112.88 19 VAL M C 1
ATOM 5964 O O . VAL F 2 19 ? 174.413 189.141 181.315 1.00 112.88 19 VAL M O 1
ATOM 5968 N N . THR F 2 20 ? 175.666 187.933 182.748 1.00 109.65 20 THR M N 1
ATOM 5969 C CA . THR F 2 20 ? 175.346 186.645 182.152 1.00 109.65 20 THR M CA 1
ATOM 5970 C C . THR F 2 20 ? 174.932 185.666 183.238 1.00 109.65 20 THR M C 1
ATOM 5971 O O . THR F 2 20 ? 175.484 185.679 184.342 1.00 109.65 20 THR M O 1
ATOM 5975 N N . MET F 2 21 ? 173.964 184.815 182.916 1.00 105.04 21 MET M N 1
ATOM 5976 C CA . MET F 2 21 ? 173.485 183.782 183.823 1.00 105.04 21 MET M CA 1
ATOM 5977 C C . MET F 2 21 ? 173.492 182.451 183.091 1.00 105.04 21 MET M C 1
ATOM 5978 O O . MET F 2 21 ? 172.979 182.354 181.974 1.00 105.04 21 MET M O 1
ATOM 5983 N N . SER F 2 22 ? 174.071 181.435 183.717 1.00 102.44 22 SER M N 1
ATOM 5984 C CA . SER F 2 22 ? 174.210 180.123 183.106 1.00 102.44 22 SER M CA 1
ATOM 5985 C C . SER F 2 22 ? 173.146 179.168 183.630 1.00 102.44 22 SER M C 1
ATOM 5986 O O . SER F 2 22 ? 172.617 179.330 184.731 1.00 102.44 22 SER M O 1
ATOM 5989 N N . CYS F 2 23 ? 172.837 178.160 182.815 1.00 97.56 23 CYS M N 1
ATOM 5990 C CA . CYS F 2 23 ? 171.848 177.133 183.156 1.00 97.56 23 CYS M CA 1
ATOM 5991 C C . CYS F 2 23 ? 172.381 175.806 182.623 1.00 97.56 23 CYS M C 1
ATOM 5992 O O . CYS F 2 23 ? 172.147 175.450 181.466 1.00 97.56 23 CYS M O 1
ATOM 5995 N N . LYS F 2 24 ? 173.098 175.079 183.473 1.00 98.17 24 LYS M N 1
ATOM 5996 C CA . LYS F 2 24 ? 173.677 173.798 183.089 1.00 98.17 24 LYS M CA 1
ATOM 5997 C C . LYS F 2 24 ? 172.629 172.704 183.239 1.00 98.17 24 LYS M C 1
ATOM 5998 O O . LYS F 2 24 ? 172.050 172.536 184.317 1.00 98.17 24 LYS M O 1
ATOM 6004 N N . SER F 2 25 ? 172.385 171.963 182.166 1.00 95.69 25 SER M N 1
ATOM 6005 C CA . SER F 2 25 ? 171.365 170.928 182.147 1.00 95.69 25 SER M CA 1
ATOM 6006 C C . SER F 2 25 ? 171.968 169.564 182.456 1.00 95.69 25 SER M C 1
ATOM 6007 O O . SER F 2 25 ? 173.185 169.373 182.455 1.00 95.69 25 SER M O 1
ATOM 6010 N N . SER F 2 26 ? 171.086 168.602 182.723 1.00 93.37 26 SER M N 1
ATOM 6011 C CA . SER F 2 26 ? 171.521 167.234 182.981 1.00 93.37 26 SER M CA 1
ATOM 6012 C C . SER F 2 26 ? 171.809 166.499 181.679 1.00 93.37 26 SER M C 1
ATOM 6013 O O . SER F 2 26 ? 172.934 166.049 181.441 1.00 93.37 26 SER M O 1
ATOM 6016 N N . GLN F 2 27 ? 170.801 166.367 180.827 1.00 91.03 27 GLN M N 1
ATOM 6017 C CA . GLN F 2 27 ? 170.953 165.790 179.503 1.00 91.03 27 GLN M CA 1
ATOM 6018 C C . GLN F 2 27 ? 170.627 166.843 178.455 1.00 91.03 27 GLN M C 1
ATOM 6019 O O . GLN F 2 27 ? 170.154 167.938 178.767 1.00 91.03 27 GLN M O 1
ATOM 6025 N N . SER F 2 28 ? 170.891 166.503 177.198 1.00 87.10 28 SER M N 1
ATOM 6026 C CA . SER F 2 28 ? 170.699 167.454 176.114 1.00 87.10 28 SER M CA 1
ATOM 6027 C C . SER F 2 28 ? 169.222 167.776 175.941 1.00 87.10 28 SER M C 1
ATOM 6028 O O . SER F 2 28 ? 168.372 166.882 175.970 1.00 87.10 28 SER M O 1
ATOM 6031 N N . LEU F 2 29 ? 168.917 169.060 175.763 1.00 82.06 29 LEU M N 1
ATOM 6032 C CA . LEU F 2 29 ? 167.557 169.521 175.533 1.00 82.06 29 LEU M CA 1
ATOM 6033 C C . LEU F 2 29 ? 167.274 169.759 174.058 1.00 82.06 29 LEU M C 1
ATOM 6034 O O . LEU F 2 29 ? 166.300 170.438 173.720 1.00 82.06 29 LEU M O 1
ATOM 6039 N N . LEU F 2 30 ? 168.103 169.214 173.178 1.00 83.16 30 LEU M N 1
ATOM 6040 C CA . LEU F 2 30 ? 168.009 169.461 171.747 1.00 83.16 30 LEU M CA 1
ATOM 6041 C C . LEU F 2 30 ? 167.324 168.282 171.072 1.00 83.16 30 LEU M C 1
ATOM 6042 O O . LEU F 2 30 ? 167.846 167.163 171.091 1.00 83.16 30 LEU M O 1
ATOM 6047 N N . TYR F 2 31 ? 166.161 168.531 170.481 1.00 80.77 31 TYR M N 1
ATOM 6048 C CA . TYR F 2 31 ? 165.505 167.530 169.653 1.00 80.77 31 TYR M CA 1
ATOM 6049 C C . TYR F 2 31 ? 166.181 167.506 168.292 1.00 80.77 31 TYR M C 1
ATOM 6050 O O . TYR F 2 31 ? 166.143 168.497 167.558 1.00 80.77 31 TYR M O 1
ATOM 6059 N N . ARG F 2 32 ? 166.809 166.381 167.955 1.00 82.71 32 ARG M N 1
ATOM 6060 C CA . ARG F 2 32 ? 167.541 166.304 166.700 1.00 82.71 32 ARG M CA 1
ATOM 6061 C C . ARG F 2 32 ? 166.621 166.282 165.489 1.00 82.71 32 ARG M C 1
ATOM 6062 O O . ARG F 2 32 ? 167.092 166.504 164.370 1.00 82.71 32 ARG M O 1
ATOM 6070 N N . SER F 2 33 ? 165.327 166.021 165.680 1.00 84.02 33 SER M N 1
ATOM 6071 C CA . SER F 2 33 ? 164.386 166.089 164.568 1.00 84.02 33 SER M CA 1
ATOM 6072 C C . SER F 2 33 ? 164.318 167.502 164.007 1.00 84.02 33 SER M C 1
ATOM 6073 O O . SER F 2 33 ? 164.693 167.751 162.856 1.00 84.02 33 SER M O 1
ATOM 6076 N N . ASN F 2 34 ? 163.846 168.443 164.814 1.00 86.07 34 ASN M N 1
ATOM 6077 C CA . ASN F 2 34 ? 163.898 169.866 164.506 1.00 86.07 34 ASN M CA 1
ATOM 6078 C C . ASN F 2 34 ? 164.848 170.494 165.513 1.00 86.07 34 ASN M C 1
ATOM 6079 O O . ASN F 2 34 ? 164.543 170.554 166.708 1.00 86.07 34 ASN M O 1
ATOM 6084 N N . GLN F 2 35 ? 165.991 170.972 165.036 1.00 90.39 35 GLN M N 1
ATOM 6085 C CA . GLN F 2 35 ? 167.082 171.287 165.947 1.00 90.39 35 GLN M CA 1
ATOM 6086 C C . GLN F 2 35 ? 166.783 172.533 166.766 1.00 90.39 35 GLN M C 1
ATOM 6087 O O . GLN F 2 35 ? 167.428 173.571 166.594 1.00 90.39 35 GLN M O 1
ATOM 6093 N N . LYS F 2 36 ? 165.815 172.429 167.671 1.00 86.46 36 LYS M N 1
ATOM 6094 C CA . LYS F 2 36 ? 165.455 173.506 168.579 1.00 86.46 36 LYS M CA 1
ATOM 6095 C C . LYS F 2 36 ? 165.676 173.046 170.009 1.00 86.46 36 LYS M C 1
ATOM 6096 O O . LYS F 2 36 ? 165.208 171.972 170.397 1.00 86.46 36 LYS M O 1
ATOM 6102 N N . ASN F 2 37 ? 166.392 173.853 170.785 1.00 84.99 37 ASN M N 1
ATOM 6103 C CA . ASN F 2 37 ? 166.593 173.563 172.195 1.00 84.99 37 ASN M CA 1
ATOM 6104 C C . ASN F 2 37 ? 165.359 173.987 172.973 1.00 84.99 37 ASN M C 1
ATOM 6105 O O . ASN F 2 37 ? 164.897 175.122 172.844 1.00 84.99 37 ASN M O 1
ATOM 6110 N N . TYR F 2 38 ? 164.828 173.079 173.779 1.00 81.23 38 TYR M N 1
ATOM 6111 C CA . TYR F 2 38 ? 163.582 173.316 174.501 1.00 81.23 38 TYR M CA 1
ATOM 6112 C C . TYR F 2 38 ? 163.923 173.773 175.913 1.00 81.23 38 TYR M C 1
ATOM 6113 O O . TYR F 2 38 ? 163.978 172.980 176.851 1.00 81.23 38 TYR M O 1
ATOM 6122 N N . LEU F 2 39 ? 164.151 175.075 176.057 1.00 81.29 39 LEU M N 1
ATOM 6123 C CA . LEU F 2 39 ? 164.479 175.669 177.344 1.00 81.29 39 LEU M CA 1
ATOM 6124 C C . LEU F 2 39 ? 163.980 177.103 177.353 1.00 81.29 39 LEU M C 1
ATOM 6125 O O . LEU F 2 39 ? 164.178 177.832 176.378 1.00 81.29 39 LEU M O 1
ATOM 6130 N N . ALA F 2 40 ? 163.341 177.502 178.445 1.00 82.59 40 ALA M N 1
ATOM 6131 C CA . ALA F 2 40 ? 162.783 178.836 178.574 1.00 82.59 40 ALA M CA 1
ATOM 6132 C C . ALA F 2 40 ? 163.402 179.553 179.765 1.00 82.59 40 ALA M C 1
ATOM 6133 O O . ALA F 2 40 ? 163.947 178.930 180.677 1.00 82.59 40 ALA M O 1
ATOM 6135 N N . TRP F 2 41 ? 163.308 180.879 179.745 1.00 86.95 41 TRP M N 1
ATOM 6136 C CA . TRP F 2 41 ? 163.801 181.726 180.821 1.00 86.95 41 TRP M CA 1
ATOM 6137 C C . TRP F 2 41 ? 162.663 182.586 181.343 1.00 86.95 41 TRP M C 1
ATOM 6138 O O . TRP F 2 41 ? 162.000 183.279 180.567 1.00 86.95 41 TRP M O 1
ATOM 6149 N N . TYR F 2 42 ? 162.446 182.550 182.651 1.00 88.96 42 TYR M N 1
ATOM 6150 C CA . TYR F 2 42 ? 161.403 183.334 183.290 1.00 88.96 42 TYR M CA 1
ATOM 6151 C C . TYR F 2 42 ? 162.015 184.407 184.177 1.00 88.96 42 TYR M C 1
ATOM 6152 O O . TYR F 2 42 ? 163.186 184.341 184.555 1.00 88.96 42 TYR M O 1
ATOM 6161 N N . GLN F 2 43 ? 161.200 185.404 184.503 1.00 94.08 43 GLN M N 1
ATOM 6162 C CA . GLN F 2 43 ? 161.621 186.516 185.345 1.00 94.08 43 GLN M CA 1
ATOM 6163 C C . GLN F 2 43 ? 160.514 186.807 186.340 1.00 94.08 43 GLN M C 1
ATOM 6164 O O . GLN F 2 43 ? 159.411 187.189 185.943 1.00 94.08 43 GLN M O 1
ATOM 6170 N N . GLN F 2 44 ? 160.801 186.633 187.621 1.00 98.12 44 GLN M N 1
ATOM 6171 C CA . GLN F 2 44 ? 159.816 186.843 188.675 1.00 98.12 44 GLN M CA 1
ATOM 6172 C C . GLN F 2 44 ? 160.193 188.101 189.446 1.00 98.12 44 GLN M C 1
ATOM 6173 O O . GLN F 2 44 ? 161.099 188.079 190.283 1.00 98.12 44 GLN M O 1
ATOM 6179 N N . LYS F 2 45 ? 159.493 189.198 189.161 1.00 101.96 45 LYS M N 1
ATOM 6180 C CA . LYS F 2 45 ? 159.664 190.415 189.930 1.00 101.96 45 LYS M CA 1
ATOM 6181 C C . LYS F 2 45 ? 159.294 190.159 191.389 1.00 101.96 45 LYS M C 1
ATOM 6182 O O . LYS F 2 45 ? 158.587 189.198 191.698 1.00 101.96 45 LYS M O 1
ATOM 6188 N N . PRO F 2 46 ? 159.773 190.999 192.308 1.00 105.55 46 PRO M N 1
ATOM 6189 C CA . PRO F 2 46 ? 159.404 190.823 193.718 1.00 105.55 46 PRO M CA 1
ATOM 6190 C C . PRO F 2 46 ? 157.902 190.887 193.938 1.00 105.55 46 PRO M C 1
ATOM 6191 O O . PRO F 2 46 ? 157.276 191.930 193.724 1.00 105.55 46 PRO M O 1
ATOM 6195 N N . GLY F 2 47 ? 157.316 189.772 194.361 1.00 105.77 47 GLY M N 1
ATOM 6196 C CA . GLY F 2 47 ? 155.889 189.721 194.624 1.00 105.77 47 GLY M CA 1
ATOM 6197 C C . GLY F 2 47 ? 155.016 189.714 193.389 1.00 105.77 47 GLY M C 1
ATOM 6198 O O . GLY F 2 47 ? 153.958 190.356 193.381 1.00 105.77 47 GLY M O 1
ATOM 6199 N N . GLN F 2 48 ? 155.429 189.005 192.342 1.00 105.77 48 GLN M N 1
ATOM 6200 C CA . GLN F 2 48 ? 154.641 188.893 191.124 1.00 105.77 48 GLN M CA 1
ATOM 6201 C C . GLN F 2 48 ? 154.745 187.474 190.589 1.00 105.77 48 GLN M C 1
ATOM 6202 O O . GLN F 2 48 ? 155.510 186.648 191.092 1.00 105.77 48 GLN M O 1
ATOM 6208 N N . SER F 2 49 ? 153.962 187.198 189.560 1.00 100.53 49 SER M N 1
ATOM 6209 C CA . SER F 2 49 ? 154.020 185.904 188.908 1.00 100.53 49 SER M CA 1
ATOM 6210 C C . SER F 2 49 ? 155.149 185.882 187.883 1.00 100.53 49 SER M C 1
ATOM 6211 O O . SER F 2 49 ? 155.429 186.894 187.237 1.00 100.53 49 SER M O 1
ATOM 6214 N N . PRO F 2 50 ? 155.816 184.743 187.723 1.00 95.46 50 PRO M N 1
ATOM 6215 C CA . PRO F 2 50 ? 156.894 184.658 186.733 1.00 95.46 50 PRO M CA 1
ATOM 6216 C C . PRO F 2 50 ? 156.359 184.881 185.328 1.00 95.46 50 PRO M C 1
ATOM 6217 O O . PRO F 2 50 ? 155.369 184.273 184.919 1.00 95.46 50 PRO M O 1
ATOM 6221 N N . LYS F 2 51 ? 157.018 185.768 184.593 1.00 92.68 51 LYS M N 1
ATOM 6222 C CA . LYS F 2 51 ? 156.656 186.068 183.218 1.00 92.68 51 LYS M CA 1
ATOM 6223 C C . LYS F 2 51 ? 157.730 185.539 182.281 1.00 92.68 51 LYS M C 1
ATOM 6224 O O . LYS F 2 51 ? 158.918 185.550 182.613 1.00 92.68 51 LYS M O 1
ATOM 6230 N N . LEU F 2 52 ? 157.305 185.072 181.113 1.00 90.91 52 LEU M N 1
ATOM 6231 C CA . LEU F 2 52 ? 158.231 184.479 180.162 1.00 90.91 52 LEU M CA 1
ATOM 6232 C C . LEU F 2 52 ? 159.067 185.555 179.483 1.00 90.91 52 LEU M C 1
ATOM 6233 O O . LEU F 2 52 ? 158.561 186.619 179.118 1.00 90.91 52 LEU M O 1
ATOM 6238 N N . LEU F 2 53 ? 160.358 185.274 179.319 1.00 92.69 53 LEU M N 1
ATOM 6239 C CA . LEU F 2 53 ? 161.270 186.167 178.619 1.00 92.69 53 LEU M CA 1
ATOM 6240 C C . LEU F 2 53 ? 161.731 185.580 177.294 1.00 92.69 53 LEU M C 1
ATOM 6241 O O . LEU F 2 53 ? 161.579 186.211 176.246 1.00 92.69 53 LEU M O 1
ATOM 6246 N N . ILE F 2 54 ? 162.296 184.378 177.316 1.00 89.01 54 ILE M N 1
ATOM 6247 C CA . ILE F 2 54 ? 162.876 183.756 176.134 1.00 89.01 54 ILE M CA 1
ATOM 6248 C C . ILE F 2 54 ? 162.455 182.298 176.102 1.00 89.01 54 ILE M C 1
ATOM 6249 O O . ILE F 2 54 ? 162.655 181.571 177.078 1.00 89.01 54 ILE M O 1
ATOM 6254 N N . TYR F 2 55 ? 161.875 181.870 174.989 1.00 87.22 55 TYR M N 1
ATOM 6255 C CA . TYR F 2 55 ? 161.555 180.469 174.776 1.00 87.22 55 TYR M CA 1
ATOM 6256 C C . TYR F 2 55 ? 162.385 179.924 173.623 1.00 87.22 55 TYR M C 1
ATOM 6257 O O . TYR F 2 55 ? 162.867 180.672 172.769 1.00 87.22 55 TYR M O 1
ATOM 6266 N N . TRP F 2 56 ? 162.559 178.605 173.621 1.00 84.64 56 TRP M N 1
ATOM 6267 C CA . TRP F 2 56 ? 163.450 177.908 172.697 1.00 84.64 56 TRP M CA 1
ATOM 6268 C C . TRP F 2 56 ? 164.886 178.404 172.798 1.00 84.64 56 TRP M C 1
ATOM 6269 O O . TRP F 2 56 ? 165.665 178.252 171.854 1.00 84.64 56 TRP M O 1
ATOM 6280 N N . ALA F 2 57 ? 165.223 179.032 173.925 1.00 86.55 57 ALA M N 1
ATOM 6281 C CA . ALA F 2 57 ? 166.587 179.379 174.311 1.00 86.55 57 ALA M CA 1
ATOM 6282 C C . ALA F 2 57 ? 167.174 180.511 173.479 1.00 86.55 57 ALA M C 1
ATOM 6283 O O . ALA F 2 57 ? 168.268 180.995 173.783 1.00 86.55 57 ALA M O 1
ATOM 6285 N N . SER F 2 58 ? 166.474 180.948 172.434 1.00 90.13 58 SER M N 1
ATOM 6286 C CA . SER F 2 58 ? 166.990 182.043 171.618 1.00 90.13 58 SER M CA 1
ATOM 6287 C C . SER F 2 58 ? 165.968 183.101 171.241 1.00 90.13 58 SER M C 1
ATOM 6288 O O . SER F 2 58 ? 166.373 184.236 170.969 1.00 90.13 58 SER M O 1
ATOM 6291 N N . THR F 2 59 ? 164.675 182.803 171.218 1.00 91.09 59 THR M N 1
ATOM 6292 C CA . THR F 2 59 ? 163.673 183.738 170.726 1.00 91.09 59 THR M CA 1
ATOM 6293 C C . THR F 2 59 ? 163.040 184.480 171.891 1.00 91.09 59 THR M C 1
ATOM 6294 O O . THR F 2 59 ? 162.579 183.857 172.852 1.00 91.09 59 THR M O 1
ATOM 6298 N N . ARG F 2 60 ? 163.014 185.804 171.801 1.00 99.27 60 ARG M N 1
ATOM 6299 C CA . ARG F 2 60 ? 162.396 186.616 172.835 1.00 99.27 60 ARG M CA 1
ATOM 6300 C C . ARG F 2 60 ? 160.879 186.560 172.733 1.00 99.27 60 ARG M C 1
ATOM 6301 O O . ARG F 2 60 ? 160.309 186.475 171.642 1.00 99.27 60 ARG M O 1
ATOM 6309 N N . GLU F 2 61 ? 160.228 186.608 173.888 1.00 103.28 61 GLU M N 1
ATOM 6310 C CA . GLU F 2 61 ? 158.778 186.690 173.923 1.00 103.28 61 GLU M CA 1
ATOM 6311 C C . GLU F 2 61 ? 158.322 188.065 173.451 1.00 103.28 61 GLU M C 1
ATOM 6312 O O . GLU F 2 61 ? 159.002 189.073 173.656 1.00 103.28 61 GLU M O 1
ATOM 6318 N N . SER F 2 62 ? 157.166 188.095 172.794 1.00 107.80 62 SER M N 1
ATOM 6319 C CA . SER F 2 62 ? 156.609 189.350 172.309 1.00 107.80 62 SER M CA 1
ATOM 6320 C C . SER F 2 62 ? 156.379 190.308 173.470 1.00 107.80 62 SER M C 1
ATOM 6321 O O . SER F 2 62 ? 155.604 190.015 174.385 1.00 107.80 62 SER M O 1
ATOM 6324 N N . GLY F 2 63 ? 157.056 191.450 173.432 1.00 107.46 63 GLY M N 1
ATOM 6325 C CA . GLY F 2 63 ? 156.963 192.432 174.489 1.00 107.46 63 GLY M CA 1
ATOM 6326 C C . GLY F 2 63 ? 158.118 192.445 175.463 1.00 107.46 63 GLY M C 1
ATOM 6327 O O . GLY F 2 63 ? 157.993 193.050 176.533 1.00 107.46 63 GLY M O 1
ATOM 6328 N N . VAL F 2 64 ? 159.232 191.803 175.131 1.00 105.78 64 VAL M N 1
ATOM 6329 C CA . VAL F 2 64 ? 160.403 191.761 176.002 1.00 105.78 64 VAL M CA 1
ATOM 6330 C C . VAL F 2 64 ? 161.441 192.736 175.462 1.00 105.78 64 VAL M C 1
ATOM 6331 O O . VAL F 2 64 ? 161.654 192.794 174.242 1.00 105.78 64 VAL M O 1
ATOM 6335 N N . PRO F 2 65 ? 162.088 193.529 176.316 1.00 107.31 65 PRO M N 1
ATOM 6336 C CA . PRO F 2 65 ? 163.123 194.447 175.831 1.00 107.31 65 PRO M CA 1
ATOM 6337 C C . PRO F 2 65 ? 164.227 193.713 175.087 1.00 107.31 65 PRO M C 1
ATOM 6338 O O . PRO F 2 65 ? 164.478 192.527 175.309 1.00 107.31 65 PRO M O 1
ATOM 6342 N N . ASP F 2 66 ? 164.891 194.441 174.190 1.00 107.77 66 ASP M N 1
ATOM 6343 C CA . ASP F 2 66 ? 165.914 193.850 173.339 1.00 107.77 66 ASP M CA 1
ATOM 6344 C C . ASP F 2 66 ? 167.185 193.492 174.098 1.00 107.77 66 ASP M C 1
ATOM 6345 O O . ASP F 2 66 ? 168.007 192.737 173.570 1.00 107.77 66 ASP M O 1
ATOM 6350 N N . ARG F 2 67 ? 167.368 194.003 175.314 1.00 108.62 67 ARG M N 1
ATOM 6351 C CA . ARG F 2 67 ? 168.611 193.760 176.033 1.00 108.62 67 ARG M CA 1
ATOM 6352 C C . ARG F 2 67 ? 168.742 192.328 176.535 1.00 108.62 67 ARG M C 1
ATOM 6353 O O . ARG F 2 67 ? 169.835 191.943 176.963 1.00 108.62 67 ARG M O 1
ATOM 6361 N N . PHE F 2 68 ? 167.675 191.536 176.492 1.00 103.10 68 PHE M N 1
ATOM 6362 C CA . PHE F 2 68 ? 167.728 190.138 176.901 1.00 103.10 68 PHE M CA 1
ATOM 6363 C C . PHE F 2 68 ? 168.044 189.273 175.689 1.00 103.10 68 PHE M C 1
ATOM 6364 O O . PHE F 2 68 ? 167.305 189.289 174.700 1.00 103.10 68 PHE M O 1
ATOM 6372 N N . THR F 2 69 ? 169.139 188.521 175.762 1.00 102.78 69 THR M N 1
ATOM 6373 C CA . THR F 2 69 ? 169.550 187.645 174.671 1.00 102.78 69 THR M CA 1
ATOM 6374 C C . THR F 2 69 ? 169.997 186.316 175.252 1.00 102.78 69 THR M C 1
ATOM 6375 O O . THR F 2 69 ? 170.949 186.269 176.037 1.00 102.78 69 THR M O 1
ATOM 6379 N N . GLY F 2 70 ? 169.317 185.243 174.865 1.00 97.30 70 GLY M N 1
ATOM 6380 C CA . GLY F 2 70 ? 169.668 183.903 175.300 1.00 97.30 70 GLY M CA 1
ATOM 6381 C C . GLY F 2 70 ? 170.403 183.163 174.196 1.00 97.30 70 GLY M C 1
ATOM 6382 O O . GLY F 2 70 ? 170.111 183.341 173.014 1.00 97.30 70 GLY M O 1
ATOM 6383 N N . SER F 2 71 ? 171.359 182.332 174.597 1.00 97.37 71 SER M N 1
ATOM 6384 C CA . SER F 2 71 ? 172.180 181.592 173.651 1.00 97.37 71 SER M CA 1
ATOM 6385 C C . SER F 2 71 ? 172.484 180.226 174.251 1.00 97.37 71 SER M C 1
ATOM 6386 O O . SER F 2 71 ? 171.981 179.866 175.318 1.00 97.37 71 SER M O 1
ATOM 6389 N N . GLY F 2 72 ? 173.317 179.462 173.559 1.00 94.73 72 GLY M N 1
ATOM 6390 C CA . GLY F 2 72 ? 173.693 178.141 174.008 1.00 94.73 72 GLY M CA 1
ATOM 6391 C C . GLY F 2 72 ? 172.889 177.053 173.317 1.00 94.73 72 GLY M C 1
ATOM 6392 O O . GLY F 2 72 ? 171.839 177.292 172.717 1.00 94.73 72 GLY M O 1
ATOM 6393 N N . SER F 2 73 ? 173.404 175.830 173.406 1.00 94.03 73 SER M N 1
ATOM 6394 C CA . SER F 2 73 ? 172.742 174.682 172.807 1.00 94.03 73 SER M CA 1
ATOM 6395 C C . SER F 2 73 ? 173.273 173.416 173.458 1.00 94.03 73 SER M C 1
ATOM 6396 O O . SER F 2 73 ? 174.434 173.354 173.869 1.00 94.03 73 SER M O 1
ATOM 6399 N N . GLY F 2 74 ? 172.410 172.410 173.544 1.00 93.92 74 GLY M N 1
ATOM 6400 C CA . GLY F 2 74 ? 172.789 171.146 174.139 1.00 93.92 74 GLY M CA 1
ATOM 6401 C C . GLY F 2 74 ? 172.506 171.081 175.623 1.00 93.92 74 GLY M C 1
ATOM 6402 O O . GLY F 2 74 ? 171.365 170.856 176.034 1.00 93.92 74 GLY M O 1
ATOM 6403 N N . THR F 2 75 ? 173.538 171.277 176.441 1.00 97.20 75 THR M N 1
ATOM 6404 C CA . THR F 2 75 ? 173.404 171.203 177.886 1.00 97.20 75 THR M CA 1
ATOM 6405 C C . THR F 2 75 ? 173.836 172.474 178.602 1.00 97.20 75 THR M C 1
ATOM 6406 O O . THR F 2 75 ? 173.688 172.554 179.826 1.00 97.20 75 THR M O 1
ATOM 6410 N N . ASP F 2 76 ? 174.365 173.464 177.888 1.00 98.95 76 ASP M N 1
ATOM 6411 C CA . ASP F 2 76 ? 174.834 174.707 178.491 1.00 98.95 76 ASP M CA 1
ATOM 6412 C C . ASP F 2 76 ? 174.134 175.874 177.810 1.00 98.95 76 ASP M C 1
ATOM 6413 O O . ASP F 2 76 ? 174.340 176.118 176.617 1.00 98.95 76 ASP M O 1
ATOM 6418 N N . PHE F 2 77 ? 173.315 176.593 178.569 1.00 93.06 77 PHE M N 1
ATOM 6419 C CA . PHE F 2 77 ? 172.578 177.740 178.071 1.00 93.06 77 PHE M CA 1
ATOM 6420 C C . PHE F 2 77 ? 172.911 178.960 178.915 1.00 93.06 77 PHE M C 1
ATOM 6421 O O . PHE F 2 77 ? 173.227 178.845 180.102 1.00 93.06 77 PHE M O 1
ATOM 6429 N N . THR F 2 78 ? 172.841 180.132 178.293 1.00 97.95 78 THR M N 1
ATOM 6430 C CA . THR F 2 78 ? 173.185 181.374 178.967 1.00 97.95 78 THR M CA 1
ATOM 6431 C C . THR F 2 78 ? 172.160 182.443 178.636 1.00 97.95 78 THR M C 1
ATOM 6432 O O . THR F 2 78 ? 171.718 182.560 177.490 1.00 97.95 78 THR M O 1
ATOM 6436 N N . LEU F 2 79 ? 171.788 183.220 179.646 1.00 98.97 79 LEU M N 1
ATOM 6437 C CA . LEU F 2 79 ? 170.936 184.389 179.483 1.00 98.97 79 LEU M CA 1
ATOM 6438 C C . LEU F 2 79 ? 171.781 185.623 179.747 1.00 98.97 79 LEU M C 1
ATOM 6439 O O . LEU F 2 79 ? 172.370 185.756 180.824 1.00 98.97 79 LEU M O 1
ATOM 6444 N N . THR F 2 80 ? 171.848 186.517 178.767 1.00 104.88 80 THR M N 1
ATOM 6445 C CA . THR F 2 80 ? 172.694 187.697 178.846 1.00 104.88 80 THR M CA 1
ATOM 6446 C C . THR F 2 80 ? 171.840 188.954 178.816 1.00 104.88 80 THR M C 1
ATOM 6447 O O . THR F 2 80 ? 170.887 189.052 178.038 1.00 104.88 80 THR M O 1
ATOM 6451 N N . ILE F 2 81 ? 172.189 189.910 179.669 1.00 109.52 81 ILE M N 1
ATOM 6452 C CA . ILE F 2 81 ? 171.563 191.225 179.694 1.00 109.52 81 ILE M CA 1
ATOM 6453 C C . ILE F 2 81 ? 172.627 192.238 179.304 1.00 109.52 81 ILE M C 1
ATOM 6454 O O . ILE F 2 81 ? 173.652 192.358 179.986 1.00 109.52 81 ILE M O 1
ATOM 6459 N N . SER F 2 82 ? 172.391 192.957 178.207 1.00 114.96 82 SER M N 1
ATOM 6460 C CA . SER F 2 82 ? 173.402 193.880 177.701 1.00 114.96 82 SER M CA 1
ATOM 6461 C C . SER F 2 82 ? 173.628 195.035 178.668 1.00 114.96 82 SER M C 1
ATOM 6462 O O . SER F 2 82 ? 174.770 195.339 179.031 1.00 114.96 82 SER M O 1
ATOM 6465 N N . SER F 2 83 ? 172.553 195.691 179.096 1.00 116.89 83 SER M N 1
ATOM 6466 C CA . SER F 2 83 ? 172.637 196.826 180.010 1.00 116.89 83 SER M CA 1
ATOM 6467 C C . SER F 2 83 ? 171.587 196.648 181.095 1.00 116.89 83 SER M C 1
ATOM 6468 O O . SER F 2 83 ? 170.392 196.823 180.841 1.00 116.89 83 SER M O 1
ATOM 6471 N N . VAL F 2 84 ? 172.033 196.304 182.302 1.00 116.75 84 VAL M N 1
ATOM 6472 C CA . VAL F 2 84 ? 171.113 196.118 183.416 1.00 116.75 84 VAL M CA 1
ATOM 6473 C C . VAL F 2 84 ? 170.490 197.454 183.790 1.00 116.75 84 VAL M C 1
ATOM 6474 O O . VAL F 2 84 ? 171.195 198.447 184.013 1.00 116.75 84 VAL M O 1
ATOM 6478 N N . LYS F 2 85 ? 169.166 197.488 183.853 1.00 114.10 85 LYS M N 1
ATOM 6479 C CA . LYS F 2 85 ? 168.426 198.664 184.278 1.00 114.10 85 LYS M CA 1
ATOM 6480 C C . LYS F 2 85 ? 167.890 198.447 185.689 1.00 114.10 85 LYS M C 1
ATOM 6481 O O . LYS F 2 85 ? 168.088 197.396 186.302 1.00 114.10 85 LYS M O 1
ATOM 6487 N N . ALA F 2 86 ? 167.200 199.465 186.204 1.00 113.07 86 ALA M N 1
ATOM 6488 C CA . ALA F 2 86 ? 166.708 199.399 187.575 1.00 113.07 86 ALA M CA 1
ATOM 6489 C C . ALA F 2 86 ? 165.576 198.392 187.725 1.00 113.07 86 ALA M C 1
ATOM 6490 O O . ALA F 2 86 ? 165.440 197.770 188.784 1.00 113.07 86 ALA M O 1
ATOM 6492 N N . GLU F 2 87 ? 164.757 198.218 186.692 1.00 115.59 87 GLU M N 1
ATOM 6493 C CA . GLU F 2 87 ? 163.620 197.311 186.768 1.00 115.59 87 GLU M CA 1
ATOM 6494 C C . GLU F 2 87 ? 163.991 195.862 186.491 1.00 115.59 87 GLU M C 1
ATOM 6495 O O . GLU F 2 87 ? 163.110 194.998 186.540 1.00 115.59 87 GLU M O 1
ATOM 6501 N N . ASP F 2 88 ? 165.258 195.570 186.203 1.00 111.63 88 ASP M N 1
ATOM 6502 C CA . ASP F 2 88 ? 165.705 194.208 185.953 1.00 111.63 88 ASP M CA 1
ATOM 6503 C C . ASP F 2 88 ? 166.108 193.480 187.228 1.00 111.63 88 ASP M C 1
ATOM 6504 O O . ASP F 2 88 ? 166.822 192.474 187.158 1.00 111.63 88 ASP M O 1
ATOM 6509 N N . LEU F 2 89 ? 165.672 193.966 188.386 1.00 108.26 89 LEU M N 1
ATOM 6510 C CA . LEU F 2 89 ? 165.968 193.330 189.667 1.00 108.26 89 LEU M CA 1
ATOM 6511 C C . LEU F 2 89 ? 164.891 192.287 189.932 1.00 108.26 89 LEU M C 1
ATOM 6512 O O . LEU F 2 89 ? 163.778 192.619 190.343 1.00 108.26 89 LEU M O 1
ATOM 6517 N N . ALA F 2 90 ? 165.220 191.022 189.695 1.00 100.32 90 ALA M N 1
ATOM 6518 C CA . ALA F 2 90 ? 164.261 189.939 189.861 1.00 100.32 90 ALA M CA 1
ATOM 6519 C C . ALA F 2 90 ? 165.021 188.624 189.935 1.00 100.32 90 ALA M C 1
ATOM 6520 O O . ALA F 2 90 ? 166.250 188.588 189.845 1.00 100.32 90 ALA M O 1
ATOM 6522 N N . VAL F 2 91 ? 164.275 187.539 190.105 1.00 95.52 91 VAL M N 1
ATOM 6523 C CA . VAL F 2 91 ? 164.826 186.191 190.104 1.00 95.52 91 VAL M CA 1
ATOM 6524 C C . VAL F 2 91 ? 164.560 185.574 188.741 1.00 95.52 91 VAL M C 1
ATOM 6525 O O . VAL F 2 91 ? 163.428 185.612 188.246 1.00 95.52 91 VAL M O 1
ATOM 6529 N N . TYR F 2 92 ? 165.595 185.007 188.134 1.00 95.23 92 TYR M N 1
ATOM 6530 C CA . TYR F 2 92 ? 165.510 184.455 186.789 1.00 95.23 92 TYR M CA 1
ATOM 6531 C C . TYR F 2 92 ? 165.608 182.940 186.862 1.00 95.23 92 TYR M C 1
ATOM 6532 O O . TYR F 2 92 ? 166.619 182.402 187.323 1.00 95.23 92 TYR M O 1
ATOM 6541 N N . TYR F 2 93 ? 164.560 182.261 186.414 1.00 91.31 93 TYR M N 1
ATOM 6542 C CA . TYR F 2 93 ? 164.514 180.810 186.381 1.00 91.31 93 TYR M CA 1
ATOM 6543 C C . TYR F 2 93 ? 164.687 180.317 184.953 1.00 91.31 93 TYR M C 1
ATOM 6544 O O . TYR F 2 93 ? 164.263 180.972 183.999 1.00 91.31 93 TYR M O 1
ATOM 6553 N N . CYS F 2 94 ? 165.314 179.155 184.814 1.00 88.98 94 CYS M N 1
ATOM 6554 C CA . CYS F 2 94 ? 165.372 178.448 183.543 1.00 88.98 94 CYS M CA 1
ATOM 6555 C C . CYS F 2 94 ? 164.658 177.119 183.711 1.00 88.98 94 CYS M C 1
ATOM 6556 O O . CYS F 2 94 ? 164.990 176.345 184.613 1.00 88.98 94 CYS M O 1
ATOM 6559 N N . GLN F 2 95 ? 163.672 176.866 182.861 1.00 83.48 95 GLN M N 1
ATOM 6560 C CA . GLN F 2 95 ? 162.967 175.598 182.861 1.00 83.48 95 GLN M CA 1
ATOM 6561 C C . GLN F 2 95 ? 163.191 174.891 181.536 1.00 83.48 95 GLN M C 1
ATOM 6562 O O . GLN F 2 95 ? 163.584 175.501 180.540 1.00 83.48 95 GLN M O 1
ATOM 6568 N N . GLN F 2 96 ? 162.940 173.590 181.536 1.00 82.35 96 GLN M N 1
ATOM 6569 C CA . GLN F 2 96 ? 163.003 172.785 180.330 1.00 82.35 96 GLN M CA 1
ATOM 6570 C C . GLN F 2 96 ? 161.641 172.166 180.075 1.00 82.35 96 GLN M C 1
ATOM 6571 O O . GLN F 2 96 ? 160.962 171.729 181.008 1.00 82.35 96 GLN M O 1
ATOM 6577 N N . TYR F 2 97 ? 161.233 172.148 178.814 1.00 81.28 97 TYR M N 1
ATOM 6578 C CA . TYR F 2 97 ? 160.048 171.413 178.399 1.00 81.28 97 TYR M CA 1
ATOM 6579 C C . TYR F 2 97 ? 160.406 170.371 177.349 1.00 81.28 97 TYR M C 1
ATOM 6580 O O . TYR F 2 97 ? 159.625 170.093 176.440 1.00 81.28 97 TYR M O 1
ATOM 6589 N N . TYR F 2 98 ? 161.601 169.795 177.473 1.00 81.41 98 TYR M N 1
ATOM 6590 C CA . TYR F 2 98 ? 162.018 168.737 176.565 1.00 81.41 98 TYR M CA 1
ATOM 6591 C C . TYR F 2 98 ? 161.154 167.497 176.724 1.00 81.41 98 TYR M C 1
ATOM 6592 O O . TYR F 2 98 ? 160.875 166.805 175.739 1.00 81.41 98 TYR M O 1
ATOM 6601 N N . ASN F 2 99 ? 160.716 167.206 177.942 1.00 82.17 99 ASN M N 1
ATOM 6602 C CA . ASN F 2 99 ? 159.864 166.055 178.210 1.00 82.17 99 ASN M CA 1
ATOM 6603 C C . ASN F 2 99 ? 159.108 166.320 179.505 1.00 82.17 99 ASN M C 1
ATOM 6604 O O . ASN F 2 99 ? 159.144 167.428 180.048 1.00 82.17 99 ASN M O 1
ATOM 6609 N N . TYR F 2 100 ? 158.426 165.301 180.004 1.00 81.13 100 TYR M N 1
ATOM 6610 C CA . TYR F 2 100 ? 157.717 165.408 181.264 1.00 81.13 100 TYR M CA 1
ATOM 6611 C C . TYR F 2 100 ? 158.426 164.599 182.340 1.00 81.13 100 TYR M C 1
ATOM 6612 O O . TYR F 2 100 ? 158.950 163.517 182.054 1.00 81.13 100 TYR M O 1
ATOM 6621 N N . PRO F 2 101 ? 158.459 165.084 183.586 1.00 83.01 101 PRO M N 1
ATOM 6622 C CA . PRO F 2 101 ? 157.868 166.345 184.037 1.00 83.01 101 PRO M CA 1
ATOM 6623 C C . PRO F 2 101 ? 158.760 167.549 183.776 1.00 83.01 101 PRO M C 1
ATOM 6624 O O . PRO F 2 101 ? 159.974 167.397 183.682 1.00 83.01 101 PRO M O 1
ATOM 6628 N N . ARG F 2 102 ? 158.160 168.730 183.659 1.00 83.15 102 ARG M N 1
ATOM 6629 C CA . ARG F 2 102 ? 158.945 169.947 183.530 1.00 83.15 102 ARG M CA 1
ATOM 6630 C C . ARG F 2 102 ? 159.705 170.207 184.821 1.00 83.15 102 ARG M C 1
ATOM 6631 O O . ARG F 2 102 ? 159.201 169.956 185.917 1.00 83.15 102 ARG M O 1
ATOM 6639 N N . THR F 2 103 ? 160.927 170.708 184.691 1.00 83.83 103 THR M N 1
ATOM 6640 C CA . THR F 2 103 ? 161.760 171.009 185.842 1.00 83.83 103 THR M CA 1
ATOM 6641 C C . THR F 2 103 ? 162.329 172.410 185.706 1.00 83.83 103 THR M C 1
ATOM 6642 O O . THR F 2 103 ? 162.736 172.821 184.617 1.00 83.83 103 THR M O 1
ATOM 6646 N N . PHE F 2 104 ? 162.353 173.135 186.815 1.00 84.93 104 PHE M N 1
ATOM 6647 C CA . PHE F 2 104 ? 162.881 174.488 186.860 1.00 84.93 104 PHE M CA 1
ATOM 6648 C C . PHE F 2 104 ? 164.264 174.498 187.493 1.00 84.93 104 PHE M C 1
ATOM 6649 O O . PHE F 2 104 ? 164.667 173.559 188.181 1.00 84.93 104 PHE M O 1
ATOM 6657 N N . GLY F 2 105 ? 164.989 175.578 187.250 1.00 89.48 105 GLY M N 1
ATOM 6658 C CA . GLY F 2 105 ? 166.276 175.758 187.877 1.00 89.48 105 GLY M CA 1
ATOM 6659 C C . GLY F 2 105 ? 166.150 176.276 189.293 1.00 89.48 105 GLY M C 1
ATOM 6660 O O . GLY F 2 105 ? 165.067 176.594 189.780 1.00 89.48 105 GLY M O 1
ATOM 6661 N N . GLY F 2 106 ? 167.296 176.357 189.969 1.00 94.10 106 GLY M N 1
ATOM 6662 C CA . GLY F 2 106 ? 167.310 176.866 191.327 1.00 94.10 106 GLY M CA 1
ATOM 6663 C C . GLY F 2 106 ? 167.001 178.342 191.432 1.00 94.10 106 GLY M C 1
ATOM 6664 O O . GLY F 2 106 ? 166.681 178.822 192.524 1.00 94.10 106 GLY M O 1
ATOM 6665 N N . GLY F 2 107 ? 167.086 179.072 190.326 1.00 97.09 107 GLY M N 1
ATOM 6666 C CA . GLY F 2 107 ? 166.831 180.496 190.346 1.00 97.09 107 GLY M CA 1
ATOM 6667 C C . GLY F 2 107 ? 168.083 181.305 190.597 1.00 97.09 107 GLY M C 1
ATOM 6668 O O . GLY F 2 107 ? 168.896 180.953 191.456 1.00 97.09 107 GLY M O 1
ATOM 6669 N N . THR F 2 108 ? 168.252 182.391 189.850 1.00 102.48 108 THR M N 1
ATOM 6670 C CA . THR F 2 108 ? 169.401 183.278 189.984 1.00 102.48 108 THR M CA 1
ATOM 6671 C C . THR F 2 108 ? 168.892 184.651 190.394 1.00 102.48 108 THR M C 1
ATOM 6672 O O . THR F 2 108 ? 168.268 185.351 189.590 1.00 102.48 108 THR M O 1
ATOM 6676 N N . LYS F 2 109 ? 169.150 185.035 191.639 1.00 106.30 109 LYS M N 1
ATOM 6677 C CA . LYS F 2 109 ? 168.698 186.325 192.138 1.00 106.30 109 LYS M CA 1
ATOM 6678 C C . LYS F 2 109 ? 169.670 187.408 191.692 1.00 106.30 109 LYS M C 1
ATOM 6679 O O . LYS F 2 109 ? 170.873 187.316 191.952 1.00 106.30 109 LYS M O 1
ATOM 6685 N N . LEU F 2 110 ? 169.150 188.428 191.021 1.00 108.41 110 LEU M N 1
ATOM 6686 C CA . LEU F 2 110 ? 169.956 189.535 190.527 1.00 108.41 110 LEU M CA 1
ATOM 6687 C C . LEU F 2 110 ? 169.804 190.716 191.475 1.00 108.41 110 LEU M C 1
ATOM 6688 O O . LEU F 2 110 ? 168.695 191.227 191.662 1.00 108.41 110 LEU M O 1
ATOM 6693 N N . GLU F 2 111 ? 170.911 191.145 192.069 1.00 116.97 111 GLU M N 1
ATOM 6694 C CA . GLU F 2 111 ? 170.921 192.233 193.037 1.00 116.97 111 GLU M CA 1
ATOM 6695 C C . GLU F 2 111 ? 171.610 193.439 192.419 1.00 116.97 111 GLU M C 1
ATOM 6696 O O . GLU F 2 111 ? 172.801 193.380 192.096 1.00 116.97 111 GLU M O 1
ATOM 6702 N N . ILE F 2 112 ? 170.869 194.524 192.258 1.00 116.79 112 ILE M N 1
ATOM 6703 C CA . ILE F 2 112 ? 171.424 195.748 191.696 1.00 116.79 112 ILE M CA 1
ATOM 6704 C C . ILE F 2 112 ? 172.289 196.432 192.743 1.00 116.79 112 ILE M C 1
ATOM 6705 O O . ILE F 2 112 ? 171.946 196.472 193.930 1.00 116.79 112 ILE M O 1
ATOM 6710 N N . LYS F 2 113 ? 173.422 196.968 192.305 1.00 119.10 113 LYS M N 1
ATOM 6711 C CA . LYS F 2 113 ? 174.371 197.604 193.206 1.00 119.10 113 LYS M CA 1
ATOM 6712 C C . LYS F 2 113 ? 174.600 199.063 192.830 1.00 119.10 113 LYS M C 1
ATOM 6713 O O . LYS F 2 113 ? 174.315 199.968 193.614 1.00 119.10 113 LYS M O 1
ATOM 6719 N N . ASP G 2 1 ? 156.557 141.752 185.814 1.00 102.12 1 ASP N N 1
ATOM 6720 C CA . ASP G 2 1 ? 157.911 141.214 185.821 1.00 102.12 1 ASP N CA 1
ATOM 6721 C C . ASP G 2 1 ? 157.910 139.735 185.464 1.00 102.12 1 ASP N C 1
ATOM 6722 O O . ASP G 2 1 ? 157.212 138.938 186.088 1.00 102.12 1 ASP N O 1
ATOM 6727 N N . ILE G 2 2 ? 158.694 139.374 184.452 1.00 92.02 2 ILE N N 1
ATOM 6728 C CA . ILE G 2 2 ? 158.797 137.980 184.044 1.00 92.02 2 ILE N CA 1
ATOM 6729 C C . ILE G 2 2 ? 159.531 137.207 185.130 1.00 92.02 2 ILE N C 1
ATOM 6730 O O . ILE G 2 2 ? 160.667 137.538 185.489 1.00 92.02 2 ILE N O 1
ATOM 6735 N N . VAL G 2 3 ? 158.885 136.176 185.661 1.00 93.54 3 VAL N N 1
ATOM 6736 C CA . VAL G 2 3 ? 159.438 135.388 186.755 1.00 93.54 3 VAL N CA 1
ATOM 6737 C C . VAL G 2 3 ? 160.221 134.225 186.158 1.00 93.54 3 VAL N C 1
ATOM 6738 O O . VAL G 2 3 ? 159.649 133.347 185.510 1.00 93.54 3 VAL N O 1
ATOM 6742 N N . MET G 2 4 ? 161.531 134.217 186.379 1.00 93.71 4 MET N N 1
ATOM 6743 C CA . MET G 2 4 ? 162.375 133.114 185.949 1.00 93.71 4 MET N CA 1
ATOM 6744 C C . MET G 2 4 ? 162.477 132.084 187.064 1.00 93.71 4 MET N C 1
ATOM 6745 O O . MET G 2 4 ? 162.559 132.435 188.243 1.00 93.71 4 MET N O 1
ATOM 6750 N N . SER G 2 5 ? 162.469 130.809 186.685 1.00 97.57 5 SER N N 1
ATOM 6751 C CA . SER G 2 5 ? 162.500 129.719 187.652 1.00 97.57 5 SER N CA 1
ATOM 6752 C C . SER G 2 5 ? 163.437 128.637 187.147 1.00 97.57 5 SER N C 1
ATOM 6753 O O . SER G 2 5 ? 163.187 128.040 186.096 1.00 97.57 5 SER N O 1
ATOM 6756 N N . GLN G 2 6 ? 164.508 128.383 187.892 1.00 99.29 6 GLN N N 1
ATOM 6757 C CA . GLN G 2 6 ? 165.447 127.325 187.554 1.00 99.29 6 GLN N CA 1
ATOM 6758 C C . GLN G 2 6 ? 165.057 126.051 188.288 1.00 99.29 6 GLN N C 1
ATOM 6759 O O . GLN G 2 6 ? 164.809 126.075 189.497 1.00 99.29 6 GLN N O 1
ATOM 6765 N N . SER G 2 7 ? 165.006 124.934 187.550 1.00 108.25 7 SER N N 1
ATOM 6766 C CA . SER G 2 7 ? 164.484 123.699 188.138 1.00 108.25 7 SER N CA 1
ATOM 6767 C C . SER G 2 7 ? 165.411 123.141 189.211 1.00 108.25 7 SER N C 1
ATOM 6768 O O . SER G 2 7 ? 164.980 123.015 190.370 1.00 108.25 7 SER N O 1
ATOM 6771 N N . PRO G 2 8 ? 166.668 122.790 188.921 1.00 107.19 8 PRO N N 1
ATOM 6772 C CA . PRO G 2 8 ? 167.518 122.245 189.987 1.00 107.19 8 PRO N CA 1
ATOM 6773 C C . PRO G 2 8 ? 168.156 123.378 190.777 1.00 107.19 8 PRO N C 1
ATOM 6774 O O . PRO G 2 8 ? 168.931 124.166 190.234 1.00 107.19 8 PRO N O 1
ATOM 6778 N N . SER G 2 9 ? 167.819 123.465 192.064 1.00 110.86 9 SER N N 1
ATOM 6779 C CA . SER G 2 9 ? 168.410 124.506 192.898 1.00 110.86 9 SER N CA 1
ATOM 6780 C C . SER G 2 9 ? 169.886 124.234 193.149 1.00 110.86 9 SER N C 1
ATOM 6781 O O . SER G 2 9 ? 170.698 125.165 193.183 1.00 110.86 9 SER N O 1
ATOM 6784 N N . SER G 2 10 ? 170.250 122.967 193.324 1.00 112.66 10 SER N N 1
ATOM 6785 C CA . SER G 2 10 ? 171.642 122.584 193.538 1.00 112.66 10 SER N CA 1
ATOM 6786 C C . SER G 2 10 ? 171.775 121.109 193.207 1.00 112.66 10 SER N C 1
ATOM 6787 O O . SER G 2 10 ? 171.147 120.273 193.861 1.00 112.66 10 SER N O 1
ATOM 6790 N N . LEU G 2 11 ? 172.579 120.789 192.199 1.00 113.13 11 LEU N N 1
ATOM 6791 C CA . LEU G 2 11 ? 172.762 119.413 191.768 1.00 113.13 11 LEU N CA 1
ATOM 6792 C C . LEU G 2 11 ? 174.244 119.081 191.732 1.00 113.13 11 LEU N C 1
ATOM 6793 O O . LEU G 2 11 ? 175.069 119.913 191.346 1.00 113.13 11 LEU N O 1
ATOM 6798 N N . ALA G 2 12 ? 174.576 117.865 192.148 1.00 117.57 12 ALA N N 1
ATOM 6799 C CA . ALA G 2 12 ? 175.950 117.394 192.186 1.00 117.57 12 ALA N CA 1
ATOM 6800 C C . ALA G 2 12 ? 176.268 116.579 190.939 1.00 117.57 12 ALA N C 1
ATOM 6801 O O . ALA G 2 12 ? 175.381 116.021 190.288 1.00 117.57 12 ALA N O 1
ATOM 6803 N N . VAL G 2 13 ? 177.558 116.513 190.615 1.00 118.65 13 VAL N N 1
ATOM 6804 C CA . VAL G 2 13 ? 178.022 115.795 189.435 1.00 118.65 13 VAL N CA 1
ATOM 6805 C C . VAL G 2 13 ? 179.509 115.530 189.607 1.00 118.65 13 VAL N C 1
ATOM 6806 O O . VAL G 2 13 ? 180.191 116.213 190.372 1.00 118.65 13 VAL N O 1
ATOM 6810 N N . SER G 2 14 ? 180.012 114.523 188.904 1.00 121.69 14 SER N N 1
ATOM 6811 C CA . SER G 2 14 ? 181.426 114.188 188.913 1.00 121.69 14 SER N CA 1
ATOM 6812 C C . SER G 2 14 ? 182.112 114.765 187.681 1.00 121.69 14 SER N C 1
ATOM 6813 O O . SER G 2 14 ? 181.467 115.149 186.703 1.00 121.69 14 SER N O 1
ATOM 6816 N N . VAL G 2 15 ? 183.442 114.824 187.743 1.00 122.86 15 VAL N N 1
ATOM 6817 C CA . VAL G 2 15 ? 184.220 115.362 186.635 1.00 122.86 15 VAL N CA 1
ATOM 6818 C C . VAL G 2 15 ? 184.055 114.462 185.419 1.00 122.86 15 VAL N C 1
ATOM 6819 O O . VAL G 2 15 ? 184.097 113.229 185.527 1.00 122.86 15 VAL N O 1
ATOM 6823 N N . GLY G 2 16 ? 183.862 115.074 184.254 1.00 121.97 16 GLY N N 1
ATOM 6824 C CA . GLY G 2 16 ? 183.669 114.321 183.032 1.00 121.97 16 GLY N CA 1
ATOM 6825 C C . GLY G 2 16 ? 182.327 113.625 182.986 1.00 121.97 16 GLY N C 1
ATOM 6826 O O . GLY G 2 16 ? 182.258 112.394 182.949 1.00 121.97 16 GLY N O 1
ATOM 6827 N N . GLU G 2 17 ? 181.250 114.407 182.991 1.00 120.61 17 GLU N N 1
ATOM 6828 C CA . GLU G 2 17 ? 179.904 113.858 182.981 1.00 120.61 17 GLU N CA 1
ATOM 6829 C C . GLU G 2 17 ? 178.946 114.929 182.485 1.00 120.61 17 GLU N C 1
ATOM 6830 O O . GLU G 2 17 ? 179.094 116.104 182.826 1.00 120.61 17 GLU N O 1
ATOM 6836 N N . LYS G 2 18 ? 177.972 114.518 181.679 1.00 116.40 18 LYS N N 1
ATOM 6837 C CA . LYS G 2 18 ? 177.001 115.459 181.141 1.00 116.40 18 LYS N CA 1
ATOM 6838 C C . LYS G 2 18 ? 176.048 115.928 182.232 1.00 116.40 18 LYS N C 1
ATOM 6839 O O . LYS G 2 18 ? 175.630 115.148 183.092 1.00 116.40 18 LYS N O 1
ATOM 6845 N N . VAL G 2 19 ? 175.706 117.215 182.195 1.00 111.65 19 VAL N N 1
ATOM 6846 C CA . VAL G 2 19 ? 174.783 117.805 183.155 1.00 111.65 19 VAL N CA 1
ATOM 6847 C C . VAL G 2 19 ? 173.922 118.834 182.434 1.00 111.65 19 VAL N C 1
ATOM 6848 O O . VAL G 2 19 ? 174.354 119.466 181.466 1.00 111.65 19 VAL N O 1
ATOM 6852 N N . THR G 2 20 ? 172.685 118.984 182.902 1.00 108.36 20 THR N N 1
ATOM 6853 C CA . THR G 2 20 ? 171.727 119.903 182.306 1.00 108.36 20 THR N CA 1
ATOM 6854 C C . THR G 2 20 ? 171.087 120.751 183.392 1.00 108.36 20 THR N C 1
ATOM 6855 O O . THR G 2 20 ? 170.824 120.268 184.496 1.00 108.36 20 THR N O 1
ATOM 6859 N N . MET G 2 21 ? 170.831 122.015 183.069 1.00 104.43 21 MET N N 1
ATOM 6860 C CA . MET G 2 21 ? 170.175 122.946 183.975 1.00 104.43 21 MET N CA 1
ATOM 6861 C C . MET G 2 21 ? 169.017 123.602 183.244 1.00 104.43 21 MET N C 1
ATOM 6862 O O . MET G 2 21 ? 169.188 124.094 182.126 1.00 104.43 21 MET N O 1
ATOM 6867 N N . SER G 2 22 ? 167.849 123.608 183.871 1.00 102.21 22 SER N N 1
ATOM 6868 C CA . SER G 2 22 ? 166.642 124.141 183.261 1.00 102.21 22 SER N CA 1
ATOM 6869 C C . SER G 2 22 ? 166.345 125.540 183.784 1.00 102.21 22 SER N C 1
ATOM 6870 O O . SER G 2 22 ? 166.751 125.920 184.884 1.00 102.21 22 SER N O 1
ATOM 6873 N N . CYS G 2 23 ? 165.624 126.310 182.969 1.00 98.07 23 CYS N N 1
ATOM 6874 C CA . CYS G 2 23 ? 165.228 127.679 183.309 1.00 98.07 23 CYS N CA 1
ATOM 6875 C C . CYS G 2 23 ? 163.811 127.878 182.777 1.00 98.07 23 CYS N C 1
ATOM 6876 O O . CYS G 2 23 ? 163.618 128.257 181.620 1.00 98.07 23 CYS N O 1
ATOM 6879 N N . LYS G 2 24 ? 162.824 127.621 183.629 1.00 98.89 24 LYS N N 1
ATOM 6880 C CA . LYS G 2 24 ? 161.425 127.757 183.246 1.00 98.89 24 LYS N CA 1
ATOM 6881 C C . LYS G 2 24 ? 161.000 129.211 183.396 1.00 98.89 24 LYS N C 1
ATOM 6882 O O . LYS G 2 24 ? 161.144 129.798 184.473 1.00 98.89 24 LYS N O 1
ATOM 6888 N N . SER G 2 25 ? 160.478 129.790 182.322 1.00 95.71 25 SER N N 1
ATOM 6889 C CA . SER G 2 25 ? 160.089 131.191 182.302 1.00 95.71 25 SER N CA 1
ATOM 6890 C C . SER G 2 25 ? 158.606 131.349 182.613 1.00 95.71 25 SER N C 1
ATOM 6891 O O . SER G 2 25 ? 157.834 130.389 182.614 1.00 95.71 25 SER N O 1
ATOM 6894 N N . SER G 2 26 ? 158.212 132.594 182.878 1.00 94.60 26 SER N N 1
ATOM 6895 C CA . SER G 2 26 ? 156.810 132.899 183.138 1.00 94.60 26 SER N CA 1
ATOM 6896 C C . SER G 2 26 ? 156.027 133.014 181.837 1.00 94.60 26 SER N C 1
ATOM 6897 O O . SER G 2 26 ? 155.076 132.263 181.601 1.00 94.60 26 SER N O 1
ATOM 6900 N N . GLN G 2 27 ? 156.415 133.953 180.983 1.00 90.90 27 GLN N N 1
ATOM 6901 C CA . GLN G 2 27 ? 155.837 134.107 179.659 1.00 90.90 27 GLN N CA 1
ATOM 6902 C C . GLN G 2 27 ? 156.911 133.863 178.610 1.00 90.90 27 GLN N C 1
ATOM 6903 O O . GLN G 2 27 ? 158.096 133.727 178.921 1.00 90.90 27 GLN N O 1
ATOM 6909 N N . SER G 2 28 ? 156.483 133.802 177.354 1.00 86.66 28 SER N N 1
ATOM 6910 C CA . SER G 2 28 ? 157.402 133.493 176.269 1.00 86.66 28 SER N CA 1
ATOM 6911 C C . SER G 2 28 ? 158.417 134.613 176.094 1.00 86.66 28 SER N C 1
ATOM 6912 O O . SER G 2 28 ? 158.066 135.795 176.122 1.00 86.66 28 SER N O 1
ATOM 6915 N N . LEU G 2 29 ? 159.682 134.237 175.914 1.00 82.64 29 LEU N N 1
ATOM 6916 C CA . LEU G 2 29 ? 160.760 135.185 175.682 1.00 82.64 29 LEU N CA 1
ATOM 6917 C C . LEU G 2 29 ? 161.105 135.310 174.206 1.00 82.64 29 LEU N C 1
ATOM 6918 O O . LEU G 2 29 ? 162.178 135.815 173.866 1.00 82.64 29 LEU N O 1
ATOM 6923 N N . LEU G 2 30 ? 160.218 134.862 173.328 1.00 83.71 30 LEU N N 1
ATOM 6924 C CA . LEU G 2 30 ? 160.477 134.819 171.897 1.00 83.71 30 LEU N CA 1
ATOM 6925 C C . LEU G 2 30 ? 159.796 135.999 171.221 1.00 83.71 30 LEU N C 1
ATOM 6926 O O . LEU G 2 30 ? 158.566 136.105 171.241 1.00 83.71 30 LEU N O 1
ATOM 6931 N N . TYR G 2 31 ? 160.591 136.882 170.628 1.00 80.90 31 TYR N N 1
ATOM 6932 C CA . TYR G 2 31 ? 160.049 137.949 169.800 1.00 80.90 31 TYR N CA 1
ATOM 6933 C C . TYR G 2 31 ? 159.689 137.373 168.439 1.00 80.90 31 TYR N C 1
ATOM 6934 O O . TYR G 2 31 ? 160.567 136.911 167.705 1.00 80.90 31 TYR N O 1
ATOM 6943 N N . ARG G 2 32 ? 158.401 137.389 168.104 1.00 83.12 32 ARG N N 1
ATOM 6944 C CA . ARG G 2 32 ? 157.967 136.791 166.851 1.00 83.12 32 ARG N CA 1
ATOM 6945 C C . ARG G 2 32 ? 158.406 137.599 165.638 1.00 83.12 32 ARG N C 1
ATOM 6946 O O . ARG G 2 32 ? 158.362 137.078 164.519 1.00 83.12 32 ARG N O 1
ATOM 6954 N N . SER G 2 33 ? 158.824 138.851 165.827 1.00 84.58 33 SER N N 1
ATOM 6955 C CA . SER G 2 33 ? 159.351 139.631 164.713 1.00 84.58 33 SER N CA 1
ATOM 6956 C C . SER G 2 33 ? 160.609 138.984 164.151 1.00 84.58 33 SER N C 1
ATOM 6957 O O . SER G 2 33 ? 160.637 138.534 163.001 1.00 84.58 33 SER N O 1
ATOM 6960 N N . ASN G 2 34 ? 161.662 138.925 164.957 1.00 86.83 34 ASN N N 1
ATOM 6961 C CA . ASN G 2 34 ? 162.869 138.170 164.648 1.00 86.83 34 ASN N CA 1
ATOM 6962 C C . ASN G 2 34 ? 162.940 137.035 165.657 1.00 86.83 34 ASN N C 1
ATOM 6963 O O . ASN G 2 34 ? 163.146 137.271 166.851 1.00 86.83 34 ASN N O 1
ATOM 6968 N N . GLN G 2 35 ? 162.784 135.805 165.182 1.00 90.99 35 GLN N N 1
ATOM 6969 C CA . GLN G 2 35 ? 162.514 134.704 166.094 1.00 90.99 35 GLN N CA 1
ATOM 6970 C C . GLN G 2 35 ? 163.745 134.342 166.912 1.00 90.99 35 GLN N C 1
ATOM 6971 O O . GLN G 2 35 ? 164.323 133.266 166.740 1.00 90.99 35 GLN N O 1
ATOM 6977 N N . LYS G 2 36 ? 164.139 135.235 167.815 1.00 87.00 36 LYS N N 1
ATOM 6978 C CA . LYS G 2 36 ? 165.253 135.011 168.722 1.00 87.00 36 LYS N CA 1
ATOM 6979 C C . LYS G 2 36 ? 164.746 135.051 170.153 1.00 87.00 36 LYS N C 1
ATOM 6980 O O . LYS G 2 36 ? 164.048 135.992 170.541 1.00 87.00 36 LYS N O 1
ATOM 6986 N N . ASN G 2 37 ? 165.089 134.029 170.929 1.00 84.86 37 ASN N N 1
ATOM 6987 C CA . ASN G 2 37 ? 164.739 134.001 172.340 1.00 84.86 37 ASN N CA 1
ATOM 6988 C C . ASN G 2 37 ? 165.723 134.860 173.116 1.00 84.86 37 ASN N C 1
ATOM 6989 O O . ASN G 2 37 ? 166.938 134.694 172.985 1.00 84.86 37 ASN N O 1
ATOM 6994 N N . TYR G 2 38 ? 165.202 135.774 173.922 1.00 81.86 38 TYR N N 1
ATOM 6995 C CA . TYR G 2 38 ? 166.030 136.737 174.641 1.00 81.86 38 TYR N CA 1
ATOM 6996 C C . TYR G 2 38 ? 166.258 136.215 176.054 1.00 81.86 38 TYR N C 1
ATOM 6997 O O . TYR G 2 38 ? 165.544 136.564 176.992 1.00 81.86 38 TYR N O 1
ATOM 7006 N N . LEU G 2 39 ? 167.272 135.369 176.197 1.00 81.35 39 LEU N N 1
ATOM 7007 C CA . LEU G 2 39 ? 167.626 134.790 177.484 1.00 81.35 39 LEU N CA 1
ATOM 7008 C C . LEU G 2 39 ? 169.117 134.507 177.491 1.00 81.35 39 LEU N C 1
ATOM 7009 O O . LEU G 2 39 ? 169.649 133.971 176.517 1.00 81.35 39 LEU N O 1
ATOM 7014 N N . ALA G 2 40 ? 169.784 134.863 178.583 1.00 83.37 40 ALA N N 1
ATOM 7015 C CA . ALA G 2 40 ? 171.218 134.681 178.710 1.00 83.37 40 ALA N CA 1
ATOM 7016 C C . ALA G 2 40 ? 171.533 133.790 179.901 1.00 83.37 40 ALA N C 1
ATOM 7017 O O . ALA G 2 40 ? 170.722 133.629 180.815 1.00 83.37 40 ALA N O 1
ATOM 7019 N N . TRP G 2 41 ? 172.728 133.209 179.881 1.00 86.76 41 TRP N N 1
ATOM 7020 C CA . TRP G 2 41 ? 173.219 132.361 180.957 1.00 86.76 41 TRP N CA 1
ATOM 7021 C C . TRP G 2 41 ? 174.532 132.920 181.477 1.00 86.76 41 TRP N C 1
ATOM 7022 O O . TRP G 2 41 ? 175.463 133.148 180.699 1.00 86.76 41 TRP N O 1
ATOM 7033 N N . TYR G 2 42 ? 174.610 133.127 182.785 1.00 88.37 42 TYR N N 1
ATOM 7034 C CA . TYR G 2 42 ? 175.811 133.641 183.421 1.00 88.37 42 TYR N CA 1
ATOM 7035 C C . TYR G 2 42 ? 176.437 132.577 184.309 1.00 88.37 42 TYR N C 1
ATOM 7036 O O . TYR G 2 42 ? 175.797 131.596 184.689 1.00 88.37 42 TYR N O 1
ATOM 7045 N N . GLN G 2 43 ? 177.709 132.787 184.633 1.00 93.37 43 GLN N N 1
ATOM 7046 C CA . GLN G 2 43 ? 178.464 131.868 185.475 1.00 93.37 43 GLN N CA 1
ATOM 7047 C C . GLN G 2 43 ? 179.269 132.684 186.468 1.00 93.37 43 GLN N C 1
ATOM 7048 O O . GLN G 2 43 ? 180.149 133.450 186.069 1.00 93.37 43 GLN N O 1
ATOM 7054 N N . GLN G 2 44 ? 178.976 132.523 187.749 1.00 96.23 44 GLN N N 1
ATOM 7055 C CA . GLN G 2 44 ? 179.651 133.274 188.802 1.00 96.23 44 GLN N CA 1
ATOM 7056 C C . GLN G 2 44 ? 180.555 132.321 189.573 1.00 96.23 44 GLN N C 1
ATOM 7057 O O . GLN G 2 44 ? 180.085 131.548 190.412 1.00 96.23 44 GLN N O 1
ATOM 7063 N N . LYS G 2 45 ? 181.854 132.380 189.286 1.00 100.21 45 LYS N N 1
ATOM 7064 C CA . LYS G 2 45 ? 182.825 131.626 190.055 1.00 100.21 45 LYS N CA 1
ATOM 7065 C C . LYS G 2 45 ? 182.789 132.076 191.513 1.00 100.21 45 LYS N C 1
ATOM 7066 O O . LYS G 2 45 ? 182.310 133.169 191.822 1.00 100.21 45 LYS N O 1
ATOM 7072 N N . PRO G 2 46 ? 183.280 131.244 192.432 1.00 104.36 46 PRO N N 1
ATOM 7073 C CA . PRO G 2 46 ? 183.313 131.653 193.842 1.00 104.36 46 PRO N CA 1
ATOM 7074 C C . PRO G 2 46 ? 184.118 132.924 194.060 1.00 104.36 46 PRO N C 1
ATOM 7075 O O . PRO G 2 46 ? 185.334 132.945 193.844 1.00 104.36 46 PRO N O 1
ATOM 7079 N N . GLY G 2 47 ? 183.444 133.988 194.482 1.00 104.43 47 GLY N N 1
ATOM 7080 C CA . GLY G 2 47 ? 184.112 135.250 194.743 1.00 104.43 47 GLY N CA 1
ATOM 7081 C C . GLY G 2 47 ? 184.540 136.009 193.506 1.00 104.43 47 GLY N C 1
ATOM 7082 O O . GLY G 2 47 ? 185.623 136.606 193.496 1.00 104.43 47 GLY N O 1
ATOM 7083 N N . GLN G 2 48 ? 183.718 136.003 192.460 1.00 103.75 48 GLN N N 1
ATOM 7084 C CA . GLN G 2 48 ? 184.012 136.740 191.241 1.00 103.75 48 GLN N CA 1
ATOM 7085 C C . GLN G 2 48 ? 182.729 137.357 190.707 1.00 103.75 48 GLN N C 1
ATOM 7086 O O . GLN G 2 48 ? 181.632 137.107 191.211 1.00 103.75 48 GLN N O 1
ATOM 7092 N N . SER G 2 49 ? 182.880 138.173 189.676 1.00 98.46 49 SER N N 1
ATOM 7093 C CA . SER G 2 49 ? 181.728 138.766 189.026 1.00 98.46 49 SER N CA 1
ATOM 7094 C C . SER G 2 49 ? 181.144 137.798 188.002 1.00 98.46 49 SER N C 1
ATOM 7095 O O . SER G 2 49 ? 181.882 137.050 187.356 1.00 98.46 49 SER N O 1
ATOM 7098 N N . PRO G 2 50 ? 179.824 137.787 187.843 1.00 94.04 50 PRO N N 1
ATOM 7099 C CA . PRO G 2 50 ? 179.212 136.894 186.855 1.00 94.04 50 PRO N CA 1
ATOM 7100 C C . PRO G 2 50 ? 179.670 137.245 185.450 1.00 94.04 50 PRO N C 1
ATOM 7101 O O . PRO G 2 50 ? 179.636 138.405 185.039 1.00 94.04 50 PRO N O 1
ATOM 7105 N N . LYS G 2 51 ? 180.110 136.230 184.715 1.00 92.04 51 LYS N N 1
ATOM 7106 C CA . LYS G 2 51 ? 180.548 136.393 183.339 1.00 92.04 51 LYS N CA 1
ATOM 7107 C C . LYS G 2 51 ? 179.552 135.724 182.404 1.00 92.04 51 LYS N C 1
ATOM 7108 O O . LYS G 2 51 ? 178.970 134.689 182.739 1.00 92.04 51 LYS N O 1
ATOM 7114 N N . LEU G 2 52 ? 179.358 136.324 181.236 1.00 89.36 52 LEU N N 1
ATOM 7115 C CA . LEU G 2 52 ? 178.381 135.816 180.287 1.00 89.36 52 LEU N CA 1
ATOM 7116 C C . LEU G 2 52 ? 178.896 134.554 179.610 1.00 89.36 52 LEU N C 1
ATOM 7117 O O . LEU G 2 52 ? 180.070 134.461 179.243 1.00 89.36 52 LEU N O 1
ATOM 7122 N N . LEU G 2 53 ? 178.009 133.575 179.448 1.00 91.35 53 LEU N N 1
ATOM 7123 C CA . LEU G 2 53 ? 178.327 132.338 178.749 1.00 91.35 53 LEU N CA 1
ATOM 7124 C C . LEU G 2 53 ? 177.586 132.229 177.424 1.00 91.35 53 LEU N C 1
ATOM 7125 O O . LEU G 2 53 ? 178.208 132.045 176.376 1.00 91.35 53 LEU N O 1
ATOM 7130 N N . ILE G 2 54 ? 176.263 132.339 177.449 1.00 88.71 54 ILE N N 1
ATOM 7131 C CA . ILE G 2 54 ? 175.433 132.145 176.268 1.00 88.71 54 ILE N CA 1
ATOM 7132 C C . ILE G 2 54 ? 174.379 133.237 176.235 1.00 88.71 54 ILE N C 1
ATOM 7133 O O . ILE G 2 54 ? 173.651 133.427 177.213 1.00 88.71 54 ILE N O 1
ATOM 7138 N N . TYR G 2 55 ? 174.296 133.952 175.122 1.00 86.47 55 TYR N N 1
ATOM 7139 C CA . TYR G 2 55 ? 173.241 134.927 174.909 1.00 86.47 55 TYR N CA 1
ATOM 7140 C C . TYR G 2 55 ? 172.354 134.478 173.758 1.00 86.47 55 TYR N C 1
ATOM 7141 O O . TYR G 2 55 ? 172.760 133.687 172.905 1.00 86.47 55 TYR N O 1
ATOM 7150 N N . TRP G 2 56 ? 171.123 134.986 173.756 1.00 84.87 56 TRP N N 1
ATOM 7151 C CA . TRP G 2 56 ? 170.073 134.559 172.834 1.00 84.87 56 TRP N CA 1
ATOM 7152 C C . TRP G 2 56 ? 169.788 133.067 172.938 1.00 84.87 56 TRP N C 1
ATOM 7153 O O . TRP G 2 56 ? 169.266 132.466 171.996 1.00 84.87 56 TRP N O 1
ATOM 7164 N N . ALA G 2 57 ? 170.165 132.463 174.066 1.00 87.53 57 ALA N N 1
ATOM 7165 C CA . ALA G 2 57 ? 169.787 131.109 174.453 1.00 87.53 57 ALA N CA 1
ATOM 7166 C C . ALA G 2 57 ? 170.474 130.034 173.622 1.00 87.53 57 ALA N C 1
ATOM 7167 O O . ALA G 2 57 ? 170.348 128.845 173.928 1.00 87.53 57 ALA N O 1
ATOM 7169 N N . SER G 2 58 ? 171.200 130.422 172.575 1.00 90.46 58 SER N N 1
ATOM 7170 C CA . SER G 2 58 ? 171.891 129.427 171.759 1.00 90.46 58 SER N CA 1
ATOM 7171 C C . SER G 2 58 ? 173.318 129.785 171.380 1.00 90.46 58 SER N C 1
ATOM 7172 O O . SER G 2 58 ? 174.099 128.868 171.108 1.00 90.46 58 SER N O 1
ATOM 7175 N N . THR G 2 59 ? 173.704 131.054 171.356 1.00 91.03 59 THR N N 1
ATOM 7176 C CA . THR G 2 59 ? 175.013 131.456 170.861 1.00 91.03 59 THR N CA 1
ATOM 7177 C C . THR G 2 59 ? 175.973 131.636 172.025 1.00 91.03 59 THR N C 1
ATOM 7178 O O . THR G 2 59 ? 175.665 132.348 172.985 1.00 91.03 59 THR N O 1
ATOM 7182 N N . ARG G 2 60 ? 177.134 130.998 171.934 1.00 99.80 60 ARG N N 1
ATOM 7183 C CA . ARG G 2 60 ? 178.147 131.131 172.966 1.00 99.80 60 ARG N CA 1
ATOM 7184 C C . ARG G 2 60 ? 178.855 132.473 172.861 1.00 99.80 60 ARG N C 1
ATOM 7185 O O . ARG G 2 60 ? 179.065 133.008 171.770 1.00 99.80 60 ARG N O 1
ATOM 7193 N N . GLU G 2 61 ? 179.223 133.015 174.016 1.00 102.91 61 GLU N N 1
ATOM 7194 C CA . GLU G 2 61 ? 180.017 134.231 174.048 1.00 102.91 61 GLU N CA 1
ATOM 7195 C C . GLU G 2 61 ? 181.435 133.940 173.574 1.00 102.91 61 GLU N C 1
ATOM 7196 O O . GLU G 2 61 ? 181.970 132.848 173.780 1.00 102.91 61 GLU N O 1
ATOM 7202 N N . SER G 2 62 ? 182.037 134.927 172.916 1.00 107.77 62 SER N N 1
ATOM 7203 C CA . SER G 2 62 ? 183.403 134.783 172.429 1.00 107.77 62 SER N CA 1
ATOM 7204 C C . SER G 2 62 ? 184.349 134.506 173.589 1.00 107.77 62 SER N C 1
ATOM 7205 O O . SER G 2 62 ? 184.483 135.325 174.503 1.00 107.77 62 SER N O 1
ATOM 7208 N N . GLY G 2 63 ? 185.001 133.350 173.552 1.00 107.98 63 GLY N N 1
ATOM 7209 C CA . GLY G 2 63 ? 185.900 132.942 174.608 1.00 107.98 63 GLY N CA 1
ATOM 7210 C C . GLY G 2 63 ? 185.337 131.935 175.584 1.00 107.98 63 GLY N C 1
ATOM 7211 O O . GLY G 2 63 ? 185.925 131.743 176.653 1.00 107.98 63 GLY N O 1
ATOM 7212 N N . VAL G 2 64 ? 184.224 131.290 175.254 1.00 106.04 64 VAL N N 1
ATOM 7213 C CA . VAL G 2 64 ? 183.605 130.297 176.128 1.00 106.04 64 VAL N CA 1
ATOM 7214 C C . VAL G 2 64 ? 183.932 128.910 175.589 1.00 106.04 64 VAL N C 1
ATOM 7215 O O . VAL G 2 64 ? 183.874 128.695 174.369 1.00 106.04 64 VAL N O 1
ATOM 7219 N N . PRO G 2 65 ? 184.298 127.955 176.444 1.00 108.16 65 PRO N N 1
ATOM 7220 C CA . PRO G 2 65 ? 184.577 126.599 175.960 1.00 108.16 65 PRO N CA 1
ATOM 7221 C C . PRO G 2 65 ? 183.389 126.008 175.218 1.00 108.16 65 PRO N C 1
ATOM 7222 O O . PRO G 2 65 ? 182.236 126.382 175.441 1.00 108.16 65 PRO N O 1
ATOM 7226 N N . ASP G 2 66 ? 183.688 125.068 174.322 1.00 108.22 66 ASP N N 1
ATOM 7227 C CA . ASP G 2 66 ? 182.664 124.474 173.473 1.00 108.22 66 ASP N CA 1
ATOM 7228 C C . ASP G 2 66 ? 181.721 123.553 174.234 1.00 108.22 66 ASP N C 1
ATOM 7229 O O . ASP G 2 66 ? 180.656 123.216 173.708 1.00 108.22 66 ASP N O 1
ATOM 7234 N N . ARG G 2 67 ? 182.074 123.141 175.451 1.00 107.89 67 ARG N N 1
ATOM 7235 C CA . ARG G 2 67 ? 181.245 122.185 176.172 1.00 107.89 67 ARG N CA 1
ATOM 7236 C C . ARG G 2 67 ? 179.939 122.786 176.674 1.00 107.89 67 ARG N C 1
ATOM 7237 O O . ARG G 2 67 ? 179.061 122.032 177.105 1.00 107.89 67 ARG N O 1
ATOM 7245 N N . PHE G 2 68 ? 179.785 124.106 176.631 1.00 102.75 68 PHE N N 1
ATOM 7246 C CA . PHE G 2 68 ? 178.547 124.757 177.040 1.00 102.75 68 PHE N CA 1
ATOM 7247 C C . PHE G 2 68 ? 177.638 124.913 175.829 1.00 102.75 68 PHE N C 1
ATOM 7248 O O . PHE G 2 68 ? 178.019 125.545 174.839 1.00 102.75 68 PHE N O 1
ATOM 7256 N N . THR G 2 69 ? 176.440 124.339 175.904 1.00 101.90 69 THR N N 1
ATOM 7257 C CA . THR G 2 69 ? 175.474 124.419 174.814 1.00 101.90 69 THR N CA 1
ATOM 7258 C C . THR G 2 69 ? 174.100 124.695 175.397 1.00 101.90 69 THR N C 1
ATOM 7259 O O . THR G 2 69 ? 173.586 123.894 176.183 1.00 101.90 69 THR N O 1
ATOM 7263 N N . GLY G 2 70 ? 173.508 125.818 175.010 1.00 97.04 70 GLY N N 1
ATOM 7264 C CA . GLY G 2 70 ? 172.173 126.183 175.445 1.00 97.04 70 GLY N CA 1
ATOM 7265 C C . GLY G 2 70 ? 171.163 125.914 174.343 1.00 97.04 70 GLY N C 1
ATOM 7266 O O . GLY G 2 70 ? 171.461 126.077 173.161 1.00 97.04 70 GLY N O 1
ATOM 7267 N N . SER G 2 71 ? 169.967 125.499 174.746 1.00 96.93 71 SER N N 1
ATOM 7268 C CA . SER G 2 71 ? 168.915 125.157 173.803 1.00 96.93 71 SER N CA 1
ATOM 7269 C C . SER G 2 71 ? 167.580 125.575 174.403 1.00 96.93 71 SER N C 1
ATOM 7270 O O . SER G 2 71 ? 167.520 126.192 175.470 1.00 96.93 71 SER N O 1
ATOM 7273 N N . GLY G 2 72 ? 166.502 125.232 173.713 1.00 94.00 72 GLY N N 1
ATOM 7274 C CA . GLY G 2 72 ? 165.170 125.566 174.163 1.00 94.00 72 GLY N CA 1
ATOM 7275 C C . GLY G 2 72 ? 164.626 126.804 173.471 1.00 94.00 72 GLY N C 1
ATOM 7276 O O . GLY G 2 72 ? 165.356 127.595 172.870 1.00 94.00 72 GLY N O 1
ATOM 7277 N N . SER G 2 73 ? 163.310 126.968 173.562 1.00 94.92 73 SER N N 1
ATOM 7278 C CA . SER G 2 73 ? 162.644 128.113 172.963 1.00 94.92 73 SER N CA 1
ATOM 7279 C C . SER G 2 73 ? 161.283 128.285 173.615 1.00 94.92 73 SER N C 1
ATOM 7280 O O . SER G 2 73 ? 160.651 127.311 174.028 1.00 94.92 73 SER N O 1
ATOM 7283 N N . GLY G 2 74 ? 160.841 129.536 173.700 1.00 94.41 74 GLY N N 1
ATOM 7284 C CA . GLY G 2 74 ? 159.558 129.838 174.296 1.00 94.41 74 GLY N CA 1
ATOM 7285 C C . GLY G 2 74 ? 159.644 130.117 175.780 1.00 94.41 74 GLY N C 1
ATOM 7286 O O . GLY G 2 74 ? 160.018 131.219 176.189 1.00 94.41 74 GLY N O 1
ATOM 7287 N N . THR G 2 75 ? 159.300 129.126 176.599 1.00 97.34 75 THR N N 1
ATOM 7288 C CA . THR G 2 75 ? 159.305 129.281 178.045 1.00 97.34 75 THR N CA 1
ATOM 7289 C C . THR G 2 75 ? 160.192 128.273 178.760 1.00 97.34 75 THR N C 1
ATOM 7290 O O . THR G 2 75 ? 160.337 128.363 179.985 1.00 97.34 75 THR N O 1
ATOM 7294 N N . ASP G 2 76 ? 160.786 127.321 178.047 1.00 97.72 76 ASP N N 1
ATOM 7295 C CA . ASP G 2 76 ? 161.630 126.295 178.650 1.00 97.72 76 ASP N CA 1
ATOM 7296 C C . ASP G 2 76 ? 162.990 126.319 177.968 1.00 97.72 76 ASP N C 1
ATOM 7297 O O . ASP G 2 76 ? 163.097 126.017 176.775 1.00 97.72 76 ASP N O 1
ATOM 7302 N N . PHE G 2 77 ? 164.022 126.672 178.725 1.00 93.11 77 PHE N N 1
ATOM 7303 C CA . PHE G 2 77 ? 165.384 126.738 178.225 1.00 93.11 77 PHE N CA 1
ATOM 7304 C C . PHE G 2 77 ? 166.276 125.842 179.068 1.00 93.11 77 PHE N C 1
ATOM 7305 O O . PHE G 2 77 ? 166.020 125.627 180.256 1.00 93.11 77 PHE N O 1
ATOM 7313 N N . THR G 2 78 ? 167.326 125.317 178.446 1.00 96.96 78 THR N N 1
ATOM 7314 C CA . THR G 2 78 ? 168.231 124.400 179.120 1.00 96.96 78 THR N CA 1
ATOM 7315 C C . THR G 2 78 ? 169.669 124.755 178.786 1.00 96.96 78 THR N C 1
ATOM 7316 O O . THR G 2 78 ? 169.989 125.078 177.640 1.00 96.96 78 THR N O 1
ATOM 7320 N N . LEU G 2 79 ? 170.529 124.692 179.796 1.00 98.43 79 LEU N N 1
ATOM 7321 C CA . LEU G 2 79 ? 171.967 124.848 179.631 1.00 98.43 79 LEU N CA 1
ATOM 7322 C C . LEU G 2 79 ? 172.616 123.499 179.895 1.00 98.43 79 LEU N C 1
ATOM 7323 O O . LEU G 2 79 ? 172.439 122.925 180.974 1.00 98.43 79 LEU N O 1
ATOM 7328 N N . THR G 2 80 ? 173.356 122.994 178.915 1.00 103.84 80 THR N N 1
ATOM 7329 C CA . THR G 2 80 ? 173.957 121.673 178.995 1.00 103.84 80 THR N CA 1
ATOM 7330 C C . THR G 2 80 ? 175.472 121.787 178.963 1.00 103.84 80 THR N C 1
ATOM 7331 O O . THR G 2 80 ? 176.032 122.562 178.183 1.00 103.84 80 THR N O 1
ATOM 7335 N N . ILE G 2 81 ? 176.129 121.008 179.816 1.00 109.24 81 ILE N N 1
ATOM 7336 C CA . ILE G 2 81 ? 177.580 120.896 179.839 1.00 109.24 81 ILE N CA 1
ATOM 7337 C C . ILE G 2 81 ? 177.927 119.468 179.451 1.00 109.24 81 ILE N C 1
ATOM 7338 O O . ILE G 2 81 ? 177.521 118.520 180.135 1.00 109.24 81 ILE N O 1
ATOM 7343 N N . SER G 2 82 ? 178.667 119.312 178.353 1.00 114.41 82 SER N N 1
ATOM 7344 C CA . SER G 2 82 ? 178.962 117.975 177.848 1.00 114.41 82 SER N CA 1
ATOM 7345 C C . SER G 2 82 ? 179.851 117.204 178.815 1.00 114.41 82 SER N C 1
ATOM 7346 O O . SER G 2 82 ? 179.546 116.063 179.180 1.00 114.41 82 SER N O 1
ATOM 7349 N N . SER G 2 83 ? 180.957 117.809 179.241 1.00 115.81 83 SER N N 1
ATOM 7350 C CA . SER G 2 83 ? 181.900 117.172 180.154 1.00 115.81 83 SER N CA 1
ATOM 7351 C C . SER G 2 83 ? 182.271 118.172 181.238 1.00 115.81 83 SER N C 1
ATOM 7352 O O . SER G 2 83 ? 183.018 119.121 180.981 1.00 115.81 83 SER N O 1
ATOM 7355 N N . VAL G 2 84 ? 181.752 117.959 182.446 1.00 117.15 84 VAL N N 1
ATOM 7356 C CA . VAL G 2 84 ? 182.051 118.850 183.558 1.00 117.15 84 VAL N CA 1
ATOM 7357 C C . VAL G 2 84 ? 183.520 118.724 183.930 1.00 117.15 84 VAL N C 1
ATOM 7358 O O . VAL G 2 84 ? 184.029 117.619 184.154 1.00 117.15 84 VAL N O 1
ATOM 7362 N N . LYS G 2 85 ? 184.210 119.855 183.991 1.00 113.75 85 LYS N N 1
ATOM 7363 C CA . LYS G 2 85 ? 185.599 119.911 184.414 1.00 113.75 85 LYS N CA 1
ATOM 7364 C C . LYS G 2 85 ? 185.680 120.485 185.824 1.00 113.75 85 LYS N C 1
ATOM 7365 O O . LYS G 2 85 ? 184.671 120.839 186.439 1.00 113.75 85 LYS N O 1
ATOM 7371 N N . ALA G 2 86 ? 186.907 120.576 186.338 1.00 112.61 86 ALA N N 1
ATOM 7372 C CA . ALA G 2 86 ? 187.097 121.038 187.708 1.00 112.61 86 ALA N CA 1
ATOM 7373 C C . ALA G 2 86 ? 186.789 122.521 187.856 1.00 112.61 86 ALA N C 1
ATOM 7374 O O . ALA G 2 86 ? 186.318 122.950 188.915 1.00 112.61 86 ALA N O 1
ATOM 7376 N N . GLU G 2 87 ? 187.045 123.316 186.822 1.00 112.70 87 GLU N N 1
ATOM 7377 C CA . GLU G 2 87 ? 186.826 124.754 186.896 1.00 112.70 87 GLU N CA 1
ATOM 7378 C C . GLU G 2 87 ? 185.384 125.156 186.621 1.00 112.70 87 GLU N C 1
ATOM 7379 O O . GLU G 2 87 ? 185.075 126.350 186.668 1.00 112.70 87 GLU N O 1
ATOM 7385 N N . ASP G 2 88 ? 184.499 124.202 186.336 1.00 110.54 88 ASP N N 1
ATOM 7386 C CA . ASP G 2 88 ? 183.096 124.494 186.086 1.00 110.54 88 ASP N CA 1
ATOM 7387 C C . ASP G 2 88 ? 182.265 124.508 187.362 1.00 110.54 88 ASP N C 1
ATOM 7388 O O . ASP G 2 88 ? 181.037 124.392 187.294 1.00 110.54 88 ASP N O 1
ATOM 7393 N N . LEU G 2 89 ? 182.905 124.646 188.519 1.00 107.23 89 LEU N N 1
ATOM 7394 C CA . LEU G 2 89 ? 182.208 124.708 189.802 1.00 107.23 89 LEU N CA 1
ATOM 7395 C C . LEU G 2 89 ? 181.841 126.161 190.065 1.00 107.23 89 LEU N C 1
ATOM 7396 O O . LEU G 2 89 ? 182.684 126.962 190.474 1.00 107.23 89 LEU N O 1
ATOM 7401 N N . ALA G 2 90 ? 180.581 126.507 189.829 1.00 99.35 90 ALA N N 1
ATOM 7402 C CA . ALA G 2 90 ? 180.121 127.879 189.994 1.00 99.35 90 ALA N CA 1
ATOM 7403 C C . ALA G 2 90 ? 178.601 127.875 190.070 1.00 99.35 90 ALA N C 1
ATOM 7404 O O . ALA G 2 90 ? 177.957 126.828 189.982 1.00 99.35 90 ALA N O 1
ATOM 7406 N N . VAL G 2 91 ? 178.033 129.064 190.239 1.00 93.94 91 VAL N N 1
ATOM 7407 C CA . VAL G 2 91 ? 176.589 129.258 190.240 1.00 93.94 91 VAL N CA 1
ATOM 7408 C C . VAL G 2 91 ? 176.186 129.795 188.877 1.00 93.94 91 VAL N C 1
ATOM 7409 O O . VAL G 2 91 ? 176.783 130.757 188.380 1.00 93.94 91 VAL N O 1
ATOM 7413 N N . TYR G 2 92 ? 175.177 129.179 188.271 1.00 93.97 92 TYR N N 1
ATOM 7414 C CA . TYR G 2 92 ? 174.740 129.526 186.927 1.00 93.97 92 TYR N CA 1
ATOM 7415 C C . TYR G 2 92 ? 173.378 130.197 187.001 1.00 93.97 92 TYR N C 1
ATOM 7416 O O . TYR G 2 92 ? 172.408 129.591 187.464 1.00 93.97 92 TYR N O 1
ATOM 7425 N N . TYR G 2 93 ? 173.312 131.444 186.551 1.00 90.78 93 TYR N N 1
ATOM 7426 C CA . TYR G 2 93 ? 172.077 132.207 186.519 1.00 90.78 93 TYR N CA 1
ATOM 7427 C C . TYR G 2 93 ? 171.561 132.302 185.092 1.00 90.78 93 TYR N C 1
ATOM 7428 O O . TYR G 2 93 ? 172.339 132.341 184.136 1.00 90.78 93 TYR N O 1
ATOM 7437 N N . CYS G 2 94 ? 170.241 132.337 184.954 1.00 89.80 94 CYS N N 1
ATOM 7438 C CA . CYS G 2 94 ? 169.597 132.638 183.683 1.00 89.80 94 CYS N CA 1
ATOM 7439 C C . CYS G 2 94 ? 168.802 133.919 183.851 1.00 89.80 94 CYS N C 1
ATOM 7440 O O . CYS G 2 94 ? 167.966 134.019 184.754 1.00 89.80 94 CYS N O 1
ATOM 7443 N N . GLN G 2 95 ? 169.073 134.900 183.000 1.00 84.27 95 GLN N N 1
ATOM 7444 C CA . GLN G 2 95 ? 168.325 136.143 182.999 1.00 84.27 95 GLN N CA 1
ATOM 7445 C C . GLN G 2 95 ? 167.599 136.299 181.675 1.00 84.27 95 GLN N C 1
ATOM 7446 O O . GLN G 2 95 ? 167.931 135.653 180.679 1.00 84.27 95 GLN N O 1
ATOM 7452 N N . GLN G 2 96 ? 166.597 137.165 181.675 1.00 82.28 96 GLN N N 1
ATOM 7453 C CA . GLN G 2 96 ? 165.866 137.511 180.469 1.00 82.28 96 GLN N CA 1
ATOM 7454 C C . GLN G 2 96 ? 166.008 139.000 180.212 1.00 82.28 96 GLN N C 1
ATOM 7455 O O . GLN G 2 96 ? 165.969 139.807 181.144 1.00 82.28 96 GLN N O 1
ATOM 7461 N N . TYR G 2 97 ? 166.194 139.361 178.950 1.00 81.76 97 TYR N N 1
ATOM 7462 C CA . TYR G 2 97 ? 166.147 140.753 178.534 1.00 81.76 97 TYR N CA 1
ATOM 7463 C C . TYR G 2 97 ? 165.065 140.962 177.485 1.00 81.76 97 TYR N C 1
ATOM 7464 O O . TYR G 2 97 ? 165.211 141.776 176.574 1.00 81.76 97 TYR N O 1
ATOM 7473 N N . TYR G 2 98 ? 163.970 140.214 177.611 1.00 80.81 98 TYR N N 1
ATOM 7474 C CA . TYR G 2 98 ? 162.843 140.378 176.704 1.00 80.81 98 TYR N CA 1
ATOM 7475 C C . TYR G 2 98 ? 162.199 141.746 176.862 1.00 80.81 98 TYR N C 1
ATOM 7476 O O . TYR G 2 98 ? 161.737 142.331 175.878 1.00 80.81 98 TYR N O 1
ATOM 7485 N N . ASN G 2 99 ? 162.167 142.273 178.080 1.00 80.81 99 ASN N N 1
ATOM 7486 C CA . ASN G 2 99 ? 161.595 143.585 178.347 1.00 80.81 99 ASN N CA 1
ATOM 7487 C C . ASN G 2 99 ? 162.203 144.110 179.641 1.00 80.81 99 ASN N C 1
ATOM 7488 O O . ASN G 2 99 ? 163.147 143.527 180.183 1.00 80.81 99 ASN N O 1
ATOM 7493 N N . TYR G 2 100 ? 161.661 145.210 180.139 1.00 80.48 100 TYR N N 1
ATOM 7494 C CA . TYR G 2 100 ? 162.108 145.772 181.397 1.00 80.48 100 TYR N CA 1
ATOM 7495 C C . TYR G 2 100 ? 161.055 145.563 182.475 1.00 80.48 100 TYR N C 1
ATOM 7496 O O . TYR G 2 100 ? 159.856 145.648 182.191 1.00 80.48 100 TYR N O 1
ATOM 7505 N N . PRO G 2 101 ? 161.461 145.294 183.721 1.00 83.20 101 PRO N N 1
ATOM 7506 C CA . PRO G 2 101 ? 162.849 145.178 184.170 1.00 83.20 101 PRO N CA 1
ATOM 7507 C C . PRO G 2 101 ? 163.447 143.805 183.910 1.00 83.20 101 PRO N C 1
ATOM 7508 O O . PRO G 2 101 ? 162.710 142.827 183.818 1.00 83.20 101 PRO N O 1
ATOM 7512 N N . ARG G 2 102 ? 164.770 143.735 183.792 1.00 83.15 102 ARG N N 1
ATOM 7513 C CA . ARG G 2 102 ? 165.433 142.448 183.663 1.00 83.15 102 ARG N CA 1
ATOM 7514 C C . ARG G 2 102 ? 165.281 141.661 184.955 1.00 83.15 102 ARG N C 1
ATOM 7515 O O . ARG G 2 102 ? 165.317 142.224 186.051 1.00 83.15 102 ARG N O 1
ATOM 7523 N N . THR G 2 103 ? 165.107 140.352 184.827 1.00 83.68 103 THR N N 1
ATOM 7524 C CA . THR G 2 103 ? 164.953 139.481 185.980 1.00 83.68 103 THR N CA 1
ATOM 7525 C C . THR G 2 103 ? 165.884 138.289 185.844 1.00 83.68 103 THR N C 1
ATOM 7526 O O . THR G 2 103 ? 166.036 137.730 184.756 1.00 83.68 103 THR N O 1
ATOM 7530 N N . PHE G 2 104 ? 166.502 137.908 186.952 1.00 85.38 104 PHE N N 1
ATOM 7531 C CA . PHE G 2 104 ? 167.411 136.776 186.998 1.00 85.38 104 PHE N CA 1
ATOM 7532 C C . PHE G 2 104 ? 166.731 135.573 187.634 1.00 85.38 104 PHE N C 1
ATOM 7533 O O . PHE G 2 104 ? 165.717 135.692 188.323 1.00 85.38 104 PHE N O 1
ATOM 7541 N N . GLY G 2 105 ? 167.306 134.406 187.391 1.00 89.36 105 GLY N N 1
ATOM 7542 C CA . GLY G 2 105 ? 166.821 133.201 188.021 1.00 89.36 105 GLY N CA 1
ATOM 7543 C C . GLY G 2 105 ? 167.334 133.054 189.436 1.00 89.36 105 GLY N C 1
ATOM 7544 O O . GLY G 2 105 ? 168.150 133.834 189.921 1.00 89.36 105 GLY N O 1
ATOM 7545 N N . GLY G 2 106 ? 166.834 132.021 190.114 1.00 93.82 106 GLY N N 1
ATOM 7546 C CA . GLY G 2 106 ? 167.270 131.757 191.472 1.00 93.82 106 GLY N CA 1
ATOM 7547 C C . GLY G 2 106 ? 168.704 131.288 191.576 1.00 93.82 106 GLY N C 1
ATOM 7548 O O . GLY G 2 106 ? 169.280 131.328 192.667 1.00 93.82 106 GLY N O 1
ATOM 7549 N N . GLY G 2 107 ? 169.292 130.849 190.470 1.00 96.57 107 GLY N N 1
ATOM 7550 C CA . GLY G 2 107 ? 170.654 130.361 190.488 1.00 96.57 107 GLY N CA 1
ATOM 7551 C C . GLY G 2 107 ? 170.731 128.872 190.741 1.00 96.57 107 GLY N C 1
ATOM 7552 O O . GLY G 2 107 ? 170.022 128.344 191.602 1.00 96.57 107 GLY N O 1
ATOM 7553 N N . THR G 2 108 ? 171.587 128.184 189.994 1.00 100.86 108 THR N N 1
ATOM 7554 C CA . THR G 2 108 ? 171.783 126.745 190.129 1.00 100.86 108 THR N CA 1
ATOM 7555 C C . THR G 2 108 ? 173.228 126.503 190.538 1.00 100.86 108 THR N C 1
ATOM 7556 O O . THR G 2 108 ? 174.145 126.693 189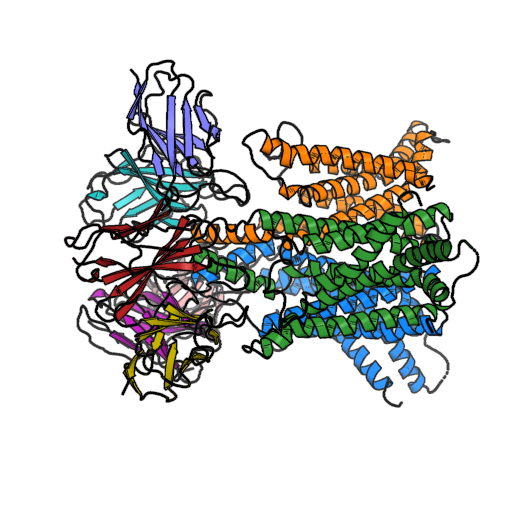.732 1.00 100.86 108 THR N O 1
ATOM 7560 N N . LYS G 2 109 ? 173.433 126.089 191.783 1.00 105.01 109 LYS N N 1
ATOM 7561 C CA . LYS G 2 109 ? 174.778 125.838 192.281 1.00 105.01 109 LYS N CA 1
ATOM 7562 C C . LYS G 2 109 ? 175.231 124.455 191.836 1.00 105.01 109 LYS N C 1
ATOM 7563 O O . LYS G 2 109 ? 174.552 123.458 192.098 1.00 105.01 109 LYS N O 1
ATOM 7569 N N . LEU G 2 110 ? 176.374 124.395 191.164 1.00 107.22 110 LEU N N 1
ATOM 7570 C CA . LEU G 2 110 ? 176.931 123.145 190.670 1.00 107.22 110 LEU N CA 1
ATOM 7571 C C . LEU G 2 110 ? 178.032 122.689 191.617 1.00 107.22 110 LEU N C 1
ATOM 7572 O O . LEU G 2 110 ? 179.028 123.395 191.802 1.00 107.22 110 LEU N O 1
ATOM 7577 N N . GLU G 2 111 ? 177.852 121.515 192.213 1.00 114.35 111 GLU N N 1
ATOM 7578 C CA . GLU G 2 111 ? 178.792 120.966 193.181 1.00 114.35 111 GLU N CA 1
ATOM 7579 C C . GLU G 2 111 ? 179.493 119.766 192.563 1.00 114.35 111 GLU N C 1
ATOM 7580 O O . GLU G 2 111 ? 178.847 118.763 192.242 1.00 114.35 111 GLU N O 1
ATOM 7586 N N . ILE G 2 112 ? 180.803 119.868 192.400 1.00 114.87 112 ILE N N 1
ATOM 7587 C CA . ILE G 2 112 ? 181.586 118.776 191.839 1.00 114.87 112 ILE N CA 1
ATOM 7588 C C . ILE G 2 112 ? 181.749 117.686 192.887 1.00 114.87 112 ILE N C 1
ATOM 7589 O O . ILE G 2 112 ? 181.956 117.965 194.073 1.00 114.87 112 ILE N O 1
ATOM 7594 N N . LYS G 2 113 ? 181.647 116.436 192.450 1.00 116.44 113 LYS N N 1
ATOM 7595 C CA . LYS G 2 113 ? 181.727 115.298 193.353 1.00 116.44 113 LYS N CA 1
ATOM 7596 C C . LYS G 2 113 ? 182.877 114.371 192.977 1.00 116.44 113 LYS N C 1
ATOM 7597 O O . LYS G 2 113 ? 183.805 114.168 193.760 1.00 116.44 113 LYS N O 1
ATOM 7603 N N . LEU H 1 69 ? 170.301 169.405 116.670 1.00 114.56 67 LEU A N 1
ATOM 7604 C CA . LEU H 1 69 ? 170.054 168.459 117.751 1.00 114.56 67 LEU A CA 1
ATOM 7605 C C . LEU H 1 69 ? 168.902 168.933 118.630 1.00 114.56 67 LEU A C 1
ATOM 7606 O O . LEU H 1 69 ? 169.059 169.863 119.422 1.00 114.56 67 LEU A O 1
ATOM 7611 N N . PHE H 1 70 ? 167.748 168.279 118.484 1.00 112.31 68 PHE A N 1
ATOM 7612 C CA . PHE H 1 70 ? 166.520 168.628 119.188 1.00 112.31 68 PHE A CA 1
ATOM 7613 C C . PHE H 1 70 ? 166.196 170.104 119.006 1.00 112.31 68 PHE A C 1
ATOM 7614 O O . PHE H 1 70 ? 166.330 170.890 119.952 1.00 112.31 68 PHE A O 1
ATOM 7622 N N . PRO H 1 71 ? 165.776 170.522 117.811 1.00 111.32 69 PRO A N 1
ATOM 7623 C CA . PRO H 1 71 ? 165.479 171.946 117.610 1.00 111.32 69 PRO A CA 1
ATOM 7624 C C . PRO H 1 71 ? 164.222 172.403 118.324 1.00 111.32 69 PRO A C 1
ATOM 7625 O O . PRO H 1 71 ? 164.159 173.558 118.761 1.00 111.32 69 PRO A O 1
ATOM 7629 N N . GLN H 1 72 ? 163.220 171.541 118.459 1.00 110.80 70 GLN A N 1
ATOM 7630 C CA . GLN H 1 72 ? 161.962 171.916 119.086 1.00 110.80 70 GLN A CA 1
ATOM 7631 C C . GLN H 1 72 ? 161.978 171.751 120.597 1.00 110.80 70 GLN A C 1
ATOM 7632 O O . GLN H 1 72 ? 160.963 172.027 121.244 1.00 110.80 70 GLN A O 1
ATOM 7638 N N . TRP H 1 73 ? 163.092 171.311 121.175 1.00 106.20 71 TRP A N 1
ATOM 7639 C CA . TRP H 1 73 ? 163.198 171.141 122.614 1.00 106.20 71 TRP A CA 1
ATOM 7640 C C . TRP H 1 73 ? 164.115 172.160 123.271 1.00 106.20 71 TRP A C 1
ATOM 7641 O O . TRP H 1 73 ? 164.239 172.155 124.498 1.00 106.20 71 TRP A O 1
ATOM 7652 N N . HIS H 1 74 ? 164.759 173.032 122.495 1.00 106.86 72 HIS A N 1
ATOM 7653 C CA . HIS H 1 74 ? 165.632 174.036 123.093 1.00 106.86 72 HIS A CA 1
ATOM 7654 C C . HIS H 1 74 ? 164.835 175.016 123.941 1.00 106.86 72 HIS A C 1
ATOM 7655 O O . HIS H 1 74 ? 165.151 175.234 125.116 1.00 106.86 72 HIS A O 1
ATOM 7662 N N . LEU H 1 75 ? 163.795 175.612 123.366 1.00 104.57 73 LEU A N 1
ATOM 7663 C CA . LEU H 1 75 ? 163.003 176.590 124.110 1.00 104.57 73 LEU A CA 1
ATOM 7664 C C . LEU H 1 75 ? 162.309 175.993 125.328 1.00 104.57 73 LEU A C 1
ATOM 7665 O O . LEU H 1 75 ? 162.370 176.612 126.404 1.00 104.57 73 LEU A O 1
ATOM 7670 N N . PRO H 1 76 ? 161.640 174.837 125.252 1.00 101.35 74 PRO A N 1
ATOM 7671 C CA . PRO H 1 76 ? 160.983 174.323 126.464 1.00 101.35 74 PRO A CA 1
ATOM 7672 C C . PRO H 1 76 ? 161.954 173.940 127.563 1.00 101.35 74 PRO A C 1
ATOM 7673 O O . PRO H 1 76 ? 161.656 174.157 128.743 1.00 101.35 74 PRO A O 1
ATOM 7677 N N . ILE H 1 77 ? 163.111 173.374 127.217 1.00 99.36 75 ILE A N 1
ATOM 7678 C CA . ILE H 1 77 ? 164.059 172.961 128.245 1.00 99.36 75 ILE A CA 1
ATOM 7679 C C . ILE H 1 77 ? 164.668 174.175 128.934 1.00 99.36 75 ILE A C 1
ATOM 7680 O O . ILE H 1 77 ? 164.813 174.197 130.162 1.00 99.36 75 ILE A O 1
ATOM 7685 N N . LYS H 1 78 ? 165.030 175.202 128.163 1.00 100.78 76 LYS A N 1
ATOM 7686 C CA . LYS H 1 78 ? 165.581 176.410 128.768 1.00 100.78 76 LYS A CA 1
ATOM 7687 C C . LYS H 1 78 ? 164.581 177.055 129.717 1.00 100.78 76 LYS A C 1
ATOM 7688 O O . LYS H 1 78 ? 164.959 177.554 130.783 1.00 100.78 76 LYS A O 1
ATOM 7694 N N . ILE H 1 79 ? 163.299 177.050 129.353 1.00 99.30 77 ILE A N 1
ATOM 7695 C CA . ILE H 1 79 ? 162.282 177.590 130.248 1.00 99.30 77 ILE A CA 1
ATOM 7696 C C . ILE H 1 79 ? 162.092 176.675 131.449 1.00 99.30 77 ILE A C 1
ATOM 7697 O O . ILE H 1 79 ? 161.883 177.141 132.575 1.00 99.30 77 ILE A O 1
ATOM 7702 N N . ALA H 1 80 ? 162.174 175.361 131.237 1.00 98.66 78 ALA A N 1
ATOM 7703 C CA . ALA H 1 80 ? 162.053 174.432 132.355 1.00 98.66 78 ALA A CA 1
ATOM 7704 C C . ALA H 1 80 ? 163.254 174.530 133.284 1.00 98.66 78 ALA A C 1
ATOM 7705 O O . ALA H 1 80 ? 163.110 174.415 134.505 1.00 98.66 78 ALA A O 1
ATOM 7707 N N . ALA H 1 81 ? 164.446 174.743 132.726 1.00 98.23 79 ALA A N 1
ATOM 7708 C CA . ALA H 1 81 ? 165.636 174.856 133.562 1.00 98.23 79 ALA A CA 1
ATOM 7709 C C . ALA H 1 81 ? 165.644 176.166 134.338 1.00 98.23 79 ALA A C 1
ATOM 7710 O O . ALA H 1 81 ? 166.111 176.213 135.481 1.00 98.23 79 ALA A O 1
ATOM 7712 N N . ILE H 1 82 ? 165.136 177.241 133.735 1.00 97.54 80 ILE A N 1
ATOM 7713 C CA . ILE H 1 82 ? 165.092 178.523 134.429 1.00 97.54 80 ILE A CA 1
ATOM 7714 C C . ILE H 1 82 ? 164.110 178.467 135.591 1.00 97.54 80 ILE A C 1
ATOM 7715 O O . ILE H 1 82 ? 164.413 178.922 136.699 1.00 97.54 80 ILE A O 1
ATOM 7720 N N . ILE H 1 83 ? 162.924 177.904 135.361 1.00 96.78 81 ILE A N 1
ATOM 7721 C CA . ILE H 1 83 ? 161.941 177.793 136.433 1.00 96.78 81 ILE A CA 1
ATOM 7722 C C . ILE H 1 83 ? 162.446 176.863 137.528 1.00 96.78 81 ILE A C 1
ATOM 7723 O O . ILE H 1 83 ? 162.273 177.136 138.720 1.00 96.78 81 ILE A O 1
ATOM 7728 N N . ALA H 1 84 ? 163.084 175.756 137.145 1.00 96.44 82 ALA A N 1
ATOM 7729 C CA . ALA H 1 84 ? 163.585 174.813 138.139 1.00 96.44 82 ALA A CA 1
ATOM 7730 C C . ALA H 1 84 ? 164.717 175.422 138.953 1.00 96.44 82 ALA A C 1
ATOM 7731 O O . ALA H 1 84 ? 164.731 175.323 140.185 1.00 96.44 82 ALA A O 1
ATOM 7733 N N . SER H 1 85 ? 165.678 176.060 138.283 1.00 98.18 83 SER A N 1
ATOM 7734 C CA . SER H 1 85 ? 166.807 176.644 138.998 1.00 98.18 83 SER A CA 1
ATOM 7735 C C . SER H 1 85 ? 166.366 177.807 139.876 1.00 98.18 83 SER A C 1
ATOM 7736 O O . SER H 1 85 ? 166.869 177.973 140.993 1.00 98.18 83 SER A O 1
ATOM 7739 N N . LEU H 1 86 ? 165.430 178.622 139.392 1.00 97.21 84 LEU A N 1
ATOM 7740 C CA . LEU H 1 86 ? 164.975 179.762 140.178 1.00 97.21 84 LEU A CA 1
ATOM 7741 C C . LEU H 1 86 ? 164.145 179.313 141.373 1.00 97.21 84 LEU A C 1
ATOM 7742 O O . LEU H 1 86 ? 164.275 179.869 142.469 1.00 97.21 84 LEU A O 1
ATOM 7747 N N . THR H 1 87 ? 163.287 178.311 141.183 1.00 96.06 85 THR A N 1
ATOM 7748 C CA . THR H 1 87 ? 162.502 177.796 142.300 1.00 96.06 85 THR A CA 1
ATOM 7749 C C . THR H 1 87 ? 163.386 177.071 143.305 1.00 96.06 85 THR A C 1
ATOM 7750 O O . THR H 1 87 ? 163.158 177.158 144.517 1.00 96.06 85 THR A O 1
ATOM 7754 N N . PHE H 1 88 ? 164.405 176.358 142.821 1.00 96.73 86 PHE A N 1
ATOM 7755 C CA . PHE H 1 88 ? 165.281 175.615 143.720 1.00 96.73 86 PHE A CA 1
ATOM 7756 C C . PHE H 1 88 ? 165.974 176.548 144.703 1.00 96.73 86 PHE A C 1
ATOM 7757 O O . PHE H 1 88 ? 165.912 176.340 145.920 1.00 96.73 86 PHE A O 1
ATOM 7765 N N . LEU H 1 89 ? 166.636 177.588 144.194 1.00 97.48 87 LEU A N 1
ATOM 7766 C CA . LEU H 1 89 ? 167.282 178.551 145.078 1.00 97.48 87 LEU A CA 1
ATOM 7767 C C . LEU H 1 89 ? 166.273 179.249 145.976 1.00 97.48 87 LEU A C 1
ATOM 7768 O O . LEU H 1 89 ? 166.592 179.592 147.119 1.00 97.48 87 LEU A O 1
ATOM 7773 N N . TYR H 1 90 ? 165.054 179.464 145.483 1.00 99.69 88 TYR A N 1
ATOM 7774 C CA . TYR H 1 90 ? 164.035 180.109 146.300 1.00 99.69 88 TYR A CA 1
ATOM 7775 C C . TYR H 1 90 ? 163.550 179.187 147.410 1.00 99.69 88 TYR A C 1
ATOM 7776 O O . TYR H 1 90 ? 163.379 179.622 148.553 1.00 99.69 88 TYR A O 1
ATOM 7785 N N . THR H 1 91 ? 163.322 177.912 147.094 1.00 98.43 89 THR A N 1
ATOM 7786 C CA . THR H 1 91 ? 162.875 176.973 148.117 1.00 98.43 89 THR A CA 1
ATOM 7787 C C . THR H 1 91 ? 164.006 176.621 149.072 1.00 98.43 89 THR A C 1
ATOM 7788 O O . THR H 1 91 ? 163.791 176.514 150.284 1.00 98.43 89 THR A O 1
ATOM 7792 N N . LEU H 1 92 ? 165.217 176.438 148.545 1.00 98.43 90 LEU A N 1
ATOM 7793 C CA . LEU H 1 92 ? 166.365 176.167 149.403 1.00 98.43 90 LEU A CA 1
ATOM 7794 C C . LEU H 1 92 ? 166.616 177.311 150.373 1.00 98.43 90 LEU A C 1
ATOM 7795 O O . LEU H 1 92 ? 167.124 177.090 151.477 1.00 98.43 90 LEU A O 1
ATOM 7800 N N . LEU H 1 93 ? 166.262 178.534 149.984 1.00 100.40 91 LEU A N 1
ATOM 7801 C CA . LEU H 1 93 ? 166.480 179.680 150.858 1.00 100.40 91 LEU A CA 1
ATOM 7802 C C . LEU H 1 93 ? 165.489 179.689 152.014 1.00 100.40 91 LEU A C 1
ATOM 7803 O O . LEU H 1 93 ? 165.849 180.033 153.144 1.00 100.40 91 LEU A O 1
ATOM 7808 N N . ARG H 1 94 ? 164.238 179.311 151.755 1.00 103.35 92 ARG A N 1
ATOM 7809 C CA . ARG H 1 94 ? 163.221 179.366 152.797 1.00 103.35 92 ARG A CA 1
ATOM 7810 C C . ARG H 1 94 ? 163.303 178.187 153.755 1.00 103.35 92 ARG A C 1
ATOM 7811 O O . ARG H 1 94 ? 162.874 178.303 154.907 1.00 103.35 92 ARG A O 1
ATOM 7819 N N . GLU H 1 95 ? 163.842 177.052 153.309 1.00 102.96 93 GLU A N 1
ATOM 7820 C CA . GLU H 1 95 ? 163.815 175.835 154.103 1.00 102.96 93 GLU A CA 1
ATOM 7821 C C . GLU H 1 95 ? 165.148 175.469 154.733 1.00 102.96 93 GLU A C 1
ATOM 7822 O O . GLU H 1 95 ? 165.158 174.718 155.712 1.00 102.96 93 GLU A O 1
ATOM 7828 N N . VAL H 1 96 ? 166.263 175.967 154.207 1.00 99.44 94 VAL A N 1
ATOM 7829 C CA . VAL H 1 96 ? 167.591 175.592 154.673 1.00 99.44 94 VAL A CA 1
ATOM 7830 C C . VAL H 1 96 ? 168.408 176.810 155.083 1.00 99.44 94 VAL A C 1
ATOM 7831 O O . VAL H 1 96 ? 168.955 176.860 156.187 1.00 99.44 94 VAL A O 1
ATOM 7835 N N . ILE H 1 97 ? 168.503 177.806 154.202 1.00 99.72 95 ILE A N 1
ATOM 7836 C CA . ILE H 1 97 ? 169.362 178.953 154.475 1.00 99.72 95 ILE A CA 1
ATOM 7837 C C . ILE H 1 97 ? 168.806 179.787 155.621 1.00 99.72 95 ILE A C 1
ATOM 7838 O O . ILE H 1 97 ? 169.542 180.168 156.538 1.00 99.72 95 ILE A O 1
ATOM 7843 N N . HIS H 1 98 ? 167.510 180.086 155.591 1.00 103.29 96 HIS A N 1
ATOM 7844 C CA . HIS H 1 98 ? 166.930 180.910 156.646 1.00 103.29 96 HIS A CA 1
ATOM 7845 C C . HIS H 1 98 ? 167.043 180.283 158.031 1.00 103.29 96 HIS A C 1
ATOM 7846 O O . HIS H 1 98 ? 167.425 181.003 158.968 1.00 103.29 96 HIS A O 1
ATOM 7853 N N . PRO H 1 99 ? 166.735 178.998 158.244 1.00 100.46 97 PRO A N 1
ATOM 7854 C CA . PRO H 1 99 ? 166.963 178.437 159.584 1.00 100.46 97 PRO A CA 1
ATOM 7855 C C . PRO H 1 99 ? 168.432 178.356 159.947 1.00 100.46 97 PRO A C 1
ATOM 7856 O O . PRO H 1 99 ? 168.776 178.419 161.133 1.00 100.46 97 PRO A O 1
ATOM 7860 N N . LEU H 1 100 ? 169.314 178.213 158.958 1.00 101.03 98 LEU A N 1
ATOM 7861 C CA . LEU H 1 100 ? 170.737 178.099 159.255 1.00 101.03 98 LEU A CA 1
ATOM 7862 C C . LEU H 1 100 ? 171.318 179.432 159.701 1.00 101.03 98 LEU A C 1
ATOM 7863 O O . LEU H 1 100 ? 172.162 179.479 160.603 1.00 101.03 98 LEU A O 1
ATOM 7868 N N . ALA H 1 101 ? 170.882 180.528 159.080 1.00 105.16 99 ALA A N 1
ATOM 7869 C CA . ALA H 1 101 ? 171.415 181.840 159.428 1.00 105.16 99 ALA A CA 1
ATOM 7870 C C . ALA H 1 101 ? 170.945 182.272 160.810 1.00 105.16 99 ALA A C 1
ATOM 7871 O O . ALA H 1 101 ? 171.754 182.479 161.721 1.00 105.16 99 ALA A O 1
ATOM 7873 N N . THR H 1 102 ? 169.636 182.411 160.986 1.00 107.03 100 THR A N 1
ATOM 7874 C CA . THR H 1 102 ? 169.066 182.801 162.266 1.00 107.03 100 THR A CA 1
ATOM 7875 C C . THR H 1 102 ? 168.708 181.555 163.062 1.00 107.03 100 THR A C 1
ATOM 7876 O O . THR H 1 102 ? 167.988 180.684 162.564 1.00 107.03 100 THR A O 1
ATOM 7880 N N . SER H 1 103 ? 169.203 181.476 164.300 1.00 107.90 101 SER A N 1
ATOM 7881 C CA . SER H 1 103 ? 168.948 180.339 165.185 1.00 107.90 101 SER A CA 1
ATOM 7882 C C . SER H 1 103 ? 169.425 179.038 164.532 1.00 107.90 101 SER A C 1
ATOM 7883 O O . SER H 1 103 ? 168.636 178.188 164.122 1.00 107.90 101 SER A O 1
ATOM 7886 N N . HIS H 1 104 ? 170.751 178.938 164.424 1.00 107.59 102 HIS A N 1
ATOM 7887 C CA . HIS H 1 104 ? 171.439 177.921 163.635 1.00 107.59 102 HIS A CA 1
ATOM 7888 C C . HIS H 1 104 ? 170.774 176.558 163.740 1.00 107.59 102 HIS A C 1
ATOM 7889 O O . HIS H 1 104 ? 170.637 175.999 164.832 1.00 107.59 102 HIS A O 1
ATOM 7896 N N . GLN H 1 105 ? 170.365 176.024 162.592 1.00 99.50 103 GLN A N 1
ATOM 7897 C CA . GLN H 1 105 ? 169.743 174.711 162.497 1.00 99.50 103 GLN A CA 1
ATOM 7898 C C . GLN H 1 105 ? 170.190 174.089 161.186 1.00 99.50 103 GLN A C 1
ATOM 7899 O O . GLN H 1 105 ? 170.128 174.743 160.142 1.00 99.50 103 GLN A O 1
ATOM 7905 N N . GLN H 1 106 ? 170.646 172.840 161.242 1.00 97.56 104 GLN A N 1
ATOM 7906 C CA . GLN H 1 106 ? 171.221 172.201 160.066 1.00 97.56 104 GLN A CA 1
ATOM 7907 C C . GLN H 1 106 ? 170.204 172.074 158.938 1.00 97.56 104 GLN A C 1
ATOM 7908 O O . GLN H 1 106 ? 170.337 172.739 157.907 1.00 97.56 104 GLN A O 1
ATOM 7914 N N . TYR H 1 107 ? 169.179 171.243 159.131 1.00 92.85 105 TYR A N 1
ATOM 7915 C CA . TYR H 1 107 ? 168.123 171.018 158.139 1.00 92.85 105 TYR A CA 1
ATOM 7916 C C . TYR H 1 107 ? 168.674 170.649 156.766 1.00 92.85 105 TYR A C 1
ATOM 7917 O O . TYR H 1 107 ? 167.981 170.796 155.757 1.00 92.85 105 TYR A O 1
ATOM 7926 N N . PHE H 1 108 ? 169.915 170.166 156.699 1.00 92.92 106 PHE A N 1
ATOM 7927 C CA . PHE H 1 108 ? 170.509 169.842 155.410 1.00 92.92 106 PHE A CA 1
ATOM 7928 C C . PHE H 1 108 ? 169.931 168.571 154.807 1.00 92.92 106 PHE A C 1
ATOM 7929 O O . PHE H 1 108 ? 170.091 168.344 153.605 1.00 92.92 106 PHE A O 1
ATOM 7937 N N . TYR H 1 109 ? 169.267 167.740 155.608 1.00 86.21 107 TYR A N 1
ATOM 7938 C CA . TYR H 1 109 ? 168.692 166.506 155.091 1.00 86.21 107 TYR A CA 1
ATOM 7939 C C . TYR H 1 109 ? 167.450 166.743 154.246 1.00 86.21 107 TYR A C 1
ATOM 7940 O O . TYR H 1 109 ? 166.993 165.811 153.578 1.00 86.21 107 TYR A O 1
ATOM 7949 N N . LYS H 1 110 ? 166.886 167.949 154.268 1.00 84.97 108 LYS A N 1
ATOM 7950 C CA . LYS H 1 110 ? 165.676 168.230 153.511 1.00 84.97 108 LYS A CA 1
ATOM 7951 C C . LYS H 1 110 ? 165.939 168.463 152.033 1.00 84.97 108 LYS A C 1
ATOM 7952 O O . LYS H 1 110 ? 164.987 168.473 151.247 1.00 84.97 108 LYS A O 1
ATOM 7958 N N . ILE H 1 111 ? 167.193 168.644 151.637 1.00 83.33 109 ILE A N 1
ATOM 7959 C CA . ILE H 1 111 ? 167.541 168.977 150.259 1.00 83.33 109 ILE A CA 1
ATOM 7960 C C . ILE H 1 111 ? 167.219 167.836 149.296 1.00 83.33 109 ILE A C 1
ATOM 7961 O O . ILE H 1 111 ? 166.572 168.085 148.270 1.00 83.33 109 ILE A O 1
ATOM 7966 N N . PRO H 1 112 ? 167.639 166.590 149.551 1.00 81.39 110 PRO A N 1
ATOM 7967 C CA . PRO H 1 112 ? 167.464 165.554 148.519 1.00 81.39 110 PRO A CA 1
ATOM 7968 C C . PRO H 1 112 ? 166.021 165.276 148.138 1.00 81.39 110 PRO A C 1
ATOM 7969 O O . PRO H 1 112 ? 165.760 164.954 146.974 1.00 81.39 110 PRO A O 1
ATOM 7973 N N . ILE H 1 113 ? 165.074 165.378 149.067 1.00 80.89 111 ILE A N 1
ATOM 7974 C CA . ILE H 1 113 ? 163.697 165.018 148.747 1.00 80.89 111 ILE A CA 1
ATOM 7975 C C . ILE H 1 113 ? 162.740 166.160 149.057 1.00 80.89 111 ILE A C 1
ATOM 7976 O O . ILE H 1 113 ? 161.997 166.612 148.180 1.00 80.89 111 ILE A O 1
ATOM 7981 N N . LEU H 1 114 ? 162.744 166.635 150.303 1.00 81.42 112 LEU A N 1
ATOM 7982 C CA . LEU H 1 114 ? 161.757 167.624 150.717 1.00 81.42 112 LEU A CA 1
ATOM 7983 C C . LEU H 1 114 ? 161.914 168.955 149.998 1.00 81.42 112 LEU A C 1
ATOM 7984 O O . LEU H 1 114 ? 160.993 169.775 150.038 1.00 81.42 112 LEU A O 1
ATOM 7989 N N . VAL H 1 115 ? 163.049 169.194 149.351 1.00 83.01 113 VAL A N 1
ATOM 7990 C CA . VAL H 1 115 ? 163.242 170.388 148.541 1.00 83.01 113 VAL A CA 1
ATOM 7991 C C . VAL H 1 115 ? 163.012 170.101 147.064 1.00 83.01 113 VAL A C 1
ATOM 7992 O O . VAL H 1 115 ? 162.394 170.902 146.364 1.00 83.01 113 VAL A O 1
ATOM 7996 N N . ILE H 1 116 ? 163.493 168.955 146.581 1.00 80.84 114 ILE A N 1
ATOM 7997 C CA . ILE H 1 116 ? 163.270 168.588 145.187 1.00 80.84 114 ILE A CA 1
ATOM 7998 C C . ILE H 1 116 ? 161.787 168.375 144.926 1.00 80.84 114 ILE A C 1
ATOM 7999 O O . ILE H 1 116 ? 161.272 168.731 143.861 1.00 80.84 114 ILE A O 1
ATOM 8004 N N . ASN H 1 117 ? 161.073 167.806 145.894 1.00 80.05 115 ASN A N 1
ATOM 8005 C CA . ASN H 1 117 ? 159.641 167.594 145.734 1.00 80.05 115 ASN A CA 1
ATOM 8006 C C . ASN H 1 117 ? 158.836 168.877 145.874 1.00 80.05 115 ASN A C 1
ATOM 8007 O O . ASN H 1 117 ? 157.604 168.823 145.835 1.00 80.05 115 ASN A O 1
ATOM 8012 N N . LYS H 1 118 ? 159.489 170.022 146.055 1.00 85.04 116 LYS A N 1
ATOM 8013 C CA . LYS H 1 118 ? 158.827 171.310 145.947 1.00 85.04 116 LYS A CA 1
ATOM 8014 C C . LYS H 1 118 ? 159.214 172.064 144.688 1.00 85.04 116 LYS A C 1
ATOM 8015 O O . LYS H 1 118 ? 158.605 173.096 144.391 1.00 85.04 116 LYS A O 1
ATOM 8021 N N . VAL H 1 119 ? 160.205 171.580 143.948 1.00 85.36 117 VAL A N 1
ATOM 8022 C CA . VAL H 1 119 ? 160.556 172.159 142.658 1.00 85.36 117 VAL A CA 1
ATOM 8023 C C . VAL H 1 119 ? 159.836 171.447 141.524 1.00 85.36 117 VAL A C 1
ATOM 8024 O O . VAL H 1 119 ? 159.328 172.091 140.604 1.00 85.36 117 VAL A O 1
ATOM 8028 N N . LEU H 1 120 ? 159.781 170.117 141.578 1.00 81.88 118 LEU A N 1
ATOM 8029 C CA . LEU H 1 120 ? 159.102 169.354 140.533 1.00 81.88 118 LEU A CA 1
ATOM 8030 C C . LEU H 1 120 ? 157.642 169.747 140.359 1.00 81.88 118 LEU A C 1
ATOM 8031 O O . LEU H 1 120 ? 157.233 170.002 139.214 1.00 81.88 118 LEU A O 1
ATOM 8036 N N . PRO H 1 121 ? 156.809 169.813 141.404 1.00 83.58 119 PRO A N 1
ATOM 8037 C CA . PRO H 1 121 ? 155.405 170.171 141.158 1.00 83.58 119 PRO A CA 1
ATOM 8038 C C . PRO H 1 121 ? 155.232 171.584 140.642 1.00 83.58 119 PRO A C 1
ATOM 8039 O O . PRO H 1 121 ? 154.363 171.822 139.796 1.00 83.58 119 PRO A O 1
ATOM 8043 N N . MET H 1 122 ? 156.034 172.535 141.123 1.00 93.94 120 MET A N 1
ATOM 8044 C CA . MET H 1 122 ? 155.913 173.900 140.625 1.00 93.94 120 MET A CA 1
ATOM 8045 C C . MET H 1 122 ? 156.333 173.990 139.165 1.00 93.94 120 MET A C 1
ATOM 8046 O O . MET H 1 122 ? 155.713 174.715 138.380 1.00 93.94 120 MET A O 1
ATOM 8051 N N . VAL H 1 123 ? 157.380 173.262 138.781 1.00 89.71 121 VAL A N 1
ATOM 8052 C CA . VAL H 1 123 ? 157.752 173.198 137.373 1.00 89.71 121 VAL A CA 1
ATOM 8053 C C . VAL H 1 123 ? 156.678 172.473 136.575 1.00 89.71 121 VAL A C 1
ATOM 8054 O O . VAL H 1 123 ? 156.358 172.857 135.445 1.00 89.71 121 VAL A O 1
ATOM 8058 N N . SER H 1 124 ? 156.094 171.424 137.153 1.00 89.81 122 SER A N 1
ATOM 8059 C CA . SER H 1 124 ? 155.098 170.643 136.431 1.00 89.81 122 SER A CA 1
ATOM 8060 C C . SER H 1 124 ? 153.834 171.451 136.174 1.00 89.81 122 SER A C 1
ATOM 8061 O O . SER H 1 124 ? 153.299 171.435 135.061 1.00 89.81 122 SER A O 1
ATOM 8064 N N . ILE H 1 125 ? 153.340 172.164 137.186 1.00 90.49 123 ILE A N 1
ATOM 8065 C CA . ILE H 1 125 ? 152.088 172.892 137.020 1.00 90.49 123 ILE A CA 1
ATOM 8066 C C . ILE H 1 125 ? 152.283 174.207 136.277 1.00 90.49 123 ILE A C 1
ATOM 8067 O O . ILE H 1 125 ? 151.330 174.714 135.675 1.00 90.49 123 ILE A O 1
ATOM 8072 N N . THR H 1 126 ? 153.490 174.771 136.287 1.00 93.43 124 THR A N 1
ATOM 8073 C CA . THR H 1 126 ? 153.727 175.990 135.523 1.00 93.43 124 THR A CA 1
ATOM 8074 C C . THR H 1 126 ? 153.842 175.688 134.036 1.00 93.43 124 THR A C 1
ATOM 8075 O O . THR H 1 126 ? 153.228 176.369 133.209 1.00 93.43 124 THR A O 1
ATOM 8079 N N . LEU H 1 127 ? 154.627 174.670 133.679 1.00 94.03 125 LEU A N 1
ATOM 8080 C CA . LEU H 1 127 ? 154.706 174.259 132.282 1.00 94.03 125 LEU A CA 1
ATOM 8081 C C . LEU H 1 127 ? 153.347 173.844 131.746 1.00 94.03 125 LEU A C 1
ATOM 8082 O O . LEU H 1 127 ? 153.048 174.076 130.571 1.00 94.03 125 LEU A O 1
ATOM 8087 N N . LEU H 1 128 ? 152.511 173.233 132.585 1.00 95.54 126 LEU A N 1
ATOM 8088 C CA . LEU H 1 128 ? 151.171 172.866 132.144 1.00 95.54 126 LEU A CA 1
ATOM 8089 C C . LEU H 1 128 ? 150.326 174.102 131.871 1.00 95.54 126 LEU A C 1
ATOM 8090 O O . LEU H 1 128 ? 149.524 174.116 130.932 1.00 95.54 126 LEU A O 1
ATOM 8095 N N . ALA H 1 129 ? 150.494 175.150 132.679 1.00 98.25 127 ALA A N 1
ATOM 8096 C CA . ALA H 1 129 ? 149.752 176.382 132.443 1.00 98.25 127 ALA A CA 1
ATOM 8097 C C . ALA H 1 129 ? 150.227 177.088 131.183 1.00 98.25 127 ALA A C 1
ATOM 8098 O O . ALA H 1 129 ? 149.438 177.771 130.524 1.00 98.25 127 ALA A O 1
ATOM 8100 N N . LEU H 1 130 ? 151.503 176.937 130.830 1.00 98.93 128 LEU A N 1
ATOM 8101 C CA . LEU H 1 130 ? 152.018 177.552 129.615 1.00 98.93 128 LEU A CA 1
ATOM 8102 C C . LEU H 1 130 ? 151.533 176.857 128.353 1.00 98.93 128 LEU A C 1
ATOM 8103 O O . LEU H 1 130 ? 151.827 177.335 127.255 1.00 98.93 128 LEU A O 1
ATOM 8108 N N . VAL H 1 131 ? 150.813 175.744 128.478 1.00 101.41 129 VAL A N 1
ATOM 8109 C CA . VAL H 1 131 ? 150.271 175.081 127.300 1.00 101.41 129 VAL A CA 1
ATOM 8110 C C . VAL H 1 131 ? 149.018 175.792 126.815 1.00 101.41 129 VAL A C 1
ATOM 8111 O O . VAL H 1 131 ? 148.807 175.949 125.608 1.00 101.41 129 VAL A O 1
ATOM 8115 N N . TYR H 1 132 ? 148.173 176.238 127.740 1.00 105.26 130 TYR A N 1
ATOM 8116 C CA . TYR H 1 132 ? 146.906 176.863 127.398 1.00 105.26 130 TYR A CA 1
ATOM 8117 C C . TYR H 1 132 ? 146.936 178.376 127.527 1.00 105.26 130 TYR A C 1
ATOM 8118 O O . TYR H 1 132 ? 145.963 179.032 127.145 1.00 105.26 130 TYR A O 1
ATOM 8127 N N . LEU H 1 133 ? 148.017 178.939 128.057 1.00 112.04 131 LEU A N 1
ATOM 8128 C CA . LEU H 1 133 ? 148.149 180.391 128.072 1.00 112.04 131 LEU A CA 1
ATOM 8129 C C . LEU H 1 133 ? 148.155 180.997 126.674 1.00 112.04 131 LEU A C 1
ATOM 8130 O O . LEU H 1 133 ? 147.488 182.027 126.481 1.00 112.04 131 LEU A O 1
ATOM 8135 N N . PRO H 1 134 ? 148.855 180.445 125.676 1.00 114.80 132 PRO A N 1
ATOM 8136 C CA . PRO H 1 134 ? 148.722 181.003 124.323 1.00 114.80 132 PRO A CA 1
ATOM 8137 C C . PRO H 1 134 ? 147.328 180.846 123.753 1.00 114.80 132 PRO A C 1
ATOM 8138 O O . PRO H 1 134 ? 146.876 181.715 122.999 1.00 114.80 132 PRO A O 1
ATOM 8142 N N . GLY H 1 135 ? 146.630 179.761 124.091 1.00 119.19 133 GLY A N 1
ATOM 8143 C CA . GLY H 1 135 ? 145.267 179.595 123.619 1.00 119.19 133 GLY A CA 1
ATOM 8144 C C . GLY H 1 135 ? 144.339 180.692 124.096 1.00 119.19 133 GLY A C 1
ATOM 8145 O O . GLY H 1 135 ? 143.355 181.013 123.425 1.00 119.19 133 GLY A O 1
ATOM 8146 N N . VAL H 1 136 ? 144.632 181.280 125.254 1.00 122.30 134 VAL A N 1
ATOM 8147 C CA . VAL H 1 136 ? 143.840 182.404 125.735 1.00 122.30 134 VAL A CA 1
ATOM 8148 C C . VAL H 1 136 ? 144.311 183.703 125.098 1.00 122.30 134 VAL A C 1
ATOM 8149 O O . VAL H 1 136 ? 143.497 184.534 124.684 1.00 122.30 134 VAL A O 1
ATOM 8153 N N . ILE H 1 137 ? 145.628 183.896 125.006 1.00 123.25 135 ILE A N 1
ATOM 8154 C CA . ILE H 1 137 ? 146.159 185.110 124.394 1.00 123.25 135 ILE A CA 1
ATOM 8155 C C . ILE H 1 137 ? 145.761 185.186 122.927 1.00 123.25 135 ILE A C 1
ATOM 8156 O O . ILE H 1 137 ? 145.384 186.251 122.426 1.00 123.25 135 ILE A O 1
ATOM 8161 N N . ALA H 1 138 ? 145.824 184.057 122.218 1.00 127.05 136 ALA A N 1
ATOM 8162 C CA . ALA H 1 138 ? 145.462 184.054 120.805 1.00 127.05 136 ALA A CA 1
ATOM 8163 C C . ALA H 1 138 ? 144.004 184.434 120.600 1.00 127.05 136 ALA A C 1
ATOM 8164 O O . ALA H 1 138 ? 143.647 184.978 119.549 1.00 127.05 136 ALA A O 1
ATOM 8166 N N . ALA H 1 139 ? 143.150 184.161 121.584 1.00 129.88 137 ALA A N 1
ATOM 8167 C CA . ALA H 1 139 ? 141.741 184.501 121.443 1.00 129.88 137 ALA A CA 1
ATOM 8168 C C . ALA H 1 139 ? 141.489 185.980 121.706 1.00 129.88 137 ALA A C 1
ATOM 8169 O O . ALA H 1 139 ? 140.701 186.611 120.994 1.00 129.88 137 ALA A O 1
ATOM 8171 N N . ILE H 1 140 ? 142.145 186.554 122.717 1.00 131.92 138 ILE A N 1
ATOM 8172 C CA . ILE H 1 140 ? 141.883 187.952 123.035 1.00 131.92 138 ILE A CA 1
ATOM 8173 C C . ILE H 1 140 ? 142.508 188.874 121.997 1.00 131.92 138 ILE A C 1
ATOM 8174 O O . ILE H 1 140 ? 141.950 189.933 121.687 1.00 131.92 138 ILE A O 1
ATOM 8179 N N . VAL H 1 141 ? 143.659 188.499 121.432 1.00 134.98 139 VAL A N 1
ATOM 8180 C CA . VAL H 1 141 ? 144.246 189.320 120.380 1.00 134.98 139 VAL A CA 1
ATOM 8181 C C . VAL H 1 141 ? 143.497 189.164 119.066 1.00 134.98 139 VAL A C 1
ATOM 8182 O O . VAL H 1 141 ? 143.563 190.058 118.214 1.00 134.98 139 VAL A O 1
ATOM 8186 N N . GLN H 1 142 ? 142.786 188.051 118.877 1.00 138.36 140 GLN A N 1
ATOM 8187 C CA . GLN H 1 142 ? 141.913 187.932 117.717 1.00 138.36 140 GLN A CA 1
ATOM 8188 C C . GLN H 1 142 ? 140.722 188.872 117.830 1.00 138.36 140 GLN A C 1
ATOM 8189 O O . GLN H 1 142 ? 140.254 189.405 116.818 1.00 138.36 140 GLN A O 1
ATOM 8195 N N . LEU H 1 143 ? 140.226 189.091 119.048 1.00 139.07 141 LEU A N 1
ATOM 8196 C CA . LEU H 1 143 ? 139.152 190.052 119.258 1.00 139.07 141 LEU A CA 1
ATOM 8197 C C . LEU H 1 143 ? 139.681 191.473 119.391 1.00 139.07 141 LEU A C 1
ATOM 8198 O O . LEU H 1 143 ? 138.973 192.427 119.052 1.00 139.07 141 LEU A O 1
ATOM 8203 N N . HIS H 1 144 ? 140.913 191.633 119.882 1.00 142.29 142 HIS A N 1
ATOM 8204 C CA . HIS H 1 144 ? 141.488 192.965 120.034 1.00 142.29 142 HIS A CA 1
ATOM 8205 C C . HIS H 1 144 ? 141.688 193.644 118.687 1.00 142.29 142 HIS A C 1
ATOM 8206 O O . HIS H 1 144 ? 141.640 194.876 118.602 1.00 142.29 142 HIS A O 1
ATOM 8213 N N . ASN H 1 145 ? 141.918 192.863 117.632 1.00 145.55 143 ASN A N 1
ATOM 8214 C CA . ASN H 1 145 ? 142.022 193.389 116.281 1.00 145.55 143 ASN A CA 1
ATOM 8215 C C . ASN H 1 145 ? 140.820 193.050 115.414 1.00 145.55 143 ASN A C 1
ATOM 8216 O O . ASN H 1 145 ? 140.697 193.600 114.315 1.00 145.55 143 ASN A O 1
ATOM 8221 N N . GLY H 1 146 ? 139.935 192.166 115.873 1.00 145.82 144 GLY A N 1
ATOM 8222 C CA . GLY H 1 146 ? 138.772 191.770 115.110 1.00 145.82 144 GLY A CA 1
ATOM 8223 C C . GLY H 1 146 ? 139.034 190.782 113.997 1.00 145.82 144 GLY A C 1
ATOM 8224 O O . GLY H 1 146 ? 138.085 190.143 113.524 1.00 145.82 144 GLY A O 1
ATOM 8225 N N . THR H 1 147 ? 140.281 190.628 113.562 1.00 147.19 145 THR A N 1
ATOM 8226 C CA . THR H 1 147 ? 140.613 189.696 112.493 1.00 147.19 145 THR A CA 1
ATOM 8227 C C . THR H 1 147 ? 142.040 189.184 112.646 1.00 147.19 145 THR A C 1
ATOM 8228 O O . THR H 1 147 ? 142.859 189.794 113.333 1.00 147.19 145 THR A O 1
ATOM 8232 N N . LYS H 1 150 ? 144.117 188.877 109.386 1.00 146.70 148 LYS A N 1
ATOM 8233 C CA . LYS H 1 150 ? 144.258 187.789 110.346 1.00 146.70 148 LYS A CA 1
ATOM 8234 C C . LYS H 1 150 ? 145.696 187.289 110.395 1.00 146.70 148 LYS A C 1
ATOM 8235 O O . LYS H 1 150 ? 146.182 186.677 109.444 1.00 146.70 148 LYS A O 1
ATOM 8241 N N . LYS H 1 151 ? 146.371 187.551 111.510 1.00 143.86 149 LYS A N 1
ATOM 8242 C CA . LYS H 1 151 ? 147.769 187.173 111.660 1.00 143.86 149 LYS A CA 1
ATOM 8243 C C . LYS H 1 151 ? 148.108 187.108 113.141 1.00 143.86 149 LYS A C 1
ATOM 8244 O O . LYS H 1 151 ? 147.424 187.698 113.981 1.00 143.86 149 LYS A O 1
ATOM 8250 N N . PHE H 1 152 ? 149.177 186.379 113.446 1.00 138.45 150 PHE A N 1
ATOM 8251 C CA . PHE H 1 152 ? 149.730 186.312 114.786 1.00 138.45 150 PHE A CA 1
ATOM 8252 C C . PHE H 1 152 ? 151.149 186.863 114.785 1.00 138.45 150 PHE A C 1
ATOM 8253 O O . PHE H 1 152 ? 151.875 186.712 113.799 1.00 138.45 150 PHE A O 1
ATOM 8261 N N . PRO H 1 153 ? 151.572 187.509 115.869 1.00 134.70 151 PRO A N 1
ATOM 8262 C CA . PRO H 1 153 ? 152.962 187.962 115.952 1.00 134.70 151 PRO A CA 1
ATOM 8263 C C . PRO H 1 153 ? 153.921 186.781 115.947 1.00 134.70 151 PRO A C 1
ATOM 8264 O O . PRO H 1 153 ? 153.545 185.637 116.208 1.00 134.70 151 PRO A O 1
ATOM 8268 N N . HIS H 1 154 ? 155.183 187.076 115.630 1.00 133.54 152 HIS A N 1
ATOM 8269 C CA . HIS H 1 154 ? 156.180 186.016 115.524 1.00 133.54 152 HIS A CA 1
ATOM 8270 C C . HIS H 1 154 ? 156.397 185.318 116.859 1.00 133.54 152 HIS A C 1
ATOM 8271 O O . HIS H 1 154 ? 156.501 184.087 116.914 1.00 133.54 152 HIS A O 1
ATOM 8278 N N . TRP H 1 155 ? 156.472 186.087 117.947 1.00 129.22 153 TRP A N 1
ATOM 8279 C CA . TRP H 1 155 ? 156.724 185.488 119.253 1.00 129.22 153 TRP A CA 1
ATOM 8280 C C . TRP H 1 155 ? 155.583 184.580 119.688 1.00 129.22 153 TRP A C 1
ATOM 8281 O O . TRP H 1 155 ? 155.813 183.602 120.407 1.00 129.22 153 TRP A O 1
ATOM 8292 N N . LEU H 1 156 ? 154.355 184.877 119.264 1.00 127.38 154 LEU A N 1
ATOM 8293 C CA . LEU H 1 156 ? 153.222 184.053 119.663 1.00 127.38 154 LEU A CA 1
ATOM 8294 C C . LEU H 1 156 ? 153.137 182.775 118.840 1.00 127.38 154 LEU A C 1
ATOM 8295 O O . LEU H 1 156 ? 152.910 181.694 119.394 1.00 127.38 154 LEU A O 1
ATOM 8300 N N . ASP H 1 157 ? 153.309 182.875 117.522 1.00 126.40 155 ASP A N 1
ATOM 8301 C CA . ASP H 1 157 ? 153.205 181.688 116.681 1.00 126.40 155 ASP A CA 1
ATOM 8302 C C . ASP H 1 157 ? 154.338 180.712 116.968 1.00 126.40 155 ASP A C 1
ATOM 8303 O O . ASP H 1 157 ? 154.139 179.493 116.931 1.00 126.40 155 ASP A O 1
ATOM 8308 N N . LYS H 1 158 ? 155.535 181.229 117.251 1.00 119.97 156 LYS A N 1
ATOM 8309 C CA . LYS H 1 158 ? 156.619 180.371 117.715 1.00 119.97 156 LYS A CA 1
ATOM 8310 C C . LYS H 1 158 ? 156.244 179.683 119.020 1.00 119.97 156 LYS A C 1
ATOM 8311 O O . LYS H 1 158 ? 156.595 178.519 119.244 1.00 119.97 156 LYS A O 1
ATOM 8317 N N . TRP H 1 159 ? 155.517 180.387 119.886 1.00 116.25 157 TRP A N 1
ATOM 8318 C CA . TRP H 1 159 ? 155.085 179.804 121.150 1.00 116.25 157 TRP A CA 1
ATOM 8319 C C . TRP H 1 159 ? 154.011 178.746 120.930 1.00 116.25 157 TRP A C 1
ATOM 8320 O O . TRP H 1 159 ? 153.995 177.719 121.616 1.00 116.25 157 TRP A O 1
ATOM 8331 N N . MET H 1 160 ? 153.113 178.975 119.971 1.00 117.47 158 MET A N 1
ATOM 8332 C CA . MET H 1 160 ? 152.021 178.036 119.734 1.00 117.47 158 MET A CA 1
ATOM 8333 C C . MET H 1 160 ? 152.528 176.676 119.277 1.00 117.47 158 MET A C 1
ATOM 8334 O O . MET H 1 160 ? 151.866 175.659 119.509 1.00 117.47 158 MET A O 1
ATOM 8339 N N . LEU H 1 161 ? 153.691 176.633 118.628 1.00 113.99 159 LEU A N 1
ATOM 8340 C CA . LEU H 1 161 ? 154.201 175.368 118.112 1.00 113.99 159 LEU A CA 1
ATOM 8341 C C . LEU H 1 161 ? 154.766 174.482 119.212 1.00 113.99 159 LEU A C 1
ATOM 8342 O O . LEU H 1 161 ? 154.674 173.254 119.117 1.00 113.99 159 LEU A O 1
ATOM 8347 N N . THR H 1 162 ? 155.348 175.072 120.253 1.00 109.28 160 THR A N 1
ATOM 8348 C CA . THR H 1 162 ? 155.977 174.313 121.323 1.00 109.28 160 THR A CA 1
ATOM 8349 C C . THR H 1 162 ? 154.990 173.872 122.396 1.00 109.28 160 THR A C 1
ATOM 8350 O O . THR H 1 162 ? 155.412 173.500 123.495 1.00 109.28 160 THR A O 1
ATOM 8354 N N . ARG H 1 163 ? 153.688 173.907 122.109 1.00 106.37 161 ARG A N 1
ATOM 8355 C CA . ARG H 1 163 ? 152.718 173.445 123.094 1.00 106.37 161 ARG A CA 1
ATOM 8356 C C . ARG H 1 163 ? 152.799 171.939 123.293 1.00 106.37 161 ARG A C 1
ATOM 8357 O O . ARG H 1 163 ? 152.492 171.444 124.382 1.00 106.37 161 ARG A O 1
ATOM 8365 N N . LYS H 1 164 ? 153.202 171.197 122.262 1.00 104.28 162 LYS A N 1
ATOM 8366 C CA . LYS H 1 164 ? 153.349 169.754 122.412 1.00 104.28 162 LYS A CA 1
ATOM 8367 C C . LYS H 1 164 ? 154.491 169.415 123.359 1.00 104.28 162 LYS A C 1
ATOM 8368 O O . LYS H 1 164 ? 154.389 168.474 124.153 1.00 104.28 162 LYS A O 1
ATOM 8374 N N . GLN H 1 165 ? 155.585 170.172 123.294 1.00 103.40 163 GLN A N 1
ATOM 8375 C CA . GLN H 1 165 ? 156.729 169.884 124.150 1.00 103.40 163 GLN A CA 1
ATOM 8376 C C . GLN H 1 165 ? 156.450 170.272 125.595 1.00 103.40 163 GLN A C 1
ATOM 8377 O O . GLN H 1 165 ? 156.862 169.566 126.522 1.00 103.40 163 GLN A O 1
ATOM 8383 N N . PHE H 1 166 ? 155.760 171.393 125.809 1.00 99.63 164 PHE A N 1
ATOM 8384 C CA . PHE H 1 166 ? 155.415 171.796 127.167 1.00 99.63 164 PHE A CA 1
ATOM 8385 C C . PHE H 1 166 ? 154.534 170.756 127.842 1.00 99.63 164 PHE A C 1
ATOM 8386 O O . PHE H 1 166 ? 154.721 170.445 129.023 1.00 99.63 164 PHE A O 1
ATOM 8394 N N . GLY H 1 167 ? 153.569 170.203 127.107 1.00 98.27 165 GLY A N 1
ATOM 8395 C CA . GLY H 1 167 ? 152.706 169.183 127.671 1.00 98.27 165 GLY A CA 1
ATOM 8396 C C . GLY H 1 167 ? 153.420 167.897 128.023 1.00 98.27 165 GLY A C 1
ATOM 8397 O O . GLY H 1 167 ? 152.916 167.127 128.845 1.00 98.27 165 GLY A O 1
ATOM 8398 N N . LEU H 1 168 ? 154.580 167.646 127.419 1.00 95.26 166 LEU A N 1
ATOM 8399 C CA . LEU H 1 168 ? 155.348 166.449 127.731 1.00 95.26 166 LEU A CA 1
ATOM 8400 C C . LEU H 1 168 ? 156.285 166.660 128.911 1.00 95.26 166 LEU A C 1
ATOM 8401 O O . LEU H 1 168 ? 156.380 165.792 129.784 1.00 95.26 166 LEU A O 1
ATOM 8406 N N . LEU H 1 169 ? 156.988 167.792 128.954 1.00 93.33 167 LEU A N 1
ATOM 8407 C CA . LEU H 1 169 ? 157.819 168.085 130.114 1.00 93.33 167 LEU A CA 1
ATOM 8408 C C . LEU H 1 169 ? 156.971 168.218 131.369 1.00 93.33 167 LEU A C 1
ATOM 8409 O O . LEU H 1 169 ? 157.371 167.769 132.448 1.00 93.33 167 LEU A O 1
ATOM 8414 N N . SER H 1 170 ? 155.792 168.830 131.246 1.00 91.08 168 SER A N 1
ATOM 8415 C CA . SER H 1 170 ? 154.892 168.925 132.389 1.00 91.08 168 SER A CA 1
ATOM 8416 C C . SER H 1 170 ? 154.515 167.547 132.905 1.00 91.08 168 SER A C 1
ATOM 8417 O O . SER H 1 170 ? 154.413 167.336 134.117 1.00 91.08 168 SER A O 1
ATOM 8420 N N . PHE H 1 171 ? 154.306 166.593 132.000 1.00 89.32 169 PHE A N 1
ATOM 8421 C CA . PHE H 1 171 ? 154.010 165.234 132.427 1.00 89.32 169 PHE A CA 1
ATOM 8422 C C . PHE H 1 171 ? 155.246 164.521 132.950 1.00 89.32 169 PHE A C 1
ATOM 8423 O O . PHE H 1 171 ? 155.143 163.718 133.882 1.00 89.32 169 PHE A O 1
ATOM 8431 N N . PHE H 1 172 ? 156.414 164.794 132.369 1.00 87.33 170 PHE A N 1
ATOM 8432 C CA . PHE H 1 172 ? 157.632 164.147 132.839 1.00 87.33 170 PHE A CA 1
ATOM 8433 C C . PHE H 1 172 ? 157.980 164.567 134.258 1.00 87.33 170 PHE A C 1
ATOM 8434 O O . PHE H 1 172 ? 158.528 163.766 135.021 1.00 87.33 170 PHE A O 1
ATOM 8442 N N . PHE H 1 173 ? 157.683 165.809 134.631 1.00 83.51 171 PHE A N 1
ATOM 8443 C CA . PHE H 1 173 ? 157.899 166.246 136.000 1.00 83.51 171 PHE A CA 1
ATOM 8444 C C . PHE H 1 173 ? 156.736 165.909 136.916 1.00 83.51 171 PHE A C 1
ATOM 8445 O O . PHE H 1 173 ? 156.912 165.894 138.138 1.00 83.51 171 PHE A O 1
ATOM 8453 N N . ALA H 1 174 ? 155.555 165.637 136.361 1.00 81.34 172 ALA A N 1
ATOM 8454 C CA . ALA H 1 174 ? 154.433 165.232 137.197 1.00 81.34 172 ALA A CA 1
ATOM 8455 C C . ALA H 1 174 ? 154.641 163.829 137.747 1.00 81.34 172 ALA A C 1
ATOM 8456 O O . ALA H 1 174 ? 154.335 163.564 138.914 1.00 81.34 172 ALA A O 1
ATOM 8458 N N . VAL H 1 175 ? 155.159 162.917 136.924 1.00 80.13 173 VAL A N 1
ATOM 8459 C CA . VAL H 1 175 ? 155.400 161.561 137.400 1.00 80.13 173 VAL A CA 1
ATOM 8460 C C . VAL H 1 175 ? 156.569 161.530 138.371 1.00 80.13 173 VAL A C 1
ATOM 8461 O O . VAL H 1 175 ? 156.596 160.705 139.290 1.00 80.13 173 VAL A O 1
ATOM 8465 N N . LEU H 1 176 ? 157.552 162.414 138.194 1.00 78.20 174 LEU A N 1
ATOM 8466 C CA . LEU H 1 176 ? 158.616 162.519 139.184 1.00 78.20 174 LEU A CA 1
ATOM 8467 C C . LEU H 1 176 ? 158.080 163.054 140.501 1.00 78.20 174 LEU A C 1
ATOM 8468 O O . LEU H 1 176 ? 158.407 162.530 141.571 1.00 78.20 174 LEU A O 1
ATOM 8473 N N . HIS H 1 177 ? 157.253 164.097 140.441 1.00 76.22 175 HIS A N 1
ATOM 8474 C CA . HIS H 1 177 ? 156.584 164.579 141.641 1.00 76.22 175 HIS A CA 1
ATOM 8475 C C . HIS H 1 177 ? 155.687 163.510 142.242 1.00 76.22 175 HIS A C 1
ATOM 8476 O O . HIS H 1 177 ? 155.472 163.490 143.458 1.00 76.22 175 HIS A O 1
ATOM 8483 N N . ALA H 1 178 ? 155.162 162.612 141.411 1.00 73.83 176 ALA A N 1
ATOM 8484 C CA . ALA H 1 178 ? 154.328 161.530 141.915 1.00 73.83 176 ALA A CA 1
ATOM 8485 C C . ALA H 1 178 ? 155.158 160.504 142.671 1.00 73.83 176 ALA A C 1
ATOM 8486 O O . ALA H 1 178 ? 154.795 160.089 143.776 1.00 73.83 176 ALA A O 1
ATOM 8488 N N . ILE H 1 179 ? 156.280 160.081 142.088 1.00 73.62 177 ILE A N 1
ATOM 8489 C CA . ILE H 1 179 ? 157.097 159.050 142.716 1.00 73.62 177 ILE A CA 1
ATOM 8490 C C . ILE H 1 179 ? 157.758 159.582 143.979 1.00 73.62 177 ILE A C 1
ATOM 8491 O O . ILE H 1 179 ? 157.829 158.885 144.996 1.00 73.62 177 ILE A O 1
ATOM 8496 N N . TYR H 1 180 ? 158.252 160.821 143.938 1.00 75.06 178 TYR A N 1
ATOM 8497 C CA . TYR H 1 180 ? 158.845 161.414 145.132 1.00 75.06 178 TYR A CA 1
ATOM 8498 C C . TYR H 1 180 ? 157.839 161.489 146.269 1.00 75.06 178 TYR A C 1
ATOM 8499 O O . TYR H 1 180 ? 158.195 161.300 147.436 1.00 75.06 178 TYR A O 1
ATOM 8508 N N . SER H 1 181 ? 156.575 161.762 145.949 1.00 74.98 179 SER A N 1
ATOM 8509 C CA . SER H 1 181 ? 155.566 161.879 146.993 1.00 74.98 179 SER A CA 1
ATOM 8510 C C . SER H 1 181 ? 155.202 160.518 147.565 1.00 74.98 179 SER A C 1
ATOM 8511 O O . SER H 1 181 ? 155.005 160.383 148.777 1.00 74.98 179 SER A O 1
ATOM 8514 N N . LEU H 1 182 ? 155.110 159.495 146.715 1.00 73.59 180 LEU A N 1
ATOM 8515 C CA . LEU H 1 182 ? 154.792 158.161 147.206 1.00 73.59 180 LEU A CA 1
ATOM 8516 C C . LEU H 1 182 ? 155.918 157.568 148.037 1.00 73.59 180 LEU A C 1
ATOM 8517 O O . LEU H 1 182 ? 155.689 156.598 148.764 1.00 73.59 180 LEU A O 1
ATOM 8522 N N . SER H 1 183 ? 157.122 158.122 147.947 1.00 75.50 181 SER A N 1
ATOM 8523 C CA . SER H 1 183 ? 158.262 157.633 148.705 1.00 75.50 181 SER A CA 1
ATOM 8524 C C . SER H 1 183 ? 158.418 158.325 150.048 1.00 75.50 181 SER A C 1
ATOM 8525 O O . SER H 1 183 ? 159.441 158.135 150.710 1.00 75.50 181 SER A O 1
ATOM 8528 N N . TYR H 1 184 ? 157.440 159.127 150.463 1.00 79.25 182 TYR A N 1
ATOM 8529 C CA . TYR H 1 184 ? 157.534 159.779 151.767 1.00 79.25 182 TYR A CA 1
ATOM 8530 C C . TYR H 1 184 ? 157.520 158.788 152.922 1.00 79.25 182 TYR A C 1
ATOM 8531 O O . TYR H 1 184 ? 158.437 158.843 153.758 1.00 79.25 182 TYR A O 1
ATOM 8540 N N . PRO H 1 185 ? 156.551 157.873 153.044 1.00 77.46 183 PRO A N 1
ATOM 8541 C CA . PRO H 1 185 ? 156.565 156.957 154.192 1.00 77.46 183 PRO A CA 1
ATOM 8542 C C . PRO H 1 185 ? 157.687 155.939 154.151 1.00 77.46 183 PRO A C 1
ATOM 8543 O O . PRO H 1 185 ? 157.853 155.193 155.122 1.00 77.46 183 PRO A O 1
ATOM 8547 N N . MET H 1 186 ? 158.459 155.884 153.069 1.00 81.81 184 MET A N 1
ATOM 8548 C CA . MET H 1 186 ? 159.538 154.911 152.976 1.00 81.81 184 MET A CA 1
ATOM 8549 C C . MET H 1 186 ? 160.810 155.408 153.648 1.00 81.81 184 MET A C 1
ATOM 8550 O O . MET H 1 186 ? 161.615 154.596 154.115 1.00 81.81 184 MET A O 1
ATOM 8555 N N . ARG H 1 187 ? 160.995 156.722 153.725 1.00 80.30 185 ARG A N 1
ATOM 8556 C CA . ARG H 1 187 ? 162.226 157.287 154.252 1.00 80.30 185 ARG A CA 1
ATOM 8557 C C . ARG H 1 187 ? 162.401 156.948 155.729 1.00 80.30 185 ARG A C 1
ATOM 8558 O O . ARG H 1 187 ? 161.463 156.556 156.423 1.00 80.30 185 ARG A O 1
ATOM 8566 N N . ARG H 1 188 ? 163.636 157.110 156.207 1.00 81.28 186 ARG A N 1
ATOM 8567 C CA . ARG H 1 188 ? 163.916 156.925 157.625 1.00 81.28 186 ARG A CA 1
ATOM 8568 C C . ARG H 1 188 ? 163.495 158.130 158.447 1.00 81.28 186 ARG A C 1
ATOM 8569 O O . ARG H 1 188 ? 163.126 157.976 159.615 1.00 81.28 186 ARG A O 1
ATOM 8577 N N . SER H 1 189 ? 163.549 159.329 157.866 1.00 78.63 187 SER A N 1
ATOM 8578 C CA . SER H 1 189 ? 163.115 160.515 158.593 1.00 78.63 187 SER A CA 1
ATOM 8579 C C . SER H 1 189 ? 161.651 160.419 158.984 1.00 78.63 187 SER A C 1
ATOM 8580 O O . SER H 1 189 ? 161.242 160.990 159.999 1.00 78.63 187 SER A O 1
ATOM 8583 N N . TYR H 1 190 ? 160.850 159.703 158.199 1.00 78.79 188 TYR A N 1
ATOM 8584 C CA . TYR H 1 190 ? 159.455 159.501 158.562 1.00 78.79 188 TYR A CA 1
ATOM 8585 C C . TYR H 1 190 ? 159.303 158.459 159.657 1.00 78.79 188 TYR A C 1
ATOM 8586 O O . TYR H 1 190 ? 158.365 158.538 160.454 1.00 78.79 188 TYR A O 1
ATOM 8595 N N . ARG H 1 191 ? 160.205 157.480 159.712 1.00 76.82 189 ARG A N 1
ATOM 8596 C CA . ARG H 1 191 ? 160.149 156.488 160.779 1.00 76.82 189 ARG A CA 1
ATOM 8597 C C . ARG H 1 191 ? 160.513 157.107 162.118 1.00 76.82 189 ARG A C 1
ATOM 8598 O O . ARG H 1 191 ? 159.800 156.931 163.111 1.00 76.82 189 ARG A O 1
ATOM 8606 N N . TYR H 1 192 ? 161.627 157.837 162.167 1.00 78.02 190 TYR A N 1
ATOM 8607 C CA . TYR H 1 192 ? 162.082 158.417 163.421 1.00 78.02 190 TYR A CA 1
ATOM 8608 C C . TYR H 1 192 ? 161.140 159.490 163.940 1.00 78.02 190 TYR A C 1
ATOM 8609 O O . TYR H 1 192 ? 161.142 159.767 165.142 1.00 78.02 190 TYR A O 1
ATOM 8618 N N . LYS H 1 193 ? 160.337 160.099 163.070 1.00 75.01 191 LYS A N 1
ATOM 8619 C CA . LYS H 1 193 ? 159.337 161.043 163.546 1.00 75.01 191 LYS A CA 1
ATOM 8620 C C . LYS H 1 193 ? 158.094 160.335 164.063 1.00 75.01 191 LYS A C 1
ATOM 8621 O O . LYS H 1 193 ? 157.433 160.844 164.972 1.00 75.01 191 LYS A O 1
ATOM 8627 N N . LEU H 1 194 ? 157.762 159.170 163.507 1.00 73.12 192 LEU A N 1
ATOM 8628 C CA . LEU H 1 194 ? 156.645 158.402 164.041 1.00 73.12 192 LEU A CA 1
ATOM 8629 C C . LEU H 1 194 ? 156.951 157.887 165.438 1.00 73.12 192 LEU A C 1
ATOM 8630 O O . LEU H 1 194 ? 156.074 157.876 166.307 1.00 73.12 192 LEU A O 1
ATOM 8635 N N . LEU H 1 195 ? 158.189 157.454 165.675 1.00 71.75 193 LEU A N 1
ATOM 8636 C CA . LEU H 1 195 ? 158.543 156.952 166.995 1.00 71.75 193 LEU A CA 1
ATOM 8637 C C . LEU H 1 195 ? 158.596 158.071 168.022 1.00 71.75 193 LEU A C 1
ATOM 8638 O O . LEU H 1 195 ? 158.274 157.848 169.193 1.00 71.75 193 LEU A O 1
ATOM 8643 N N . ASN H 1 196 ? 158.998 159.274 167.611 1.00 74.71 194 ASN A N 1
ATOM 8644 C CA . ASN H 1 196 ? 158.987 160.403 168.533 1.00 74.71 194 ASN A CA 1
ATOM 8645 C C . ASN H 1 196 ? 157.563 160.814 168.871 1.00 74.71 194 ASN A C 1
ATOM 8646 O O . ASN H 1 196 ? 157.239 161.058 170.037 1.00 74.71 194 ASN A O 1
ATOM 8651 N N . TRP H 1 197 ? 156.698 160.901 167.861 1.00 72.02 195 TRP A N 1
ATOM 8652 C CA . TRP H 1 197 ? 155.305 161.245 168.116 1.00 72.02 195 TRP A CA 1
ATOM 8653 C C . TRP H 1 197 ? 154.634 160.201 168.993 1.00 72.02 195 TRP A C 1
ATOM 8654 O O . TRP H 1 197 ? 153.850 160.541 169.885 1.00 72.02 195 TRP A O 1
ATOM 8665 N N . ALA H 1 198 ? 154.922 158.923 168.750 1.00 70.37 196 ALA A N 1
ATOM 8666 C CA . ALA H 1 198 ? 154.329 157.870 169.564 1.00 70.37 196 ALA A CA 1
ATOM 8667 C C . ALA H 1 198 ? 154.797 157.964 171.007 1.00 70.37 196 ALA A C 1
ATOM 8668 O O . ALA H 1 198 ? 154.020 157.718 171.934 1.00 70.37 196 ALA A O 1
ATOM 8670 N N . TYR H 1 199 ? 156.062 158.324 171.218 1.00 71.86 197 TYR A N 1
ATOM 8671 C CA . TYR H 1 199 ? 156.563 158.480 172.577 1.00 71.86 197 TYR A CA 1
ATOM 8672 C C . TYR H 1 199 ? 155.967 159.712 173.239 1.00 71.86 197 TYR A C 1
ATOM 8673 O O . TYR H 1 199 ? 155.518 159.656 174.389 1.00 71.86 197 TYR A O 1
ATOM 8682 N N . GLN H 1 200 ? 155.957 160.840 172.529 1.00 73.42 198 GLN A N 1
ATOM 8683 C CA . GLN H 1 200 ? 155.416 162.067 173.096 1.00 73.42 198 GLN A CA 1
ATOM 8684 C C . GLN H 1 200 ? 153.926 161.966 173.367 1.00 73.42 198 GLN A C 1
ATOM 8685 O O . GLN H 1 200 ? 153.415 162.691 174.224 1.00 73.42 198 GLN A O 1
ATOM 8691 N N . GLN H 1 201 ? 153.218 161.091 172.658 1.00 71.90 199 GLN A N 1
ATOM 8692 C CA . GLN H 1 201 ? 151.806 160.882 172.948 1.00 71.90 199 GLN A CA 1
ATOM 8693 C C . GLN H 1 201 ? 151.616 160.056 174.211 1.00 71.90 199 GLN A C 1
ATOM 8694 O O . GLN H 1 201 ? 150.759 160.375 175.040 1.00 71.90 199 GLN A O 1
ATOM 8700 N N . VAL H 1 202 ? 152.403 158.993 174.373 1.00 70.63 200 VAL A N 1
ATOM 8701 C CA . VAL H 1 202 ? 152.356 158.218 175.606 1.00 70.63 200 VAL A CA 1
ATOM 8702 C C . VAL H 1 202 ? 152.841 159.054 176.778 1.00 70.63 200 VAL A C 1
ATOM 8703 O O . VAL H 1 202 ? 152.359 158.899 177.905 1.00 70.63 200 VAL A O 1
ATOM 8707 N N . GLN H 1 203 ? 153.783 159.964 176.533 1.00 73.55 201 GLN A N 1
ATOM 8708 C CA . GLN H 1 203 ? 154.343 160.767 177.612 1.00 73.55 201 GLN A CA 1
ATOM 8709 C C . GLN H 1 203 ? 153.291 161.680 178.226 1.00 73.55 201 GLN A C 1
ATOM 8710 O O . GLN H 1 203 ? 153.358 162.001 179.417 1.00 73.55 201 GLN A O 1
ATOM 8716 N N . GLN H 1 204 ? 152.309 162.104 177.434 1.00 76.94 202 GLN A N 1
ATOM 8717 C CA . GLN H 1 204 ? 151.288 163.031 177.900 1.00 76.94 202 GLN A CA 1
ATOM 8718 C C . GLN H 1 204 ? 149.912 162.390 178.015 1.00 76.94 202 GLN A C 1
ATOM 8719 O O . GLN H 1 204 ? 148.922 163.108 178.178 1.00 76.94 202 GLN A O 1
ATOM 8725 N N . ASN H 1 205 ? 149.829 161.062 177.933 1.00 78.70 203 ASN A N 1
ATOM 8726 C CA . ASN H 1 205 ? 148.593 160.321 178.188 1.00 78.70 203 ASN A CA 1
ATOM 8727 C C . ASN H 1 205 ? 147.442 160.827 177.324 1.00 78.70 203 ASN A C 1
ATOM 8728 O O . ASN H 1 205 ? 146.323 161.029 177.797 1.00 78.70 203 ASN A O 1
ATOM 8733 N N . LYS H 1 206 ? 147.720 161.030 176.043 1.00 78.62 204 LYS A N 1
ATOM 8734 C CA . LYS H 1 206 ? 146.730 161.548 175.105 1.00 78.62 204 LYS A CA 1
ATOM 8735 C C . LYS H 1 206 ? 146.261 160.408 174.211 1.00 78.62 204 LYS A C 1
ATOM 8736 O O . LYS H 1 206 ? 146.898 160.093 173.206 1.00 78.62 204 LYS A O 1
ATOM 8742 N N . GLU H 1 207 ? 145.141 159.794 174.573 1.00 82.73 205 GLU A N 1
ATOM 8743 C CA . GLU H 1 207 ? 144.525 158.824 173.685 1.00 82.73 205 GLU A CA 1
ATOM 8744 C C . GLU H 1 207 ? 143.886 159.536 172.499 1.00 82.73 205 GLU A C 1
ATOM 8745 O O . GLU H 1 207 ? 143.585 160.732 172.548 1.00 82.73 205 GLU A O 1
ATOM 8751 N N . ASP H 1 208 ? 143.676 158.781 171.422 1.00 82.64 206 ASP A N 1
ATOM 8752 C CA . ASP H 1 208 ? 142.911 159.246 170.266 1.00 82.64 206 ASP A CA 1
ATOM 8753 C C . ASP H 1 208 ? 143.527 160.513 169.664 1.00 82.64 206 ASP A C 1
ATOM 8754 O O . ASP H 1 208 ? 142.955 161.602 169.699 1.00 82.64 206 ASP A O 1
ATOM 8759 N N . ALA H 1 209 ? 144.724 160.339 169.121 1.00 81.23 207 ALA A N 1
ATOM 8760 C CA . ALA H 1 209 ? 145.427 161.419 168.427 1.00 81.23 207 ALA A CA 1
ATOM 8761 C C . ALA H 1 209 ? 144.753 161.843 167.131 1.00 81.23 207 ALA A C 1
ATOM 8762 O O . ALA H 1 209 ? 145.325 162.659 166.405 1.00 81.23 207 ALA A O 1
ATOM 8764 N N . TRP H 1 210 ? 143.573 161.311 166.831 1.00 81.20 208 TRP A N 1
ATOM 8765 C CA . TRP H 1 210 ? 142.890 161.610 165.582 1.00 81.20 208 TRP A CA 1
ATOM 8766 C C . TRP H 1 210 ? 142.486 163.076 165.513 1.00 81.20 208 TRP A C 1
ATOM 8767 O O . TRP H 1 210 ? 142.033 163.661 166.499 1.00 81.20 208 TRP A O 1
ATOM 8778 N N . ILE H 1 211 ? 142.654 163.669 164.334 1.00 84.57 209 ILE A N 1
ATOM 8779 C CA . ILE H 1 211 ? 142.222 165.033 164.054 1.00 84.57 209 ILE A CA 1
ATOM 8780 C C . ILE H 1 211 ? 141.360 164.990 162.804 1.00 84.57 209 ILE A C 1
ATOM 8781 O O . ILE H 1 211 ? 141.855 164.672 161.717 1.00 84.57 209 ILE A O 1
ATOM 8786 N N . GLU H 1 212 ? 140.077 165.319 162.953 1.00 92.05 210 GLU A N 1
ATOM 8787 C CA . GLU H 1 212 ? 139.116 165.054 161.888 1.00 92.05 210 GLU A CA 1
ATOM 8788 C C . GLU H 1 212 ? 139.383 165.916 160.660 1.00 92.05 210 GLU A C 1
ATOM 8789 O O . GLU H 1 212 ? 139.512 165.397 159.546 1.00 92.05 210 GLU A O 1
ATOM 8795 N N . HIS H 1 213 ? 139.464 167.235 160.840 1.00 93.15 211 HIS A N 1
ATOM 8796 C CA . HIS H 1 213 ? 139.596 168.123 159.691 1.00 93.15 211 HIS A CA 1
ATOM 8797 C C . HIS H 1 213 ? 140.923 167.948 158.968 1.00 93.15 211 HIS A C 1
ATOM 8798 O O . HIS H 1 213 ? 141.015 168.280 157.784 1.00 93.15 211 HIS A O 1
ATOM 8805 N N . ASP H 1 214 ? 141.949 167.439 159.648 1.00 88.23 212 ASP A N 1
ATOM 8806 C CA . ASP H 1 214 ? 143.223 167.194 158.986 1.00 88.23 212 ASP A CA 1
ATOM 8807 C C . ASP H 1 214 ? 143.178 165.943 158.122 1.00 88.23 212 ASP A C 1
ATOM 8808 O O . ASP H 1 214 ? 143.843 165.888 157.084 1.00 88.23 212 ASP A O 1
ATOM 8813 N N . VAL H 1 215 ? 142.410 164.935 158.533 1.00 85.50 213 VAL A N 1
ATOM 8814 C CA . VAL H 1 215 ? 142.248 163.747 157.703 1.00 85.50 213 VAL A CA 1
ATOM 8815 C C . VAL H 1 215 ? 141.450 164.081 156.451 1.00 85.50 213 VAL A C 1
ATOM 8816 O O . VAL H 1 215 ? 141.752 163.592 155.359 1.00 85.50 213 VAL A O 1
ATOM 8820 N N . TRP H 1 216 ? 140.423 164.922 156.590 1.00 91.46 214 TRP A N 1
ATOM 8821 C CA . TRP H 1 216 ? 139.662 165.371 155.429 1.00 91.46 214 TRP A CA 1
ATOM 8822 C C . TRP H 1 216 ? 140.569 165.998 154.381 1.00 91.46 214 TRP A C 1
ATOM 8823 O O . TRP H 1 216 ? 140.407 165.752 153.181 1.00 91.46 214 TRP A O 1
ATOM 8834 N N . ARG H 1 217 ? 141.526 166.815 154.816 1.00 89.32 215 ARG A N 1
ATOM 8835 C CA . ARG H 1 217 ? 142.417 167.488 153.879 1.00 89.32 215 ARG A CA 1
ATOM 8836 C C . ARG H 1 217 ? 143.248 166.484 153.094 1.00 89.32 215 ARG A C 1
ATOM 8837 O O . ARG H 1 217 ? 143.321 166.549 151.863 1.00 89.32 215 ARG A O 1
ATOM 8845 N N . MET H 1 218 ? 143.869 165.534 153.792 1.00 87.53 216 MET A N 1
ATOM 8846 C CA . MET H 1 218 ? 144.821 164.640 153.141 1.00 87.53 216 MET A CA 1
ATOM 8847 C C . MET H 1 218 ? 144.131 163.699 152.163 1.00 87.53 216 MET A C 1
ATOM 8848 O O . MET H 1 218 ? 144.686 163.384 151.106 1.00 87.53 216 MET A O 1
ATOM 8853 N N . GLU H 1 219 ? 142.928 163.231 152.497 1.00 86.97 217 GLU A N 1
ATOM 8854 C CA . GLU H 1 219 ? 142.244 162.296 151.611 1.00 86.97 217 GLU A CA 1
ATOM 8855 C C . GLU H 1 219 ? 141.844 162.954 150.300 1.00 86.97 217 GLU A C 1
ATOM 8856 O O . GLU H 1 219 ? 141.794 162.284 149.264 1.00 86.97 217 GLU A O 1
ATOM 8862 N N . ILE H 1 220 ? 141.563 164.253 150.320 1.00 83.68 218 ILE A N 1
ATOM 8863 C CA . ILE H 1 220 ? 141.029 164.914 149.134 1.00 83.68 218 ILE A CA 1
ATOM 8864 C C . ILE H 1 220 ? 142.142 165.261 148.156 1.00 83.68 218 ILE A C 1
ATOM 8865 O O . ILE H 1 220 ? 142.117 164.843 146.994 1.00 83.68 218 ILE A O 1
ATOM 8870 N N . TYR H 1 221 ? 143.137 166.028 148.604 1.00 83.52 219 TYR A N 1
ATOM 8871 C CA . TYR H 1 221 ? 144.144 166.504 147.665 1.00 83.52 219 TYR A CA 1
ATOM 8872 C C . TYR H 1 221 ? 145.040 165.384 147.158 1.00 83.52 219 TYR A C 1
ATOM 8873 O O . TYR H 1 221 ? 145.666 165.540 146.106 1.00 83.52 219 TYR A O 1
ATOM 8882 N N . VAL H 1 222 ? 145.124 164.265 147.875 1.00 81.26 220 VAL A N 1
ATOM 8883 C CA . VAL H 1 222 ? 145.838 163.113 147.340 1.00 81.26 220 VAL A CA 1
ATOM 8884 C C . VAL H 1 222 ? 145.002 162.427 146.271 1.00 81.26 220 VAL A C 1
ATOM 8885 O O . VAL H 1 222 ? 145.520 162.009 145.230 1.00 81.26 220 VAL A O 1
ATOM 8889 N N . SER H 1 223 ? 143.694 162.315 146.501 1.00 80.16 221 SER A N 1
ATOM 8890 C CA . SER H 1 223 ? 142.822 161.698 145.509 1.00 80.16 221 SER A CA 1
ATOM 8891 C C . SER H 1 223 ? 142.731 162.545 144.248 1.00 80.16 221 SER A C 1
ATOM 8892 O O . SER H 1 223 ? 142.708 162.009 143.136 1.00 80.16 221 SER A O 1
ATOM 8895 N N . LEU H 1 224 ? 142.673 163.869 144.399 1.00 80.70 222 LEU A N 1
ATOM 8896 C CA . LEU H 1 224 ? 142.613 164.736 143.229 1.00 80.70 222 LEU A CA 1
ATOM 8897 C C . LEU H 1 224 ? 143.923 164.731 142.458 1.00 80.70 222 LEU A C 1
ATOM 8898 O O . LEU H 1 224 ? 143.916 164.839 141.228 1.00 80.70 222 LEU A O 1
ATOM 8903 N N . GLY H 1 225 ? 145.051 164.612 143.155 1.00 79.40 223 GLY A N 1
ATOM 8904 C CA . GLY H 1 225 ? 146.329 164.584 142.470 1.00 79.40 223 GLY A CA 1
ATOM 8905 C C . GLY H 1 225 ? 146.522 163.346 141.623 1.00 79.40 223 GLY A C 1
ATOM 8906 O O . GLY H 1 225 ? 147.229 163.387 140.613 1.00 79.40 223 GLY A O 1
ATOM 8907 N N . ILE H 1 226 ? 145.900 162.235 142.010 1.00 78.52 224 ILE A N 1
ATOM 8908 C CA . ILE H 1 226 ? 146.054 161.000 141.251 1.00 78.52 224 ILE A CA 1
ATOM 8909 C C . ILE H 1 226 ? 145.213 161.039 139.984 1.00 78.52 224 ILE A C 1
ATOM 8910 O O . ILE H 1 226 ? 145.693 160.709 138.895 1.00 78.52 224 ILE A O 1
ATOM 8915 N N . VAL H 1 227 ? 143.946 161.444 140.100 1.00 81.49 225 VAL A N 1
ATOM 8916 C CA . VAL H 1 227 ? 143.118 161.577 138.911 1.00 81.49 225 VAL A CA 1
ATOM 8917 C C . VAL H 1 227 ? 143.588 162.728 138.038 1.00 81.49 225 VAL A C 1
ATOM 8918 O O . VAL H 1 227 ? 143.341 162.725 136.829 1.00 81.49 225 VAL A O 1
ATOM 8922 N N . GLY H 1 228 ? 144.265 163.720 138.619 1.00 83.89 226 GLY A N 1
ATOM 8923 C CA . GLY H 1 228 ? 144.867 164.760 137.808 1.00 83.89 226 GLY A CA 1
ATOM 8924 C C . GLY H 1 228 ? 146.069 164.269 137.033 1.00 83.89 226 GLY A C 1
ATOM 8925 O O . GLY H 1 228 ? 146.355 164.767 135.942 1.00 83.89 226 GLY A O 1
ATOM 8926 N N . LEU H 1 229 ? 146.788 163.290 137.580 1.00 81.64 227 LEU A N 1
ATOM 8927 C CA . LEU H 1 229 ? 147.906 162.692 136.864 1.00 81.64 227 LEU A CA 1
ATOM 8928 C C . LEU H 1 229 ? 147.436 161.690 135.821 1.00 81.64 227 LEU A C 1
ATOM 8929 O O . LEU H 1 229 ? 148.072 161.550 134.772 1.00 81.64 227 LEU A O 1
ATOM 8934 N N . ALA H 1 230 ? 146.333 160.990 136.089 1.00 86.08 228 ALA A N 1
ATOM 8935 C CA . ALA H 1 230 ? 145.810 160.036 135.119 1.00 86.08 228 ALA A CA 1
ATOM 8936 C C . ALA H 1 230 ? 145.390 160.732 133.834 1.00 86.08 228 ALA A C 1
ATOM 8937 O O . ALA H 1 230 ? 145.593 160.202 132.737 1.00 86.08 228 ALA A O 1
ATOM 8939 N N . ILE H 1 231 ? 144.802 161.922 133.949 1.00 89.54 229 ILE A N 1
ATOM 8940 C CA . ILE H 1 231 ? 144.383 162.651 132.759 1.00 89.54 229 ILE A CA 1
ATOM 8941 C C . ILE H 1 231 ? 145.595 163.128 131.971 1.00 89.54 229 ILE A C 1
ATOM 8942 O O . ILE H 1 231 ? 145.587 163.128 130.735 1.00 89.54 229 ILE A O 1
ATOM 8947 N N . LEU H 1 232 ? 146.658 163.536 132.667 1.00 89.95 230 LEU A N 1
ATOM 8948 C CA . LEU H 1 232 ? 147.893 163.884 131.975 1.00 89.95 230 LEU A CA 1
ATOM 8949 C C . LEU H 1 232 ? 148.454 162.698 131.208 1.00 89.95 230 LEU A C 1
ATOM 8950 O O . LEU H 1 232 ? 149.034 162.875 130.131 1.00 89.95 230 LEU A O 1
ATOM 8955 N N . ALA H 1 233 ? 148.295 161.486 131.742 1.00 92.98 231 ALA A N 1
ATOM 8956 C CA . ALA H 1 233 ? 148.777 160.305 131.039 1.00 92.98 231 ALA A CA 1
ATOM 8957 C C . ALA H 1 233 ? 148.056 160.114 129.714 1.00 92.98 231 ALA A C 1
ATOM 8958 O O . ALA H 1 233 ? 148.644 159.596 128.759 1.00 92.98 231 ALA A O 1
ATOM 8960 N N . LEU H 1 234 ? 146.790 160.526 129.632 1.00 95.54 232 LEU A N 1
ATOM 8961 C CA . LEU H 1 234 ? 146.083 160.460 128.359 1.00 95.54 232 LEU A CA 1
ATOM 8962 C C . LEU H 1 234 ? 146.641 161.473 127.369 1.00 95.54 232 LEU A C 1
ATOM 8963 O O . LEU H 1 234 ? 146.722 161.195 126.168 1.00 95.54 232 LEU A O 1
ATOM 8968 N N . LEU H 1 235 ? 147.031 162.652 127.853 1.00 99.46 233 LEU A N 1
ATOM 8969 C CA . LEU H 1 235 ? 147.655 163.632 126.972 1.00 99.46 233 LEU A CA 1
ATOM 8970 C C . LEU H 1 235 ? 149.014 163.148 126.490 1.00 99.46 233 LEU A C 1
ATOM 8971 O O . LEU H 1 235 ? 149.407 163.418 125.350 1.00 99.46 233 LEU A O 1
ATOM 8976 N N . ALA H 1 236 ? 149.747 162.434 127.344 1.00 99.15 234 ALA A N 1
ATOM 8977 C CA . ALA H 1 236 ? 151.074 161.972 126.960 1.00 99.15 234 ALA A CA 1
ATOM 8978 C C . ALA H 1 236 ? 150.994 160.800 125.993 1.00 99.15 234 ALA A C 1
ATOM 8979 O O . ALA H 1 236 ? 151.773 160.725 125.037 1.00 99.15 234 ALA A O 1
ATOM 8981 N N . VAL H 1 237 ? 150.060 159.875 126.221 1.00 99.88 235 VAL A N 1
ATOM 8982 C CA . VAL H 1 237 ? 149.984 158.694 125.370 1.00 99.88 235 VAL A CA 1
ATOM 8983 C C . VAL H 1 237 ? 149.481 159.060 123.981 1.00 99.88 235 VAL A C 1
ATOM 8984 O O . VAL H 1 237 ? 149.833 158.403 122.995 1.00 99.88 235 VAL A O 1
ATOM 8988 N N . THR H 1 238 ? 148.669 160.108 123.868 1.00 101.94 236 THR A N 1
ATOM 8989 C CA . THR H 1 238 ? 148.223 160.574 122.563 1.00 101.94 236 THR A CA 1
ATOM 8990 C C . THR H 1 238 ? 149.270 161.416 121.853 1.00 101.94 236 THR A C 1
ATOM 8991 O O . THR H 1 238 ? 149.020 161.867 120.731 1.00 101.94 236 THR A O 1
ATOM 8995 N N . SER H 1 239 ? 150.423 161.643 122.474 1.00 103.02 237 SER A N 1
ATOM 8996 C CA . SER H 1 239 ? 151.516 162.354 121.830 1.00 103.02 237 SER A CA 1
ATOM 8997 C C . SER H 1 239 ? 152.440 161.431 121.052 1.00 103.02 237 SER A C 1
ATOM 8998 O O . SER H 1 239 ? 153.309 161.922 120.325 1.00 103.02 237 SER A O 1
ATOM 9001 N N . ILE H 1 240 ? 152.280 160.122 121.190 1.00 103.98 238 ILE A N 1
ATOM 9002 C CA . ILE H 1 240 ? 153.071 159.178 120.395 1.00 103.98 238 ILE A CA 1
ATOM 9003 C C . ILE H 1 240 ? 152.694 159.331 118.926 1.00 103.98 238 ILE A C 1
ATOM 9004 O O . ILE H 1 240 ? 151.497 159.295 118.593 1.00 103.98 238 ILE A O 1
ATOM 9009 N N . PRO H 1 241 ? 153.659 159.504 118.020 1.00 107.18 239 PRO A N 1
ATOM 9010 C CA . PRO H 1 241 ? 153.304 159.792 116.622 1.00 107.18 239 PRO A CA 1
ATOM 9011 C C . PRO H 1 241 ? 152.459 158.716 115.966 1.00 107.18 239 PRO A C 1
ATOM 9012 O O . PRO H 1 241 ? 151.647 159.033 115.089 1.00 107.18 239 PRO A O 1
ATOM 9016 N N . SER H 1 242 ? 152.618 157.452 116.358 1.00 108.60 240 SER A N 1
ATOM 9017 C CA . SER H 1 242 ? 151.774 156.407 115.789 1.00 108.60 240 SER A CA 1
ATOM 9018 C C . SER H 1 242 ? 150.354 156.495 116.329 1.00 108.60 240 SER A C 1
ATOM 9019 O O . SER H 1 242 ? 149.387 156.291 115.586 1.00 108.60 240 SER A O 1
ATOM 9022 N N . VAL H 1 243 ? 150.207 156.798 117.617 1.00 107.76 241 VAL A N 1
ATOM 9023 C CA . VAL H 1 243 ? 148.878 156.960 118.193 1.00 107.76 241 VAL A CA 1
ATOM 9024 C C . VAL H 1 243 ? 148.286 158.305 117.800 1.00 107.76 241 VAL A C 1
ATOM 9025 O O . VAL H 1 243 ? 147.077 158.419 117.572 1.00 107.76 241 VAL A O 1
ATOM 9029 N N . SER H 1 244 ? 149.121 159.342 117.719 1.00 110.82 242 SER A N 1
ATOM 9030 C CA . SER H 1 244 ? 148.627 160.656 117.325 1.00 110.82 242 SER A CA 1
ATOM 9031 C C . SER H 1 244 ? 148.126 160.646 115.889 1.00 110.82 242 SER A C 1
ATOM 9032 O O . SER H 1 244 ? 147.062 161.201 115.592 1.00 110.82 242 SER A O 1
ATOM 9035 N N . ASP H 1 245 ? 148.872 160.017 114.982 1.00 114.24 243 ASP A N 1
ATOM 9036 C CA . ASP H 1 245 ? 148.431 159.927 113.597 1.00 114.24 243 ASP A CA 1
ATOM 9037 C C . ASP H 1 245 ? 147.508 158.730 113.421 1.00 114.24 243 ASP A C 1
ATOM 9038 O O . ASP H 1 245 ? 147.667 157.941 112.485 1.00 114.24 243 ASP A O 1
ATOM 9043 N N . SER H 1 246 ? 146.545 158.594 114.319 1.00 113.26 244 SER A N 1
ATOM 9044 C CA . SER H 1 246 ? 145.519 157.570 114.191 1.00 113.26 244 SER A CA 1
ATOM 9045 C C . SER H 1 246 ? 144.136 158.080 114.560 1.00 113.26 244 SER A C 1
ATOM 9046 O O . SER H 1 246 ? 143.195 157.283 114.583 1.00 113.26 244 SER A O 1
ATOM 9049 N N . LEU H 1 247 ? 143.980 159.366 114.855 1.00 115.23 245 LEU A N 1
ATOM 9050 C CA . LEU H 1 247 ? 142.716 159.939 115.286 1.00 115.23 245 LEU A CA 1
ATOM 9051 C C . LEU H 1 247 ? 142.408 161.152 114.427 1.00 115.23 245 LEU A C 1
ATOM 9052 O O . LEU H 1 247 ? 143.311 161.914 114.071 1.00 115.23 245 LEU A O 1
ATOM 9057 N N . THR H 1 248 ? 141.134 161.326 114.091 1.00 120.80 246 THR A N 1
ATOM 9058 C CA . THR H 1 248 ? 140.727 162.512 113.359 1.00 120.80 246 THR A CA 1
ATOM 9059 C C . THR H 1 248 ? 140.951 163.754 114.215 1.00 120.80 246 THR A C 1
ATOM 9060 O O . THR H 1 248 ? 141.057 163.686 115.442 1.00 120.80 246 THR A O 1
ATOM 9064 N N . TRP H 1 249 ? 141.025 164.905 113.545 1.00 123.39 247 TRP A N 1
ATOM 9065 C CA . TRP H 1 249 ? 141.366 166.140 114.242 1.00 123.39 247 TRP A CA 1
ATOM 9066 C C . TRP H 1 249 ? 140.361 166.472 115.334 1.00 123.39 247 TRP A C 1
ATOM 9067 O O . TRP H 1 249 ? 140.733 167.048 116.361 1.00 123.39 247 TRP A O 1
ATOM 9078 N N . ARG H 1 250 ? 139.090 166.122 115.136 1.00 122.57 248 ARG A N 1
ATOM 9079 C CA . ARG H 1 250 ? 138.089 166.405 116.157 1.00 122.57 248 ARG A CA 1
ATOM 9080 C C . ARG H 1 250 ? 138.358 165.608 117.426 1.00 122.57 248 ARG A C 1
ATOM 9081 O O . ARG H 1 250 ? 138.175 166.119 118.536 1.00 122.57 248 ARG A O 1
ATOM 9089 N N . GLU H 1 251 ? 138.798 164.358 117.284 1.00 119.25 249 GLU A N 1
ATOM 9090 C CA . GLU H 1 251 ? 139.119 163.549 118.455 1.00 119.25 249 GLU A CA 1
ATOM 9091 C C . GLU H 1 251 ? 140.392 164.042 119.128 1.00 119.25 249 GLU A C 1
ATOM 9092 O O . GLU H 1 251 ? 140.442 164.187 120.355 1.00 119.25 249 GLU A O 1
ATOM 9098 N N . PHE H 1 252 ? 141.437 164.299 118.339 1.00 116.59 250 PHE A N 1
ATOM 9099 C CA . PHE H 1 252 ? 142.696 164.768 118.906 1.00 116.59 250 PHE A CA 1
ATOM 9100 C C . PHE H 1 252 ? 142.514 166.101 119.616 1.00 116.59 250 PHE A C 1
ATOM 9101 O O . PHE H 1 252 ? 143.009 166.298 120.730 1.00 116.59 250 PHE A O 1
ATOM 9109 N N . HIS H 1 253 ? 141.803 167.035 118.982 1.00 117.45 251 HIS A N 1
ATOM 9110 C CA . HIS H 1 253 ? 141.548 168.319 119.623 1.00 117.45 251 HIS A CA 1
ATOM 9111 C C . HIS H 1 253 ? 140.669 168.166 120.855 1.00 117.45 251 HIS A C 1
ATOM 9112 O O . HIS H 1 253 ? 140.750 168.985 121.776 1.00 117.45 251 HIS A O 1
ATOM 9119 N N . TYR H 1 254 ? 139.829 167.131 120.895 1.00 116.49 252 TYR A N 1
ATOM 9120 C CA . TYR H 1 254 ? 138.986 166.924 122.066 1.00 116.49 252 TYR A CA 1
ATOM 9121 C C . TYR H 1 254 ? 139.802 166.501 123.277 1.00 116.49 252 TYR A C 1
ATOM 9122 O O . TYR H 1 254 ? 139.449 166.845 124.409 1.00 116.49 252 TYR A O 1
ATOM 9131 N N . ILE H 1 255 ? 140.883 165.755 123.070 1.00 112.02 253 ILE A N 1
ATOM 9132 C CA . ILE H 1 255 ? 141.689 165.306 124.198 1.00 112.02 253 ILE A CA 1
ATOM 9133 C C . ILE H 1 255 ? 142.629 166.409 124.660 1.00 112.02 253 ILE A C 1
ATOM 9134 O O . ILE H 1 255 ? 142.701 166.725 125.852 1.00 112.02 253 ILE A O 1
ATOM 9139 N N . GLN H 1 256 ? 143.355 167.020 123.723 1.00 111.95 254 GLN A N 1
ATOM 9140 C CA . GLN H 1 256 ? 144.356 168.013 124.086 1.00 111.95 254 GLN A CA 1
ATOM 9141 C C . GLN H 1 256 ? 143.748 169.275 124.680 1.00 111.95 254 GLN A C 1
ATOM 9142 O O . GLN H 1 256 ? 144.427 169.973 125.439 1.00 111.95 254 GLN A O 1
ATOM 9148 N N . SER H 1 257 ? 142.496 169.589 124.358 1.00 110.86 255 SER A N 1
ATOM 9149 C CA . SER H 1 257 ? 141.869 170.820 124.819 1.00 110.86 255 SER A CA 1
ATOM 9150 C C . SER H 1 257 ? 140.842 170.594 125.917 1.00 110.86 255 SER A C 1
ATOM 9151 O O . SER H 1 257 ? 140.946 171.194 126.989 1.00 110.86 255 SER A O 1
ATOM 9154 N N . LYS H 1 258 ? 139.844 169.744 125.680 1.00 110.69 256 LYS A N 1
ATOM 9155 C CA . LYS H 1 258 ? 138.800 169.541 126.679 1.00 110.69 256 LYS A CA 1
ATOM 9156 C C . LYS H 1 258 ? 139.348 168.813 127.899 1.00 110.69 256 LYS A C 1
ATOM 9157 O O . LYS H 1 258 ? 139.322 169.340 129.015 1.00 110.69 256 LYS A O 1
ATOM 9163 N N . LEU H 1 259 ? 139.857 167.596 127.704 1.00 107.47 257 LEU A N 1
ATOM 9164 C CA . LEU H 1 259 ? 140.446 166.861 128.816 1.00 107.47 257 LEU A CA 1
ATOM 9165 C C . LEU H 1 259 ? 141.741 167.489 129.300 1.00 107.47 257 LEU A C 1
ATOM 9166 O O . LEU H 1 259 ? 142.115 167.290 130.459 1.00 107.47 257 LEU A O 1
ATOM 9171 N N . GLY H 1 260 ? 142.432 168.241 128.446 1.00 104.32 258 GLY A N 1
ATOM 9172 C CA . GLY H 1 260 ? 143.689 168.835 128.864 1.00 104.32 258 GLY A CA 1
ATOM 9173 C C . GLY H 1 260 ? 143.505 169.896 129.931 1.00 104.32 258 GLY A C 1
ATOM 9174 O O . GLY H 1 260 ? 144.237 169.930 130.924 1.00 104.32 258 GLY A O 1
ATOM 9175 N N . ILE H 1 261 ? 142.524 170.781 129.741 1.00 101.95 259 ILE A N 1
ATOM 9176 C CA . ILE H 1 261 ? 142.285 171.839 130.712 1.00 101.95 259 ILE A CA 1
ATOM 9177 C C . ILE H 1 261 ? 141.723 171.283 132.012 1.00 101.95 259 ILE A C 1
ATOM 9178 O O . ILE H 1 261 ? 141.861 171.916 133.063 1.00 101.95 259 ILE A O 1
ATOM 9183 N N . VAL H 1 262 ? 141.099 170.105 131.972 1.00 96.84 260 VAL A N 1
ATOM 9184 C CA . VAL H 1 262 ? 140.593 169.497 133.197 1.00 96.84 260 VAL A CA 1
ATOM 9185 C C . VAL H 1 262 ? 141.746 169.094 134.104 1.00 96.84 260 VAL A C 1
ATOM 9186 O O . VAL H 1 262 ? 141.684 169.271 135.325 1.00 96.84 260 VAL A O 1
ATOM 9190 N N . SER H 1 263 ? 142.817 168.551 133.523 1.00 95.79 261 SER A N 1
ATOM 9191 C CA . SER H 1 263 ? 143.977 168.179 134.324 1.00 95.79 261 SER A CA 1
ATOM 9192 C C . SER H 1 263 ? 144.611 169.392 134.984 1.00 95.79 261 SER A C 1
ATOM 9193 O O . SER H 1 263 ? 145.125 169.292 136.103 1.00 95.79 261 SER A O 1
ATOM 9196 N N . LEU H 1 264 ? 144.592 170.542 134.311 1.00 94.97 262 LE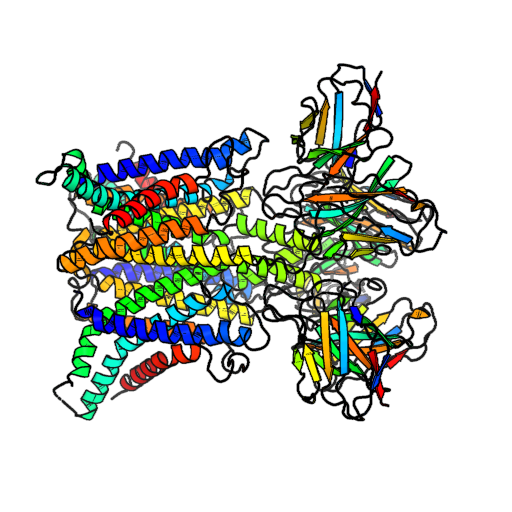U A N 1
ATOM 9197 C CA . LEU H 1 264 ? 145.073 171.766 134.938 1.00 94.97 262 LEU A CA 1
ATOM 9198 C C . LEU H 1 264 ? 144.164 172.181 136.085 1.00 94.97 262 LEU A C 1
ATOM 9199 O O . LEU H 1 264 ? 144.636 172.688 137.108 1.00 94.97 262 LEU A O 1
ATOM 9204 N N . LEU H 1 265 ? 142.857 171.968 135.934 1.00 92.69 263 LEU A N 1
ATOM 9205 C CA . LEU H 1 265 ? 141.922 172.295 137.004 1.00 92.69 263 LEU A CA 1
ATOM 9206 C C . LEU H 1 265 ? 142.129 171.385 138.206 1.00 92.69 263 LEU A C 1
ATOM 9207 O O . LEU H 1 265 ? 142.202 171.855 139.346 1.00 92.69 263 LEU A O 1
ATOM 9212 N N . LEU H 1 266 ? 142.223 170.076 137.973 1.00 89.79 264 LEU A N 1
ATOM 9213 C CA . LEU H 1 266 ? 142.492 169.150 139.065 1.00 89.79 264 LEU A CA 1
ATOM 9214 C C . LEU H 1 266 ? 143.885 169.334 139.644 1.00 89.79 264 LEU A C 1
ATOM 9215 O O . LEU H 1 266 ? 144.109 168.988 140.807 1.00 89.79 264 LEU A O 1
ATOM 9220 N N . GLY H 1 267 ? 144.823 169.868 138.864 1.00 88.24 265 GLY A N 1
ATOM 9221 C CA . GLY H 1 267 ? 146.162 170.081 139.384 1.00 88.24 265 GLY A CA 1
ATOM 9222 C C . GLY H 1 267 ? 146.232 171.239 140.359 1.00 88.24 265 GLY A C 1
ATOM 9223 O O . GLY H 1 267 ? 146.904 171.152 141.389 1.00 88.24 265 GLY A O 1
ATOM 9224 N N . THR H 1 268 ? 145.540 172.336 140.055 1.00 89.52 266 THR A N 1
ATOM 9225 C CA . THR H 1 268 ? 145.588 173.493 140.938 1.00 89.52 266 THR A CA 1
ATOM 9226 C C . THR H 1 268 ? 144.717 173.307 142.173 1.00 89.52 266 THR A C 1
ATOM 9227 O O . THR H 1 268 ? 145.067 173.805 143.247 1.00 89.52 266 THR A O 1
ATOM 9231 N N . ILE H 1 269 ? 143.592 172.599 142.052 1.00 85.55 267 ILE A N 1
ATOM 9232 C CA . ILE H 1 269 ? 142.808 172.280 143.238 1.00 85.55 267 ILE A CA 1
ATOM 9233 C C . ILE H 1 269 ? 143.572 171.314 144.129 1.00 85.55 267 ILE A C 1
ATOM 9234 O O . ILE H 1 269 ? 143.487 171.392 145.360 1.00 85.55 267 ILE A O 1
ATOM 9239 N N . HIS H 1 270 ? 144.336 170.400 143.530 1.00 81.22 268 HIS A N 1
ATOM 9240 C CA . HIS H 1 270 ? 145.205 169.523 144.305 1.00 81.22 268 HIS A CA 1
ATOM 9241 C C . HIS H 1 270 ? 146.183 170.316 145.157 1.00 81.22 268 HIS A C 1
ATOM 9242 O O . HIS H 1 270 ? 146.589 169.854 146.227 1.00 81.22 268 HIS A O 1
ATOM 9249 N N . ALA H 1 271 ? 146.561 171.511 144.712 1.00 82.88 269 ALA A N 1
ATOM 9250 C CA . ALA H 1 271 ? 147.477 172.345 145.475 1.00 82.88 269 ALA A CA 1
ATOM 9251 C C . ALA H 1 271 ? 146.761 173.280 146.435 1.00 82.88 269 ALA A C 1
ATOM 9252 O O . ALA H 1 271 ? 147.312 173.608 147.490 1.00 82.88 269 ALA A O 1
ATOM 9254 N N . LEU H 1 272 ? 145.548 173.719 146.098 1.00 87.48 270 LEU A N 1
ATOM 9255 C CA . LEU H 1 272 ? 144.803 174.585 147.005 1.00 87.48 270 LEU A CA 1
ATOM 9256 C C . LEU H 1 272 ? 144.323 173.814 148.226 1.00 87.48 270 LEU A C 1
ATOM 9257 O O . LEU H 1 272 ? 144.466 174.281 149.361 1.00 87.48 270 LEU A O 1
ATOM 9262 N N . ILE H 1 273 ? 143.743 172.631 148.010 1.00 86.28 271 ILE A N 1
ATOM 9263 C CA . ILE H 1 273 ? 143.319 171.796 149.129 1.00 86.28 271 ILE A CA 1
ATOM 9264 C C . ILE H 1 273 ? 144.506 171.440 150.009 1.00 86.28 271 ILE A C 1
ATOM 9265 O O . ILE H 1 273 ? 144.367 171.309 151.230 1.00 86.28 271 ILE A O 1
ATOM 9270 N N . PHE H 1 274 ? 145.689 171.287 149.413 1.00 87.48 272 PHE A N 1
ATOM 9271 C CA . PHE H 1 274 ? 146.892 171.079 150.209 1.00 87.48 272 PHE A CA 1
ATOM 9272 C C . PHE H 1 274 ? 147.150 172.251 151.143 1.00 87.48 272 PHE A C 1
ATOM 9273 O O . PHE H 1 274 ? 147.644 172.059 152.258 1.00 87.48 272 PHE A O 1
ATOM 9281 N N . ALA H 1 275 ? 146.825 173.465 150.711 1.00 95.90 273 ALA A N 1
ATOM 9282 C CA . ALA H 1 275 ? 146.928 174.644 151.564 1.00 95.90 273 ALA A CA 1
ATOM 9283 C C . ALA H 1 275 ? 145.562 174.944 152.177 1.00 95.90 273 ALA A C 1
ATOM 9284 O O . ALA H 1 275 ? 144.892 175.923 151.851 1.00 95.90 273 ALA A O 1
ATOM 9286 N N . TRP H 1 276 ? 145.157 174.053 153.084 1.00 104.45 274 TRP A N 1
ATOM 9287 C CA . TRP H 1 276 ? 143.843 174.160 153.709 1.00 104.45 274 TRP A CA 1
ATOM 9288 C C . TRP H 1 276 ? 143.687 175.487 154.436 1.00 104.45 274 TRP A C 1
ATOM 9289 O O . TRP H 1 276 ? 142.705 176.210 154.234 1.00 104.45 274 TRP A O 1
ATOM 9300 N N . ASN H 1 277 ? 144.651 175.823 155.294 1.00 109.94 275 ASN A N 1
ATOM 9301 C CA . ASN H 1 277 ? 144.597 177.070 156.045 1.00 109.94 275 ASN A CA 1
ATOM 9302 C C . ASN H 1 277 ? 145.959 177.749 156.123 1.00 109.94 275 ASN A C 1
ATOM 9303 O O . ASN H 1 277 ? 146.146 178.648 156.950 1.00 109.94 275 ASN A O 1
ATOM 9308 N N . LYS H 1 278 ? 146.914 177.342 155.289 1.00 109.30 276 LYS A N 1
ATOM 9309 C CA . LYS H 1 278 ? 148.234 177.956 155.290 1.00 109.30 276 LYS A CA 1
ATOM 9310 C C . LYS H 1 278 ? 148.242 179.344 154.673 1.00 109.30 276 LYS A C 1
ATOM 9311 O O . LYS H 1 278 ? 149.287 180.002 154.695 1.00 109.30 276 LYS A O 1
ATOM 9317 N N . TRP H 1 279 ? 147.120 179.804 154.119 1.00 110.77 277 TRP A N 1
ATOM 9318 C CA . TRP H 1 279 ? 147.066 181.156 153.575 1.00 110.77 277 TRP A CA 1
ATOM 9319 C C . TRP H 1 279 ? 147.140 182.194 154.686 1.00 110.77 277 TRP A C 1
ATOM 9320 O O . TRP H 1 279 ? 147.958 183.119 154.635 1.00 110.77 277 TRP A O 1
ATOM 9331 N N . ILE H 1 280 ? 146.290 182.052 155.704 1.00 115.97 278 ILE A N 1
ATOM 9332 C CA . ILE H 1 280 ? 146.225 183.042 156.768 1.00 115.97 278 ILE A CA 1
ATOM 9333 C C . ILE H 1 280 ? 147.411 182.944 157.715 1.00 115.97 278 ILE A C 1
ATOM 9334 O O . ILE H 1 280 ? 147.689 183.896 158.452 1.00 115.97 278 ILE A O 1
ATOM 9339 N N . ASP H 1 281 ? 148.117 181.818 157.723 1.00 118.77 279 ASP A N 1
ATOM 9340 C CA . ASP H 1 281 ? 149.236 181.650 158.637 1.00 118.77 279 ASP A CA 1
ATOM 9341 C C . ASP H 1 281 ? 150.395 182.553 158.236 1.00 118.77 279 ASP A C 1
ATOM 9342 O O . ASP H 1 281 ? 150.735 182.670 157.057 1.00 118.77 279 ASP A O 1
ATOM 9347 N N . ILE H 1 282 ? 151.002 183.198 159.233 1.00 118.50 280 ILE A N 1
ATOM 9348 C CA . ILE H 1 282 ? 152.143 184.070 158.984 1.00 118.50 280 ILE A CA 1
ATOM 9349 C C . ILE H 1 282 ? 153.469 183.332 159.126 1.00 118.50 280 ILE A C 1
ATOM 9350 O O . ILE H 1 282 ? 154.495 183.814 158.626 1.00 118.50 280 ILE A O 1
ATOM 9355 N N . LYS H 1 283 ? 153.476 182.168 159.777 1.00 117.18 281 LYS A N 1
ATOM 9356 C CA . LYS H 1 283 ? 154.701 181.392 159.915 1.00 117.18 281 LYS A CA 1
ATOM 9357 C C . LYS H 1 283 ? 155.248 180.933 158.568 1.00 117.18 281 LYS A C 1
ATOM 9358 O O . LYS H 1 283 ? 156.441 180.630 158.465 1.00 117.18 281 LYS A O 1
ATOM 9364 N N . GLN H 1 284 ? 154.407 180.891 157.533 1.00 113.14 282 GLN A N 1
ATOM 9365 C CA . GLN H 1 284 ? 154.869 180.457 156.218 1.00 113.14 282 GLN A CA 1
ATOM 9366 C C . GLN H 1 284 ? 155.877 181.436 155.631 1.00 113.14 282 GLN A C 1
ATOM 9367 O O . GLN H 1 284 ? 156.856 181.025 155.000 1.00 113.14 282 GLN A O 1
ATOM 9373 N N . PHE H 1 285 ? 155.656 182.731 155.827 1.00 111.46 283 PHE A N 1
ATOM 9374 C CA . PHE H 1 285 ? 156.542 183.753 155.282 1.00 111.46 283 PHE A CA 1
ATOM 9375 C C . PHE H 1 285 ? 157.827 183.791 156.100 1.00 111.46 283 PHE A C 1
ATOM 9376 O O . PHE H 1 285 ? 157.815 184.196 157.266 1.00 111.46 283 PHE A O 1
ATOM 9384 N N . VAL H 1 286 ? 158.937 183.370 155.493 1.00 109.14 284 VAL A N 1
ATOM 9385 C CA . VAL H 1 286 ? 160.192 183.255 156.232 1.00 109.14 284 VAL A CA 1
ATOM 9386 C C . VAL H 1 286 ? 160.717 184.634 156.612 1.00 109.14 284 VAL A C 1
ATOM 9387 O O . VAL H 1 286 ? 160.834 184.966 157.797 1.00 109.14 284 VAL A O 1
ATOM 9391 N N . TRP H 1 287 ? 161.040 185.460 155.618 1.00 109.26 285 TRP A N 1
ATOM 9392 C CA . TRP H 1 287 ? 161.373 186.853 155.871 1.00 109.26 285 TRP A CA 1
ATOM 9393 C C . TRP H 1 287 ? 160.292 187.783 155.341 1.00 109.26 285 TRP A C 1
ATOM 9394 O O . TRP H 1 287 ? 159.652 188.498 156.117 1.00 109.26 285 TRP A O 1
ATOM 9405 N N . TYR H 1 288 ? 160.060 187.777 154.032 1.00 112.27 286 TYR A N 1
ATOM 9406 C CA . TYR H 1 288 ? 158.870 188.382 153.458 1.00 112.27 286 TYR A CA 1
ATOM 9407 C C . TYR H 1 288 ? 158.336 187.605 152.267 1.00 112.27 286 TYR A C 1
ATOM 9408 O O . TYR H 1 288 ? 157.300 187.990 151.717 1.00 112.27 286 TYR A O 1
ATOM 9417 N N . THR H 1 289 ? 158.997 186.536 151.859 1.00 107.82 287 THR A N 1
ATOM 9418 C CA . THR H 1 289 ? 158.618 185.797 150.667 1.00 107.82 287 THR A CA 1
ATOM 9419 C C . THR H 1 289 ? 157.383 184.945 150.944 1.00 107.82 287 THR A C 1
ATOM 9420 O O . THR H 1 289 ? 157.234 184.405 152.043 1.00 107.82 287 THR A O 1
ATOM 9424 N N . PRO H 1 290 ? 156.488 184.808 149.973 1.00 105.09 288 PRO A N 1
ATOM 9425 C CA . PRO H 1 290 ? 155.322 183.953 150.158 1.00 105.09 288 PRO A CA 1
ATOM 9426 C C . PRO H 1 290 ? 155.724 182.492 150.125 1.00 105.09 288 PRO A C 1
ATOM 9427 O O . PRO H 1 290 ? 156.810 182.153 149.632 1.00 105.09 288 PRO A O 1
ATOM 9431 N N . PRO H 1 291 ? 154.889 181.597 150.647 1.00 105.04 289 PRO A N 1
ATOM 9432 C CA . PRO H 1 291 ? 155.191 180.170 150.536 1.00 105.04 289 PRO A CA 1
ATOM 9433 C C . PRO H 1 291 ? 155.220 179.738 149.079 1.00 105.04 289 PRO A C 1
ATOM 9434 O O . PRO H 1 291 ? 154.628 180.368 148.202 1.00 105.04 289 PRO A O 1
ATOM 9438 N N . THR H 1 292 ? 155.929 178.637 148.830 1.00 102.29 290 THR A N 1
ATOM 9439 C CA . THR H 1 292 ? 156.213 178.240 147.456 1.00 102.29 290 THR A CA 1
ATOM 9440 C C . THR H 1 292 ? 154.953 177.860 146.690 1.00 102.29 290 THR A C 1
ATOM 9441 O O . THR H 1 292 ? 154.935 177.956 145.459 1.00 102.29 290 THR A O 1
ATOM 9445 N N . PHE H 1 293 ? 153.894 177.436 147.381 1.00 103.25 291 PHE A N 1
ATOM 9446 C CA . PHE H 1 293 ? 152.685 177.050 146.663 1.00 103.25 291 PHE A CA 1
ATOM 9447 C C . PHE H 1 293 ? 151.902 178.258 146.166 1.00 103.25 291 PHE A C 1
ATOM 9448 O O . PHE H 1 293 ? 151.168 178.146 145.180 1.00 103.25 291 PHE A O 1
ATOM 9456 N N . MET H 1 294 ? 152.035 179.409 146.827 1.00 108.13 292 MET A N 1
ATOM 9457 C CA . MET H 1 294 ? 151.323 180.597 146.369 1.00 108.13 292 MET A CA 1
ATOM 9458 C C . MET H 1 294 ? 151.849 181.064 145.020 1.00 108.13 292 MET A C 1
ATOM 9459 O O . MET H 1 294 ? 151.082 181.555 144.185 1.00 108.13 292 MET A O 1
ATOM 9464 N N . ILE H 1 295 ? 153.153 180.922 144.789 1.00 105.62 293 ILE A N 1
ATOM 9465 C CA . ILE H 1 295 ? 153.704 181.279 143.489 1.00 105.62 293 ILE A CA 1
ATOM 9466 C C . ILE H 1 295 ? 153.359 180.221 142.452 1.00 105.62 293 ILE A C 1
ATOM 9467 O O . ILE H 1 295 ? 153.231 180.531 141.262 1.00 105.62 293 ILE A O 1
ATOM 9472 N N . ALA H 1 296 ? 153.195 178.969 142.877 1.00 105.71 294 ALA A N 1
ATOM 9473 C CA . ALA H 1 296 ? 152.904 177.897 141.932 1.00 105.71 294 ALA A CA 1
ATOM 9474 C C . ALA H 1 296 ? 151.506 178.042 141.348 1.00 105.71 294 ALA A C 1
ATOM 9475 O O . ALA H 1 296 ? 151.330 178.020 140.126 1.00 105.71 294 ALA A O 1
ATOM 9477 N N . VAL H 1 297 ? 150.495 178.201 142.208 1.00 107.85 295 VAL A N 1
ATOM 9478 C CA . VAL H 1 297 ? 149.109 178.248 141.747 1.00 107.85 295 VAL A CA 1
ATOM 9479 C C . VAL H 1 297 ? 148.714 179.593 141.168 1.00 107.85 295 VAL A C 1
ATOM 9480 O O . VAL H 1 297 ? 147.569 179.749 140.728 1.00 107.85 295 VAL A O 1
ATOM 9484 N N . PHE H 1 298 ? 149.618 180.573 141.155 1.00 110.39 296 PHE A N 1
ATOM 9485 C CA . PHE H 1 298 ? 149.261 181.892 140.646 1.00 110.39 296 PHE A CA 1
ATOM 9486 C C . PHE H 1 298 ? 148.951 181.845 139.156 1.00 110.39 296 PHE A C 1
ATOM 9487 O O . PHE H 1 298 ? 147.896 182.314 138.716 1.00 110.39 296 PHE A O 1
ATOM 9495 N N . LEU H 1 299 ? 149.864 181.284 138.361 1.00 108.26 297 LEU A N 1
ATOM 9496 C CA . LEU H 1 299 ? 149.663 181.277 136.912 1.00 108.26 297 LEU A CA 1
ATOM 9497 C C . LEU H 1 299 ? 148.494 180.397 136.485 1.00 108.26 297 LEU A C 1
ATOM 9498 O O . LEU H 1 299 ? 147.696 180.842 135.642 1.00 108.26 297 LEU A O 1
ATOM 9503 N N . PRO H 1 300 ? 148.327 179.167 136.988 1.00 107.08 298 PRO A N 1
ATOM 9504 C CA . PRO H 1 300 ? 147.158 178.377 136.571 1.00 107.08 298 PRO A CA 1
ATOM 9505 C C . PRO H 1 300 ? 145.831 179.023 136.914 1.00 107.08 298 PRO A C 1
ATOM 9506 O O . PRO H 1 300 ? 144.870 178.879 136.148 1.00 107.08 298 PRO A O 1
ATOM 9510 N N . ILE H 1 301 ? 145.740 179.729 138.042 1.00 110.67 299 ILE A N 1
ATOM 9511 C CA . ILE H 1 301 ? 144.492 180.399 138.391 1.00 110.67 299 ILE A CA 1
ATOM 9512 C C . ILE H 1 301 ? 144.177 181.496 137.383 1.00 110.67 299 ILE A C 1
ATOM 9513 O O . ILE H 1 301 ? 143.019 181.688 136.994 1.00 110.67 299 ILE A O 1
ATOM 9518 N N . VAL H 1 302 ? 145.201 182.222 136.933 1.00 112.06 300 VAL A N 1
ATOM 9519 C CA . VAL H 1 302 ? 144.993 183.251 135.920 1.00 112.06 300 VAL A CA 1
ATOM 9520 C C . VAL H 1 302 ? 144.500 182.630 134.620 1.00 112.06 300 VAL A C 1
ATOM 9521 O O . VAL H 1 302 ? 143.581 183.147 133.975 1.00 112.06 300 VAL A O 1
ATOM 9525 N N . VAL H 1 303 ? 145.094 181.505 134.220 1.00 112.14 301 VAL A N 1
ATOM 9526 C CA . VAL H 1 303 ? 144.699 180.865 132.970 1.00 112.14 301 VAL A CA 1
ATOM 9527 C C . VAL H 1 303 ? 143.283 180.313 133.071 1.00 112.14 301 VAL A C 1
ATOM 9528 O O . VAL H 1 303 ? 142.511 180.370 132.107 1.00 112.14 301 VAL A O 1
ATOM 9532 N N . LEU H 1 304 ? 142.913 179.782 134.236 1.00 112.90 302 LEU A N 1
ATOM 9533 C CA . LEU H 1 304 ? 141.605 179.150 134.367 1.00 112.90 302 LEU A CA 1
ATOM 9534 C C . LEU H 1 304 ? 140.480 180.176 134.336 1.00 112.90 302 LEU A C 1
ATOM 9535 O O . LEU H 1 304 ? 139.448 179.948 133.695 1.00 112.90 302 LEU A O 1
ATOM 9540 N N . ILE H 1 305 ? 140.652 181.307 135.022 1.00 118.05 303 ILE A N 1
ATOM 9541 C CA . ILE H 1 305 ? 139.574 182.289 135.056 1.00 118.05 303 ILE A CA 1
ATOM 9542 C C . ILE H 1 305 ? 139.387 182.934 133.690 1.00 118.05 303 ILE A C 1
ATOM 9543 O O . ILE H 1 305 ? 138.256 183.232 133.290 1.00 118.05 303 ILE A O 1
ATOM 9548 N N . PHE H 1 306 ? 140.473 183.145 132.943 1.00 120.42 304 PHE A N 1
ATOM 9549 C CA . PHE H 1 306 ? 140.335 183.716 131.609 1.00 120.42 304 PHE A CA 1
ATOM 9550 C C . PHE H 1 306 ? 139.720 182.722 130.635 1.00 120.42 304 PHE A C 1
ATOM 9551 O O . PHE H 1 306 ? 138.987 183.124 129.725 1.00 120.42 304 PHE A O 1
ATOM 9559 N N . LYS H 1 307 ? 140.004 181.430 130.803 1.00 122.45 305 LYS A N 1
ATOM 9560 C CA . LYS H 1 307 ? 139.292 180.423 130.026 1.00 122.45 305 LYS A CA 1
ATOM 9561 C C . LYS H 1 307 ? 137.808 180.423 130.355 1.00 122.45 305 LYS A C 1
ATOM 9562 O O . LYS H 1 307 ? 136.978 180.138 129.485 1.00 122.45 305 LYS A O 1
ATOM 9568 N N . SER H 1 308 ? 137.455 180.738 131.602 1.00 127.02 306 SER A N 1
ATOM 9569 C CA . SER H 1 308 ? 136.050 180.802 131.981 1.00 127.02 306 SER A CA 1
ATOM 9570 C C . SER H 1 308 ? 135.387 182.066 131.451 1.00 127.02 306 SER A C 1
ATOM 9571 O O . SER H 1 308 ? 134.232 182.026 131.014 1.00 127.02 306 SER A O 1
ATOM 9574 N N . ILE H 1 309 ? 136.100 183.194 131.487 1.00 127.68 307 ILE A N 1
ATOM 9575 C CA . ILE H 1 309 ? 135.557 184.435 130.941 1.00 127.68 307 ILE A CA 1
ATOM 9576 C C . ILE H 1 309 ? 135.276 184.279 129.453 1.00 127.68 307 ILE A C 1
ATOM 9577 O O . ILE H 1 309 ? 134.219 184.689 128.958 1.00 127.68 307 ILE A O 1
ATOM 9582 N N . LEU H 1 310 ? 136.212 183.677 128.720 1.00 128.91 308 LEU A N 1
ATOM 9583 C CA . LEU H 1 310 ? 136.007 183.441 127.297 1.00 128.91 308 LEU A CA 1
ATOM 9584 C C . LEU H 1 310 ? 134.895 182.437 127.034 1.00 128.91 308 LEU A C 1
ATOM 9585 O O . LEU H 1 310 ? 134.298 182.463 125.953 1.00 128.91 308 LEU A O 1
ATOM 9590 N N . PHE H 1 311 ? 134.604 181.556 127.991 1.00 135.38 309 PHE A N 1
ATOM 9591 C CA . PHE H 1 311 ? 133.513 180.607 127.813 1.00 135.38 309 PHE A CA 1
ATOM 9592 C C . PHE H 1 311 ? 132.150 181.277 127.914 1.00 135.38 309 PHE A C 1
ATOM 9593 O O . PHE H 1 311 ? 131.177 180.763 127.352 1.00 135.38 309 PHE A O 1
ATOM 9601 N N . LEU H 1 312 ? 132.058 182.406 128.619 1.00 138.12 310 LEU A N 1
ATOM 9602 C CA . LEU H 1 312 ? 130.835 183.188 128.630 1.00 138.12 310 LEU A CA 1
ATOM 9603 C C . LEU H 1 312 ? 130.543 183.707 127.224 1.00 138.12 310 LEU A C 1
ATOM 9604 O O . LEU H 1 312 ? 131.448 183.805 126.391 1.00 138.12 310 LEU A O 1
ATOM 9609 N N . PRO H 1 313 ? 129.275 184.032 126.929 1.00 142.87 311 PRO A N 1
ATOM 9610 C CA . PRO H 1 313 ? 128.943 184.549 125.594 1.00 142.87 311 PRO A CA 1
ATOM 9611 C C . PRO H 1 313 ? 129.767 185.770 125.219 1.00 142.87 311 PRO A C 1
ATOM 9612 O O . PRO H 1 313 ? 129.613 186.845 125.809 1.00 142.87 311 PRO A O 1
ATOM 9616 N N . CYS H 1 314 ? 130.633 185.608 124.224 1.00 145.32 312 CYS A N 1
ATOM 9617 C CA . CYS H 1 314 ? 131.555 186.659 123.812 1.00 145.32 312 CYS A CA 1
ATOM 9618 C C . CYS H 1 314 ? 132.217 186.296 122.488 1.00 145.32 312 CYS A C 1
ATOM 9619 O O . CYS H 1 314 ? 132.543 185.133 122.246 1.00 145.32 312 CYS A O 1
ATOM 9622 N N . LEU I 1 69 ? 159.486 132.729 116.746 1.00 114.10 67 LEU B N 1
ATOM 9623 C CA . LEU I 1 69 ? 158.788 133.415 117.827 1.00 114.10 67 LEU B CA 1
ATOM 9624 C C . LEU I 1 69 ? 159.772 134.179 118.706 1.00 114.10 67 LEU B C 1
ATOM 9625 O O . LEU I 1 69 ? 160.500 133.582 119.498 1.00 114.10 67 LEU B O 1
ATOM 9630 N N . PHE I 1 70 ? 159.778 135.506 118.557 1.00 112.18 68 PHE B N 1
ATOM 9631 C CA . PHE I 1 70 ? 160.691 136.399 119.261 1.00 112.18 68 PHE B CA 1
ATOM 9632 C C . PHE I 1 70 ? 162.133 135.945 119.080 1.00 112.18 68 PHE B C 1
ATOM 9633 O O . PHE I 1 70 ? 162.748 135.439 120.026 1.00 112.18 68 PHE B O 1
ATOM 9641 N N . PRO I 1 71 ? 162.705 136.101 117.885 1.00 111.81 69 PRO B N 1
ATOM 9642 C CA . PRO I 1 71 ? 164.088 135.650 117.684 1.00 111.81 69 PRO B CA 1
ATOM 9643 C C . PRO I 1 71 ? 165.110 136.514 118.397 1.00 111.81 69 PRO B C 1
ATOM 9644 O O . PRO I 1 71 ? 166.143 135.994 118.835 1.00 111.81 69 PRO B O 1
ATOM 9648 N N . GLN I 1 72 ? 164.859 137.812 118.530 1.00 110.93 70 GLN B N 1
ATOM 9649 C CA . GLN I 1 72 ? 165.810 138.718 119.157 1.00 110.93 70 GLN B CA 1
ATOM 9650 C C . GLN I 1 72 ? 165.660 138.788 120.668 1.00 110.93 70 GLN B C 1
ATOM 9651 O O . GLN I 1 72 ? 166.403 139.531 121.314 1.00 110.93 70 GLN B O 1
ATOM 9657 N N . TRP I 1 73 ? 164.724 138.041 121.246 1.00 106.25 71 TRP B N 1
ATOM 9658 C CA . TRP I 1 73 ? 164.523 138.034 122.686 1.00 106.25 71 TRP B CA 1
ATOM 9659 C C . TRP I 1 73 ? 164.951 136.733 123.344 1.00 106.25 71 TRP B C 1
ATOM 9660 O O . TRP I 1 73 ? 164.885 136.629 124.571 1.00 106.25 71 TRP B O 1
ATOM 9671 N N . HIS I 1 74 ? 165.387 135.739 122.569 1.00 107.31 72 HIS B N 1
ATOM 9672 C CA . HIS I 1 74 ? 165.825 134.484 123.168 1.00 107.31 72 HIS B CA 1
ATOM 9673 C C . HIS I 1 74 ? 167.071 134.688 124.017 1.00 107.31 72 HIS B C 1
ATOM 9674 O O . HIS I 1 74 ? 167.103 134.307 125.191 1.00 107.31 72 HIS B O 1
ATOM 9681 N N . LEU I 1 75 ? 168.105 135.294 123.441 1.00 106.19 73 LEU B N 1
ATOM 9682 C CA . LEU I 1 75 ? 169.347 135.495 124.185 1.00 106.19 73 LEU B CA 1
ATOM 9683 C C . LEU I 1 75 ? 169.175 136.395 125.402 1.00 106.19 73 LEU B C 1
ATOM 9684 O O . LEU I 1 75 ? 169.681 136.036 126.478 1.00 106.19 73 LEU B O 1
ATOM 9689 N N . PRO I 1 76 ? 168.504 137.551 125.324 1.00 102.58 74 PRO B N 1
ATOM 9690 C CA . PRO I 1 76 ? 168.385 138.378 126.536 1.00 102.58 74 PRO B CA 1
ATOM 9691 C C . PRO I 1 76 ? 167.570 137.727 127.636 1.00 102.58 74 PRO B C 1
ATOM 9692 O O . PRO I 1 76 ? 167.906 137.879 128.815 1.00 102.58 74 PRO B O 1
ATOM 9696 N N . ILE I 1 77 ? 166.503 137.005 127.290 1.00 100.65 75 ILE B N 1
ATOM 9697 C CA . ILE I 1 77 ? 165.673 136.388 128.319 1.00 100.65 75 ILE B CA 1
ATOM 9698 C C . ILE I 1 77 ? 166.423 135.258 129.009 1.00 100.65 75 ILE B C 1
ATOM 9699 O O . ILE I 1 77 ? 166.371 135.121 130.237 1.00 100.65 75 ILE B O 1
ATOM 9704 N N . LYS I 1 78 ? 167.135 134.431 128.239 1.00 101.72 76 LYS B N 1
ATOM 9705 C CA . LYS I 1 78 ? 167.909 133.353 128.845 1.00 101.72 76 LYS B CA 1
ATOM 9706 C C . LYS I 1 78 ? 168.966 133.901 129.794 1.00 101.72 76 LYS B C 1
ATOM 9707 O O . LYS I 1 78 ? 169.210 133.326 130.860 1.00 101.72 76 LYS B O 1
ATOM 9713 N N . ILE I 1 79 ? 169.599 135.016 129.428 1.00 101.43 77 ILE B N 1
ATOM 9714 C CA . ILE I 1 79 ? 170.573 135.631 130.323 1.00 101.43 77 ILE B CA 1
ATOM 9715 C C . ILE I 1 79 ? 169.873 136.251 131.523 1.00 101.43 77 ILE B C 1
ATOM 9716 O O . ILE I 1 79 ? 170.381 136.202 132.649 1.00 101.43 77 ILE B O 1
ATOM 9721 N N . ALA I 1 80 ? 168.693 136.834 131.310 1.00 99.78 78 ALA B N 1
ATOM 9722 C CA . ALA I 1 80 ? 167.947 137.402 132.427 1.00 99.78 78 ALA B CA 1
ATOM 9723 C C . ALA I 1 80 ? 167.435 136.312 133.358 1.00 99.78 78 ALA B C 1
ATOM 9724 O O . ALA I 1 80 ? 167.406 136.495 134.579 1.00 99.78 78 ALA B O 1
ATOM 9726 N N . ALA I 1 81 ? 167.026 135.171 132.801 1.00 99.19 79 ALA B N 1
ATOM 9727 C CA . ALA I 1 81 ? 166.533 134.084 133.638 1.00 99.19 79 ALA B CA 1
ATOM 9728 C C . ALA I 1 81 ? 167.665 133.426 134.415 1.00 99.19 79 ALA B C 1
ATOM 9729 O O . ALA I 1 81 ? 167.473 132.999 135.558 1.00 99.19 79 ALA B O 1
ATOM 9731 N N . ILE I 1 82 ? 168.850 133.332 133.812 1.00 98.80 80 ILE B N 1
ATOM 9732 C CA . ILE I 1 82 ? 169.984 132.733 134.507 1.00 98.80 80 ILE B CA 1
ATOM 9733 C C . ILE I 1 82 ? 170.424 133.614 135.668 1.00 98.80 80 ILE B C 1
ATOM 9734 O O . ILE I 1 82 ? 170.667 133.126 136.777 1.00 98.80 80 ILE B O 1
ATOM 9739 N N . ILE I 1 83 ? 170.526 134.923 135.437 1.00 97.38 81 ILE B N 1
ATOM 9740 C CA . ILE I 1 83 ? 170.918 135.832 136.508 1.00 97.38 81 ILE B CA 1
ATOM 9741 C C . ILE I 1 83 ? 169.860 135.858 137.602 1.00 97.38 81 ILE B C 1
ATOM 9742 O O . ILE I 1 83 ? 170.182 135.873 138.795 1.00 97.38 81 ILE B O 1
ATOM 9747 N N . ALA I 1 84 ? 168.582 135.854 137.220 1.00 96.68 82 ALA B N 1
ATOM 9748 C CA . ALA I 1 84 ? 167.515 135.890 138.213 1.00 96.68 82 ALA B CA 1
ATOM 9749 C C . ALA I 1 84 ? 167.480 134.605 139.029 1.00 96.68 82 ALA B C 1
ATOM 9750 O O . ALA I 1 84 ? 167.387 134.644 140.260 1.00 96.68 82 ALA B O 1
ATOM 9752 N N . SER I 1 85 ? 167.556 133.454 138.360 1.00 98.05 83 SER B N 1
ATOM 9753 C CA . SER I 1 85 ? 167.501 132.185 139.077 1.00 98.05 83 SER B CA 1
ATOM 9754 C C . SER I 1 85 ? 168.729 131.989 139.955 1.00 98.05 83 SER B C 1
ATOM 9755 O O . SER I 1 85 ? 168.623 131.472 141.072 1.00 98.05 83 SER B O 1
ATOM 9758 N N . LEU I 1 86 ? 169.901 132.396 139.471 1.00 97.99 84 LEU B N 1
ATOM 9759 C CA . LEU I 1 86 ? 171.117 132.224 140.257 1.00 97.99 84 LEU B CA 1
ATOM 9760 C C . LEU I 1 86 ? 171.140 133.169 141.451 1.00 97.99 84 LEU B C 1
ATOM 9761 O O . LEU I 1 86 ? 171.558 132.781 142.547 1.00 97.99 84 LEU B O 1
ATOM 9766 N N . THR I 1 87 ? 170.697 134.412 141.260 1.00 96.65 85 THR B N 1
ATOM 9767 C CA . THR I 1 87 ? 170.641 135.350 142.376 1.00 96.65 85 THR B CA 1
ATOM 9768 C C . THR I 1 87 ? 169.572 134.945 143.380 1.00 96.65 85 THR B C 1
ATOM 9769 O O . THR I 1 87 ? 169.760 135.100 144.592 1.00 96.65 85 THR B O 1
ATOM 9773 N N . PHE I 1 88 ? 168.447 134.415 142.897 1.00 97.18 86 PHE B N 1
ATOM 9774 C CA . PHE I 1 88 ? 167.367 134.025 143.796 1.00 97.18 86 PHE B CA 1
ATOM 9775 C C . PHE I 1 88 ? 167.831 132.962 144.781 1.00 97.18 86 PHE B C 1
ATOM 9776 O O . PHE I 1 88 ? 167.681 133.120 145.997 1.00 97.18 86 PHE B O 1
ATOM 9784 N N . LEU I 1 89 ? 168.404 131.869 144.273 1.00 99.76 87 LEU B N 1
ATOM 9785 C CA . LEU I 1 89 ? 168.918 130.831 145.158 1.00 99.76 87 LEU B CA 1
ATOM 9786 C C . LEU I 1 89 ? 170.025 131.360 146.056 1.00 99.76 87 LEU B C 1
ATOM 9787 O O . LEU I 1 89 ? 170.164 130.914 147.199 1.00 99.76 87 LEU B O 1
ATOM 9792 N N . TYR I 1 90 ? 170.818 132.310 145.562 1.00 101.11 88 TYR B N 1
ATOM 9793 C CA . TYR I 1 90 ? 171.885 132.874 146.378 1.00 101.11 88 TYR B CA 1
ATOM 9794 C C . TYR I 1 90 ? 171.326 133.754 147.487 1.00 101.11 88 TYR B C 1
ATOM 9795 O O . TYR I 1 90 ? 171.787 133.688 148.630 1.00 101.11 88 TYR B O 1
ATOM 9804 N N . THR I 1 91 ? 170.333 134.586 147.170 1.00 99.32 89 THR B N 1
ATOM 9805 C CA . THR I 1 91 ? 169.741 135.442 148.192 1.00 99.32 89 THR B CA 1
ATOM 9806 C C . THR I 1 91 ? 168.873 134.637 149.148 1.00 99.32 89 THR B C 1
ATOM 9807 O O . THR I 1 91 ? 168.886 134.878 150.360 1.00 99.32 89 THR B O 1
ATOM 9811 N N . LEU I 1 92 ? 168.111 133.677 148.622 1.00 99.58 90 LEU B N 1
ATOM 9812 C CA . LEU I 1 92 ? 167.306 132.817 149.480 1.00 99.58 90 LEU B CA 1
ATOM 9813 C C . LEU I 1 92 ? 168.173 132.031 150.451 1.00 99.58 90 LEU B C 1
ATOM 9814 O O . LEU I 1 92 ? 167.729 131.701 151.556 1.00 99.58 90 LEU B O 1
ATOM 9819 N N . LEU I 1 93 ? 169.411 131.729 150.063 1.00 101.52 91 LEU B N 1
ATOM 9820 C CA . LEU I 1 93 ? 170.296 130.972 150.938 1.00 101.52 91 LEU B CA 1
ATOM 9821 C C . LEU I 1 93 ? 170.797 131.828 152.093 1.00 101.52 91 LEU B C 1
ATOM 9822 O O . LEU I 1 93 ? 170.916 131.346 153.224 1.00 101.52 91 LEU B O 1
ATOM 9827 N N . ARG I 1 94 ? 171.090 133.101 151.833 1.00 104.90 92 ARG B N 1
ATOM 9828 C CA . ARG I 1 94 ? 171.644 133.956 152.874 1.00 104.90 92 ARG B CA 1
ATOM 9829 C C . ARG I 1 94 ? 170.580 134.473 153.831 1.00 104.90 92 ARG B C 1
ATOM 9830 O O . ARG I 1 94 ? 170.894 134.789 154.983 1.00 104.90 92 ARG B O 1
ATOM 9838 N N . GLU I 1 95 ? 169.328 134.570 153.385 1.00 104.34 93 GLU B N 1
ATOM 9839 C CA . GLU I 1 95 ? 168.285 135.199 154.178 1.00 104.34 93 GLU B CA 1
ATOM 9840 C C . GLU I 1 95 ? 167.305 134.226 154.809 1.00 104.34 93 GLU B C 1
ATOM 9841 O O . GLU I 1 95 ? 166.648 134.591 155.787 1.00 104.34 93 GLU B O 1
ATOM 9847 N N . VAL I 1 96 ? 167.182 133.009 154.284 1.00 100.48 94 VAL B N 1
ATOM 9848 C CA . VAL I 1 96 ? 166.196 132.045 154.751 1.00 100.48 94 VAL B CA 1
ATOM 9849 C C . VAL I 1 96 ? 166.847 130.731 155.163 1.00 100.48 94 VAL B C 1
ATOM 9850 O O . VAL I 1 96 ? 166.617 130.232 156.268 1.00 100.48 94 VAL B O 1
ATOM 9854 N N . ILE I 1 97 ? 167.664 130.152 154.283 1.00 100.41 95 ILE B N 1
ATOM 9855 C CA . ILE I 1 97 ? 168.231 128.836 154.557 1.00 100.41 95 ILE B CA 1
ATOM 9856 C C . ILE I 1 97 ? 169.231 128.905 155.703 1.00 100.41 95 ILE B C 1
ATOM 9857 O O . ILE I 1 97 ? 169.196 128.078 156.621 1.00 100.41 95 ILE B O 1
ATOM 9862 N N . HIS I 1 98 ? 170.135 129.881 155.672 1.00 104.28 96 HIS B N 1
ATOM 9863 C CA . HIS I 1 98 ? 171.138 129.975 156.727 1.00 104.28 96 HIS B CA 1
ATOM 9864 C C . HIS I 1 98 ? 170.538 130.191 158.111 1.00 104.28 96 HIS B C 1
ATOM 9865 O O . HIS I 1 98 ? 170.973 129.502 159.050 1.00 104.28 96 HIS B O 1
ATOM 9872 N N . PRO I 1 99 ? 169.577 131.097 158.324 1.00 102.18 97 PRO B N 1
ATOM 9873 C CA . PRO I 1 99 ? 168.976 131.180 159.664 1.00 102.18 97 PRO B CA 1
ATOM 9874 C C . PRO I 1 99 ? 168.175 129.946 160.028 1.00 102.18 97 PRO B C 1
ATOM 9875 O O . PRO I 1 99 ? 168.059 129.618 161.214 1.00 102.18 97 PRO B O 1
ATOM 9879 N N . LEU I 1 100 ? 167.613 129.251 159.039 1.00 101.99 98 LEU B N 1
ATOM 9880 C CA . LEU I 1 100 ? 166.806 128.074 159.338 1.00 101.99 98 LEU B CA 1
ATOM 9881 C C . LEU I 1 100 ? 167.674 126.907 159.785 1.00 101.99 98 LEU B C 1
ATOM 9882 O O . LEU I 1 100 ? 167.295 126.153 160.688 1.00 101.99 98 LEU B O 1
ATOM 9887 N N . ALA I 1 101 ? 168.841 126.740 159.164 1.00 105.28 99 ALA B N 1
ATOM 9888 C CA . ALA I 1 101 ? 169.714 125.625 159.514 1.00 105.28 99 ALA B CA 1
ATOM 9889 C C . ALA I 1 101 ? 170.323 125.820 160.896 1.00 105.28 99 ALA B C 1
ATOM 9890 O O . ALA I 1 101 ? 170.100 125.015 161.807 1.00 105.28 99 ALA B O 1
ATOM 9892 N N . THR I 1 102 ? 171.095 126.886 161.070 1.00 107.37 100 THR B N 1
ATOM 9893 C CA . THR I 1 102 ? 171.716 127.188 162.351 1.00 107.37 100 THR B CA 1
ATOM 9894 C C . THR I 1 102 ? 170.813 128.119 163.145 1.00 107.37 100 THR B C 1
ATOM 9895 O O . THR I 1 102 ? 170.416 129.177 162.646 1.00 107.37 100 THR B O 1
ATOM 9899 N N . SER I 1 103 ? 170.498 127.730 164.384 1.00 108.76 101 SER B N 1
ATOM 9900 C CA . SER I 1 103 ? 169.638 128.518 165.267 1.00 108.76 101 SER B CA 1
ATOM 9901 C C . SER I 1 103 ? 168.272 128.750 164.614 1.00 108.76 101 SER B C 1
ATOM 9902 O O . SER I 1 103 ? 167.928 129.857 164.203 1.00 108.76 101 SER B O 1
ATOM 9905 N N . HIS I 1 104 ? 167.526 127.650 164.507 1.00 108.74 102 HIS B N 1
ATOM 9906 C CA . HIS I 1 104 ? 166.302 127.558 163.718 1.00 108.74 102 HIS B CA 1
ATOM 9907 C C . HIS I 1 104 ? 165.450 128.813 163.822 1.00 108.74 102 HIS B C 1
ATOM 9908 O O . HIS I 1 104 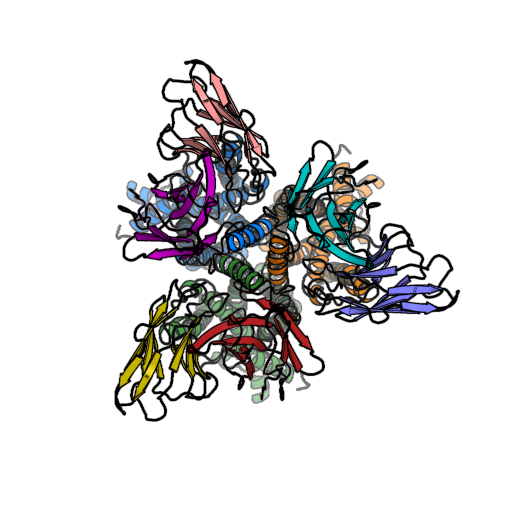? 165.034 129.210 164.914 1.00 108.74 102 HIS B O 1
ATOM 9915 N N . GLN I 1 105 ? 165.190 129.432 162.674 1.00 100.95 103 GLN B N 1
ATOM 9916 C CA . GLN I 1 105 ? 164.360 130.624 162.577 1.00 100.95 103 GLN B CA 1
ATOM 9917 C C . GLN I 1 105 ? 163.599 130.544 161.265 1.00 100.95 103 GLN B C 1
ATOM 9918 O O . GLN I 1 105 ? 164.197 130.272 160.222 1.00 100.95 103 GLN B O 1
ATOM 9924 N N . GLN I 1 106 ? 162.289 130.770 161.321 1.00 98.11 104 GLN B N 1
ATOM 9925 C CA . GLN I 1 106 ? 161.448 130.588 160.145 1.00 98.11 104 GLN B CA 1
ATOM 9926 C C . GLN I 1 106 ? 161.844 131.531 159.016 1.00 98.11 104 GLN B C 1
ATOM 9927 O O . GLN I 1 106 ? 162.356 131.085 157.985 1.00 98.11 104 GLN B O 1
ATOM 9933 N N . TYR I 1 107 ? 161.633 132.834 159.208 1.00 94.19 105 TYR B N 1
ATOM 9934 C CA . TYR I 1 107 ? 161.963 133.861 158.215 1.00 94.19 105 TYR B CA 1
ATOM 9935 C C . TYR I 1 107 ? 161.369 133.566 156.842 1.00 94.19 105 TYR B C 1
ATOM 9936 O O . TYR I 1 107 ? 161.841 134.092 155.832 1.00 94.19 105 TYR B O 1
ATOM 9945 N N . PHE I 1 108 ? 160.333 132.729 156.776 1.00 93.32 106 PHE B N 1
ATOM 9946 C CA . PHE I 1 108 ? 159.756 132.374 155.487 1.00 93.32 106 PHE B CA 1
ATOM 9947 C C . PHE I 1 108 ? 158.941 133.506 154.883 1.00 93.32 106 PHE B C 1
ATOM 9948 O O . PHE I 1 108 ? 158.665 133.479 153.681 1.00 93.32 106 PHE B O 1
ATOM 9956 N N . TYR I 1 109 ? 158.550 134.497 155.683 1.00 86.94 107 TYR B N 1
ATOM 9957 C CA . TYR I 1 109 ? 157.766 135.608 155.164 1.00 86.94 107 TYR B CA 1
ATOM 9958 C C . TYR I 1 109 ? 158.589 136.567 154.319 1.00 86.94 107 TYR B C 1
ATOM 9959 O O . TYR I 1 109 ? 158.008 137.427 153.650 1.00 86.94 107 TYR B O 1
ATOM 9968 N N . LYS I 1 110 ? 159.916 136.457 154.341 1.00 85.82 108 LYS B N 1
ATOM 9969 C CA . LYS I 1 110 ? 160.762 137.367 153.583 1.00 85.82 108 LYS B CA 1
ATOM 9970 C C . LYS I 1 110 ? 160.833 137.020 152.105 1.00 85.82 108 LYS B C 1
ATOM 9971 O O . LYS I 1 110 ? 161.316 137.841 151.319 1.00 85.82 108 LYS B O 1
ATOM 9977 N N . ILE I 1 111 ? 160.367 135.842 151.711 1.00 83.88 109 ILE B N 1
ATOM 9978 C CA . ILE I 1 111 ? 160.483 135.373 150.333 1.00 83.88 109 ILE B CA 1
ATOM 9979 C C . ILE I 1 111 ? 159.653 136.218 149.369 1.00 83.88 109 ILE B C 1
ATOM 9980 O O . ILE I 1 111 ? 160.191 136.655 148.342 1.00 83.88 109 ILE B O 1
ATOM 9985 N N . PRO I 1 112 ? 158.363 136.475 149.624 1.00 82.09 110 PRO B N 1
ATOM 9986 C CA . PRO I 1 112 ? 157.552 137.140 148.591 1.00 82.09 110 PRO B CA 1
ATOM 9987 C C . PRO I 1 112 ? 158.028 138.530 148.209 1.00 82.09 110 PRO B C 1
ATOM 9988 O O . PRO I 1 112 ? 157.879 138.916 147.044 1.00 82.09 110 PRO B O 1
ATOM 9992 N N . ILE I 1 113 ? 158.587 139.302 149.136 1.00 81.03 111 ILE B N 1
ATOM 9993 C CA . ILE I 1 113 ? 158.960 140.675 148.815 1.00 81.03 111 ILE B CA 1
ATOM 9994 C C . ILE I 1 113 ? 160.427 140.938 149.125 1.00 81.03 111 ILE B C 1
ATOM 9995 O O . ILE I 1 113 ? 161.188 141.356 148.248 1.00 81.03 111 ILE B O 1
ATOM 10000 N N . LEU I 1 114 ? 160.836 140.699 150.371 1.00 81.77 112 LEU B N 1
ATOM 10001 C CA . LEU I 1 114 ? 162.186 141.065 150.785 1.00 81.77 112 LEU B CA 1
ATOM 10002 C C . LEU I 1 114 ? 163.263 140.265 150.067 1.00 81.77 112 LEU B C 1
ATOM 10003 O O . LEU I 1 114 ? 164.432 140.657 150.107 1.00 81.77 112 LEU B O 1
ATOM 10008 N N . VAL I 1 115 ? 162.905 139.161 149.421 1.00 83.36 113 VAL B N 1
ATOM 10009 C CA . VAL I 1 115 ? 163.845 138.400 148.612 1.00 83.36 113 VAL B CA 1
ATOM 10010 C C . VAL I 1 115 ? 163.711 138.739 147.135 1.00 83.36 113 VAL B C 1
ATOM 10011 O O . VAL I 1 115 ? 164.713 138.877 146.434 1.00 83.36 113 VAL B O 1
ATOM 10015 N N . ILE I 1 116 ? 162.478 138.892 146.651 1.00 81.41 114 ILE B N 1
ATOM 10016 C CA . ILE I 1 116 ? 162.270 139.267 145.257 1.00 81.41 114 ILE B CA 1
ATOM 10017 C C . ILE I 1 116 ? 162.823 140.659 144.994 1.00 81.41 114 ILE B C 1
ATOM 10018 O O . ILE I 1 116 ? 163.388 140.928 143.929 1.00 81.41 114 ILE B O 1
ATOM 10023 N N . ASN I 1 117 ? 162.685 141.562 145.962 1.00 79.50 115 ASN B N 1
ATOM 10024 C CA . ASN I 1 117 ? 163.213 142.909 145.800 1.00 79.50 115 ASN B CA 1
ATOM 10025 C C . ASN I 1 117 ? 164.726 142.970 145.940 1.00 79.50 115 ASN B C 1
ATOM 10026 O O . ASN I 1 117 ? 165.291 144.066 145.900 1.00 79.50 115 ASN B O 1
ATOM 10031 N N . LYS I 1 118 ? 165.394 141.834 146.122 1.00 84.94 116 LYS B N 1
ATOM 10032 C CA . LYS I 1 118 ? 166.842 141.768 146.015 1.00 84.94 116 LYS B CA 1
ATOM 10033 C C . LYS I 1 118 ? 167.303 141.056 144.756 1.00 84.94 116 LYS B C 1
ATOM 10034 O O . LYS I 1 118 ? 168.501 141.071 144.459 1.00 84.94 116 LYS B O 1
ATOM 10040 N N . VAL I 1 119 ? 166.390 140.436 144.017 1.00 85.55 117 VAL B N 1
ATOM 10041 C CA . VAL I 1 119 ? 166.718 139.842 142.728 1.00 85.55 117 VAL B CA 1
ATOM 10042 C C . VAL I 1 119 ? 166.458 140.820 141.592 1.00 85.55 117 VAL B C 1
ATOM 10043 O O . VAL I 1 119 ? 167.269 140.939 140.673 1.00 85.55 117 VAL B O 1
ATOM 10047 N N . LEU I 1 120 ? 165.332 141.529 141.646 1.00 82.19 118 LEU B N 1
ATOM 10048 C CA . LEU I 1 120 ? 165.008 142.496 140.600 1.00 82.19 118 LEU B CA 1
ATOM 10049 C C . LEU I 1 120 ? 166.075 143.567 140.424 1.00 82.19 118 LEU B C 1
ATOM 10050 O O . LEU I 1 120 ? 166.500 143.794 139.279 1.00 82.19 118 LEU B O 1
ATOM 10055 N N . PRO I 1 121 ? 166.546 144.258 141.469 1.00 83.95 119 PRO B N 1
ATOM 10056 C CA . PRO I 1 121 ? 167.555 145.298 141.222 1.00 83.95 119 PRO B CA 1
ATOM 10057 C C . PRO I 1 121 ? 168.867 144.745 140.707 1.00 83.95 119 PRO B C 1
ATOM 10058 O O . PRO I 1 121 ? 169.506 145.379 139.860 1.00 83.95 119 PRO B O 1
ATOM 10062 N N . MET I 1 122 ? 169.294 143.577 141.189 1.00 95.05 120 MET B N 1
ATOM 10063 C CA . MET I 1 122 ? 170.538 143.003 140.692 1.00 95.05 120 MET B CA 1
ATOM 10064 C C . MET I 1 122 ? 170.408 142.592 139.233 1.00 95.05 120 MET B C 1
ATOM 10065 O O . MET I 1 122 ? 171.344 142.768 138.447 1.00 95.05 120 MET B O 1
ATOM 10070 N N . VAL I 1 123 ? 169.255 142.044 138.849 1.00 90.14 121 VAL B N 1
ATOM 10071 C CA . VAL I 1 123 ? 169.015 141.752 137.441 1.00 90.14 121 VAL B CA 1
ATOM 10072 C C . VAL I 1 123 ? 168.920 143.044 136.642 1.00 90.14 121 VAL B C 1
ATOM 10073 O O . VAL I 1 123 ? 169.412 143.129 135.511 1.00 90.14 121 VAL B O 1
ATOM 10077 N N . SER I 1 124 ? 168.300 144.073 137.219 1.00 90.03 122 SER B N 1
ATOM 10078 C CA . SER I 1 124 ? 168.118 145.325 136.495 1.00 90.03 122 SER B CA 1
ATOM 10079 C C . SER I 1 124 ? 169.448 146.019 136.237 1.00 90.03 122 SER B C 1
ATOM 10080 O O . SER I 1 124 ? 169.700 146.490 135.124 1.00 90.03 122 SER B O 1
ATOM 10083 N N . ILE I 1 125 ? 170.312 146.095 137.250 1.00 91.07 123 ILE B N 1
ATOM 10084 C CA . ILE I 1 125 ? 171.566 146.818 137.083 1.00 91.07 123 ILE B CA 1
ATOM 10085 C C . ILE I 1 125 ? 172.610 145.994 136.341 1.00 91.07 123 ILE B C 1
ATOM 10086 O O . ILE I 1 125 ? 173.524 146.568 135.738 1.00 91.07 123 ILE B O 1
ATOM 10091 N N . THR I 1 126 ? 172.499 144.666 136.352 1.00 93.30 124 THR B N 1
ATOM 10092 C CA . THR I 1 126 ? 173.438 143.854 135.589 1.00 93.30 124 THR B CA 1
ATOM 10093 C C . THR I 1 126 ? 173.120 143.902 134.102 1.00 93.30 124 THR B C 1
ATOM 10094 O O . THR I 1 126 ? 174.016 144.096 133.275 1.00 93.30 124 THR B O 1
ATOM 10098 N N . LEU I 1 127 ? 171.846 143.727 133.745 1.00 94.18 125 LEU B N 1
ATOM 10099 C CA . LEU I 1 127 ? 171.450 143.861 132.348 1.00 94.18 125 LEU B CA 1
ATOM 10100 C C . LEU I 1 127 ? 171.767 145.247 131.811 1.00 94.18 125 LEU B C 1
ATOM 10101 O O . LEU I 1 127 ? 172.117 145.390 130.636 1.00 94.18 125 LEU B O 1
ATOM 10106 N N . LEU I 1 128 ? 171.652 146.277 132.649 1.00 95.87 126 LEU B N 1
ATOM 10107 C CA . LEU I 1 128 ? 172.000 147.621 132.206 1.00 95.87 126 LEU B CA 1
ATOM 10108 C C . LEU I 1 128 ? 173.492 147.739 131.933 1.00 95.87 126 LEU B C 1
ATOM 10109 O O . LEU I 1 128 ? 173.904 148.427 130.993 1.00 95.87 126 LEU B O 1
ATOM 10114 N N . ALA I 1 129 ? 174.318 147.074 132.742 1.00 98.08 127 ALA B N 1
ATOM 10115 C CA . ALA I 1 129 ? 175.756 147.104 132.506 1.00 98.08 127 ALA B CA 1
ATOM 10116 C C . ALA I 1 129 ? 176.132 146.340 131.247 1.00 98.08 127 ALA B C 1
ATOM 10117 O O . ALA I 1 129 ? 177.118 146.684 130.587 1.00 98.08 127 ALA B O 1
ATOM 10119 N N . LEU I 1 130 ? 175.367 145.307 130.895 1.00 99.78 128 LEU B N 1
ATOM 10120 C CA . LEU I 1 130 ? 175.645 144.553 129.681 1.00 99.78 128 LEU B CA 1
ATOM 10121 C C . LEU I 1 130 ? 175.283 145.318 128.418 1.00 99.78 128 LEU B C 1
ATOM 10122 O O . LEU I 1 130 ? 175.552 144.824 127.320 1.00 99.78 128 LEU B O 1
ATOM 10127 N N . VAL I 1 131 ? 174.676 146.496 128.542 1.00 101.84 129 VAL B N 1
ATOM 10128 C CA . VAL I 1 131 ? 174.370 147.295 127.362 1.00 101.84 129 VAL B CA 1
ATOM 10129 C C . VAL I 1 131 ? 175.610 148.028 126.877 1.00 101.84 129 VAL B C 1
ATOM 10130 O O . VAL I 1 131 ? 175.852 148.132 125.670 1.00 101.84 129 VAL B O 1
ATOM 10134 N N . TYR I 1 132 ? 176.417 148.541 127.802 1.00 105.26 130 TYR B N 1
ATOM 10135 C CA . TYR I 1 132 ? 177.590 149.328 127.459 1.00 105.26 130 TYR B CA 1
ATOM 10136 C C . TYR I 1 132 ? 178.887 148.550 127.589 1.00 105.26 130 TYR B C 1
ATOM 10137 O O . TYR I 1 132 ? 179.940 149.067 127.206 1.00 105.26 130 TYR B O 1
ATOM 10146 N N . LEU I 1 133 ? 178.838 147.332 128.120 1.00 112.81 131 LEU B N 1
ATOM 10147 C CA . LEU I 1 133 ? 180.032 146.495 128.136 1.00 112.81 131 LEU B CA 1
ATOM 10148 C C . LEU I 1 133 ? 180.555 146.188 126.738 1.00 112.81 131 LEU B C 1
ATOM 10149 O O . LEU I 1 133 ? 181.781 146.254 126.545 1.00 112.81 131 LEU B O 1
ATOM 10154 N N . PRO I 1 134 ? 179.728 145.854 125.741 1.00 115.64 132 PRO B N 1
ATOM 10155 C CA . PRO I 1 134 ? 180.279 145.691 124.388 1.00 115.64 132 PRO B CA 1
ATOM 10156 C C . PRO I 1 134 ? 180.835 146.977 123.817 1.00 115.64 132 PRO B C 1
ATOM 10157 O O . PRO I 1 134 ? 181.814 146.936 123.063 1.00 115.64 132 PRO B O 1
ATOM 10161 N N . GLY I 1 135 ? 180.242 148.123 124.154 1.00 119.07 133 GLY B N 1
ATOM 10162 C CA . GLY I 1 135 ? 180.775 149.387 123.680 1.00 119.07 133 GLY B CA 1
ATOM 10163 C C . GLY I 1 135 ? 182.189 149.648 124.157 1.00 119.07 133 GLY B C 1
ATOM 10164 O O . GLY I 1 135 ? 182.957 150.341 123.485 1.00 119.07 133 GLY B O 1
ATOM 10165 N N . VAL I 1 136 ? 182.553 149.102 125.316 1.00 122.00 134 VAL B N 1
ATOM 10166 C CA . VAL I 1 136 ? 183.922 149.231 125.797 1.00 122.00 134 VAL B CA 1
ATOM 10167 C C . VAL I 1 136 ? 184.814 148.176 125.161 1.00 122.00 134 VAL B C 1
ATOM 10168 O O . VAL I 1 136 ? 185.941 148.468 124.746 1.00 122.00 134 VAL B O 1
ATOM 10172 N N . ILE I 1 137 ? 184.327 146.937 125.070 1.00 122.90 135 ILE B N 1
ATOM 10173 C CA . ILE I 1 137 ? 185.116 145.871 124.459 1.00 122.90 135 ILE B CA 1
ATOM 10174 C C . ILE I 1 137 ? 185.380 146.177 122.992 1.00 122.90 135 ILE B C 1
ATOM 10175 O O . ILE I 1 137 ? 186.492 145.974 122.492 1.00 122.90 135 ILE B O 1
ATOM 10180 N N . ALA I 1 138 ? 184.369 146.684 122.283 1.00 127.16 136 ALA B N 1
ATOM 10181 C CA . ALA I 1 138 ? 184.547 146.998 120.870 1.00 127.16 136 ALA B CA 1
ATOM 10182 C C . ALA I 1 138 ? 185.602 148.073 120.663 1.00 127.16 136 ALA B C 1
ATOM 10183 O O . ALA I 1 138 ? 186.252 148.111 119.612 1.00 127.16 136 ALA B O 1
ATOM 10185 N N . ALA I 1 139 ? 185.790 148.951 121.646 1.00 130.03 137 ALA B N 1
ATOM 10186 C CA . ALA I 1 139 ? 186.785 150.005 121.504 1.00 130.03 137 ALA B CA 1
ATOM 10187 C C . ALA I 1 139 ? 188.194 149.488 121.768 1.00 130.03 137 ALA B C 1
ATOM 10188 O O . ALA I 1 139 ? 189.133 149.856 121.055 1.00 130.03 137 ALA B O 1
ATOM 10190 N N . ILE I 1 140 ? 188.365 148.634 122.779 1.00 131.10 138 ILE B N 1
ATOM 10191 C CA . ILE I 1 140 ? 189.709 148.166 123.099 1.00 131.10 138 ILE B CA 1
ATOM 10192 C C . ILE I 1 140 ? 190.198 147.164 122.062 1.00 131.10 138 ILE B C 1
ATOM 10193 O O . ILE I 1 140 ? 191.394 147.121 121.752 1.00 131.10 138 ILE B O 1
ATOM 10198 N N . VAL I 1 141 ? 189.300 146.352 121.498 1.00 134.11 139 VAL B N 1
ATOM 10199 C CA . VAL I 1 141 ? 189.721 145.432 120.446 1.00 134.11 139 VAL B CA 1
ATOM 10200 C C . VAL I 1 141 ? 189.958 146.159 119.132 1.00 134.11 139 VAL B C 1
ATOM 10201 O O . VAL I 1 141 ? 190.701 145.657 118.280 1.00 134.11 139 VAL B O 1
ATOM 10205 N N . GLN I 1 142 ? 189.346 147.329 118.941 1.00 138.30 140 GLN B N 1
ATOM 10206 C CA . GLN I 1 142 ? 189.676 148.145 117.780 1.00 138.30 140 GLN B CA 1
ATOM 10207 C C . GLN I 1 142 ? 191.084 148.710 117.893 1.00 138.30 140 GLN B C 1
ATOM 10208 O O . GLN I 1 142 ? 191.780 148.850 116.881 1.00 138.30 140 GLN B O 1
ATOM 10214 N N . LEU I 1 143 ? 191.521 149.033 119.111 1.00 138.45 141 LEU B N 1
ATOM 10215 C CA . LEU I 1 143 ? 192.889 149.487 119.320 1.00 138.45 141 LEU B CA 1
ATOM 10216 C C . LEU I 1 143 ? 193.859 148.321 119.455 1.00 138.45 141 LEU B C 1
ATOM 10217 O O . LEU I 1 143 ? 195.039 148.461 119.116 1.00 138.45 141 LEU B O 1
ATOM 10222 N N . HIS I 1 144 ? 193.384 147.174 119.947 1.00 141.57 142 HIS B N 1
ATOM 10223 C CA . HIS I 1 144 ? 194.254 146.012 120.101 1.00 141.57 142 HIS B CA 1
ATOM 10224 C C . HIS I 1 144 ? 194.744 145.500 118.754 1.00 141.57 142 HIS B C 1
ATOM 10225 O O . HIS I 1 144 ? 195.837 144.929 118.670 1.00 141.57 142 HIS B O 1
ATOM 10232 N N . ASN I 1 145 ? 193.953 145.688 117.699 1.00 144.58 143 ASN B N 1
ATOM 10233 C CA . ASN I 1 145 ? 194.357 145.334 116.348 1.00 144.58 143 ASN B CA 1
ATOM 10234 C C . ASN I 1 145 ? 194.661 146.545 115.480 1.00 144.58 143 ASN B C 1
ATOM 10235 O O . ASN I 1 145 ? 195.199 146.377 114.381 1.00 144.58 143 ASN B O 1
ATOM 10240 N N . GLY I 1 146 ? 194.334 147.753 115.938 1.00 144.66 144 GLY B N 1
ATOM 10241 C CA . GLY I 1 146 ? 194.569 148.958 115.173 1.00 144.66 144 GLY B CA 1
ATOM 10242 C C . GLY I 1 146 ? 193.582 149.220 114.059 1.00 144.66 144 GLY B C 1
ATOM 10243 O O . GLY I 1 146 ? 193.499 150.361 113.586 1.00 144.66 144 GLY B O 1
ATOM 10244 N N . THR I 1 147 ? 192.828 148.215 113.626 1.00 146.18 145 THR B N 1
ATOM 10245 C CA . THR I 1 147 ? 191.855 148.390 112.557 1.00 146.18 145 THR B CA 1
ATOM 10246 C C . THR I 1 147 ? 190.700 147.406 112.710 1.00 146.18 145 THR B C 1
ATOM 10247 O O . THR I 1 147 ? 190.822 146.393 113.398 1.00 146.18 145 THR B O 1
ATOM 10251 N N . LYS I 1 150 ? 189.402 145.754 109.452 1.00 146.48 148 LYS B N 1
ATOM 10252 C CA . LYS I 1 150 ? 188.388 146.173 110.412 1.00 146.48 148 LYS B CA 1
ATOM 10253 C C . LYS I 1 150 ? 187.239 145.174 110.461 1.00 146.48 148 LYS B C 1
ATOM 10254 O O . LYS I 1 150 ? 186.466 145.056 109.511 1.00 146.48 148 LYS B O 1
ATOM 10260 N N . LYS I 1 151 ? 187.130 144.459 111.578 1.00 142.57 149 LYS B N 1
ATOM 10261 C CA . LYS I 1 151 ? 186.107 143.435 111.728 1.00 142.57 149 LYS B CA 1
ATOM 10262 C C . LYS I 1 151 ? 185.882 143.175 113.209 1.00 142.57 149 LYS B C 1
ATOM 10263 O O . LYS I 1 151 ? 186.734 143.476 114.049 1.00 142.57 149 LYS B O 1
ATOM 10269 N N . PHE I 1 152 ? 184.718 142.610 113.515 1.00 136.71 150 PHE B N 1
ATOM 10270 C CA . PHE I 1 152 ? 184.385 142.165 114.855 1.00 136.71 150 PHE B CA 1
ATOM 10271 C C . PHE I 1 152 ? 184.157 140.660 114.856 1.00 136.71 150 PHE B C 1
ATOM 10272 O O . PHE I 1 152 ? 183.664 140.104 113.870 1.00 136.71 150 PHE B O 1
ATOM 10280 N N . PRO I 1 153 ? 184.506 139.973 115.941 1.00 133.32 151 PRO B N 1
ATOM 10281 C CA . PRO I 1 153 ? 184.207 138.542 116.025 1.00 133.32 151 PRO B CA 1
ATOM 10282 C C . PRO I 1 153 ? 182.707 138.297 116.020 1.00 133.32 151 PRO B C 1
ATOM 10283 O O . PRO I 1 153 ? 181.901 139.193 116.280 1.00 133.32 151 PRO B O 1
ATOM 10287 N N . HIS I 1 154 ? 182.335 137.055 115.705 1.00 132.70 152 HIS B N 1
ATOM 10288 C CA . HIS I 1 154 ? 180.919 136.718 115.599 1.00 132.70 152 HIS B CA 1
ATOM 10289 C C . HIS I 1 154 ? 180.206 136.878 116.934 1.00 132.70 152 HIS B C 1
ATOM 10290 O O . HIS I 1 154 ? 179.087 137.400 116.988 1.00 132.70 152 HIS B O 1
ATOM 10297 N N . TRP I 1 155 ? 180.835 136.431 118.022 1.00 129.34 153 TRP B N 1
ATOM 10298 C CA . TRP I 1 155 ? 180.190 136.512 119.328 1.00 129.34 153 TRP B CA 1
ATOM 10299 C C . TRP I 1 155 ? 179.970 137.954 119.761 1.00 129.34 153 TRP B C 1
ATOM 10300 O O . TRP I 1 155 ? 179.007 138.242 120.481 1.00 129.34 153 TRP B O 1
ATOM 10311 N N . LEU I 1 156 ? 180.838 138.871 119.336 1.00 127.45 154 LEU B N 1
ATOM 10312 C CA . LEU I 1 156 ? 180.687 140.265 119.734 1.00 127.45 154 LEU B CA 1
ATOM 10313 C C . LEU I 1 156 ? 179.621 140.973 118.911 1.00 127.45 154 LEU B C 1
ATOM 10314 O O . LEU I 1 156 ? 178.795 141.708 119.463 1.00 127.45 154 LEU B O 1
ATOM 10319 N N . ASP I 1 157 ? 179.622 140.772 117.592 1.00 126.38 155 ASP B N 1
ATOM 10320 C CA . ASP I 1 157 ? 178.644 141.452 116.751 1.00 126.38 155 ASP B CA 1
ATOM 10321 C C . ASP I 1 157 ? 177.234 140.955 117.038 1.00 126.38 155 ASP B C 1
ATOM 10322 O O . ASP I 1 157 ? 176.275 141.734 117.000 1.00 126.38 155 ASP B O 1
ATOM 10327 N N . LYS I 1 158 ? 177.087 139.659 117.322 1.00 120.53 156 LYS B N 1
ATOM 10328 C CA . LYS I 1 158 ? 175.803 139.146 117.787 1.00 120.53 156 LYS B CA 1
ATOM 10329 C C . LYS I 1 158 ? 175.393 139.815 119.091 1.00 120.53 156 LYS B C 1
ATOM 10330 O O . LYS I 1 158 ? 174.209 140.090 119.315 1.00 120.53 156 LYS B O 1
ATOM 10336 N N . TRP I 1 159 ? 176.365 140.097 119.957 1.00 117.20 157 TRP B N 1
ATOM 10337 C CA . TRP I 1 159 ? 176.074 140.763 121.220 1.00 117.20 157 TRP B CA 1
ATOM 10338 C C . TRP I 1 159 ? 175.690 142.220 120.998 1.00 117.20 157 TRP B C 1
ATOM 10339 O O . TRP I 1 159 ? 174.807 142.747 121.683 1.00 117.20 157 TRP B O 1
ATOM 10350 N N . MET I 1 160 ? 176.336 142.885 120.038 1.00 118.10 158 MET B N 1
ATOM 10351 C CA . MET I 1 160 ? 176.064 144.299 119.800 1.00 118.10 158 MET B CA 1
ATOM 10352 C C . MET I 1 160 ? 174.632 144.534 119.343 1.00 118.10 158 MET B C 1
ATOM 10353 O O . MET I 1 160 ? 174.079 145.615 119.574 1.00 118.10 158 MET B O 1
ATOM 10358 N N . LEU I 1 161 ? 174.016 143.546 118.694 1.00 114.38 159 LEU B N 1
ATOM 10359 C CA . LEU I 1 161 ? 172.666 143.732 118.178 1.00 114.38 159 LEU B CA 1
ATOM 10360 C C . LEU I 1 161 ? 171.615 143.685 119.278 1.00 114.38 159 LEU B C 1
ATOM 10361 O O . LEU I 1 161 ? 170.596 144.375 119.182 1.00 114.38 159 LEU B O 1
ATOM 10366 N N . THR I 1 162 ? 171.838 142.888 120.320 1.00 110.83 160 THR B N 1
ATOM 10367 C CA . THR I 1 162 ? 170.867 142.721 121.390 1.00 110.83 160 THR B CA 1
ATOM 10368 C C . THR I 1 162 ? 170.975 143.797 122.462 1.00 110.83 160 THR B C 1
ATOM 10369 O O . THR I 1 162 ? 170.442 143.617 123.562 1.00 110.83 160 THR B O 1
ATOM 10373 N N . ARG I 1 163 ? 171.653 144.909 122.174 1.00 107.80 161 ARG B N 1
ATOM 10374 C CA . ARG I 1 163 ? 171.734 145.981 123.157 1.00 107.80 161 ARG B CA 1
ATOM 10375 C C . ARG I 1 163 ? 170.388 146.660 123.356 1.00 107.80 161 ARG B C 1
ATOM 10376 O O . ARG I 1 163 ? 170.111 147.174 124.445 1.00 107.80 161 ARG B O 1
ATOM 10384 N N . LYS I 1 164 ? 169.543 146.678 122.325 1.00 104.62 162 LYS B N 1
ATOM 10385 C CA . LYS I 1 164 ? 168.218 147.268 122.474 1.00 104.62 162 LYS B CA 1
ATOM 10386 C C . LYS I 1 164 ? 167.356 146.448 123.422 1.00 104.62 162 LYS B C 1
ATOM 10387 O O . LYS I 1 164 ? 166.590 147.005 124.215 1.00 104.62 162 LYS B O 1
ATOM 10393 N N . GLN I 1 165 ? 167.469 145.121 123.358 1.00 104.33 163 GLN B N 1
ATOM 10394 C CA . GLN I 1 165 ? 166.650 144.273 124.215 1.00 104.33 163 GLN B CA 1
ATOM 10395 C C . GLN I 1 165 ? 167.125 144.324 125.660 1.00 104.33 163 GLN B C 1
ATOM 10396 O O . GLN I 1 165 ? 166.308 144.319 126.587 1.00 104.33 163 GLN B O 1
ATOM 10402 N N . PHE I 1 166 ? 168.441 144.365 125.874 1.00 101.16 164 PHE B N 1
ATOM 10403 C CA . PHE I 1 166 ? 168.962 144.466 127.232 1.00 101.16 164 PHE B CA 1
ATOM 10404 C C . PHE I 1 166 ? 168.497 145.748 127.905 1.00 101.16 164 PHE B C 1
ATOM 10405 O O . PHE I 1 166 ? 168.135 145.741 129.086 1.00 101.16 164 PHE B O 1
ATOM 10413 N N . GLY I 1 167 ? 168.498 146.859 127.170 1.00 98.36 165 GLY B N 1
ATOM 10414 C CA . GLY I 1 167 ? 168.042 148.116 127.732 1.00 98.36 165 GLY B CA 1
ATOM 10415 C C . GLY I 1 167 ? 166.571 148.136 128.083 1.00 98.36 165 GLY B C 1
ATOM 10416 O O . GLY I 1 167 ? 166.154 148.958 128.905 1.00 98.36 165 GLY B O 1
ATOM 10417 N N . LEU I 1 168 ? 165.776 147.255 127.481 1.00 95.65 166 LEU B N 1
ATOM 10418 C CA . LEU I 1 168 ? 164.356 147.184 127.793 1.00 95.65 166 LEU B CA 1
ATOM 10419 C C . LEU I 1 168 ? 164.073 146.268 128.974 1.00 95.65 166 LEU B C 1
ATOM 10420 O O . LEU I 1 168 ? 163.273 146.618 129.846 1.00 95.65 166 LEU B O 1
ATOM 10425 N N . LEU I 1 169 ? 164.705 145.095 129.018 1.00 93.53 167 LEU B N 1
ATOM 10426 C CA . LEU I 1 169 ? 164.546 144.229 130.179 1.00 93.53 167 LEU B CA 1
ATOM 10427 C C . LEU I 1 169 ? 165.083 144.900 131.433 1.00 93.53 167 LEU B C 1
ATOM 10428 O O . LEU I 1 169 ? 164.494 144.777 132.512 1.00 93.53 167 LEU B O 1
ATOM 10433 N N . SER I 1 170 ? 166.200 145.618 131.310 1.00 91.29 168 SER B N 1
ATOM 10434 C CA . SER I 1 170 ? 166.731 146.353 132.451 1.00 91.29 168 SER B CA 1
ATOM 10435 C C . SER I 1 170 ? 165.722 147.366 132.966 1.00 91.29 168 SER B C 1
ATOM 10436 O O . SER I 1 170 ? 165.590 147.560 134.179 1.00 91.29 168 SER B O 1
ATOM 10439 N N . PHE I 1 171 ? 164.999 148.020 132.061 1.00 89.34 169 PHE B N 1
ATOM 10440 C CA . PHE I 1 171 ? 163.967 148.954 132.487 1.00 89.34 169 PHE B CA 1
ATOM 10441 C C . PHE I 1 171 ? 162.734 148.237 133.010 1.00 89.34 169 PHE B C 1
ATOM 10442 O O . PHE I 1 171 ? 162.088 148.727 133.942 1.00 89.34 169 PHE B O 1
ATOM 10450 N N . PHE I 1 172 ? 162.390 147.088 132.431 1.00 87.40 170 PHE B N 1
ATOM 10451 C CA . PHE I 1 172 ? 161.223 146.353 132.901 1.00 87.40 170 PHE B CA 1
ATOM 10452 C C . PHE I 1 172 ? 161.414 145.843 134.321 1.00 87.40 170 PHE B C 1
ATOM 10453 O O . PHE I 1 172 ? 160.446 145.767 135.083 1.00 87.40 170 PHE B O 1
ATOM 10461 N N . PHE I 1 173 ? 162.639 145.484 134.694 1.00 84.07 171 PHE B N 1
ATOM 10462 C CA . PHE I 1 173 ? 162.910 145.080 136.064 1.00 84.07 171 PHE B CA 1
ATOM 10463 C C . PHE I 1 173 ? 163.196 146.259 136.979 1.00 84.07 171 PHE B C 1
ATOM 10464 O O . PHE I 1 173 ? 163.096 146.114 138.201 1.00 84.07 171 PHE B O 1
ATOM 10472 N N . ALA I 1 174 ? 163.548 147.417 136.422 1.00 81.65 172 ALA B N 1
ATOM 10473 C CA . ALA I 1 174 ? 163.754 148.593 137.257 1.00 81.65 172 ALA B CA 1
ATOM 10474 C C . ALA I 1 174 ? 162.434 149.111 137.806 1.00 81.65 172 ALA B C 1
ATOM 10475 O O . ALA I 1 174 ? 162.355 149.509 138.973 1.00 81.65 172 ALA B O 1
ATOM 10477 N N . VAL I 1 175 ? 161.384 149.114 136.983 1.00 80.28 173 VAL B N 1
ATOM 10478 C CA . VAL I 1 175 ? 160.088 149.580 137.458 1.00 80.28 173 VAL B CA 1
ATOM 10479 C C . VAL I 1 175 ? 159.480 148.582 138.430 1.00 80.28 173 VAL B C 1
ATOM 10480 O O . VAL I 1 175 ? 158.751 148.970 139.349 1.00 80.28 173 VAL B O 1
ATOM 10484 N N . LEU I 1 176 ? 159.758 147.290 138.255 1.00 78.46 174 LEU B N 1
ATOM 10485 C CA . LEU I 1 176 ? 159.320 146.316 139.246 1.00 78.46 174 LEU B CA 1
ATOM 10486 C C . LEU I 1 176 ? 160.050 146.517 140.563 1.00 78.46 174 LEU B C 1
ATOM 10487 O O . LEU I 1 176 ? 159.433 146.494 141.633 1.00 78.46 174 LEU B O 1
ATOM 10492 N N . HIS I 1 177 ? 161.367 146.715 140.503 1.00 76.75 175 HIS B N 1
ATOM 10493 C CA . HIS I 1 177 ? 162.118 147.057 141.703 1.00 76.75 175 HIS B CA 1
ATOM 10494 C C . HIS I 1 177 ? 161.636 148.367 142.302 1.00 76.75 175 HIS B C 1
ATOM 10495 O O . HIS I 1 177 ? 161.726 148.565 143.518 1.00 76.75 175 HIS B O 1
ATOM 10502 N N . ALA I 1 178 ? 161.119 149.268 141.470 1.00 74.56 176 ALA B N 1
ATOM 10503 C CA . ALA I 1 178 ? 160.594 150.531 141.972 1.00 74.56 176 ALA B CA 1
ATOM 10504 C C . ALA I 1 178 ? 159.291 150.322 142.729 1.00 74.56 176 ALA B C 1
ATOM 10505 O O . ALA I 1 178 ? 159.111 150.844 143.833 1.00 74.56 176 ALA B O 1
ATOM 10507 N N . ILE I 1 179 ? 158.367 149.558 142.147 1.00 74.31 177 ILE B N 1
ATOM 10508 C CA . ILE I 1 179 ? 157.065 149.362 142.774 1.00 74.31 177 ILE B CA 1
ATOM 10509 C C . ILE I 1 179 ? 157.199 148.526 144.038 1.00 74.31 177 ILE B C 1
ATOM 10510 O O . ILE I 1 179 ? 156.558 148.812 145.055 1.00 74.31 177 ILE B O 1
ATOM 10515 N N . TYR I 1 180 ? 158.027 147.481 143.999 1.00 75.95 178 TYR B N 1
ATOM 10516 C CA . TYR I 1 180 ? 158.246 146.673 145.193 1.00 75.95 178 TYR B CA 1
ATOM 10517 C C . TYR I 1 180 ? 158.812 147.510 146.329 1.00 75.95 178 TYR B C 1
ATOM 10518 O O . TYR I 1 180 ? 158.470 147.296 147.497 1.00 75.95 178 TYR B O 1
ATOM 10527 N N . SER I 1 181 ? 159.677 148.470 146.009 1.00 75.10 179 SER B N 1
ATOM 10528 C CA . SER I 1 181 ? 160.280 149.289 147.052 1.00 75.10 179 SER B CA 1
ATOM 10529 C C . SER I 1 181 ? 159.281 150.282 147.623 1.00 75.10 179 SER B C 1
ATOM 10530 O O . SER I 1 181 ? 159.262 150.522 148.834 1.00 75.10 179 SER B O 1
ATOM 10533 N N . LEU I 1 182 ? 158.439 150.869 146.772 1.00 73.28 180 LEU B N 1
ATOM 10534 C CA . LEU I 1 182 ? 157.440 151.809 147.261 1.00 73.28 180 LEU B CA 1
ATOM 10535 C C . LEU I 1 182 ? 156.365 151.128 148.093 1.00 73.28 180 LEU B C 1
ATOM 10536 O O . LEU I 1 182 ? 155.638 151.810 148.820 1.00 73.28 180 LEU B O 1
ATOM 10541 N N . SER I 1 183 ? 156.248 149.808 148.005 1.00 75.09 181 SER B N 1
ATOM 10542 C CA . SER I 1 183 ? 155.256 149.064 148.763 1.00 75.09 181 SER B CA 1
ATOM 10543 C C . SER I 1 183 ? 155.779 148.585 150.107 1.00 75.09 181 SER B C 1
ATOM 10544 O O . SER I 1 183 ? 155.105 147.793 150.770 1.00 75.09 181 SER B O 1
ATOM 10547 N N . TYR I 1 184 ? 156.961 149.035 150.522 1.00 78.40 182 TYR B N 1
ATOM 10548 C CA . TYR I 1 184 ? 157.479 148.631 151.827 1.00 78.40 182 TYR B CA 1
ATOM 10549 C C . TYR I 1 184 ? 156.626 149.137 152.980 1.00 78.40 182 TYR B C 1
ATOM 10550 O O . TYR I 1 184 ? 156.218 148.315 153.817 1.00 78.40 182 TYR B O 1
ATOM 10559 N N . PRO I 1 185 ? 156.315 150.433 153.101 1.00 77.37 183 PRO B N 1
ATOM 10560 C CA . PRO I 1 185 ? 155.513 150.878 154.249 1.00 77.37 183 PRO B CA 1
ATOM 10561 C C . PRO I 1 185 ? 154.072 150.411 154.207 1.00 77.37 183 PRO B C 1
ATOM 10562 O O . PRO I 1 185 ? 153.342 150.638 155.178 1.00 77.37 183 PRO B O 1
ATOM 10566 N N . MET I 1 186 ? 153.640 149.767 153.126 1.00 81.81 184 MET B N 1
ATOM 10567 C CA . MET I 1 186 ? 152.259 149.314 153.034 1.00 81.81 184 MET B CA 1
ATOM 10568 C C . MET I 1 186 ? 152.058 147.965 153.707 1.00 81.81 184 MET B C 1
ATOM 10569 O O . MET I 1 186 ? 150.953 147.670 154.174 1.00 81.81 184 MET B O 1
ATOM 10574 N N . ARG I 1 187 ? 153.106 147.151 153.786 1.00 79.40 185 ARG B N 1
ATOM 10575 C CA . ARG I 1 187 ? 152.983 145.802 154.314 1.00 79.40 185 ARG B CA 1
ATOM 10576 C C . ARG I 1 187 ? 152.603 145.820 155.790 1.00 79.40 185 ARG B C 1
ATOM 10577 O O . ARG I 1 187 ? 152.729 146.831 156.484 1.00 79.40 185 ARG B O 1
ATOM 10585 N N . ARG I 1 188 ? 152.129 144.669 156.270 1.00 80.51 186 ARG B N 1
ATOM 10586 C CA . ARG I 1 188 ? 151.828 144.520 157.687 1.00 80.51 186 ARG B CA 1
ATOM 10587 C C . ARG I 1 188 ? 153.084 144.287 158.510 1.00 80.51 186 ARG B C 1
ATOM 10588 O O . ARG I 1 188 ? 153.134 144.685 159.678 1.00 80.51 186 ARG B O 1
ATOM 10596 N N . SER I 1 189 ? 154.097 143.643 157.930 1.00 78.27 187 SER B N 1
ATOM 10597 C CA . SER I 1 189 ? 155.341 143.430 158.657 1.00 78.27 187 SER B CA 1
ATOM 10598 C C . SER I 1 189 ? 155.986 144.749 159.047 1.00 78.27 187 SER B C 1
ATOM 10599 O O . SER I 1 189 ? 156.685 144.821 160.062 1.00 78.27 187 SER B O 1
ATOM 10602 N N . TYR I 1 190 ? 155.764 145.799 158.261 1.00 78.40 188 TYR B N 1
ATOM 10603 C CA . TYR I 1 190 ? 156.282 147.110 158.623 1.00 78.40 188 TYR B CA 1
ATOM 10604 C C . TYR I 1 190 ? 155.453 147.761 159.717 1.00 78.40 188 TYR B C 1
ATOM 10605 O O . TYR I 1 190 ? 155.989 148.537 160.513 1.00 78.40 188 TYR B O 1
ATOM 10614 N N . ARG I 1 191 ? 154.156 147.466 159.772 1.00 75.91 189 ARG B N 1
ATOM 10615 C CA . ARG I 1 191 ? 153.323 148.009 160.838 1.00 75.91 189 ARG B CA 1
ATOM 10616 C C . ARG I 1 191 ? 153.679 147.386 162.178 1.00 75.91 189 ARG B C 1
ATOM 10617 O O . ARG I 1 191 ? 153.880 148.094 163.170 1.00 75.91 189 ARG B O 1
ATOM 10625 N N . TYR I 1 192 ? 153.758 146.057 162.228 1.00 77.16 190 TYR B N 1
ATOM 10626 C CA . TYR I 1 192 ? 154.035 145.375 163.484 1.00 77.16 190 TYR B CA 1
ATOM 10627 C C . TYR I 1 192 ? 155.434 145.660 164.002 1.00 77.16 190 TYR B C 1
ATOM 10628 O O . TYR I 1 192 ? 155.673 145.521 165.204 1.00 77.16 190 TYR B O 1
ATOM 10637 N N . LYS I 1 193 ? 156.362 146.053 163.132 1.00 73.85 191 LYS B N 1
ATOM 10638 C CA . LYS I 1 193 ? 157.678 146.451 163.608 1.00 73.85 191 LYS B CA 1
ATOM 10639 C C . LYS I 1 193 ? 157.682 147.882 164.123 1.00 73.85 191 LYS B C 1
ATOM 10640 O O . LYS I 1 193 ? 158.452 148.204 165.032 1.00 73.85 191 LYS B O 1
ATOM 10646 N N . LEU I 1 194 ? 156.837 148.748 163.566 1.00 72.63 192 LEU B N 1
ATOM 10647 C CA . LEU I 1 194 ? 156.725 150.100 164.099 1.00 72.63 192 LEU B CA 1
ATOM 10648 C C . LEU I 1 194 ? 156.126 150.092 165.496 1.00 72.63 192 LEU B C 1
ATOM 10649 O O . LEU I 1 194 ? 156.553 150.860 166.363 1.00 72.63 192 LEU B O 1
ATOM 10654 N N . LEU I 1 195 ? 155.135 149.234 165.733 1.00 71.22 193 LEU B N 1
ATOM 10655 C CA . LEU I 1 195 ? 154.523 149.178 167.053 1.00 71.22 193 LEU B CA 1
ATOM 10656 C C . LEU I 1 195 ? 155.468 148.576 168.081 1.00 71.22 193 LEU B C 1
ATOM 10657 O O . LEU I 1 195 ? 155.435 148.968 169.251 1.00 71.22 193 LEU B O 1
ATOM 10662 N N . ASN I 1 196 ? 156.311 147.629 167.672 1.00 74.15 194 ASN B N 1
ATOM 10663 C CA . ASN I 1 196 ? 157.296 147.078 168.594 1.00 74.15 194 ASN B CA 1
ATOM 10664 C C . ASN I 1 196 ? 158.361 148.109 168.931 1.00 74.15 194 ASN B C 1
ATOM 10665 O O . ASN I 1 196 ? 158.734 148.271 170.097 1.00 74.15 194 ASN B O 1
ATOM 10670 N N . TRP I 1 197 ? 158.867 148.816 167.920 1.00 72.46 195 TRP B N 1
ATOM 10671 C CA . TRP I 1 197 ? 159.858 149.854 168.174 1.00 72.46 195 TRP B CA 1
ATOM 10672 C C . TRP I 1 197 ? 159.286 150.956 169.049 1.00 72.46 195 TRP B C 1
ATOM 10673 O O . TRP I 1 197 ? 159.970 151.467 169.941 1.00 72.46 195 TRP B O 1
ATOM 10684 N N . ALA I 1 198 ? 158.034 151.341 168.806 1.00 70.49 196 ALA B N 1
ATOM 10685 C CA . ALA I 1 198 ? 157.415 152.380 169.619 1.00 70.49 196 ALA B CA 1
ATOM 10686 C C . ALA I 1 198 ? 157.264 151.928 171.063 1.00 70.49 196 ALA B C 1
ATOM 10687 O O . ALA I 1 198 ? 157.437 152.726 171.989 1.00 70.49 196 ALA B O 1
ATOM 10689 N N . TYR I 1 199 ? 156.947 150.653 171.275 1.00 72.31 197 TYR B N 1
ATOM 10690 C CA . TYR I 1 199 ? 156.833 150.142 172.634 1.00 72.31 197 TYR B CA 1
ATOM 10691 C C . TYR I 1 199 ? 158.199 150.047 173.297 1.00 72.31 197 TYR B C 1
ATOM 10692 O O . TYR I 1 199 ? 158.372 150.466 174.446 1.00 72.31 197 TYR B O 1
ATOM 10701 N N . GLN I 1 200 ? 159.182 149.494 172.588 1.00 73.49 198 GLN B N 1
ATOM 10702 C CA . GLN I 1 200 ? 160.516 149.353 173.155 1.00 73.49 198 GLN B CA 1
ATOM 10703 C C . GLN I 1 200 ? 161.169 150.697 173.425 1.00 73.49 198 GLN B C 1
ATOM 10704 O O . GLN I 1 200 ? 162.052 150.781 174.281 1.00 73.49 198 GLN B O 1
ATOM 10710 N N . GLN I 1 201 ? 160.762 151.745 172.714 1.00 72.12 199 GLN B N 1
ATOM 10711 C CA . GLN I 1 201 ? 161.282 153.075 173.003 1.00 72.12 199 GLN B CA 1
ATOM 10712 C C . GLN I 1 201 ? 160.661 153.651 174.266 1.00 72.12 199 GLN B C 1
ATOM 10713 O O . GLN I 1 201 ? 161.363 154.238 175.094 1.00 72.12 199 GLN B O 1
ATOM 10719 N N . VAL I 1 202 ? 159.346 153.498 174.427 1.00 70.67 200 VAL B N 1
ATOM 10720 C CA . VAL I 1 202 ? 158.697 153.925 175.659 1.00 70.67 200 VAL B CA 1
ATOM 10721 C C . VAL I 1 202 ? 159.182 153.090 176.832 1.00 70.67 200 VAL B C 1
ATOM 10722 O O . VAL I 1 202 ? 159.286 153.587 177.959 1.00 70.67 200 VAL B O 1
ATOM 10726 N N . GLN I 1 203 ? 159.502 151.820 176.588 1.00 74.00 201 GLN B N 1
ATOM 10727 C CA . GLN I 1 203 ? 159.921 150.936 177.669 1.00 74.00 201 GLN B CA 1
ATOM 10728 C C . GLN I 1 203 ? 161.235 151.395 178.283 1.00 74.00 201 GLN B C 1
ATOM 10729 O O . GLN I 1 203 ? 161.481 151.178 179.474 1.00 74.00 201 GLN B O 1
ATOM 10735 N N . GLN I 1 204 ? 162.092 152.036 177.490 1.00 76.79 202 GLN B N 1
ATOM 10736 C CA . GLN I 1 204 ? 163.404 152.461 177.956 1.00 76.79 202 GLN B CA 1
ATOM 10737 C C . GLN I 1 204 ? 163.532 153.973 178.069 1.00 76.79 202 GLN B C 1
ATOM 10738 O O . GLN I 1 204 ? 164.647 154.476 178.231 1.00 76.79 202 GLN B O 1
ATOM 10744 N N . ASN I 1 205 ? 162.422 154.706 177.986 1.00 79.36 203 ASN B N 1
ATOM 10745 C CA . ASN I 1 205 ? 162.393 156.147 178.240 1.00 79.36 203 ASN B CA 1
ATOM 10746 C C . ASN I 1 205 ? 163.405 156.893 177.375 1.00 79.36 203 ASN B C 1
ATOM 10747 O O . ASN I 1 205 ? 164.136 157.763 177.847 1.00 79.36 203 ASN B O 1
ATOM 10752 N N . LYS I 1 206 ? 163.442 156.549 176.094 1.00 79.48 204 LYS B N 1
ATOM 10753 C CA . LYS I 1 206 ? 164.384 157.150 175.155 1.00 79.48 204 LYS B CA 1
ATOM 10754 C C . LYS I 1 206 ? 163.629 158.123 174.261 1.00 79.48 204 LYS B C 1
ATOM 10755 O O . LYS I 1 206 ? 163.039 157.726 173.256 1.00 79.48 204 LYS B O 1
ATOM 10761 N N . GLU I 1 207 ? 163.653 159.400 174.621 1.00 84.01 205 GLU B N 1
ATOM 10762 C CA . GLU I 1 207 ? 163.118 160.415 173.732 1.00 84.01 205 GLU B CA 1
ATOM 10763 C C . GLU I 1 207 ? 164.054 160.614 172.546 1.00 84.01 205 GLU B C 1
ATOM 10764 O O . GLU I 1 207 ? 165.241 160.281 172.595 1.00 84.01 205 GLU B O 1
ATOM 10770 N N . ASP I 1 208 ? 163.504 161.171 171.468 1.00 83.70 206 ASP B N 1
ATOM 10771 C CA . ASP I 1 208 ? 164.287 161.603 170.312 1.00 83.70 206 ASP B CA 1
ATOM 10772 C C . ASP I 1 208 ? 165.080 160.437 169.711 1.00 83.70 206 ASP B C 1
ATOM 10773 O O . ASP I 1 208 ? 166.309 160.392 169.746 1.00 83.70 206 ASP B O 1
ATOM 10778 N N . ALA I 1 209 ? 164.334 159.484 169.169 1.00 81.93 207 ALA B N 1
ATOM 10779 C CA . ALA I 1 209 ? 164.922 158.337 168.476 1.00 81.93 207 ALA B CA 1
ATOM 10780 C C . ALA I 1 209 ? 165.625 158.709 167.180 1.00 81.93 207 ALA B C 1
ATOM 10781 O O . ALA I 1 209 ? 166.048 157.806 166.455 1.00 81.93 207 ALA B O 1
ATOM 10783 N N . TRP I 1 210 ? 165.750 159.997 166.879 1.00 81.63 208 TRP B N 1
ATOM 10784 C CA . TRP I 1 210 ? 166.350 160.440 165.630 1.00 81.63 208 TRP B CA 1
ATOM 10785 C C . TRP I 1 210 ? 167.822 160.061 165.561 1.00 81.63 208 TRP B C 1
ATOM 10786 O O . TRP I 1 210 ? 168.555 160.165 166.547 1.00 81.63 208 TRP B O 1
ATOM 10797 N N . ILE I 1 211 ? 168.253 159.619 164.383 1.00 84.11 209 ILE B N 1
ATOM 10798 C CA . ILE I 1 211 ? 169.652 159.315 164.103 1.00 84.11 209 ILE B CA 1
ATOM 10799 C C . ILE I 1 211 ? 170.044 160.083 162.852 1.00 84.11 209 ILE B C 1
ATOM 10800 O O . ILE I 1 211 ? 169.521 159.811 161.766 1.00 84.11 209 ILE B O 1
ATOM 10805 N N . GLU I 1 212 ? 170.967 161.033 163.001 1.00 91.44 210 GLU B N 1
ATOM 10806 C CA . GLU I 1 212 ? 171.215 161.997 161.934 1.00 91.44 210 GLU B CA 1
ATOM 10807 C C . GLU I 1 212 ? 171.830 161.336 160.707 1.00 91.44 210 GLU B C 1
ATOM 10808 O O . GLU I 1 212 ? 171.316 161.480 159.593 1.00 91.44 210 GLU B O 1
ATOM 10814 N N . HIS I 1 213 ? 172.934 160.610 160.888 1.00 92.46 211 HIS B N 1
ATOM 10815 C CA . HIS I 1 213 ? 173.639 160.053 159.739 1.00 92.46 211 HIS B CA 1
ATOM 10816 C C . HIS I 1 213 ? 172.827 158.987 159.018 1.00 92.46 211 HIS B C 1
ATOM 10817 O O . HIS I 1 213 ? 173.070 158.740 157.834 1.00 92.46 211 HIS B O 1
ATOM 10824 N N . ASP I 1 214 ? 171.875 158.351 159.698 1.00 87.52 212 ASP B N 1
ATOM 10825 C CA . ASP I 1 214 ? 171.029 157.367 159.037 1.00 87.52 212 ASP B CA 1
ATOM 10826 C C . ASP I 1 214 ? 169.967 158.027 158.173 1.00 87.52 212 ASP B C 1
ATOM 10827 O O . ASP I 1 214 ? 169.587 157.476 157.135 1.00 87.52 212 ASP B O 1
ATOM 10832 N N . VAL I 1 215 ? 169.473 159.195 158.582 1.00 84.43 213 VAL B N 1
ATOM 10833 C CA . VAL I 1 215 ? 168.524 159.925 157.751 1.00 84.43 213 VAL B CA 1
ATOM 10834 C C . VAL I 1 215 ? 169.210 160.450 156.499 1.00 84.43 213 VAL B C 1
ATOM 10835 O O . VAL I 1 215 ? 168.636 160.430 155.406 1.00 84.43 213 VAL B O 1
ATOM 10839 N N . TRP I 1 216 ? 170.451 160.923 156.637 1.00 89.37 214 TRP B N 1
ATOM 10840 C CA . TRP I 1 216 ? 171.219 161.358 155.475 1.00 89.37 214 TRP B CA 1
ATOM 10841 C C . TRP I 1 216 ? 171.312 160.259 154.429 1.00 89.37 214 TRP B C 1
ATOM 10842 O O . TRP I 1 216 ? 171.179 160.520 153.229 1.00 89.37 214 TRP B O 1
ATOM 10853 N N . ARG I 1 217 ? 171.545 159.022 154.866 1.00 88.05 215 ARG B N 1
ATOM 10854 C CA . ARG I 1 217 ? 171.685 157.914 153.930 1.00 88.05 215 ARG B CA 1
ATOM 10855 C C . ARG I 1 217 ? 170.401 157.692 153.145 1.00 88.05 215 ARG B C 1
ATOM 10856 O O . ARG I 1 217 ? 170.422 157.595 151.914 1.00 88.05 215 ARG B O 1
ATOM 10864 N N . MET I 1 218 ? 169.268 157.626 153.842 1.00 86.92 216 MET B N 1
ATOM 10865 C CA . MET I 1 218 ? 168.019 157.245 153.192 1.00 86.92 216 MET B CA 1
ATOM 10866 C C . MET I 1 218 ? 167.546 158.309 152.213 1.00 86.92 216 MET B C 1
ATOM 10867 O O . MET I 1 218 ? 166.997 157.983 151.156 1.00 86.92 216 MET B O 1
ATOM 10872 N N . GLU I 1 219 ? 167.738 159.586 152.545 1.00 86.35 217 GLU B N 1
ATOM 10873 C CA . GLU I 1 219 ? 167.267 160.644 151.658 1.00 86.35 217 GLU B CA 1
ATOM 10874 C C . GLU I 1 219 ? 168.037 160.662 150.348 1.00 86.35 217 GLU B C 1
ATOM 10875 O O . GLU I 1 219 ? 167.481 161.038 149.311 1.00 86.35 217 GLU B O 1
ATOM 10881 N N . ILE I 1 220 ? 169.304 160.260 150.367 1.00 82.91 218 ILE B N 1
ATOM 10882 C CA . ILE I 1 220 ? 170.144 160.393 149.182 1.00 82.91 218 ILE B CA 1
ATOM 10883 C C . ILE I 1 220 ? 169.891 159.254 148.205 1.00 82.91 218 ILE B C 1
ATOM 10884 O O . ILE I 1 220 ? 169.541 159.482 147.042 1.00 82.91 218 ILE B O 1
ATOM 10889 N N . TYR I 1 221 ? 170.062 158.010 148.655 1.00 82.90 219 TYR B N 1
ATOM 10890 C CA . TYR I 1 221 ? 169.973 156.898 147.716 1.00 82.90 219 TYR B CA 1
ATOM 10891 C C . TYR I 1 221 ? 168.556 156.677 147.210 1.00 82.90 219 TYR B C 1
ATOM 10892 O O . TYR I 1 221 ? 168.381 156.056 146.158 1.00 82.90 219 TYR B O 1
ATOM 10901 N N . VAL I 1 222 ? 167.544 157.162 147.927 1.00 81.13 220 VAL B N 1
ATOM 10902 C CA . VAL I 1 222 ? 166.189 157.115 147.391 1.00 81.13 220 VAL B CA 1
ATOM 10903 C C . VAL I 1 222 ? 166.011 158.180 146.320 1.00 81.13 220 VAL B C 1
ATOM 10904 O O . VAL I 1 222 ? 165.390 157.938 145.280 1.00 81.13 220 VAL B O 1
ATOM 10908 N N . SER I 1 223 ? 166.563 159.371 146.549 1.00 79.63 221 SER B N 1
ATOM 10909 C CA . SER I 1 223 ? 166.462 160.434 145.556 1.00 79.63 221 SER B CA 1
ATOM 10910 C C . SER I 1 223 ? 167.242 160.090 144.296 1.00 79.63 221 SER B C 1
ATOM 10911 O O . SER I 1 223 ? 166.789 160.374 143.183 1.00 79.63 221 SER B O 1
ATOM 10914 N N . LEU I 1 224 ? 168.419 159.481 144.448 1.00 79.82 222 LEU B N 1
ATOM 10915 C CA . LEU I 1 224 ? 169.202 159.101 143.278 1.00 79.82 222 LEU B CA 1
ATOM 10916 C C . LEU I 1 224 ? 168.546 157.967 142.508 1.00 79.82 222 LEU B C 1
ATOM 10917 O O . LEU I 1 224 ? 168.644 157.917 141.279 1.00 79.82 222 LEU B O 1
ATOM 10922 N N . GLY I 1 225 ? 167.882 157.047 143.207 1.00 78.86 223 GLY B N 1
ATOM 10923 C CA . GLY I 1 225 ? 167.222 155.952 142.522 1.00 78.86 223 GLY B CA 1
ATOM 10924 C C . GLY I 1 225 ? 166.052 156.399 141.674 1.00 78.86 223 GLY B C 1
ATOM 10925 O O . GLY I 1 225 ? 165.736 155.765 140.666 1.00 78.86 223 GLY B O 1
ATOM 10926 N N . ILE I 1 226 ? 165.397 157.492 142.060 1.00 77.91 224 ILE B N 1
ATOM 10927 C CA . ILE I 1 226 ? 164.249 157.972 141.301 1.00 77.91 224 ILE B CA 1
ATOM 10928 C C . ILE I 1 226 ? 164.702 158.680 140.033 1.00 77.91 224 ILE B C 1
ATOM 10929 O O . ILE I 1 226 ? 164.177 158.427 138.944 1.00 77.91 224 ILE B O 1
ATOM 10934 N N . VAL I 1 227 ? 165.683 159.578 140.149 1.00 80.24 225 VAL B N 1
ATOM 10935 C CA . VAL I 1 227 ? 166.211 160.230 138.958 1.00 80.24 225 VAL B CA 1
ATOM 10936 C C . VAL I 1 227 ? 166.976 159.248 138.087 1.00 80.24 225 VAL B C 1
ATOM 10937 O O . VAL I 1 227 ? 167.095 159.462 136.877 1.00 80.24 225 VAL B O 1
ATOM 10941 N N . GLY I 1 228 ? 167.499 158.168 138.669 1.00 82.68 226 GLY B N 1
ATOM 10942 C CA . GLY I 1 228 ? 168.102 157.127 137.859 1.00 82.68 226 GLY B CA 1
ATOM 10943 C C . GLY I 1 228 ? 167.078 156.328 137.085 1.00 82.68 226 GLY B C 1
ATOM 10944 O O . GLY I 1 228 ? 167.369 155.831 135.995 1.00 82.68 226 GLY B O 1
ATOM 10945 N N . LEU I 1 229 ? 165.871 156.192 137.632 1.00 81.54 227 LEU B N 1
ATOM 10946 C CA . LEU I 1 229 ? 164.797 155.519 136.917 1.00 81.54 227 LEU B CA 1
ATOM 10947 C C . LEU I 1 229 ? 164.161 156.424 135.873 1.00 81.54 227 LEU B C 1
ATOM 10948 O O . LEU I 1 229 ? 163.724 155.941 134.824 1.00 81.54 227 LEU B O 1
ATOM 10953 N N . ALA I 1 230 ? 164.103 157.729 136.139 1.00 85.63 228 ALA B N 1
ATOM 10954 C CA . ALA I 1 230 ? 163.535 158.656 135.168 1.00 85.63 228 ALA B CA 1
ATOM 10955 C C . ALA I 1 230 ? 164.348 158.673 133.883 1.00 85.63 228 ALA B C 1
ATOM 10956 O O . ALA I 1 230 ? 163.787 158.760 132.786 1.00 85.63 228 ALA B O 1
ATOM 10958 N N . ILE I 1 231 ? 165.673 158.592 133.998 1.00 88.35 229 ILE B N 1
ATOM 10959 C CA . ILE I 1 231 ? 166.514 158.591 132.808 1.00 88.35 229 ILE B CA 1
ATOM 10960 C C . ILE I 1 231 ? 166.325 157.301 132.022 1.00 88.35 229 ILE B C 1
ATOM 10961 O O . ILE I 1 231 ? 166.329 157.307 130.786 1.00 88.35 229 ILE B O 1
ATOM 10966 N N . LEU I 1 232 ? 166.151 156.177 132.719 1.00 89.55 230 LEU B N 1
ATOM 10967 C CA . LEU I 1 232 ? 165.839 154.932 132.028 1.00 89.55 230 LEU B CA 1
ATOM 10968 C C . LEU I 1 232 ? 164.531 155.034 131.261 1.00 89.55 230 LEU B C 1
ATOM 10969 O O . LEU I 1 232 ? 164.396 154.442 130.185 1.00 89.55 230 LEU B O 1
ATOM 10974 N N . ALA I 1 233 ? 163.558 155.775 131.794 1.00 92.20 231 ALA B N 1
ATOM 10975 C CA . ALA I 1 233 ? 162.294 155.944 131.090 1.00 92.20 231 ALA B CA 1
ATOM 10976 C C . ALA I 1 233 ? 162.487 156.663 129.765 1.00 92.20 231 ALA B C 1
ATOM 10977 O O . ALA I 1 233 ? 161.745 156.410 128.810 1.00 92.20 231 ALA B O 1
ATOM 10979 N N . LEU I 1 234 ? 163.473 157.556 129.682 1.00 94.63 232 LEU B N 1
ATOM 10980 C CA . LEU I 1 234 ? 163.768 158.201 128.408 1.00 94.63 232 LEU B CA 1
ATOM 10981 C C . LEU I 1 234 ? 164.369 157.212 127.420 1.00 94.63 232 LEU B C 1
ATOM 10982 O O . LEU I 1 234 ? 164.089 157.279 126.219 1.00 94.63 232 LEU B O 1
ATOM 10987 N N . LEU I 1 235 ? 165.199 156.288 127.904 1.00 98.27 233 LEU B N 1
ATOM 10988 C CA . LEU I 1 235 ? 165.738 155.258 127.025 1.00 98.27 233 LEU B CA 1
ATOM 10989 C C . LEU I 1 235 ? 164.643 154.320 126.544 1.00 98.27 233 LEU B C 1
ATOM 10990 O O . LEU I 1 235 ? 164.681 153.843 125.404 1.00 98.27 233 LEU B O 1
ATOM 10995 N N . ALA I 1 236 ? 163.659 154.040 127.398 1.00 98.58 234 ALA B N 1
ATOM 10996 C CA . ALA I 1 236 ? 162.598 153.117 127.015 1.00 98.58 234 ALA B CA 1
ATOM 10997 C C . ALA I 1 236 ? 161.621 153.769 126.047 1.00 98.58 234 ALA B C 1
ATOM 10998 O O . ALA I 1 236 ? 161.168 153.129 125.092 1.00 98.58 234 ALA B O 1
ATOM 11000 N N . VAL I 1 237 ? 161.283 155.039 126.274 1.00 99.19 235 VAL B N 1
ATOM 11001 C CA . VAL I 1 237 ? 160.297 155.691 125.422 1.00 99.19 235 VAL B CA 1
ATOM 11002 C C . VAL I 1 237 ? 160.864 155.944 124.033 1.00 99.19 235 VAL B C 1
ATOM 11003 O O . VAL I 1 237 ? 160.119 155.964 123.047 1.00 99.19 235 VAL B O 1
ATOM 11007 N N . THR I 1 238 ? 162.177 156.127 123.920 1.00 101.29 236 THR B N 1
ATOM 11008 C CA . THR I 1 238 ? 162.804 156.281 122.615 1.00 101.29 236 THR B CA 1
ATOM 11009 C C . THR I 1 238 ? 163.014 154.954 121.906 1.00 101.29 236 THR B C 1
ATOM 11010 O O . THR I 1 238 ? 163.529 154.944 120.784 1.00 101.29 236 THR B O 1
ATOM 11014 N N . SER I 1 239 ? 162.637 153.841 122.528 1.00 102.67 237 SER B N 1
ATOM 11015 C CA . SER I 1 239 ? 162.710 152.539 121.886 1.00 102.67 237 SER B CA 1
ATOM 11016 C C . SER I 1 239 ? 161.450 152.195 121.107 1.00 102.67 237 SER B C 1
ATOM 11017 O O . SER I 1 239 ? 161.444 151.196 120.382 1.00 102.67 237 SER B O 1
ATOM 11020 N N . ILE I 1 240 ? 160.394 152.985 121.244 1.00 103.75 238 ILE B N 1
ATOM 11021 C CA . ILE I 1 240 ? 159.181 152.767 120.450 1.00 103.75 238 ILE B CA 1
ATOM 11022 C C . ILE I 1 240 ? 159.502 153.017 118.981 1.00 103.75 238 ILE B C 1
ATOM 11023 O O . ILE I 1 240 ? 160.065 154.073 118.647 1.00 103.75 238 ILE B O 1
ATOM 11028 N N . PRO I 1 241 ? 159.173 152.093 118.076 1.00 106.71 239 PRO B N 1
ATOM 11029 C CA . PRO I 1 241 ? 159.599 152.256 116.677 1.00 106.71 239 PRO B CA 1
ATOM 11030 C C . PRO I 1 241 ? 159.085 153.523 116.020 1.00 106.71 239 PRO B C 1
ATOM 11031 O O . PRO I 1 241 ? 159.764 154.069 115.143 1.00 106.71 239 PRO B O 1
ATOM 11035 N N . SER I 1 242 ? 157.910 154.015 116.412 1.00 108.79 240 SER B N 1
ATOM 11036 C CA . SER I 1 242 ? 157.423 155.266 115.841 1.00 108.79 240 SER B CA 1
ATOM 11037 C C . SER I 1 242 ? 158.206 156.455 116.379 1.00 108.79 240 SER B C 1
ATOM 11038 O O . SER I 1 242 ? 158.509 157.394 115.636 1.00 108.79 240 SER B O 1
ATOM 11041 N N . VAL I 1 243 ? 158.541 156.433 117.668 1.00 108.54 241 VAL B N 1
ATOM 11042 C CA . VAL I 1 243 ? 159.343 157.506 118.242 1.00 108.54 241 VAL B CA 1
ATOM 11043 C C . VAL I 1 243 ? 160.804 157.350 117.850 1.00 108.54 241 VAL B C 1
ATOM 11044 O O . VAL I 1 243 ? 161.504 158.342 117.621 1.00 108.54 241 VAL B O 1
ATOM 11048 N N . SER I 1 244 ? 161.288 156.110 117.771 1.00 111.90 242 SER B N 1
ATOM 11049 C CA . SER I 1 244 ? 162.674 155.884 117.377 1.00 111.90 242 SER B CA 1
ATOM 11050 C C . SER I 1 244 ? 162.915 156.322 115.940 1.00 111.90 242 SER B C 1
ATOM 11051 O O . SER I 1 244 ? 163.925 156.969 115.643 1.00 111.90 242 SER B O 1
ATOM 11054 N N . ASP I 1 245 ? 161.999 155.987 115.034 1.00 115.66 243 ASP B N 1
ATOM 11055 C CA . ASP I 1 245 ? 162.139 156.413 113.649 1.00 115.66 243 ASP B CA 1
ATOM 11056 C C . ASP I 1 245 ? 161.560 157.809 113.471 1.00 115.66 243 ASP B C 1
ATOM 11057 O O . ASP I 1 245 ? 160.797 158.063 112.534 1.00 115.66 243 ASP B O 1
ATOM 11062 N N . SER I 1 246 ? 161.922 158.713 114.368 1.00 114.38 244 SER B N 1
ATOM 11063 C CA . SER I 1 246 ? 161.543 160.113 114.238 1.00 114.38 244 SER B CA 1
ATOM 11064 C C . SER I 1 246 ? 162.673 161.059 114.606 1.00 114.38 244 SER B C 1
ATOM 11065 O O . SER I 1 246 ? 162.450 162.271 114.628 1.00 114.38 244 SER B O 1
ATOM 11068 N N . LEU I 1 247 ? 163.867 160.555 114.902 1.00 116.05 245 LEU B N 1
ATOM 11069 C CA . LEU I 1 247 ? 164.992 161.367 115.332 1.00 116.05 245 LEU B CA 1
ATOM 11070 C C . LEU I 1 247 ? 166.198 161.030 114.474 1.00 116.05 245 LEU B C 1
ATOM 11071 O O . LEU I 1 247 ? 166.410 159.867 114.118 1.00 116.05 245 LEU B O 1
ATOM 11076 N N . THR I 1 248 ? 166.982 162.049 114.137 1.00 120.13 246 THR B N 1
ATOM 11077 C CA . THR I 1 248 ? 168.214 161.810 113.405 1.00 120.13 246 THR B CA 1
ATOM 11078 C C . THR I 1 248 ? 169.180 161.000 114.262 1.00 120.13 246 THR B C 1
ATOM 11079 O O . THR I 1 248 ? 169.068 160.943 115.489 1.00 120.13 246 THR B O 1
ATOM 11083 N N . TRP I 1 249 ? 170.142 160.363 113.593 1.00 122.64 247 TRP B N 1
ATOM 11084 C CA . TRP I 1 249 ? 171.043 159.453 114.291 1.00 122.64 247 TRP B CA 1
ATOM 11085 C C . TRP I 1 249 ? 171.831 160.161 115.382 1.00 122.64 247 TRP B C 1
ATOM 11086 O O . TRP I 1 249 ? 172.146 159.553 116.410 1.00 122.64 247 TRP B O 1
ATOM 11097 N N . ARG I 1 250 ? 172.159 161.438 115.183 1.00 121.32 248 ARG B N 1
ATOM 11098 C CA . ARG I 1 250 ? 172.903 162.167 116.203 1.00 121.32 248 ARG B CA 1
ATOM 11099 C C . ARG I 1 250 ? 172.078 162.330 117.472 1.00 121.32 248 ARG B C 1
ATOM 11100 O O . ARG I 1 250 ? 172.612 162.236 118.583 1.00 121.32 248 ARG B O 1
ATOM 11108 N N . GLU I 1 251 ? 170.774 162.570 117.330 1.00 118.11 249 GLU B N 1
ATOM 11109 C CA . GLU I 1 251 ? 169.913 162.695 118.501 1.00 118.11 249 GLU B CA 1
ATOM 11110 C C . GLU I 1 251 ? 169.707 161.347 119.175 1.00 118.11 249 GLU B C 1
ATOM 11111 O O . GLU I 1 251 ? 169.808 161.233 120.401 1.00 118.11 249 GLU B O 1
ATOM 11117 N N . PHE I 1 252 ? 169.410 160.312 118.387 1.00 115.73 250 PHE B N 1
ATOM 11118 C CA . PHE I 1 252 ? 169.191 158.987 118.955 1.00 115.73 250 PHE B CA 1
ATOM 11119 C C . PHE I 1 252 ? 170.439 158.482 119.666 1.00 115.73 250 PHE B C 1
ATOM 11120 O O . PHE I 1 252 ? 170.363 157.956 120.781 1.00 115.73 250 PHE B O 1
ATOM 11128 N N . HIS I 1 253 ? 171.602 158.635 119.032 1.00 116.37 251 HIS B N 1
ATOM 11129 C CA . HIS I 1 253 ? 172.842 158.217 119.673 1.00 116.37 251 HIS B CA 1
ATOM 11130 C C . HIS I 1 253 ? 173.147 159.057 120.904 1.00 116.37 251 HIS B C 1
ATOM 11131 O O . HIS I 1 253 ? 173.817 158.581 121.826 1.00 116.37 251 HIS B O 1
ATOM 11138 N N . TYR I 1 254 ? 172.667 160.301 120.943 1.00 114.42 252 TYR B N 1
ATOM 11139 C CA . TYR I 1 254 ? 172.906 161.136 122.113 1.00 114.42 252 TYR B CA 1
ATOM 11140 C C . TYR I 1 254 ? 172.134 160.640 123.325 1.00 114.42 252 TYR B C 1
ATOM 11141 O O . TYR I 1 254 ? 172.607 160.777 124.457 1.00 114.42 252 TYR B O 1
ATOM 11150 N N . ILE I 1 255 ? 170.949 160.073 123.118 1.00 110.44 253 ILE B N 1
ATOM 11151 C CA . ILE I 1 255 ? 170.158 159.598 124.247 1.00 110.44 253 ILE B CA 1
ATOM 11152 C C . ILE I 1 255 ? 170.647 158.235 124.710 1.00 110.44 253 ILE B C 1
ATOM 11153 O O . ILE I 1 255 ? 170.886 158.017 125.903 1.00 110.44 253 ILE B O 1
ATOM 11158 N N . GLN I 1 256 ? 170.817 157.300 123.775 1.00 109.89 254 GLN B N 1
ATOM 11159 C CA . GLN I 1 256 ? 171.180 155.938 124.139 1.00 109.89 254 GLN B CA 1
ATOM 11160 C C . GLN I 1 256 ? 172.578 155.838 124.733 1.00 109.89 254 GLN B C 1
ATOM 11161 O O . GLN I 1 256 ? 172.845 154.903 125.493 1.00 109.89 254 GLN B O 1
ATOM 11167 N N . SER I 1 257 ? 173.472 156.768 124.410 1.00 108.84 255 SER B N 1
ATOM 11168 C CA . SER I 1 257 ? 174.852 156.701 124.872 1.00 108.84 255 SER B CA 1
ATOM 11169 C C . SER I 1 257 ? 175.167 157.705 125.968 1.00 108.84 255 SER B C 1
ATOM 11170 O O . SER I 1 257 ? 175.636 157.317 127.041 1.00 108.84 255 SER B O 1
ATOM 11173 N N . LYS I 1 258 ? 174.926 158.994 125.730 1.00 108.43 256 LYS B N 1
ATOM 11174 C CA . LYS I 1 258 ? 175.269 160.001 126.728 1.00 108.43 256 LYS B CA 1
ATOM 11175 C C . LYS I 1 258 ? 174.364 159.889 127.948 1.00 108.43 256 LYS B C 1
ATOM 11176 O O . LYS I 1 258 ? 174.834 159.651 129.065 1.00 108.43 256 LYS B O 1
ATOM 11182 N N . LEU I 1 259 ? 173.055 160.053 127.753 1.00 105.47 257 LEU B N 1
ATOM 11183 C CA . LEU I 1 259 ? 172.125 159.909 128.864 1.00 105.47 257 LEU B CA 1
ATOM 11184 C C . LEU I 1 259 ? 172.026 158.473 129.351 1.00 105.47 257 LEU B C 1
ATOM 11185 O O . LEU I 1 259 ? 171.666 158.249 130.509 1.00 105.47 257 LEU B O 1
ATOM 11190 N N . GLY I 1 260 ? 172.334 157.499 128.498 1.00 102.97 258 GLY B N 1
ATOM 11191 C CA . GLY I 1 260 ? 172.224 156.113 128.917 1.00 102.97 258 GLY B CA 1
ATOM 11192 C C . GLY I 1 260 ? 173.237 155.746 129.985 1.00 102.97 258 GLY B C 1
ATOM 11193 O O . GLY I 1 260 ? 172.902 155.095 130.978 1.00 102.97 258 GLY B O 1
ATOM 11194 N N . ILE I 1 261 ? 174.492 156.157 129.794 1.00 101.46 259 ILE B N 1
ATOM 11195 C CA . ILE I 1 261 ? 175.528 155.839 130.766 1.00 101.46 259 ILE B CA 1
ATOM 11196 C C . ILE I 1 261 ? 175.326 156.605 132.064 1.00 101.46 259 ILE B C 1
ATOM 11197 O O . ILE I 1 261 ? 175.806 156.171 133.116 1.00 101.46 259 ILE B O 1
ATOM 11202 N N . VAL I 1 262 ? 174.614 157.732 132.024 1.00 95.93 260 VAL B N 1
ATOM 11203 C CA . VAL I 1 262 ? 174.338 158.475 133.247 1.00 95.93 260 VAL B CA 1
ATOM 11204 C C . VAL I 1 262 ? 173.415 157.676 134.155 1.00 95.93 260 VAL B C 1
ATOM 11205 O O . VAL I 1 262 ? 173.599 157.643 135.377 1.00 95.93 260 VAL B O 1
ATOM 11209 N N . SER I 1 263 ? 172.411 157.016 133.575 1.00 94.44 261 SER B N 1
ATOM 11210 C CA . SER I 1 263 ? 171.512 156.196 134.376 1.00 94.44 261 SER B CA 1
ATOM 11211 C C . SER I 1 263 ? 172.249 155.043 135.038 1.00 94.44 261 SER B C 1
ATOM 11212 O O . SER I 1 263 ? 171.906 154.648 136.157 1.00 94.44 261 SER B O 1
ATOM 11215 N N . LEU I 1 264 ? 173.255 154.487 134.365 1.00 94.01 262 LEU B N 1
ATOM 11216 C CA . LEU I 1 264 ? 174.078 153.462 134.994 1.00 94.01 262 LEU B CA 1
ATOM 11217 C C . LEU I 1 264 ? 174.890 154.045 136.141 1.00 94.01 262 LEU B C 1
ATOM 11218 O O . LEU I 1 264 ? 175.095 153.384 137.164 1.00 94.01 262 LEU B O 1
ATOM 11223 N N . LEU I 1 265 ? 175.355 155.285 135.988 1.00 91.95 263 LEU B N 1
ATOM 11224 C CA . LEU I 1 265 ? 176.104 155.935 137.057 1.00 91.95 263 LEU B CA 1
ATOM 11225 C C . LEU I 1 265 ? 175.212 156.209 138.259 1.00 91.95 263 LEU B C 1
ATOM 11226 O O . LEU I 1 265 ? 175.583 155.913 139.400 1.00 91.95 263 LEU B O 1
ATOM 11231 N N . LEU I 1 266 ? 174.029 156.778 138.025 1.00 88.79 264 LEU B N 1
ATOM 11232 C CA . LEU I 1 266 ? 173.092 157.006 139.117 1.00 88.79 264 LEU B CA 1
ATOM 11233 C C . LEU I 1 266 ? 172.559 155.707 139.698 1.00 88.79 264 LEU B C 1
ATOM 11234 O O . LEU I 1 266 ? 172.147 155.686 140.860 1.00 88.79 264 LEU B O 1
ATOM 11239 N N . GLY I 1 267 ? 172.556 154.626 138.919 1.00 87.17 265 GLY B N 1
ATOM 11240 C CA . GLY I 1 267 ? 172.074 153.360 139.440 1.00 87.17 265 GLY B CA 1
ATOM 11241 C C . GLY I 1 267 ? 173.044 152.724 140.416 1.00 87.17 265 GLY B C 1
ATOM 11242 O O . GLY I 1 267 ? 172.634 152.185 141.446 1.00 87.17 265 GLY B O 1
ATOM 11243 N N . THR I 1 268 ? 174.340 152.778 140.111 1.00 88.33 266 THR B N 1
ATOM 11244 C CA . THR I 1 268 ? 175.320 152.163 140.996 1.00 88.33 266 THR B CA 1
ATOM 11245 C C . THR I 1 268 ? 175.591 153.012 142.230 1.00 88.33 266 THR B C 1
ATOM 11246 O O . THR I 1 268 ? 175.849 152.462 143.304 1.00 88.33 266 THR B O 1
ATOM 11250 N N . ILE I 1 269 ? 175.537 154.339 142.107 1.00 84.99 267 ILE B N 1
ATOM 11251 C CA . ILE I 1 269 ? 175.650 155.180 143.292 1.00 84.99 267 ILE B CA 1
ATOM 11252 C C . ILE I 1 269 ? 174.432 154.999 144.184 1.00 84.99 267 ILE B C 1
ATOM 11253 O O . ILE I 1 269 ? 174.541 155.035 145.414 1.00 84.99 267 ILE B O 1
ATOM 11258 N N . HIS I 1 270 ? 173.258 154.790 143.584 1.00 80.81 268 HIS B N 1
ATOM 11259 C CA . HIS I 1 270 ? 172.066 154.473 144.360 1.00 80.81 268 HIS B CA 1
ATOM 11260 C C . HIS I 1 270 ? 172.267 153.231 145.212 1.00 80.81 268 HIS B C 1
ATOM 11261 O O . HIS I 1 270 ? 171.664 153.109 146.283 1.00 80.81 268 HIS B O 1
ATOM 11268 N N . ALA I 1 271 ? 173.116 152.308 144.769 1.00 82.56 269 ALA B N 1
ATOM 11269 C CA . ALA I 1 271 ? 173.384 151.099 145.533 1.00 82.56 269 ALA B CA 1
ATOM 11270 C C . ALA I 1 271 ? 174.551 151.257 146.494 1.00 82.56 269 ALA B C 1
ATOM 11271 O O . ALA I 1 271 ? 174.561 150.616 147.549 1.00 82.56 269 ALA B O 1
ATOM 11273 N N . LEU I 1 272 ? 175.535 152.090 146.156 1.00 86.34 270 LEU B N 1
ATOM 11274 C CA . LEU I 1 272 ? 176.657 152.307 147.062 1.00 86.34 270 LEU B CA 1
ATOM 11275 C C . LEU I 1 272 ? 176.227 153.108 148.282 1.00 86.34 270 LEU B C 1
ATOM 11276 O O . LEU I 1 272 ? 176.560 152.753 149.418 1.00 86.34 270 LEU B O 1
ATOM 11281 N N . ILE I 1 273 ? 175.489 154.200 148.066 1.00 85.05 271 ILE B N 1
ATOM 11282 C CA . ILE I 1 273 ? 174.975 154.984 149.183 1.00 85.05 271 ILE B CA 1
ATOM 11283 C C . ILE I 1 273 ? 174.076 154.133 150.064 1.00 85.05 271 ILE B C 1
ATOM 11284 O O . ILE I 1 273 ? 174.031 154.319 151.285 1.00 85.05 271 ILE B O 1
ATOM 11289 N N . PHE I 1 274 ? 173.355 153.181 149.469 1.00 86.52 272 PHE B N 1
ATOM 11290 C CA . PHE I 1 274 ? 172.576 152.242 150.266 1.00 86.52 272 PHE B CA 1
ATOM 11291 C C . PHE I 1 274 ? 173.464 151.436 151.201 1.00 86.52 272 PHE B C 1
ATOM 11292 O O . PHE I 1 274 ? 173.052 151.104 152.317 1.00 86.52 272 PHE B O 1
ATOM 11300 N N . ALA I 1 275 ? 174.679 151.114 150.769 1.00 94.24 273 ALA B N 1
ATOM 11301 C CA . ALA I 1 275 ? 175.650 150.439 151.623 1.00 94.24 273 ALA B CA 1
ATOM 11302 C C . ALA I 1 275 ? 176.590 151.475 152.236 1.00 94.24 273 ALA B C 1
ATOM 11303 O O . ALA I 1 275 ? 177.773 151.570 151.909 1.00 94.24 273 ALA B O 1
ATOM 11305 N N . TRP I 1 276 ? 176.018 152.271 153.141 1.00 103.72 274 TRP B N 1
ATOM 11306 C CA . TRP I 1 276 ? 176.765 153.358 153.765 1.00 103.72 274 TRP B CA 1
ATOM 11307 C C . TRP I 1 276 ? 177.994 152.834 154.493 1.00 103.72 274 TRP B C 1
ATOM 11308 O O . TRP I 1 276 ? 179.109 153.327 154.291 1.00 103.72 274 TRP B O 1
ATOM 11319 N N . ASN I 1 277 ? 177.806 151.832 155.352 1.00 108.78 275 ASN B N 1
ATOM 11320 C CA . ASN I 1 277 ? 178.914 151.260 156.104 1.00 108.78 275 ASN B CA 1
ATOM 11321 C C . ASN I 1 277 ? 178.825 149.741 156.184 1.00 108.78 275 ASN B C 1
ATOM 11322 O O . ASN I 1 277 ? 179.512 149.132 157.011 1.00 108.78 275 ASN B O 1
ATOM 11327 N N . LYS I 1 278 ? 177.997 149.114 155.350 1.00 107.64 276 LYS B N 1
ATOM 11328 C CA . LYS I 1 278 ? 177.874 147.663 155.353 1.00 107.64 276 LYS B CA 1
ATOM 11329 C C . LYS I 1 278 ? 179.075 146.965 154.736 1.00 107.64 276 LYS B C 1
ATOM 11330 O O . LYS I 1 278 ? 179.125 145.731 154.760 1.00 107.64 276 LYS B O 1
ATOM 11336 N N . TRP I 1 279 ? 180.031 147.709 154.182 1.00 109.22 277 TRP B N 1
ATOM 11337 C CA . TRP I 1 279 ? 181.231 147.083 153.639 1.00 109.22 277 TRP B CA 1
ATOM 11338 C C . TRP I 1 279 ? 182.095 146.504 154.750 1.00 109.22 277 TRP B C 1
ATOM 11339 O O . TRP I 1 279 ? 182.490 145.334 154.701 1.00 109.22 277 TRP B O 1
ATOM 11350 N N . ILE I 1 280 ? 182.394 147.313 155.768 1.00 114.94 278 ILE B N 1
ATOM 11351 C CA . ILE I 1 280 ? 183.285 146.878 156.832 1.00 114.94 278 ILE B CA 1
ATOM 11352 C C . ILE I 1 280 ? 182.610 145.899 157.780 1.00 114.94 278 ILE B C 1
ATOM 11353 O O . ILE I 1 280 ? 183.298 145.185 158.518 1.00 114.94 278 ILE B O 1
ATOM 11358 N N . ASP I 1 281 ? 181.282 145.846 157.788 1.00 118.11 279 ASP B N 1
ATOM 11359 C CA . ASP I 1 281 ? 180.580 144.960 158.703 1.00 118.11 279 ASP B CA 1
ATOM 11360 C C . ASP I 1 281 ? 180.787 143.505 158.304 1.00 118.11 279 ASP B C 1
ATOM 11361 O O . ASP I 1 281 ? 180.719 143.150 157.125 1.00 118.11 279 ASP B O 1
ATOM 11366 N N . ILE I 1 282 ? 181.045 142.659 159.302 1.00 117.38 280 ILE B N 1
ATOM 11367 C CA . ILE I 1 282 ? 181.233 141.235 159.054 1.00 117.38 280 ILE B CA 1
ATOM 11368 C C . ILE I 1 282 ? 179.934 140.452 159.197 1.00 117.38 280 ILE B C 1
ATOM 11369 O O . ILE I 1 282 ? 179.842 139.321 158.698 1.00 117.38 280 ILE B O 1
ATOM 11374 N N . LYS I 1 283 ? 178.921 141.026 159.847 1.00 116.38 281 LYS B N 1
ATOM 11375 C CA . LYS I 1 283 ? 177.638 140.349 159.986 1.00 116.38 281 LYS B CA 1
ATOM 11376 C C . LYS I 1 283 ? 176.968 140.101 158.639 1.00 116.38 281 LYS B C 1
ATOM 11377 O O . LYS I 1 283 ? 176.112 139.216 158.537 1.00 116.38 281 LYS B O 1
ATOM 11383 N N . GLN I 1 284 ? 177.350 140.850 157.603 1.00 112.87 282 GLN B N 1
ATOM 11384 C CA . GLN I 1 284 ? 176.743 140.664 156.289 1.00 112.87 282 GLN B CA 1
ATOM 11385 C C . GLN I 1 284 ? 177.092 139.302 155.703 1.00 112.87 282 GLN B C 1
ATOM 11386 O O . GLN I 1 284 ? 176.248 138.656 155.073 1.00 112.87 282 GLN B O 1
ATOM 11392 N N . PHE I 1 285 ? 178.326 138.850 155.899 1.00 112.28 283 PHE B N 1
ATOM 11393 C CA . PHE I 1 285 ? 178.771 137.572 155.356 1.00 112.28 283 PHE B CA 1
ATOM 11394 C C . PHE I 1 285 ? 178.165 136.440 156.175 1.00 112.28 283 PHE B C 1
ATOM 11395 O O . PHE I 1 285 ? 178.522 136.250 157.341 1.00 112.28 283 PHE B O 1
ATOM 11403 N N . VAL I 1 286 ? 177.248 135.685 155.568 1.00 111.04 284 VAL B N 1
ATOM 11404 C CA . VAL I 1 286 ? 176.524 134.655 156.309 1.00 111.04 284 VAL B CA 1
ATOM 11405 C C . VAL I 1 286 ? 177.459 133.513 156.690 1.00 111.04 284 VAL B C 1
ATOM 11406 O O . VAL I 1 286 ? 177.689 133.248 157.875 1.00 111.04 284 VAL B O 1
ATOM 11410 N N . TRP I 1 287 ? 178.015 132.821 155.697 1.00 110.17 285 TRP B N 1
ATOM 11411 C CA . TRP I 1 287 ? 179.059 131.840 155.952 1.00 110.17 285 TRP B CA 1
ATOM 11412 C C . TRP I 1 287 ? 180.403 132.315 155.421 1.00 110.17 285 TRP B C 1
ATOM 11413 O O . TRP I 1 287 ? 181.341 132.515 156.196 1.00 110.17 285 TRP B O 1
ATOM 11424 N N . TYR I 1 288 ? 180.513 132.517 154.111 1.00 115.10 286 TYR B N 1
ATOM 11425 C CA . TYR I 1 288 ? 181.630 133.248 153.537 1.00 115.10 286 TYR B CA 1
ATOM 11426 C C . TYR I 1 288 ? 181.222 134.097 152.345 1.00 115.10 286 TYR B C 1
ATOM 11427 O O . TYR I 1 288 ? 182.070 134.804 151.794 1.00 115.10 286 TYR B O 1
ATOM 11436 N N . THR I 1 289 ? 179.965 134.054 151.936 1.00 109.48 287 THR B N 1
ATOM 11437 C CA . THR I 1 289 ? 179.513 134.749 150.744 1.00 109.48 287 THR B CA 1
ATOM 11438 C C . THR I 1 289 ? 179.388 136.245 151.020 1.00 109.48 287 THR B C 1
ATOM 11439 O O . THR I 1 289 ? 178.993 136.644 152.118 1.00 109.48 287 THR B O 1
ATOM 11443 N N . PRO I 1 290 ? 179.714 137.089 150.047 1.00 106.37 288 PRO B N 1
ATOM 11444 C CA . PRO I 1 290 ? 179.552 138.526 150.230 1.00 106.37 288 PRO B CA 1
ATOM 11445 C C . PRO I 1 290 ? 178.085 138.903 150.197 1.00 106.37 288 PRO B C 1
ATOM 11446 O O . PRO I 1 290 ? 177.251 138.129 149.705 1.00 106.37 288 PRO B O 1
ATOM 11450 N N . PRO I 1 291 ? 177.724 140.073 150.718 1.00 106.67 289 PRO B N 1
ATOM 11451 C CA . PRO I 1 291 ? 176.335 140.521 150.606 1.00 106.67 289 PRO B CA 1
ATOM 11452 C C . PRO I 1 291 ? 175.946 140.709 149.149 1.00 106.67 289 PRO B C 1
ATOM 11453 O O . PRO I 1 291 ? 176.787 140.909 148.272 1.00 106.67 289 PRO B O 1
ATOM 11457 N N . THR I 1 292 ? 174.639 140.641 148.900 1.00 103.98 290 THR B N 1
ATOM 11458 C CA . THR I 1 292 ? 174.153 140.591 147.526 1.00 103.98 290 THR B CA 1
ATOM 11459 C C . THR I 1 292 ? 174.450 141.872 146.758 1.00 103.98 290 THR B C 1
ATOM 11460 O O . THR I 1 292 ? 174.542 141.839 145.527 1.00 103.98 290 THR B O 1
ATOM 11464 N N . PHE I 1 293 ? 174.608 143.002 147.448 1.00 104.67 291 PHE B N 1
ATOM 11465 C CA . PHE I 1 293 ? 174.876 144.242 146.729 1.00 104.67 291 PHE B CA 1
ATOM 11466 C C . PHE I 1 293 ? 176.312 144.321 146.232 1.00 104.67 291 PHE B C 1
ATOM 11467 O O . PHE I 1 293 ? 176.581 145.012 145.245 1.00 104.67 291 PHE B O 1
ATOM 11475 N N . MET I 1 294 ? 177.245 143.634 146.894 1.00 110.20 292 MET B N 1
ATOM 11476 C CA . MET I 1 294 ? 178.630 143.660 146.436 1.00 110.20 292 MET B CA 1
ATOM 11477 C C . MET I 1 294 ? 178.774 142.970 145.088 1.00 110.20 292 MET B C 1
ATOM 11478 O O . MET I 1 294 ? 179.581 143.390 144.252 1.00 110.20 292 MET B O 1
ATOM 11483 N N . ILE I 1 295 ? 178.002 141.909 144.857 1.00 107.04 293 ILE B N 1
ATOM 11484 C CA . ILE I 1 295 ? 178.038 141.252 143.559 1.00 107.04 293 ILE B CA 1
ATOM 11485 C C . ILE I 1 295 ? 177.292 142.076 142.521 1.00 107.04 293 ILE B C 1
ATOM 11486 O O . ILE I 1 295 ? 177.624 142.032 141.331 1.00 107.04 293 ILE B O 1
ATOM 11491 N N . ALA I 1 296 ? 176.287 142.842 142.945 1.00 105.93 294 ALA B N 1
ATOM 11492 C CA . ALA I 1 296 ? 175.502 143.626 141.999 1.00 105.93 294 ALA B CA 1
ATOM 11493 C C . ALA I 1 296 ? 176.323 144.766 141.413 1.00 105.93 294 ALA B C 1
ATOM 11494 O O . ALA I 1 296 ? 176.392 144.929 140.191 1.00 105.93 294 ALA B O 1
ATOM 11496 N N . VAL I 1 297 ? 176.964 145.565 142.273 1.00 107.04 295 VAL B N 1
ATOM 11497 C CA . VAL I 1 297 ? 177.694 146.744 141.811 1.00 107.04 295 VAL B CA 1
ATOM 11498 C C . VAL I 1 297 ? 179.057 146.417 141.232 1.00 107.04 295 VAL B C 1
ATOM 11499 O O . VAL I 1 297 ? 179.762 147.332 140.791 1.00 107.04 295 VAL B O 1
ATOM 11503 N N . PHE I 1 298 ? 179.458 145.146 141.221 1.00 109.39 296 PHE B N 1
ATOM 11504 C CA . PHE I 1 298 ? 180.780 144.798 140.712 1.00 109.39 296 PHE B CA 1
ATOM 11505 C C . PHE I 1 298 ? 180.893 145.089 139.222 1.00 109.39 296 PHE B C 1
ATOM 11506 O O . PHE I 1 298 ? 181.825 145.771 138.782 1.00 109.39 296 PHE B O 1
ATOM 11514 N N . LEU I 1 299 ? 179.952 144.575 138.427 1.00 107.87 297 LEU B N 1
ATOM 11515 C CA . LEU I 1 299 ? 180.046 144.752 136.978 1.00 107.87 297 LEU B CA 1
ATOM 11516 C C . LEU I 1 299 ? 179.865 146.203 136.550 1.00 107.87 297 LEU B C 1
ATOM 11517 O O . LEU I 1 299 ? 180.648 146.673 135.706 1.00 107.87 297 LEU B O 1
ATOM 11522 N N . PRO I 1 300 ? 178.880 146.960 137.052 1.00 106.01 298 PRO B N 1
ATOM 11523 C CA . PRO I 1 300 ? 178.776 148.366 136.633 1.00 106.01 298 PRO B CA 1
ATOM 11524 C C . PRO I 1 300 ? 179.997 149.197 136.975 1.00 106.01 298 PRO B C 1
ATOM 11525 O O . PRO I 1 300 ? 180.350 150.101 136.208 1.00 106.01 298 PRO B O 1
ATOM 11529 N N . ILE I 1 301 ? 180.654 148.926 138.103 1.00 109.67 299 ILE B N 1
ATOM 11530 C CA . ILE I 1 301 ? 181.857 149.676 138.452 1.00 109.67 299 ILE B CA 1
ATOM 11531 C C . ILE I 1 301 ? 182.965 149.402 137.445 1.00 109.67 299 ILE B C 1
ATOM 11532 O O . ILE I 1 301 ? 183.707 150.311 137.054 1.00 109.67 299 ILE B O 1
ATOM 11537 N N . VAL I 1 302 ? 183.085 148.152 136.995 1.00 111.37 300 VAL B N 1
ATOM 11538 C CA . VAL I 1 302 ? 184.082 147.820 135.983 1.00 111.37 300 VAL B CA 1
ATOM 11539 C C . VAL I 1 302 ? 183.788 148.555 134.682 1.00 111.37 300 VAL B C 1
ATOM 11540 O O . VAL I 1 302 ? 184.694 149.095 134.037 1.00 111.37 300 VAL B O 1
ATOM 11544 N N . VAL I 1 303 ? 182.517 148.599 134.282 1.00 110.77 301 VAL B N 1
ATOM 11545 C CA . VAL I 1 303 ? 182.158 149.259 133.031 1.00 110.77 301 VAL B CA 1
ATOM 11546 C C . VAL I 1 303 ? 182.383 150.762 133.130 1.00 110.77 301 VAL B C 1
ATOM 11547 O O . VAL I 1 303 ? 182.817 151.402 132.166 1.00 110.77 301 VAL B O 1
ATOM 11551 N N . LEU I 1 304 ? 182.107 151.348 134.295 1.00 111.09 302 LEU B N 1
ATOM 11552 C CA . LEU I 1 304 ? 182.210 152.797 134.424 1.00 111.09 302 LEU B CA 1
ATOM 11553 C C . LEU I 1 304 ? 183.658 153.263 134.393 1.00 111.09 302 LEU B C 1
ATOM 11554 O O . LEU I 1 304 ? 183.974 154.271 133.751 1.00 111.09 302 LEU B O 1
ATOM 11559 N N . ILE I 1 305 ? 184.555 152.553 135.080 1.00 116.43 303 ILE B N 1
ATOM 11560 C CA . ILE I 1 305 ? 185.943 152.999 135.114 1.00 116.43 303 ILE B CA 1
ATOM 11561 C C . ILE I 1 305 ? 186.595 152.839 133.748 1.00 116.43 303 ILE B C 1
ATOM 11562 O O . ILE I 1 305 ? 187.416 153.671 133.347 1.00 116.43 303 ILE B O 1
ATOM 11567 N N . PHE I 1 306 ? 186.238 151.791 133.002 1.00 119.00 304 PHE B N 1
ATOM 11568 C CA . PHE I 1 306 ? 186.803 151.626 131.668 1.00 119.00 304 PHE B CA 1
ATOM 11569 C C . PHE I 1 306 ? 186.246 152.652 130.694 1.00 119.00 304 PHE B C 1
ATOM 11570 O O . PHE I 1 306 ? 186.959 153.088 129.783 1.00 119.00 304 PHE B O 1
ATOM 11578 N N . LYS I 1 307 ? 184.983 153.048 130.860 1.00 120.79 305 LYS B N 1
ATOM 11579 C CA . LYS I 1 307 ? 184.464 154.166 130.082 1.00 120.79 305 LYS B CA 1
ATOM 11580 C C . LYS I 1 307 ? 185.202 155.454 130.410 1.00 120.79 305 LYS B C 1
ATOM 11581 O O . LYS I 1 307 ? 185.368 156.315 129.539 1.00 120.79 305 LYS B O 1
ATOM 11587 N N . SER I 1 308 ? 185.651 155.605 131.656 1.00 125.40 306 SER B N 1
ATOM 11588 C CA . SER I 1 308 ? 186.405 156.793 132.035 1.00 125.40 306 SER B CA 1
ATOM 11589 C C . SER I 1 308 ? 187.831 156.738 131.505 1.00 125.40 306 SER B C 1
ATOM 11590 O O . SER I 1 308 ? 188.371 157.760 131.067 1.00 125.40 306 SER B O 1
ATOM 11593 N N . ILE I 1 309 ? 188.456 155.559 131.542 1.00 125.77 307 ILE B N 1
ATOM 11594 C CA . ILE I 1 309 ? 189.802 155.412 130.996 1.00 125.77 307 ILE B CA 1
ATOM 11595 C C . ILE I 1 309 ? 189.807 155.732 129.509 1.00 125.77 307 ILE B C 1
ATOM 11596 O O . ILE I 1 309 ? 190.688 156.444 129.012 1.00 125.77 307 ILE B O 1
ATOM 11601 N N . LEU I 1 310 ? 188.819 155.219 128.776 1.00 126.77 308 LEU B N 1
ATOM 11602 C CA . LEU I 1 310 ? 188.716 155.512 127.353 1.00 126.77 308 LEU B CA 1
ATOM 11603 C C . LEU I 1 310 ? 188.399 156.976 127.087 1.00 126.77 308 LEU B C 1
ATOM 11604 O O . LEU I 1 310 ? 188.719 157.480 126.006 1.00 126.77 308 LEU B O 1
ATOM 11609 N N . PHE I 1 311 ? 187.779 157.668 128.044 1.00 133.76 309 PHE B N 1
ATOM 11610 C CA . PHE I 1 311 ? 187.499 159.086 127.865 1.00 133.76 309 PHE B CA 1
ATOM 11611 C C . PHE I 1 311 ? 188.758 159.935 127.965 1.00 133.76 309 PHE B C 1
ATOM 11612 O O . PHE I 1 311 ? 188.796 161.034 127.401 1.00 133.76 309 PHE B O 1
ATOM 11620 N N . LEU I 1 312 ? 189.783 159.454 128.671 1.00 136.07 310 LEU B N 1
ATOM 11621 C CA . LEU I 1 312 ? 191.069 160.127 128.680 1.00 136.07 310 LEU B CA 1
ATOM 11622 C C . LEU I 1 312 ? 191.665 160.120 127.275 1.00 136.07 310 LEU B C 1
ATOM 11623 O O . LEU I 1 312 ? 191.300 159.286 126.443 1.00 136.07 310 LEU B O 1
ATOM 11628 N N . PRO I 1 313 ? 192.577 161.058 126.979 1.00 140.64 311 PRO B N 1
ATOM 11629 C CA . PRO I 1 313 ? 193.191 161.088 125.644 1.00 140.64 311 PRO B CA 1
ATOM 11630 C C . PRO I 1 313 ? 193.841 159.765 125.270 1.00 140.64 311 PRO B C 1
ATOM 11631 O O . PRO I 1 313 ? 194.850 159.365 125.861 1.00 140.64 311 PRO B O 1
ATOM 11635 N N . CYS I 1 314 ? 193.270 159.093 124.276 1.00 142.66 312 CYS B N 1
ATOM 11636 C CA . CYS I 1 314 ? 193.723 157.770 123.865 1.00 142.66 312 CYS B CA 1
ATOM 11637 C C . CYS I 1 314 ? 193.079 157.375 122.541 1.00 142.66 312 CYS B C 1
ATOM 11638 O O . CYS I 1 314 ? 191.908 157.671 122.299 1.00 142.66 312 CYS B O 1
#

Organism: Homo sapiens (NCBI:txid9606)